Protein AF-0000000075464751 (afdb_homodimer)

Nearest PDB structures (foldseek):
  8srm-assembly1_A  TM=2.989E-01  e=1.557E-03  Homo sapiens
  5lm1-assembly1_A  TM=2.900E-01  e=4.943E-02  Homo sapiens
  5lm2-assembly2_B  TM=2.593E-01  e=6.567E-02  Homo sapiens
  8srm-assembly1_A  TM=2.988E-01  e=1.806E-03  Homo sapiens
  5lm1-assembly1_A  TM=2.819E-01  e=5.029E-02  Homo sapiens

Radius of gyration: 101.92 Å; Cα contacts (8 Å, |Δi|>4): 632; chains: 2; bounding box: 61×370×178 Å

Solvent-accessible surface area (backbone atoms only — not comparable to full-atom values): 53043 Å² total; per-residue (Å²): 144,78,88,73,76,79,72,63,73,62,60,60,53,52,39,52,50,34,51,50,51,36,55,51,42,52,50,49,51,52,50,39,50,51,48,49,55,49,36,55,53,41,49,50,49,36,52,54,38,44,52,50,42,56,51,50,50,53,52,51,53,53,49,46,52,51,52,51,49,52,28,50,51,55,49,53,52,50,53,52,52,51,50,52,51,50,53,50,50,53,52,47,52,51,50,53,48,51,37,50,51,52,47,50,52,29,51,70,38,73,41,63,70,76,35,35,70,84,66,79,85,70,61,86,57,82,82,71,85,77,76,77,80,78,77,78,77,76,76,78,75,80,76,81,74,75,59,76,75,52,59,64,46,53,59,54,52,58,54,60,66,40,52,72,59,38,55,65,63,68,48,65,86,76,43,49,28,53,39,76,75,48,66,58,63,61,52,50,52,53,54,50,50,52,52,53,56,54,51,50,46,54,54,45,56,57,74,57,60,56,50,38,60,52,47,53,52,49,49,52,52,57,62,68,66,56,78,78,86,81,77,74,73,64,59,70,58,52,50,50,49,46,50,53,43,50,50,51,43,49,52,51,44,50,50,36,50,49,51,33,53,52,38,50,48,53,50,53,42,45,74,73,67,55,84,76,53,73,66,58,54,51,51,55,50,54,55,56,65,46,47,64,54,53,51,50,50,42,51,50,45,38,49,50,49,49,49,53,33,49,52,45,51,49,45,37,52,50,40,51,52,47,44,51,53,50,52,52,50,50,50,52,48,50,53,47,50,53,51,50,52,49,49,51,52,52,47,50,50,38,50,53,52,42,52,53,53,50,52,52,52,53,54,52,52,50,52,49,50,49,51,36,53,48,52,51,45,23,53,52,32,49,37,52,44,56,54,47,51,52,51,50,48,51,47,52,53,52,51,50,50,52,51,50,51,51,47,51,50,50,50,51,54,42,50,54,50,45,52,53,53,49,52,46,40,71,74,33,46,86,46,45,60,76,65,60,32,62,68,73,76,55,72,74,64,46,71,38,77,40,47,44,94,72,45,78,72,73,83,74,68,87,74,60,67,67,60,51,54,56,30,54,70,72,42,76,84,123,145,80,87,75,74,80,75,63,72,63,57,60,56,52,39,53,52,33,50,50,51,36,53,52,42,51,50,47,50,53,51,39,51,52,49,50,54,49,35,54,54,42,50,51,49,33,52,53,39,47,54,50,42,54,51,50,49,52,52,51,51,53,51,48,51,50,52,52,49,52,29,50,50,54,48,52,52,49,54,52,52,52,50,51,54,50,53,50,49,56,53,48,52,51,52,53,48,54,36,49,52,52,48,50,52,29,51,71,37,73,42,63,70,74,36,36,71,82,66,80,85,70,61,86,60,80,84,72,85,77,79,75,80,80,76,78,77,76,77,78,76,82,75,80,74,76,59,76,74,51,59,64,47,53,58,55,52,57,54,59,65,40,54,72,61,40,56,66,62,67,48,62,86,74,45,50,28,54,39,76,73,48,69,58,64,61,53,49,53,52,52,50,51,51,52,53,55,54,50,50,47,54,56,46,57,58,75,57,60,57,49,40,60,52,48,52,51,49,49,51,52,55,62,66,67,56,76,77,86,82,79,76,73,64,58,69,58,51,50,52,50,46,50,54,44,49,49,52,44,49,52,49,44,50,51,36,50,49,49,32,52,52,38,53,51,52,51,52,42,47,72,73,66,54,86,78,53,73,68,54,55,51,52,55,50,54,56,56,66,46,48,63,54,53,50,49,50,43,50,50,43,38,50,52,48,49,50,53,33,49,50,45,53,51,44,37,51,51,40,51,51,49,45,51,50,51,51,51,52,50,50,51,48,51,52,48,50,53,50,49,51,50,49,50,51,52,47,51,52,39,49,53,52,41,53,53,53,51,50,54,52,52,54,51,51,50,53,49,51,49,50,36,51,49,51,52,44,22,52,52,32,49,37,52,44,56,54,48,51,53,50,51,47,51,48,52,53,52,51,50,50,51,51,49,52,51,47,52,49,52,51,50,54,44,49,54,51,47,52,52,53,50,53,47,41,70,74,34,45,84,48,45,61,75,64,59,33,61,69,74,76,56,72,74,63,46,71,38,78,40,45,44,95,73,45,77,71,70,83,75,69,86,73,61,68,67,59,52,53,56,31,53,70,73,43,76,85,122

Organism: Phanerochaete carnosa (strain HHB-10118-sp) (NCBI:txid650164)

InterPro domains:
  IPR007240 Autophagy-related protein 17 [PTHR28005] (10-457)
  IPR045326 Autophagy protein ATG17-like domain [PF04108] (22-432)

Secondary structure (DSSP, 8-state):
----GGGSHHHHHHHHHHHHHHHHHHHHHHHHHHHHHHHHHHHHHHHHHHHHHHHHHHHHHHHHHHHHHHHHHHHHHHHHHHHHHHHHHHHHHHHHHHHHHHHHHHHH-EE-GGGS-------SS------------------S---TTHHHHHHHHTTTTTTHHHHHHH-GGGSEEGGGGS-HHHHHHHHHHHHHHHHHHHHHHHTTTTHHHHHHHHHHHHHHHSPPPP----HHHHHHHHHHHHHHHHHHHHHHHHHHHHHHHHHHHHHTTPPPPHHHHHHHHHHHHTHHHHHHHHHHHHHHHHHHHH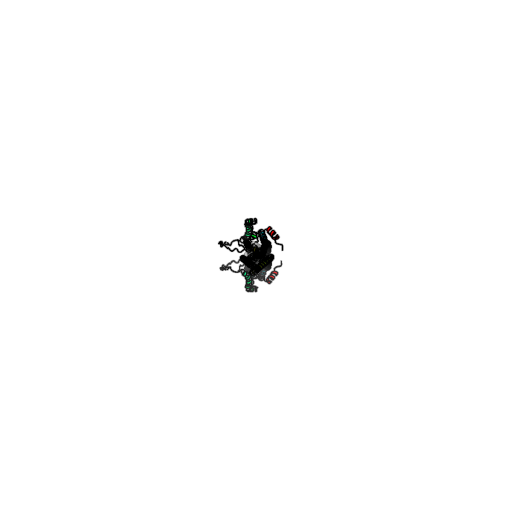HHHHHHHHHHHHHHHHHHHHHHHHHHHHHHHHHHHHHHHHHHHHHHHHHHHHHHHHHHHHHHHHHHHHHHHHHHHHHHHHHHHHHHHHHHHHHHHHHHHHHHHHHHHHHHHHHHHHHHGGGS-TTS-GGGGPPPPPEEEEEGGGPPPPPPPP--HHHHHHHHHHS---/----STTSHHHHHHHHHHHHHHHHHHHHHHHHHHHHHHHHHHHHHHHHHHHHHHHHHHHHHHHHHHHHHHHHHHHHHHHHHHHHHHHHHHHHHHHHHHHHHHHHHHHH-EE-GGGS-------SS------------------S---TTHHHHHHHHTTTTTTHHHHHHH-GGGSEEGGGGS-HHHHHHHHHHHHHHHHHHHHHHHTTTTHHHHHHHHHHHHHHHSPPPP----HHHHHHHHHHHHHHHHHHHHHHHHHHHHHHHHHHHHHTTPPPPHHHHHHHHHHHHHHHHHHHHHHHHHHHHHHHHHHHHHHHHHHHHHHHHHHHHHHHHHHHHHHHHHHHHHHHHHHHHHHHHHHHHHHHHHHHHHHHHHHHHHHHHHHHHHHHHHHHHHHHHHHHHHHHHHHHHHHHHHHHHHHHHHHHHHHHGGGS-TTS-GGGGPPPPPEEEEEGGGPPPPPPPP--HHHHHHHHHHS---

Sequence (956 aa):
MADARHEEPHLVSLVLQSKKALQQGEQLCANARTVSMQSAQIAVDVLALDAKVRWMTDAVLEQLKLAAGVAKIIEQKRVQLETQAKEWDDIRKQHTGALDAILDSLGSQVVPPDFHSTSPVSSLFGSQNASEDETEQTKAYFKPGQSPTETLRDVLCHSMRNSKGRQRESDRTRWKTLRDFVDERSIEDLLENIESERSVLDDILAKTSDYPESLNGTITAVRSSLPSEIIIPPMDDIFSSQETISMDMANHLSSLTRHYDQMVQALHESEAGEVFSEADIQEIKRDTEELPNIIKDLEKSGAAISASHEQLLSAKRIAEEQLGSHRAALDDLDDLGDIMAEMLERQQAAENEFVDHLALLHTNLGVIDDLHARYTMYQYSYCKLVVELARRREYAEAAAKIVQSMTLQLEALTDEERQRREQFNEMHGDHLPSDVCPAMQNPPTRYEILPWNNEPEETLPSIPADLLQQVTLHVPQSMADARHEEPHLVSLVLQSKKALQQGEQLCANARTVSMQSAQIAVDVLALDAKVRWMTDAVLEQLKLAAGVAKIIEQKRVQLETQAKEWDDIRKQHTGALDAILDSLGSQVVPPDFHSTSPVSSLFGSQNASEDETEQTKAYFKPGQSPTETLRDVLCHSMRNSKGRQRESDRTRWKTLRDFVDERSIEDLLENIESERSVLDDILAKTSDYPESLNGTITAVRSSLPSEIIIPPMDDIFSSQETISMDMANHLSSLTRHYDQMVQALHESEAGEVFSEADIQEIKRDTEELPNIIKDLEKSGAAISASHEQLLSAKRIAEEQLGSHRAALDDLDDLGDIMAEMLERQQAAENEFVDHLALLHTNLGVIDDLHARYTMYQYSYCKLVVELARRREYAEAAAKIVQSMTLQLEALTDEERQRREQFNEMHGDHLPSDVCPAMQNPPTRYEILPWNNEPEETLPSIPADLLQQVTLHVPQS

Structure (mmCIF, N/CA/C/O backbone):
data_AF-0000000075464751-model_v1
#
loop_
_entity.id
_entity.type
_entity.pdbx_description
1 polymer 'Autophagy-related protein 17'
#
loop_
_atom_site.group_PDB
_atom_site.id
_atom_site.type_symbol
_atom_site.label_atom_id
_atom_site.label_alt_id
_atom_site.label_comp_id
_atom_site.label_asym_id
_atom_site.label_entity_id
_atom_site.label_seq_id
_atom_site.pdbx_PDB_ins_code
_atom_site.Cartn_x
_atom_site.Cartn_y
_atom_site.Cartn_z
_atom_site.occupancy
_atom_site.B_iso_or_equiv
_atom_site.auth_seq_id
_atom_site.auth_comp_id
_atom_site.auth_asym_id
_atom_site.auth_atom_id
_atom_site.pdbx_PDB_model_num
ATOM 1 N N . MET A 1 1 ? 12.203 -190.625 -76.5 1 27.08 1 MET A N 1
ATOM 2 C CA . MET A 1 1 ? 11.359 -190 -75.5 1 27.08 1 MET A CA 1
ATOM 3 C C . MET A 1 1 ? 12.164 -189 -74.625 1 27.08 1 MET A C 1
ATOM 5 O O . MET A 1 1 ? 12.641 -189.375 -73.562 1 27.08 1 MET A O 1
ATOM 9 N N . ALA A 1 2 ? 12.977 -188 -75.25 1 33.62 2 ALA A N 1
ATOM 10 C CA . ALA A 1 2 ? 14.086 -187.125 -75.062 1 33.62 2 ALA A CA 1
ATOM 11 C C . ALA A 1 2 ? 13.695 -186 -74.062 1 33.62 2 ALA A C 1
ATOM 13 O O . ALA A 1 2 ? 12.508 -185.75 -73.875 1 33.62 2 ALA A O 1
ATOM 14 N N . ASP A 1 3 ? 14.609 -185.375 -73.312 1 34.38 3 ASP A N 1
ATOM 15 C CA . ASP A 1 3 ? 14.93 -184.5 -72.25 1 34.38 3 ASP A CA 1
ATOM 16 C C . ASP A 1 3 ? 14.305 -183.125 -72.438 1 34.38 3 ASP A C 1
ATOM 18 O O . ASP A 1 3 ? 14.977 -182.125 -72.875 1 34.38 3 ASP A O 1
ATOM 22 N N . ALA A 1 4 ? 13.227 -183 -73 1 43.44 4 ALA A N 1
ATOM 23 C CA . ALA A 1 4 ? 12.477 -181.75 -73.25 1 43.44 4 ALA A CA 1
ATOM 24 C C . ALA A 1 4 ? 12.156 -181 -71.938 1 43.44 4 ALA A C 1
ATOM 26 O O . ALA A 1 4 ? 11.531 -180 -71.938 1 43.44 4 ALA A O 1
ATOM 27 N N . ARG A 1 5 ? 12.273 -181.625 -70.812 1 44.66 5 ARG A N 1
ATOM 28 C CA . ARG A 1 5 ? 11.734 -181.125 -69.562 1 44.66 5 ARG A CA 1
ATOM 29 C C . ARG A 1 5 ? 12.609 -180 -69 1 44.66 5 ARG A C 1
ATOM 31 O O . ARG A 1 5 ? 12.25 -179.375 -68 1 44.66 5 ARG A O 1
ATOM 38 N N . HIS A 1 6 ? 13.773 -179.75 -69.312 1 41.91 6 HIS A N 1
ATOM 39 C CA . HIS A 1 6 ? 14.711 -178.875 -68.625 1 41.91 6 HIS A CA 1
ATOM 40 C C . HIS A 1 6 ? 14.477 -177.375 -68.938 1 41.91 6 HIS A C 1
ATOM 42 O O . HIS A 1 6 ? 15.156 -176.5 -68.438 1 41.91 6 HIS A O 1
ATOM 48 N N . GLU A 1 7 ? 13.781 -177 -69.938 1 48.47 7 GLU A N 1
ATOM 49 C CA . GLU A 1 7 ? 13.719 -175.625 -70.438 1 48.47 7 GLU A CA 1
ATOM 50 C C . GLU A 1 7 ? 12.664 -174.875 -69.688 1 48.47 7 GLU A C 1
ATOM 52 O O . GLU A 1 7 ? 12.516 -173.625 -69.938 1 48.47 7 GLU A O 1
ATOM 57 N N . GLU A 1 8 ? 11.922 -175.125 -68.812 1 53.09 8 GLU A N 1
ATOM 58 C CA . GLU A 1 8 ? 10.742 -174.5 -68.188 1 53.09 8 GLU A CA 1
ATOM 59 C C . GLU A 1 8 ? 11.141 -173.5 -67.125 1 53.09 8 GLU A C 1
ATOM 61 O O . GLU A 1 8 ? 10.492 -172.5 -67 1 53.09 8 GLU A O 1
ATOM 66 N N . PRO A 1 9 ? 12.023 -173.625 -66.375 1 61.69 9 PRO A N 1
ATOM 67 C CA . PRO A 1 9 ? 12.289 -172.75 -65.188 1 61.69 9 PRO A CA 1
ATOM 68 C C . PRO A 1 9 ? 12.742 -171.375 -65.562 1 61.69 9 PRO A C 1
ATOM 70 O O . PRO A 1 9 ? 12.484 -170.375 -64.812 1 61.69 9 PRO A O 1
ATOM 73 N N . HIS A 1 10 ? 13.086 -171 -66.75 1 77.06 10 HIS A N 1
ATOM 74 C CA . HIS A 1 10 ? 13.734 -169.75 -67.125 1 77.06 10 HIS A CA 1
ATOM 75 C C . HIS A 1 10 ? 12.703 -168.75 -67.5 1 77.06 10 HIS A C 1
ATOM 77 O O . HIS A 1 10 ? 12.82 -167.5 -67.125 1 77.06 10 HIS A O 1
ATOM 83 N N . LEU A 1 11 ? 11.594 -169 -67.938 1 79.25 11 LEU A N 1
ATOM 84 C CA . LEU A 1 11 ? 10.578 -168 -68.375 1 79.25 11 LEU A CA 1
ATOM 85 C C . LEU A 1 11 ? 9.797 -167.5 -67.125 1 79.25 11 LEU A C 1
ATOM 87 O O . LEU A 1 11 ? 9.422 -166.375 -67.125 1 79.25 11 LEU A O 1
ATOM 91 N N . VAL A 1 12 ? 9.664 -168.25 -66.188 1 81.31 12 VAL A N 1
ATOM 92 C CA . VAL A 1 12 ? 8.961 -167.875 -64.938 1 81.31 12 VAL A CA 1
ATOM 93 C C . VAL A 1 12 ? 9.766 -166.875 -64.25 1 81.31 12 VAL A C 1
ATOM 95 O O . VAL A 1 12 ? 9.188 -165.875 -63.719 1 81.31 12 VAL A O 1
ATOM 98 N N . SER A 1 13 ? 11 -166.875 -64.312 1 83.88 13 SER A N 1
ATOM 99 C CA . SER A 1 13 ? 11.859 -165.875 -63.688 1 83.88 13 SER A CA 1
ATOM 100 C C . SER A 1 13 ? 11.805 -164.625 -64.375 1 83.88 13 SER A C 1
ATOM 102 O O . SER A 1 13 ? 11.805 -163.5 -63.75 1 83.88 13 SER A O 1
ATOM 104 N N . LEU A 1 14 ? 11.633 -164.625 -65.625 1 83.25 14 LEU A N 1
ATOM 105 C CA . LEU A 1 14 ? 11.555 -163.375 -66.375 1 83.25 14 LEU A CA 1
ATOM 106 C C . LEU A 1 14 ? 10.219 -162.625 -66.188 1 83.25 14 LEU A C 1
ATOM 108 O O . LEU A 1 14 ? 10.148 -161.5 -66.125 1 83.25 14 LEU A O 1
ATOM 112 N N . VAL A 1 15 ? 9.188 -163.5 -66.062 1 83.5 15 VAL A N 1
ATOM 113 C CA . VAL A 1 15 ? 7.867 -162.875 -65.812 1 83.5 15 VAL A CA 1
ATOM 114 C C . VAL A 1 15 ? 7.836 -162.25 -64.438 1 83.5 15 VAL A C 1
ATOM 116 O O . VAL A 1 15 ? 7.25 -161.125 -64.25 1 83.5 15 VAL A O 1
ATOM 119 N N . LEU A 1 16 ? 8.555 -162.875 -63.469 1 86.5 16 LEU A N 1
ATOM 120 C CA . LEU A 1 16 ? 8.602 -162.375 -62.094 1 86.5 16 LEU A CA 1
ATOM 121 C C . LEU A 1 16 ? 9.383 -161 -62.094 1 86.5 16 LEU A C 1
ATOM 123 O O . LEU A 1 16 ? 9.023 -160.125 -61.344 1 86.5 16 LEU A O 1
ATOM 127 N N . GLN A 1 17 ? 10.344 -160.875 -62.938 1 85.25 17 GLN A N 1
ATOM 128 C CA . GLN A 1 17 ? 11.125 -159.625 -63.031 1 85.25 17 GLN A CA 1
ATOM 129 C C . GLN A 1 17 ? 10.305 -158.5 -63.688 1 85.25 17 GLN A C 1
ATOM 131 O O . GLN A 1 17 ? 10.383 -157.375 -63.25 1 85.25 17 GLN A O 1
ATOM 136 N N . SER A 1 18 ? 9.531 -158.875 -64.625 1 85.06 18 SER A N 1
ATOM 137 C CA . SER A 1 18 ? 8.664 -157.875 -65.25 1 85.06 18 SER A CA 1
ATOM 138 C C . SER A 1 18 ? 7.566 -157.5 -64.312 1 85.06 18 SER A C 1
ATOM 140 O O . SER A 1 18 ? 7.211 -156.25 -64.312 1 85.06 18 SER A O 1
ATOM 142 N N . LYS A 1 19 ? 7.035 -158.375 -63.562 1 88 19 LYS A N 1
ATOM 143 C CA . LYS A 1 19 ? 6.008 -158 -62.594 1 88 19 LYS A CA 1
ATOM 144 C C . LYS A 1 19 ? 6.566 -157.125 -61.531 1 88 19 LYS A C 1
ATOM 146 O O . LYS A 1 19 ? 5.926 -156.125 -61.156 1 88 19 LYS A O 1
ATOM 151 N N . LYS A 1 20 ? 7.77 -157.375 -61.125 1 87.88 20 LYS A N 1
ATOM 152 C CA . LYS A 1 20 ? 8.406 -156.5 -60.125 1 87.88 20 LYS A CA 1
ATOM 153 C C . LYS A 1 20 ? 8.695 -155.125 -60.656 1 87.88 20 LYS A C 1
ATOM 155 O O . LYS A 1 20 ? 8.492 -154.125 -59.969 1 87.88 20 LYS A O 1
ATOM 160 N N . ALA A 1 21 ? 9.141 -155 -61.844 1 86.81 21 ALA A N 1
ATOM 161 C CA . ALA A 1 21 ? 9.414 -153.75 -62.5 1 86.81 21 ALA A CA 1
ATOM 162 C C . ALA A 1 21 ? 8.141 -152.875 -62.656 1 86.81 21 ALA A C 1
ATOM 164 O O . ALA A 1 21 ? 8.141 -151.625 -62.438 1 86.81 21 ALA A O 1
ATOM 165 N N . LEU A 1 22 ? 7.066 -153.625 -63 1 86.12 22 LEU A N 1
ATOM 166 C CA . LEU A 1 22 ? 5.793 -152.875 -63.156 1 86.12 22 LEU A CA 1
ATOM 167 C C . LEU A 1 22 ? 5.289 -152.375 -61.812 1 86.12 22 LEU A C 1
ATOM 169 O O . LEU A 1 22 ? 4.824 -151.25 -61.75 1 86.12 22 LEU A O 1
ATOM 173 N N . GLN A 1 23 ? 5.438 -153.125 -60.781 1 90.75 23 GLN A N 1
ATOM 174 C CA . GLN A 1 23 ? 4.996 -152.75 -59.469 1 90.75 23 GLN A CA 1
ATOM 175 C C . GLN A 1 23 ? 5.828 -151.5 -59 1 90.75 23 GLN A C 1
ATOM 177 O O . GLN A 1 23 ? 5.289 -150.625 -58.438 1 90.75 23 GLN A O 1
ATOM 182 N N . GLN A 1 24 ? 7.059 -151.5 -59.25 1 89.56 24 GLN A N 1
ATOM 183 C CA . GLN A 1 24 ? 7.938 -150.5 -58.875 1 89.56 24 GLN A CA 1
ATOM 184 C C . GLN A 1 24 ? 7.617 -149.25 -59.688 1 89.56 24 GLN A C 1
ATOM 186 O O . GLN A 1 24 ? 7.602 -148.125 -59.156 1 89.56 24 GLN A O 1
ATOM 191 N N . GLY A 1 25 ? 7.379 -149.375 -60.938 1 85.5 25 GLY A N 1
ATOM 192 C CA . GLY A 1 25 ? 7 -148.25 -61.781 1 85.5 25 GLY A CA 1
ATOM 193 C C . GLY A 1 25 ? 5.703 -147.625 -61.344 1 85.5 25 GLY A C 1
ATOM 194 O O . GLY A 1 25 ? 5.605 -146.375 -61.344 1 85.5 25 GLY A O 1
ATOM 195 N N . GLU A 1 26 ? 4.75 -148.375 -61.031 1 88.06 26 GLU A N 1
ATOM 196 C CA . GLU A 1 26 ? 3.471 -147.875 -60.531 1 88.06 26 GLU A CA 1
ATOM 197 C C . GLU A 1 26 ? 3.645 -147.125 -59.25 1 88.06 26 GLU A C 1
ATOM 199 O O . GLU A 1 26 ? 3.018 -146 -59.094 1 88.06 26 GLU A O 1
ATOM 204 N N . GLN A 1 27 ? 4.484 -147.625 -58.438 1 89 27 GLN A N 1
ATOM 205 C CA . GLN A 1 27 ? 4.719 -146.875 -57.188 1 89 27 GLN A CA 1
ATOM 206 C C . GLN A 1 27 ? 5.41 -145.5 -57.438 1 89 27 GLN A C 1
ATOM 208 O O . GLN A 1 27 ? 5.047 -144.5 -56.812 1 89 27 GLN A O 1
ATOM 213 N N . LEU A 1 28 ? 6.375 -145.375 -58.25 1 88.75 28 LEU A N 1
ATOM 214 C CA . LEU A 1 28 ? 7.105 -144.25 -58.562 1 88.75 28 LEU A CA 1
ATOM 215 C C . LEU A 1 28 ? 6.188 -143.125 -59.219 1 88.75 28 LEU A C 1
ATOM 217 O O . LEU A 1 28 ? 6.254 -142 -58.875 1 88.75 28 LEU A O 1
ATOM 221 N N . CYS A 1 29 ? 5.289 -143.75 -60.031 1 86.06 29 CYS A N 1
ATOM 222 C CA . CYS A 1 29 ? 4.363 -142.75 -60.688 1 86.06 29 CYS A CA 1
ATOM 223 C C . CYS A 1 29 ? 3.324 -142.25 -59.719 1 86.06 29 CYS A C 1
ATOM 225 O O . CYS A 1 29 ? 2.965 -141.125 -59.75 1 86.06 29 CYS A O 1
ATOM 227 N N . ALA A 1 30 ? 2.965 -143.125 -58.875 1 88.5 30 ALA A N 1
ATOM 228 C CA . ALA A 1 30 ? 1.997 -142.75 -57.875 1 88.5 30 ALA A CA 1
ATOM 229 C C . ALA A 1 30 ? 2.604 -141.625 -56.938 1 88.5 30 ALA A C 1
ATOM 231 O O . ALA A 1 30 ? 1.965 -140.625 -56.625 1 88.5 30 ALA A O 1
ATOM 232 N N . ASN A 1 31 ? 3.766 -141.75 -56.531 1 88.62 31 ASN A N 1
ATOM 233 C CA . ASN A 1 31 ? 4.457 -140.875 -55.688 1 88.62 31 ASN A CA 1
ATOM 234 C C . ASN A 1 31 ? 4.699 -139.5 -56.406 1 88.62 31 ASN A C 1
ATOM 236 O O . ASN A 1 31 ? 4.508 -138.5 -55.812 1 88.62 31 ASN A O 1
ATOM 240 N N . ALA A 1 32 ? 5.105 -139.5 -57.562 1 86.06 32 ALA A N 1
ATOM 241 C CA . ALA A 1 32 ? 5.355 -138.375 -58.344 1 86.06 32 ALA A CA 1
ATOM 242 C C . ALA A 1 32 ? 4.078 -137.5 -58.531 1 86.06 32 ALA A C 1
ATOM 244 O O . ALA A 1 32 ? 4.113 -136.25 -58.469 1 86.06 32 ALA A O 1
ATOM 245 N N . ARG A 1 33 ? 3.057 -138.25 -58.688 1 84.12 33 ARG A N 1
ATOM 246 C CA . ARG A 1 33 ? 1.773 -137.625 -58.844 1 84.12 33 ARG A CA 1
ATOM 247 C C . ARG A 1 33 ? 1.399 -136.875 -57.531 1 84.12 33 ARG A C 1
ATOM 249 O O . ARG A 1 33 ? 0.932 -135.75 -57.562 1 84.12 33 ARG A O 1
ATOM 256 N N . THR A 1 34 ? 1.671 -137.5 -56.5 1 88.69 34 THR A N 1
ATOM 257 C CA . THR A 1 34 ? 1.346 -136.875 -55.219 1 88.69 34 THR A CA 1
ATOM 258 C C . THR A 1 34 ? 2.189 -135.625 -54.969 1 88.69 34 THR A C 1
ATOM 260 O O . THR A 1 34 ? 1.665 -134.625 -54.562 1 88.69 34 THR A O 1
ATOM 263 N N . VAL A 1 35 ? 3.422 -135.75 -55.312 1 87.69 35 VAL A N 1
ATOM 264 C CA . VAL A 1 35 ? 4.344 -134.625 -55.125 1 87.69 35 VAL A CA 1
ATOM 265 C C . VAL A 1 35 ? 3.988 -133.5 -56.062 1 87.69 35 VAL A C 1
ATOM 267 O O . VAL A 1 35 ? 4.039 -132.25 -55.656 1 87.69 35 VAL A O 1
ATOM 270 N N . SER A 1 36 ? 3.588 -133.875 -57.188 1 84.62 36 SER A N 1
ATOM 271 C CA . SER A 1 36 ? 3.195 -132.75 -58.125 1 84.62 36 SER A CA 1
ATOM 272 C C . SER A 1 36 ? 1.945 -132.125 -57.688 1 84.62 36 SER A C 1
ATOM 274 O O . SER A 1 36 ? 1.862 -130.875 -57.812 1 84.62 36 SER A O 1
ATOM 276 N N . MET A 1 37 ? 1.035 -132.75 -57.094 1 85.44 37 MET A N 1
ATOM 277 C CA . MET A 1 37 ? -0.181 -132.125 -56.594 1 85.44 37 MET A CA 1
ATOM 278 C C . MET A 1 37 ? 0.132 -131.25 -55.406 1 85.44 37 MET A C 1
ATOM 280 O O . MET A 1 37 ? -0.439 -130.125 -55.281 1 85.44 37 MET A O 1
ATOM 284 N N . GLN A 1 38 ? 0.989 -131.625 -54.688 1 86.94 38 GLN A N 1
ATOM 285 C CA . GLN A 1 38 ? 1.394 -130.875 -53.562 1 86.94 38 GLN A CA 1
ATOM 286 C C . GLN A 1 38 ? 2.121 -129.625 -54 1 86.94 38 GLN A C 1
ATOM 288 O O . GLN A 1 38 ? 1.94 -128.5 -53.438 1 86.94 38 GLN A O 1
ATOM 293 N N . SER A 1 39 ? 2.834 -129.75 -55.031 1 86.19 39 SER A N 1
ATOM 294 C CA . SER A 1 39 ? 3.553 -128.625 -55.562 1 86.19 39 SER A CA 1
ATOM 295 C C . SER A 1 39 ? 2.59 -127.5 -56.062 1 86.19 39 SER A C 1
ATOM 297 O O . SER A 1 39 ? 2.838 -126.312 -55.906 1 86.19 39 SER A O 1
ATOM 299 N N . ALA A 1 40 ? 1.504 -127.938 -56.656 1 84.56 40 ALA A N 1
ATOM 300 C CA . ALA A 1 40 ? 0.502 -127 -57.125 1 84.56 40 ALA A CA 1
ATOM 301 C C . ALA A 1 40 ? -0.097 -126.188 -55.969 1 84.56 40 ALA A C 1
ATOM 303 O O . ALA A 1 40 ? -0.277 -125 -56.094 1 84.56 40 ALA A O 1
ATOM 304 N N . GLN A 1 41 ? -0.273 -126.938 -54.969 1 86.62 41 GLN A N 1
ATOM 305 C CA . GLN A 1 41 ? -0.845 -126.25 -53.812 1 86.62 41 GLN A CA 1
ATOM 306 C C . GLN A 1 41 ? 0.154 -125.25 -53.188 1 86.62 41 GLN A C 1
ATOM 308 O O . GLN A 1 41 ? -0.212 -124.125 -52.812 1 86.62 41 GLN A O 1
ATOM 313 N N . ILE A 1 42 ? 1.332 -125.5 -53.125 1 88.06 42 ILE A N 1
ATOM 314 C CA . ILE A 1 42 ? 2.361 -124.625 -52.562 1 88.06 42 ILE A CA 1
ATOM 315 C C . ILE A 1 42 ? 2.568 -123.438 -53.438 1 88.06 42 ILE A C 1
ATOM 317 O O . ILE A 1 42 ? 2.814 -122.312 -52.938 1 88.06 42 ILE A O 1
ATOM 321 N N . ALA A 1 43 ? 2.438 -123.625 -54.688 1 86.38 43 ALA A N 1
ATOM 322 C CA . ALA A 1 43 ? 2.572 -122.5 -55.594 1 86.38 43 ALA A CA 1
ATOM 323 C C . ALA A 1 43 ? 1.499 -121.438 -55.344 1 86.38 43 ALA A C 1
ATOM 325 O O . ALA A 1 43 ? 1.788 -120.25 -55.344 1 86.38 43 ALA A O 1
ATOM 326 N N . VAL A 1 44 ? 0.356 -121.938 -55.062 1 84.31 44 VAL A N 1
ATOM 327 C CA . VAL A 1 44 ? -0.738 -121 -54.75 1 84.31 44 VAL A CA 1
ATOM 328 C C . VAL A 1 44 ? -0.459 -120.312 -53.438 1 84.31 44 VAL A C 1
ATOM 330 O O . VAL A 1 44 ? -0.696 -119.062 -53.344 1 84.31 44 VAL A O 1
ATOM 333 N N . ASP A 1 45 ? 0.044 -120.938 -52.594 1 85.06 45 ASP A N 1
ATOM 334 C CA . ASP A 1 45 ? 0.357 -120.375 -51.312 1 85.06 45 ASP A CA 1
ATOM 335 C C . ASP A 1 45 ? 1.441 -119.312 -51.438 1 85.06 45 ASP A C 1
ATOM 337 O O . ASP A 1 45 ? 1.353 -118.188 -50.812 1 85.06 45 ASP A O 1
ATOM 341 N N . VAL A 1 46 ? 2.373 -119.562 -52.219 1 85.44 46 VAL A N 1
ATOM 342 C CA . VAL A 1 46 ? 3.477 -118.625 -52.406 1 85.44 46 VAL A CA 1
ATOM 343 C C . VAL A 1 46 ? 2.963 -117.375 -53.062 1 85.44 46 VAL A C 1
ATOM 345 O O . VAL A 1 46 ? 3.34 -116.25 -52.656 1 85.44 46 VAL A O 1
ATOM 348 N N . LEU A 1 47 ? 2.123 -117.5 -54 1 84 47 LEU A N 1
ATOM 349 C CA . LEU A 1 47 ? 1.569 -116.375 -54.656 1 84 47 LEU A CA 1
ATOM 350 C C . LEU A 1 47 ? 0.714 -115.562 -53.719 1 84 47 LEU A C 1
ATOM 352 O O . LEU A 1 47 ? 0.754 -114.312 -53.719 1 84 47 LEU A O 1
ATOM 356 N N . ALA A 1 48 ? -0.007 -116.312 -52.969 1 84.88 48 ALA A N 1
ATOM 357 C CA . ALA A 1 48 ? -0.84 -115.625 -51.969 1 84.88 48 ALA A CA 1
ATOM 358 C C . ALA A 1 48 ? 0.016 -114.938 -50.938 1 84.88 48 ALA A C 1
ATOM 360 O O . ALA A 1 48 ? -0.293 -113.75 -50.562 1 84.88 48 ALA A O 1
ATOM 361 N N . LEU A 1 49 ? 1.104 -115.438 -50.594 1 85.25 49 LEU A N 1
ATOM 362 C CA . LEU A 1 49 ? 2.002 -114.875 -49.625 1 85.25 49 LEU A CA 1
ATOM 363 C C . LEU A 1 49 ? 2.729 -113.625 -50.219 1 85.25 49 LEU A C 1
ATOM 365 O O . LEU A 1 49 ? 2.922 -112.625 -49.531 1 85.25 49 LEU A O 1
ATOM 369 N N . ASP A 1 50 ? 3.021 -113.688 -51.375 1 83.56 50 ASP A N 1
ATOM 370 C CA . ASP A 1 50 ? 3.676 -112.625 -52.062 1 83.56 50 ASP A CA 1
ATOM 371 C C . ASP A 1 50 ? 2.752 -111.375 -52.125 1 83.56 50 ASP A C 1
ATOM 373 O O . ASP A 1 50 ? 3.182 -110.25 -51.875 1 83.56 50 ASP A O 1
ATOM 377 N N . ALA A 1 51 ? 1.544 -111.688 -52.5 1 83.25 51 ALA A N 1
ATOM 378 C CA . ALA A 1 51 ? 0.577 -110.562 -52.562 1 83.25 51 ALA A CA 1
ATOM 379 C C . ALA A 1 51 ? 0.418 -109.875 -51.219 1 83.25 51 ALA A C 1
ATOM 381 O O . ALA A 1 51 ? 0.37 -108.688 -51.125 1 83.25 51 ALA A O 1
ATOM 382 N N . LYS A 1 52 ? 0.438 -110.688 -50.188 1 83.69 52 LYS A N 1
ATOM 383 C CA . LYS A 1 52 ? 0.291 -110.188 -48.844 1 83.69 52 LYS A CA 1
ATOM 384 C C . LYS A 1 52 ? 1.513 -109.312 -48.469 1 83.69 52 LYS A C 1
ATOM 386 O O . LYS A 1 52 ? 1.378 -108.25 -47.844 1 83.69 52 LYS A O 1
ATOM 391 N N . VAL A 1 53 ? 2.639 -109.812 -48.812 1 81.56 53 VAL A N 1
ATOM 392 C CA . VAL A 1 53 ? 3.881 -109.062 -48.5 1 81.56 53 VAL A CA 1
ATOM 393 C C . VAL A 1 53 ? 3.928 -107.75 -49.25 1 81.56 53 VAL A C 1
ATOM 395 O O . VAL A 1 53 ? 4.32 -106.75 -48.688 1 81.56 53 VAL A O 1
ATOM 398 N N . ARG A 1 54 ? 3.535 -107.812 -50.562 1 82.75 54 ARG A N 1
ATOM 399 C CA . ARG A 1 54 ? 3.529 -106.562 -51.344 1 82.75 54 ARG A CA 1
ATOM 400 C C . ARG A 1 54 ? 2.559 -105.562 -50.75 1 82.75 54 ARG A C 1
ATOM 402 O O . ARG A 1 54 ? 2.881 -104.375 -50.625 1 82.75 54 ARG A O 1
ATOM 409 N N . TRP A 1 55 ? 1.462 -106 -50.25 1 83.5 55 TRP A N 1
ATOM 410 C CA . TRP A 1 55 ? 0.463 -105.125 -49.656 1 83.5 55 TRP A CA 1
ATOM 411 C C . TRP A 1 55 ? 0.967 -104.5 -48.344 1 83.5 55 TRP A C 1
ATOM 413 O O . TRP A 1 55 ? 0.799 -103.312 -48.062 1 83.5 55 TRP A O 1
ATOM 423 N N . MET A 1 56 ? 1.644 -105.375 -47.625 1 83 56 MET A N 1
ATOM 424 C CA . MET A 1 56 ? 2.152 -104.938 -46.344 1 83 56 MET A CA 1
ATOM 425 C C . MET A 1 56 ? 3.277 -103.875 -46.5 1 83 56 MET A C 1
ATOM 427 O O . MET A 1 56 ? 3.387 -102.938 -45.75 1 83 56 MET A O 1
ATOM 431 N N . THR A 1 57 ? 4.016 -104.062 -47.531 1 83.12 57 THR A N 1
ATOM 432 C CA . THR A 1 57 ? 5.086 -103.125 -47.812 1 83.12 57 THR A CA 1
ATOM 433 C C . THR A 1 57 ? 4.512 -101.75 -48.156 1 83.12 57 THR A C 1
ATOM 435 O O . THR A 1 57 ? 4.98 -100.75 -47.656 1 83.12 57 THR A O 1
ATOM 438 N N . ASP A 1 58 ? 3.514 -101.688 -48.938 1 84.56 58 ASP A N 1
ATOM 439 C CA . ASP A 1 58 ? 2.889 -100.438 -49.312 1 84.56 58 ASP A CA 1
ATOM 440 C C . ASP A 1 58 ? 2.256 -99.75 -48.125 1 84.56 58 ASP A C 1
ATOM 442 O O . ASP A 1 58 ? 2.34 -98.5 -48 1 84.56 58 ASP A O 1
ATOM 446 N N . ALA A 1 59 ? 1.715 -100.562 -47.281 1 83.38 59 ALA A N 1
ATOM 447 C CA . ALA A 1 59 ? 1.072 -100 -46.094 1 83.38 59 ALA A CA 1
ATOM 448 C C . ALA A 1 59 ? 2.1 -99.375 -45.156 1 83.38 59 ALA A C 1
ATOM 450 O O . ALA A 1 59 ? 1.873 -98.25 -44.625 1 83.38 59 ALA A O 1
ATOM 451 N N . VAL A 1 60 ? 3.266 -100 -45.062 1 86.19 60 VAL A N 1
ATOM 452 C CA . VAL A 1 60 ? 4.328 -99.5 -44.219 1 86.19 60 VAL A CA 1
ATOM 453 C C . VAL A 1 60 ? 4.883 -98.188 -44.812 1 86.19 60 VAL A C 1
ATOM 455 O O . VAL A 1 60 ? 5.098 -97.25 -44.094 1 86.19 60 VAL A O 1
ATOM 458 N N . LEU A 1 61 ? 4.98 -98.188 -46.125 1 86.31 61 LEU A N 1
ATOM 459 C CA . LEU A 1 61 ? 5.547 -97.062 -46.781 1 86.31 61 LEU A CA 1
ATOM 460 C C . LEU A 1 61 ? 4.598 -95.875 -46.688 1 86.31 61 LEU A C 1
ATOM 462 O O . LEU A 1 61 ? 5.039 -94.688 -46.5 1 86.31 61 LEU A O 1
ATOM 466 N N . GLU A 1 62 ? 3.4 -96.125 -46.75 1 86.5 62 GLU A N 1
ATOM 467 C CA . GLU A 1 62 ? 2.428 -95 -46.625 1 86.5 62 GLU A CA 1
ATOM 468 C C . GLU A 1 62 ? 2.438 -94.438 -45.188 1 86.5 62 GLU A C 1
ATOM 470 O O . GLU A 1 62 ? 2.338 -93.25 -45.031 1 86.5 62 GLU A O 1
ATOM 475 N N . GLN A 1 63 ? 2.615 -95.312 -44.188 1 87.12 63 GLN A N 1
ATOM 476 C CA . GLN A 1 63 ? 2.646 -94.875 -42.812 1 87.12 63 GLN A CA 1
ATOM 477 C C . GLN A 1 63 ? 3.92 -94.062 -42.531 1 87.12 63 GLN A C 1
ATOM 479 O O . GLN A 1 63 ? 3.895 -93.125 -41.781 1 87.12 63 GLN A O 1
ATOM 484 N N . LEU A 1 64 ? 4.992 -94.5 -43.188 1 89.88 64 LEU A N 1
ATOM 485 C CA . LEU A 1 64 ? 6.246 -93.75 -43 1 89.88 64 LEU A CA 1
ATOM 486 C C . LEU A 1 64 ? 6.16 -92.375 -43.625 1 89.88 64 LEU A C 1
ATOM 488 O O . LEU A 1 64 ? 6.734 -91.438 -43.125 1 89.88 64 LEU A O 1
ATOM 492 N N . LYS A 1 65 ? 5.426 -92.312 -44.719 1 89.81 65 LYS A N 1
ATOM 493 C CA . LYS A 1 65 ? 5.207 -91 -45.312 1 89.81 65 LYS A CA 1
ATOM 494 C C . LYS A 1 65 ? 4.414 -90.062 -44.406 1 89.81 65 LYS A C 1
ATOM 496 O O . LYS A 1 65 ? 4.711 -88.875 -44.312 1 89.81 65 LYS A O 1
ATOM 501 N N . LEU A 1 66 ? 3.484 -90.625 -43.688 1 89.12 66 LEU A N 1
ATOM 502 C CA . LEU A 1 66 ? 2.695 -89.875 -42.719 1 89.12 66 LEU A CA 1
ATOM 503 C C . LEU A 1 66 ? 3.555 -89.375 -41.562 1 89.12 66 LEU A C 1
ATOM 505 O O . LEU A 1 66 ? 3.426 -88.25 -41.094 1 89.12 66 LEU A O 1
ATOM 509 N N . ALA A 1 67 ? 4.379 -90.188 -41.094 1 89.75 67 ALA A N 1
ATOM 510 C CA . ALA A 1 67 ? 5.281 -89.875 -40 1 89.75 67 ALA A CA 1
ATOM 511 C C . ALA A 1 67 ? 6.234 -88.75 -40.406 1 89.75 67 ALA A C 1
ATOM 513 O O . ALA A 1 67 ? 6.504 -87.812 -39.625 1 89.75 67 ALA A O 1
ATOM 514 N N . ALA A 1 68 ? 6.684 -88.875 -41.688 1 90.12 68 ALA A N 1
ATOM 515 C CA . ALA A 1 68 ? 7.547 -87.812 -42.188 1 90.12 68 ALA A CA 1
ATOM 516 C C . ALA A 1 68 ? 6.801 -86.438 -42.281 1 90.12 68 ALA A C 1
ATOM 518 O O . ALA A 1 68 ? 7.375 -85.438 -42.031 1 90.12 68 ALA A O 1
ATOM 519 N N . GLY A 1 69 ? 5.551 -86.562 -42.625 1 90.38 69 GLY A N 1
ATOM 520 C CA . GLY A 1 69 ? 4.723 -85.375 -42.656 1 90.38 69 GLY A CA 1
ATOM 521 C C . GLY A 1 69 ? 4.574 -84.75 -41.281 1 90.38 69 GLY A C 1
ATOM 522 O O . GLY A 1 69 ? 4.629 -83.5 -41.188 1 90.38 69 GLY A O 1
ATOM 523 N N . VAL A 1 70 ? 4.484 -85.562 -40.188 1 90.12 70 VAL A N 1
ATOM 524 C CA . VAL A 1 70 ? 4.359 -85 -38.844 1 90.12 70 VAL A CA 1
ATOM 525 C C . VAL A 1 70 ? 5.656 -84.312 -38.438 1 90.12 70 VAL A C 1
ATOM 527 O O . VAL A 1 70 ? 5.629 -83.25 -37.812 1 90.12 70 VAL A O 1
ATOM 530 N N . ALA A 1 71 ? 6.781 -84.938 -38.781 1 91.25 71 ALA A N 1
ATOM 531 C CA . ALA A 1 71 ? 8.078 -84.312 -38.469 1 91.25 71 ALA A CA 1
ATOM 532 C C . ALA A 1 71 ? 8.211 -82.938 -39.156 1 91.25 71 ALA A C 1
ATOM 534 O O . ALA A 1 71 ? 8.672 -82 -38.531 1 91.25 71 ALA A O 1
ATOM 535 N N . LYS A 1 72 ? 7.766 -82.875 -40.406 1 92.19 72 LYS A N 1
ATOM 536 C CA . LYS A 1 72 ? 7.84 -81.625 -41.156 1 92.19 72 LYS A CA 1
ATOM 537 C C . LYS A 1 72 ? 6.926 -80.562 -40.531 1 92.19 72 LYS A C 1
ATOM 539 O O . LYS A 1 72 ? 7.289 -79.438 -40.469 1 92.19 72 LYS A O 1
ATOM 544 N N . ILE A 1 73 ? 5.781 -80.938 -40.094 1 91.44 73 ILE A N 1
ATOM 545 C CA . ILE A 1 73 ? 4.828 -80 -39.5 1 91.44 73 ILE A CA 1
ATOM 546 C C . ILE A 1 73 ? 5.398 -79.438 -38.219 1 91.44 73 ILE A C 1
ATOM 548 O O . ILE A 1 73 ? 5.297 -78.25 -37.938 1 91.44 73 ILE A O 1
ATOM 552 N N . ILE A 1 74 ? 6.07 -80.25 -37.344 1 91.5 74 ILE A N 1
ATOM 553 C CA . ILE A 1 74 ? 6.652 -79.75 -36.094 1 91.5 74 ILE A CA 1
ATOM 554 C C . ILE A 1 74 ? 7.781 -78.812 -36.375 1 91.5 74 ILE A C 1
ATOM 556 O O . ILE A 1 74 ? 7.895 -77.75 -35.688 1 91.5 74 ILE A O 1
ATOM 560 N N . GLU A 1 75 ? 8.539 -79.125 -37.406 1 91.31 75 GLU A N 1
ATOM 561 C CA . GLU A 1 75 ? 9.633 -78.25 -37.781 1 91.31 75 GLU A CA 1
ATOM 562 C C . GLU A 1 75 ? 9.109 -76.938 -38.281 1 91.31 75 GLU A C 1
ATOM 564 O O . GLU A 1 75 ? 9.625 -75.875 -37.906 1 91.31 75 GLU A O 1
ATOM 569 N N . GLN A 1 76 ? 8.117 -76.938 -39.094 1 92.75 76 GLN A N 1
ATOM 570 C CA . GLN A 1 76 ? 7.543 -75.688 -39.656 1 92.75 76 GLN A CA 1
ATOM 571 C C . GLN A 1 76 ? 6.945 -74.875 -38.531 1 92.75 76 GLN A C 1
ATOM 573 O O . GLN A 1 76 ? 7.113 -73.625 -38.531 1 92.75 76 GLN A O 1
ATOM 578 N N . LYS A 1 77 ? 6.301 -75.438 -37.594 1 92.12 77 LYS A N 1
ATOM 579 C CA . LYS A 1 77 ? 5.711 -74.688 -36.469 1 92.12 77 LYS A CA 1
ATOM 580 C C . LYS A 1 77 ? 6.793 -74.062 -35.625 1 92.12 77 LYS A C 1
ATOM 582 O O . LYS A 1 77 ? 6.633 -72.875 -35.156 1 92.12 77 LYS A O 1
ATOM 587 N N . ARG A 1 78 ? 7.887 -74.688 -35.438 1 91.75 78 ARG A N 1
ATOM 588 C CA . ARG A 1 78 ? 8.992 -74.188 -34.656 1 91.75 78 ARG A CA 1
ATOM 589 C C . ARG A 1 78 ? 9.586 -72.938 -35.344 1 91.75 78 ARG A C 1
ATOM 591 O O . ARG A 1 78 ? 9.852 -71.938 -34.688 1 91.75 78 ARG A O 1
ATOM 598 N N . VAL A 1 79 ? 9.742 -73.062 -36.625 1 93 79 VAL A N 1
ATOM 599 C CA . VAL A 1 79 ? 10.305 -71.938 -37.375 1 93 79 VAL A CA 1
ATOM 600 C C . VAL A 1 79 ? 9.359 -70.75 -37.312 1 93 79 VAL A C 1
ATOM 602 O O . VAL A 1 79 ? 9.805 -69.562 -37.156 1 93 79 VAL A O 1
ATOM 605 N N . GLN A 1 80 ? 8.094 -71 -37.281 1 94.44 80 GLN A N 1
ATOM 606 C CA . GLN A 1 80 ? 7.109 -69.938 -37.188 1 94.44 80 GLN A CA 1
ATOM 607 C C . GLN A 1 80 ? 7.18 -69.25 -35.812 1 94.44 80 GLN A C 1
ATOM 609 O O . GLN A 1 80 ? 7.148 -68 -35.75 1 94.44 80 GLN A O 1
ATOM 614 N N . LEU A 1 81 ? 7.355 -70 -34.719 1 94.38 81 LEU A N 1
ATOM 615 C CA . LEU A 1 81 ? 7.445 -69.438 -33.375 1 94.38 81 LEU A CA 1
ATOM 616 C C . LEU A 1 81 ? 8.742 -68.688 -33.188 1 94.38 81 LEU A C 1
ATOM 618 O O . LEU A 1 81 ? 8.75 -67.625 -32.594 1 94.38 81 LEU A O 1
ATOM 622 N N . GLU A 1 82 ? 9.82 -69.188 -33.812 1 93.88 82 GLU A N 1
ATOM 623 C CA . GLU A 1 82 ? 11.102 -68.5 -33.719 1 93.88 82 GLU A CA 1
ATOM 624 C C . GLU A 1 82 ? 11.047 -67.125 -34.469 1 93.88 82 GLU A C 1
ATOM 626 O O . GLU A 1 82 ? 11.633 -66.188 -34.031 1 93.88 82 GLU A O 1
ATOM 631 N N . THR A 1 83 ? 10.32 -67.188 -35.594 1 95.75 83 THR A N 1
ATOM 632 C CA . THR A 1 83 ? 10.18 -65.938 -36.375 1 95.75 83 THR A CA 1
ATOM 633 C C . THR A 1 83 ? 9.391 -64.875 -35.562 1 95.75 83 THR A C 1
ATOM 635 O O . THR A 1 83 ? 9.734 -63.719 -35.562 1 95.75 83 THR A O 1
ATOM 638 N N . GLN A 1 84 ? 8.383 -65.312 -34.781 1 94.88 84 GLN A N 1
ATOM 639 C CA . GLN A 1 84 ? 7.605 -64.438 -33.938 1 94.88 84 GLN A CA 1
ATOM 640 C C . GLN A 1 84 ? 8.453 -63.844 -32.812 1 94.88 84 GLN A C 1
ATOM 642 O O . GLN A 1 84 ? 8.344 -62.656 -32.469 1 94.88 84 GLN A O 1
ATOM 647 N N . ALA A 1 85 ? 9.289 -64.688 -32.25 1 94.5 85 ALA A N 1
ATOM 648 C CA . ALA A 1 85 ? 10.18 -64.25 -31.172 1 94.5 85 ALA A CA 1
ATOM 649 C C . ALA A 1 85 ? 11.195 -63.188 -31.688 1 94.5 85 ALA A C 1
ATOM 651 O O . ALA A 1 85 ? 11.492 -62.219 -31.016 1 94.5 85 ALA A O 1
ATOM 652 N N . LYS A 1 86 ? 11.656 -63.438 -32.938 1 95.06 86 LYS A N 1
ATOM 653 C CA . LYS A 1 86 ? 12.617 -62.5 -33.531 1 95.06 86 LYS A CA 1
ATOM 654 C C . LYS A 1 86 ? 11.953 -61.156 -33.844 1 95.06 86 LYS A C 1
ATOM 656 O O . LYS A 1 86 ? 12.562 -60.094 -33.656 1 95.06 86 LYS A O 1
ATOM 661 N N . GLU A 1 87 ? 10.727 -61.25 -34.312 1 95.44 87 GLU A N 1
ATOM 662 C CA . GLU A 1 87 ? 9.992 -60 -34.562 1 95.44 87 GLU A CA 1
ATOM 663 C C . GLU A 1 87 ? 9.812 -59.219 -33.281 1 95.44 87 GLU A C 1
ATOM 665 O O . GLU A 1 87 ? 9.977 -58 -33.25 1 95.44 87 GLU A O 1
ATOM 670 N N . TRP A 1 88 ? 9.508 -59.844 -32.188 1 95.25 88 TRP A N 1
ATOM 671 C CA . TRP A 1 88 ? 9.375 -59.188 -30.891 1 95.25 88 TRP A CA 1
ATOM 672 C C . TRP A 1 88 ? 10.703 -58.594 -30.453 1 95.25 88 TRP A C 1
ATOM 674 O O . TRP A 1 88 ? 10.734 -57.469 -29.922 1 95.25 88 TRP A O 1
ATOM 684 N N . ASP A 1 89 ? 11.82 -59.281 -30.734 1 95.69 89 ASP A N 1
ATOM 685 C CA . ASP A 1 89 ? 13.141 -58.781 -30.391 1 95.69 89 ASP A CA 1
ATOM 686 C C . ASP A 1 89 ? 13.43 -57.469 -31.125 1 95.69 89 ASP A C 1
ATOM 688 O O . ASP A 1 89 ? 14.008 -56.531 -30.562 1 95.69 89 ASP A O 1
ATOM 692 N N . ASP A 1 90 ? 13 -57.438 -32.375 1 96.12 90 ASP A N 1
ATOM 693 C CA . ASP A 1 90 ? 13.219 -56.219 -33.156 1 96.12 90 ASP A CA 1
ATOM 694 C C . ASP A 1 90 ? 12.43 -55.031 -32.594 1 96.12 90 ASP A C 1
ATOM 696 O O . ASP A 1 90 ? 12.945 -53.938 -32.469 1 96.12 90 ASP A O 1
ATOM 700 N N . ILE A 1 91 ? 11.219 -55.25 -32.125 1 96.19 91 ILE A N 1
ATOM 701 C CA . ILE A 1 91 ? 10.383 -54.219 -31.531 1 96.19 91 ILE A CA 1
ATOM 702 C C . ILE A 1 91 ? 10.961 -53.781 -30.188 1 96.19 91 ILE A C 1
ATOM 704 O O . ILE A 1 91 ? 11.016 -52.594 -29.891 1 96.19 91 ILE A O 1
ATOM 708 N N . ARG A 1 92 ? 11.43 -54.781 -29.422 1 95.31 92 ARG A N 1
ATOM 709 C CA . ARG A 1 92 ? 12.055 -54.469 -28.141 1 95.31 92 ARG A CA 1
ATOM 710 C C . ARG A 1 92 ? 13.266 -53.562 -28.328 1 95.31 92 ARG A C 1
ATOM 712 O O . ARG A 1 92 ? 13.438 -52.594 -27.578 1 95.31 92 ARG A O 1
ATOM 719 N N . LYS A 1 93 ? 14.102 -53.875 -29.328 1 95.19 93 LYS A N 1
ATOM 720 C CA . LYS A 1 93 ? 15.297 -53.094 -29.594 1 95.19 93 LYS A CA 1
ATOM 721 C C . LYS A 1 93 ? 14.938 -51.656 -29.953 1 95.19 93 LYS A C 1
ATOM 723 O O . LYS A 1 93 ? 15.594 -50.719 -29.5 1 95.19 93 LYS A O 1
ATOM 728 N N . GLN A 1 94 ? 13.875 -51.5 -30.625 1 95.81 94 GLN A N 1
ATOM 729 C CA . GLN A 1 94 ? 13.422 -50.156 -31.016 1 95.81 94 GLN A CA 1
ATOM 730 C C . GLN A 1 94 ? 12.93 -49.375 -29.797 1 95.81 94 GLN A C 1
ATOM 732 O O . GLN A 1 94 ? 13.328 -48.219 -29.594 1 95.81 94 GLN A O 1
ATOM 737 N N . HIS A 1 95 ? 12.117 -50 -28.953 1 95.19 95 HIS A N 1
ATOM 738 C CA . HIS A 1 95 ? 11.547 -49.312 -27.781 1 95.19 95 HIS A CA 1
ATOM 739 C C . HIS A 1 95 ? 12.617 -49.031 -26.734 1 95.19 95 HIS A C 1
ATOM 741 O O . HIS A 1 95 ? 12.648 -47.969 -26.156 1 95.19 95 HIS A O 1
ATOM 747 N N . THR A 1 96 ? 13.484 -50 -26.531 1 94.62 96 THR A N 1
ATOM 748 C CA . THR A 1 96 ? 14.562 -49.812 -25.578 1 94.62 96 THR A CA 1
ATOM 749 C C . THR A 1 96 ? 15.547 -48.75 -26.078 1 94.62 96 THR A C 1
ATOM 751 O O . THR A 1 96 ? 16.078 -47.969 -25.297 1 94.62 96 THR A O 1
ATOM 754 N N . GLY A 1 97 ? 15.742 -48.719 -27.391 1 94.81 97 GLY A N 1
ATOM 755 C CA . GLY A 1 97 ? 16.594 -47.656 -27.969 1 94.81 97 GLY A CA 1
ATOM 756 C C . GLY A 1 97 ? 16.031 -46.281 -27.781 1 94.81 97 GLY A C 1
ATOM 757 O O . GLY A 1 97 ? 16.766 -45.344 -27.453 1 94.81 97 GLY A O 1
ATOM 758 N N . ALA A 1 98 ? 14.742 -46.125 -27.953 1 95.31 98 ALA A N 1
ATOM 759 C CA . ALA A 1 98 ? 14.078 -44.844 -27.75 1 95.31 98 ALA A CA 1
ATOM 760 C C . ALA A 1 98 ? 14.164 -44.406 -26.281 1 95.31 98 ALA A C 1
ATOM 762 O O . ALA A 1 98 ? 14.406 -43.219 -26 1 95.31 98 ALA A O 1
ATOM 763 N N . LEU A 1 99 ? 13.938 -45.344 -25.375 1 95.06 99 LEU A N 1
ATOM 764 C CA . LEU A 1 99 ? 14.023 -45.062 -23.938 1 95.06 99 LEU A CA 1
ATOM 765 C C . LEU A 1 99 ? 15.43 -44.625 -23.562 1 95.06 99 LEU A C 1
ATOM 767 O O . LEU A 1 99 ? 15.609 -43.625 -22.828 1 95.06 99 LEU A O 1
ATOM 771 N N . ASP A 1 100 ? 16.438 -45.25 -24.125 1 94.69 100 ASP A N 1
ATOM 772 C CA . ASP A 1 100 ? 17.828 -44.875 -23.859 1 94.69 100 ASP A CA 1
ATOM 773 C C . ASP A 1 100 ? 18.156 -43.5 -24.422 1 94.69 100 ASP A C 1
ATOM 775 O O . ASP A 1 100 ? 18.875 -42.719 -23.797 1 94.69 100 ASP A O 1
ATOM 779 N N . ALA A 1 101 ? 17.609 -43.188 -25.547 1 95 101 ALA A N 1
ATOM 780 C CA . ALA A 1 101 ? 17.859 -41.906 -26.156 1 95 101 ALA A CA 1
ATOM 781 C C . ALA A 1 101 ? 17.312 -40.75 -25.297 1 95 101 ALA A C 1
ATOM 783 O O . ALA A 1 101 ? 18 -39.75 -25.094 1 95 101 ALA A O 1
ATOM 784 N N . ILE A 1 102 ? 16.125 -40.938 -24.75 1 94.88 102 ILE A N 1
ATOM 785 C CA . ILE A 1 102 ? 15.531 -39.906 -23.922 1 94.88 102 ILE A CA 1
ATOM 786 C C . ILE A 1 102 ? 16.281 -39.812 -22.594 1 94.88 102 ILE A C 1
ATOM 788 O O . ILE A 1 102 ? 16.484 -38.719 -22.062 1 94.88 102 ILE A O 1
ATOM 792 N N . LEU A 1 103 ? 16.703 -40.938 -22.047 1 94.31 103 LEU A N 1
ATOM 793 C CA . LEU A 1 103 ? 17.469 -40.906 -20.797 1 94.31 103 LEU A CA 1
ATOM 794 C C . LEU A 1 103 ? 18.812 -40.219 -21 1 94.31 103 LEU A C 1
ATOM 796 O O . LEU A 1 103 ? 19.266 -39.5 -20.125 1 94.31 103 LEU A O 1
ATOM 800 N N . ASP A 1 104 ? 19.391 -40.406 -22.156 1 94.5 104 ASP A N 1
ATOM 801 C CA . ASP A 1 104 ? 20.625 -39.688 -22.484 1 94.5 104 ASP A CA 1
ATOM 802 C C . ASP A 1 104 ? 20.391 -38.188 -22.625 1 94.5 104 ASP A C 1
ATOM 804 O O . ASP A 1 104 ? 21.219 -37.375 -22.188 1 94.5 104 ASP A O 1
ATOM 808 N N . SER A 1 105 ? 19.281 -37.938 -23.234 1 93.38 105 SER A N 1
ATOM 809 C CA . SER A 1 105 ? 18.922 -36.531 -23.344 1 93.38 105 SER A CA 1
ATOM 810 C C . SER A 1 105 ? 18.719 -35.906 -21.984 1 93.38 105 SER A C 1
ATOM 812 O O . SER A 1 105 ? 19.141 -34.75 -21.734 1 93.38 105 SER A O 1
ATOM 814 N N . LEU A 1 106 ? 18.078 -36.594 -21.078 1 92.38 106 LEU A N 1
ATOM 815 C CA . LEU A 1 106 ? 17.891 -36.125 -19.719 1 92.38 106 LEU A CA 1
ATOM 816 C C . LEU A 1 106 ? 19.234 -35.969 -19 1 92.38 106 LEU A C 1
ATOM 818 O O . LEU A 1 106 ? 19.375 -35.062 -18.156 1 92.38 106 LEU A O 1
ATOM 822 N N . GLY A 1 107 ? 20.172 -36.781 -19.359 1 91.5 107 GLY A N 1
ATOM 823 C CA . GLY A 1 107 ? 21.5 -36.719 -18.766 1 91.5 107 GLY A CA 1
ATOM 824 C C . GLY A 1 107 ? 22.312 -35.531 -19.234 1 91.5 107 GLY A C 1
ATOM 825 O O . GLY A 1 107 ? 23.25 -35.094 -18.562 1 91.5 107 GLY A O 1
ATOM 826 N N . SER A 1 108 ? 21.938 -34.938 -20.344 1 89.06 108 SER A N 1
ATOM 827 C CA . SER A 1 108 ? 22.656 -33.781 -20.891 1 89.06 108 SER A CA 1
ATOM 828 C C . SER A 1 108 ? 22.078 -32.469 -20.359 1 89.06 108 SER A C 1
ATOM 830 O O . SER A 1 108 ? 22.688 -31.422 -20.516 1 89.06 108 SER A O 1
ATOM 832 N N . GLN A 1 109 ? 20.969 -32.531 -19.734 1 88.81 109 GLN A N 1
ATOM 833 C CA . GLN A 1 109 ? 20.328 -31.328 -19.219 1 88.81 109 GLN A CA 1
ATOM 834 C C . GLN A 1 109 ? 20.688 -31.109 -17.75 1 88.81 109 GLN A C 1
ATOM 836 O O . GLN A 1 109 ? 20.297 -31.906 -16.891 1 88.81 109 GLN A O 1
ATOM 841 N N . VAL A 1 110 ? 21.359 -29.984 -17.5 1 87.62 110 VAL A N 1
ATOM 842 C CA . VAL A 1 110 ? 21.828 -29.703 -16.156 1 87.62 110 VAL A CA 1
ATOM 843 C C . VAL A 1 110 ? 20.766 -28.938 -15.375 1 87.62 110 VAL A C 1
ATOM 845 O O . VAL A 1 110 ? 20 -28.156 -15.945 1 87.62 110 VAL A O 1
ATOM 848 N N . VAL A 1 111 ? 20.688 -29.25 -14.141 1 87.62 111 VAL A N 1
ATOM 849 C CA . VAL A 1 111 ? 19.766 -28.578 -13.227 1 87.62 111 VAL A CA 1
ATOM 850 C C . VAL A 1 111 ? 20.547 -27.719 -12.242 1 87.62 111 VAL A C 1
ATOM 852 O O . VAL A 1 111 ? 21.359 -28.234 -11.469 1 87.62 111 VAL A O 1
ATOM 855 N N . PRO A 1 112 ? 20.234 -26.422 -12.32 1 85.69 112 PRO A N 1
ATOM 856 C CA . PRO A 1 112 ? 20.906 -25.547 -11.352 1 85.69 112 PRO A CA 1
ATOM 857 C C . PRO A 1 112 ? 20.641 -25.969 -9.906 1 85.69 112 PRO A C 1
ATOM 859 O O . PRO A 1 112 ? 19.562 -26.453 -9.586 1 85.69 112 PRO A O 1
ATOM 862 N N . PRO A 1 113 ? 21.625 -25.797 -9 1 82.88 113 PRO A N 1
ATOM 863 C CA . PRO A 1 113 ? 21.484 -26.203 -7.602 1 82.88 113 PRO A CA 1
ATOM 864 C C . PRO A 1 113 ? 20.359 -25.469 -6.883 1 82.88 113 PRO A C 1
ATOM 866 O O . PRO A 1 113 ? 19.781 -25.984 -5.93 1 82.88 113 PRO A O 1
ATOM 869 N N . ASP A 1 114 ? 19.984 -24.312 -7.383 1 79.88 114 ASP A N 1
ATOM 870 C CA . ASP A 1 114 ? 18.953 -23.531 -6.723 1 79.88 114 ASP A CA 1
ATOM 871 C C . ASP A 1 114 ? 17.578 -24.172 -6.918 1 79.88 114 ASP A C 1
ATOM 873 O O . ASP A 1 114 ? 16.609 -23.812 -6.23 1 79.88 114 ASP A O 1
ATOM 877 N N . PHE A 1 115 ? 17.547 -25.047 -7.91 1 81.44 115 PHE A N 1
ATOM 878 C CA . PHE A 1 115 ? 16.266 -25.672 -8.234 1 81.44 115 PHE A CA 1
ATOM 879 C C . PHE A 1 115 ? 15.961 -26.828 -7.285 1 81.44 115 PHE A C 1
ATOM 881 O O . PHE A 1 115 ? 14.828 -27.312 -7.234 1 81.44 115 PHE A O 1
ATOM 888 N N . HIS A 1 116 ? 16.891 -27.375 -6.742 1 75.75 116 HIS A N 1
ATOM 889 C CA . HIS A 1 116 ? 16.594 -28.547 -5.922 1 75.75 116 HIS A CA 1
ATOM 890 C C . HIS A 1 116 ? 17.156 -28.375 -4.512 1 75.75 116 HIS A C 1
ATOM 892 O O . HIS A 1 116 ? 18.125 -27.656 -4.305 1 75.75 116 HIS A O 1
ATOM 898 N N . SER A 1 117 ? 16.234 -28.297 -3.447 1 59.72 117 SER A N 1
ATOM 899 C CA . SER A 1 117 ? 16.578 -28.25 -2.033 1 59.72 117 SER A CA 1
ATOM 900 C C . SER A 1 117 ? 17.484 -29.422 -1.658 1 59.72 117 SER A C 1
ATOM 902 O O . SER A 1 117 ? 17.359 -30.516 -2.217 1 59.72 117 SER A O 1
ATOM 904 N N . THR A 1 118 ? 18.734 -29.172 -1.271 1 48.38 118 THR A N 1
ATOM 905 C CA . THR A 1 118 ? 19.562 -30.266 -0.807 1 48.38 118 THR A CA 1
ATOM 906 C C . THR A 1 118 ? 18.797 -31.188 0.143 1 48.38 118 THR A C 1
ATOM 908 O O . THR A 1 118 ? 19.344 -31.656 1.138 1 48.38 118 THR A O 1
ATOM 911 N N . SER A 1 119 ? 17.531 -31.172 0.36 1 40.88 119 SER A N 1
ATOM 912 C CA . SER A 1 119 ? 17.141 -32.188 1.328 1 40.88 119 SER A CA 1
ATOM 913 C C . SER A 1 119 ? 17.578 -33.594 0.865 1 40.88 119 SER A C 1
ATOM 915 O O . SER A 1 119 ? 17.719 -33.844 -0.336 1 40.88 119 SER A O 1
ATOM 917 N N . PRO A 1 120 ? 18 -34.562 1.878 1 35.38 120 PRO A N 1
ATOM 918 C CA . PRO A 1 120 ? 18.375 -35.938 1.545 1 35.38 120 PRO A CA 1
ATOM 919 C C . PRO A 1 120 ? 17.453 -36.562 0.502 1 35.38 120 PRO A C 1
ATOM 921 O O . PRO A 1 120 ? 16.359 -36.031 0.247 1 35.38 120 PRO A O 1
ATOM 924 N N . VAL A 1 121 ? 17.781 -37.938 0.086 1 34.75 121 VAL A N 1
ATOM 925 C CA . VAL A 1 121 ? 17.5 -38.844 -1.024 1 34.75 121 VAL A CA 1
ATOM 926 C C . VAL A 1 121 ? 16 -39.156 -1.083 1 34.75 121 VAL A C 1
ATOM 928 O O . VAL A 1 121 ? 15.492 -39.938 -0.292 1 34.75 121 VAL A O 1
ATOM 931 N N . SER A 1 122 ? 15.109 -38.375 -0.742 1 33.66 122 SER A N 1
ATOM 932 C CA . SER A 1 122 ? 13.805 -39 -0.903 1 33.66 122 SER A CA 1
ATOM 933 C C . SER A 1 122 ? 13.562 -39.406 -2.354 1 33.66 122 SER A C 1
ATOM 935 O O . SER A 1 122 ? 13.641 -38.562 -3.258 1 33.66 122 SER A O 1
ATOM 937 N N . SER A 1 123 ? 14.062 -40.594 -2.773 1 33.06 123 SER A N 1
ATOM 938 C CA . SER A 1 123 ? 13.789 -41.219 -4.059 1 33.06 123 SER A CA 1
ATOM 939 C C . SER A 1 123 ? 12.305 -41.125 -4.414 1 33.06 123 SER A C 1
ATOM 941 O O . SER A 1 123 ? 11.453 -41.344 -3.553 1 33.06 123 SER A O 1
ATOM 943 N N . LEU A 1 124 ? 11.875 -40.188 -5.098 1 35.22 124 LEU A N 1
ATOM 944 C CA . LEU A 1 124 ? 10.5 -40.219 -5.582 1 35.22 124 LEU A CA 1
ATOM 945 C C . LEU A 1 124 ? 9.977 -41.625 -5.684 1 35.22 124 LEU A C 1
ATOM 947 O O . LEU A 1 124 ? 8.766 -41.875 -5.762 1 35.22 124 LEU A O 1
ATOM 951 N N . PHE A 1 125 ? 10.82 -42.594 -6.398 1 33.16 125 PHE A N 1
ATOM 952 C CA . PHE A 1 125 ? 10.203 -43.906 -6.422 1 33.16 125 PHE A CA 1
ATOM 953 C C . PHE A 1 125 ? 10.289 -44.562 -5.051 1 33.16 125 PHE A C 1
ATOM 955 O O . PHE A 1 125 ? 11.141 -44.219 -4.234 1 33.16 125 PHE A O 1
ATOM 962 N N . GLY A 1 126 ? 9.438 -45.438 -4.496 1 28.02 126 GLY A N 1
ATOM 963 C CA . GLY A 1 126 ? 9.078 -46.156 -3.279 1 28.02 126 GLY A CA 1
ATOM 964 C C . GLY A 1 126 ? 10.281 -46.625 -2.496 1 28.02 126 GLY A C 1
ATOM 965 O O . GLY A 1 126 ? 10.148 -47.5 -1.633 1 28.02 126 GLY A O 1
ATOM 966 N N . SER A 1 127 ? 11.57 -46.25 -2.562 1 25.42 127 SER A N 1
ATOM 967 C CA . SER A 1 127 ? 12.289 -47.094 -1.626 1 25.42 127 SER A CA 1
ATOM 968 C C . SER A 1 127 ? 11.992 -46.719 -0.181 1 25.42 127 SER A C 1
ATOM 970 O O . SER A 1 127 ? 11.805 -45.531 0.124 1 25.42 127 SER A O 1
ATOM 972 N N . GLN A 1 128 ? 11.508 -47.625 0.762 1 25.42 128 GLN A N 1
ATOM 973 C CA . GLN A 1 128 ? 11.055 -47.844 2.135 1 25.42 128 GLN A CA 1
ATOM 974 C C . GLN A 1 128 ? 12.102 -47.344 3.135 1 25.42 128 GLN A C 1
ATOM 976 O O . GLN A 1 128 ? 11.781 -47.094 4.297 1 25.42 128 GLN A O 1
ATOM 981 N N . ASN A 1 129 ? 13.391 -47.562 3.115 1 23.03 129 ASN A N 1
ATOM 982 C CA . ASN A 1 129 ? 13.984 -47.844 4.41 1 23.03 129 ASN A CA 1
ATOM 983 C C . ASN A 1 129 ? 14.297 -46.594 5.195 1 23.03 129 ASN A C 1
ATOM 985 O O . ASN A 1 129 ? 15.172 -45.812 4.805 1 23.03 129 ASN A O 1
ATOM 989 N N . ALA A 1 130 ? 13.312 -45.812 5.809 1 27.92 130 ALA A N 1
ATOM 990 C CA . ALA A 1 130 ? 13.492 -44.75 6.793 1 27.92 130 ALA A CA 1
ATOM 991 C C . ALA A 1 130 ? 14.422 -45.219 7.918 1 27.92 130 ALA A C 1
ATOM 993 O O . ALA A 1 130 ? 14.055 -46.062 8.727 1 27.92 130 ALA A O 1
ATOM 994 N N . SER A 1 131 ? 15.75 -45.312 7.812 1 21.14 131 SER A N 1
ATOM 995 C CA . SER A 1 131 ? 16.438 -45.438 9.094 1 21.14 131 SER A CA 1
ATOM 996 C C . SER A 1 131 ? 16.203 -44.25 9.984 1 21.14 131 SER A C 1
ATOM 998 O O . SER A 1 131 ? 15.969 -43.125 9.5 1 21.14 131 SER A O 1
ATOM 1000 N N . GLU A 1 132 ? 15.93 -44.344 11.32 1 24.77 132 GLU A N 1
ATOM 1001 C CA . GLU A 1 132 ? 15.531 -43.688 12.57 1 24.77 132 GLU A CA 1
ATOM 1002 C C . GLU A 1 132 ? 16.578 -42.688 13.031 1 24.77 132 GLU A C 1
ATOM 1004 O O . GLU A 1 132 ? 16.516 -42.188 14.148 1 24.77 132 GLU A O 1
ATOM 1009 N N . ASP A 1 133 ? 17.594 -42.25 12.336 1 22.19 133 ASP A N 1
ATOM 1010 C CA . ASP A 1 133 ? 18.516 -41.625 13.273 1 22.19 133 ASP A CA 1
ATOM 1011 C C . ASP A 1 133 ? 17.922 -40.375 13.867 1 22.19 133 ASP A C 1
ATOM 1013 O O . ASP A 1 133 ? 17.062 -39.719 13.25 1 22.19 133 ASP A O 1
ATOM 1017 N N . GLU A 1 134 ? 18.234 -40.031 15.188 1 23.33 134 GLU A N 1
ATOM 1018 C CA . GLU A 1 134 ? 17.922 -39.25 16.375 1 23.33 134 GLU A CA 1
ATOM 1019 C C . GLU A 1 134 ? 18.234 -37.75 16.172 1 23.33 134 GLU A C 1
ATOM 1021 O O . GLU A 1 134 ? 19.328 -37.281 16.531 1 23.33 134 GLU A O 1
ATOM 1026 N N . THR A 1 135 ? 17.891 -37.219 15.062 1 22.23 135 THR A N 1
ATOM 1027 C CA . THR A 1 135 ? 18.438 -35.875 14.984 1 22.23 135 THR A CA 1
ATOM 1028 C C . THR A 1 135 ? 17.875 -34.969 16.094 1 22.23 135 THR A C 1
ATOM 1030 O O . THR A 1 135 ? 16.656 -34.938 16.281 1 22.23 135 THR A O 1
ATOM 1033 N N . GLU A 1 136 ? 18.781 -34.625 17.047 1 22.78 136 GLU A N 1
ATOM 1034 C CA . GLU A 1 136 ? 18.719 -33.719 18.188 1 22.78 136 GLU A CA 1
ATOM 1035 C C . GLU A 1 136 ? 18.188 -32.344 17.766 1 22.78 136 GLU A C 1
ATOM 1037 O O . GLU A 1 136 ? 18.562 -31.828 16.703 1 22.78 136 GLU A O 1
ATOM 1042 N N . GLN A 1 137 ? 17.016 -32.062 18.297 1 22.62 137 GLN A N 1
ATOM 1043 C CA . GLN A 1 137 ? 16.094 -30.938 18.297 1 22.62 137 GLN A CA 1
ATOM 1044 C C . GLN A 1 137 ? 16.766 -29.656 18.797 1 22.62 137 GLN A C 1
ATOM 1046 O O . GLN A 1 137 ? 16.969 -29.484 20 1 22.62 137 GLN A O 1
ATOM 1051 N N . THR A 1 138 ? 17.953 -29.297 18.281 1 19.67 138 THR A N 1
ATOM 1052 C CA . THR A 1 138 ? 18.453 -28.094 18.938 1 19.67 138 THR A CA 1
ATOM 1053 C C . THR A 1 138 ? 17.5 -26.922 18.719 1 19.67 138 THR A C 1
ATOM 1055 O O . THR A 1 138 ? 17.125 -26.625 17.594 1 19.67 138 THR A O 1
ATOM 1058 N N . LYS A 1 139 ? 16.797 -26.578 19.75 1 24.52 139 LYS A N 1
ATOM 1059 C CA . LYS A 1 139 ? 15.883 -25.484 20.109 1 24.52 139 LYS A CA 1
ATOM 1060 C C . LYS A 1 139 ? 16.516 -24.125 19.844 1 24.52 139 LYS A C 1
ATOM 1062 O O . LYS A 1 139 ? 17.438 -23.703 20.562 1 24.52 139 LYS A O 1
ATOM 1067 N N . ALA A 1 140 ? 16.891 -23.719 18.578 1 25.05 140 ALA A N 1
ATOM 1068 C CA . ALA A 1 140 ? 17.359 -22.344 18.484 1 25.05 140 ALA A CA 1
ATOM 1069 C C . ALA A 1 140 ? 16.359 -21.375 19.109 1 25.05 140 ALA A C 1
ATOM 1071 O O . ALA A 1 140 ? 15.156 -21.453 18.828 1 25.05 140 ALA A O 1
ATOM 1072 N N . TYR A 1 141 ? 16.562 -20.984 20.297 1 21.19 141 TYR A N 1
ATOM 1073 C CA . TYR A 1 141 ? 16 -19.906 21.094 1 21.19 141 TYR A CA 1
ATOM 1074 C C . TYR A 1 141 ? 16.016 -18.594 20.312 1 21.19 141 TYR A C 1
ATOM 1076 O O . TYR A 1 141 ? 17.047 -18.188 19.766 1 21.19 141 TYR A O 1
ATOM 1084 N N . PHE A 1 142 ? 14.93 -18.25 19.594 1 21.8 142 PHE A N 1
ATOM 1085 C CA . PHE A 1 142 ? 14.617 -17 18.922 1 21.8 142 PHE A CA 1
ATOM 1086 C C . PHE A 1 142 ? 14.703 -15.828 19.891 1 21.8 142 PHE A C 1
ATOM 1088 O O . PHE A 1 142 ? 13.914 -15.742 20.828 1 21.8 142 PHE A O 1
ATOM 1095 N N . LYS A 1 143 ? 15.961 -15.414 20.25 1 27.08 143 LYS A N 1
ATOM 1096 C CA . LYS A 1 143 ? 16.047 -14.188 21.031 1 27.08 143 LYS A CA 1
ATOM 1097 C C . LYS A 1 143 ? 15.367 -13.023 20.312 1 27.08 143 LYS A C 1
ATOM 1099 O O . LYS A 1 143 ? 15.523 -12.859 19.094 1 27.08 143 LYS A O 1
ATOM 1104 N N . PRO A 1 144 ? 14.438 -12.219 20.891 1 27.09 144 PRO A N 1
ATOM 1105 C CA . PRO A 1 144 ? 13.43 -11.211 20.531 1 27.09 144 PRO A CA 1
ATOM 1106 C C . PRO A 1 144 ? 14.039 -10 19.812 1 27.09 144 PRO A C 1
ATOM 1108 O O . PRO A 1 144 ? 13.32 -9.211 19.219 1 27.09 144 PRO A O 1
ATOM 1111 N N . GLY A 1 145 ? 15.195 -9.555 20.219 1 26.12 145 GLY A N 1
ATOM 1112 C CA . GLY A 1 145 ? 15.461 -8.125 20.172 1 26.12 145 GLY A CA 1
ATOM 1113 C C . GLY A 1 145 ? 15.633 -7.59 18.766 1 26.12 145 GLY A C 1
ATOM 1114 O O . GLY A 1 145 ? 16.094 -6.461 18.578 1 26.12 145 GLY A O 1
ATOM 1115 N N . GLN A 1 146 ? 15.781 -8.398 17.812 1 26.95 146 GLN A N 1
ATOM 1116 C CA . GLN A 1 146 ? 16.531 -7.812 16.703 1 26.95 146 GLN A CA 1
ATOM 1117 C C . GLN A 1 146 ? 15.688 -6.773 15.961 1 26.95 146 GLN A C 1
ATOM 1119 O O . GLN A 1 146 ? 14.5 -6.98 15.727 1 26.95 146 GLN A O 1
ATOM 1124 N N . SER A 1 147 ? 16.156 -5.426 16.078 1 26.92 147 SER A N 1
ATOM 1125 C CA . SER A 1 147 ? 15.672 -4.172 15.5 1 26.92 147 SER A CA 1
ATOM 1126 C C . SER A 1 147 ? 15.375 -4.324 14.016 1 26.92 147 SER A C 1
ATOM 1128 O O . SER A 1 147 ? 15.977 -5.16 13.336 1 26.92 147 SER A O 1
ATOM 1130 N N . PRO A 1 148 ? 14.164 -3.75 13.625 1 29 148 PRO A N 1
ATOM 1131 C CA . PRO A 1 148 ? 13.57 -3.881 12.289 1 29 148 PRO A CA 1
ATOM 1132 C C . PRO A 1 148 ? 14.547 -3.52 11.172 1 29 148 PRO A C 1
ATOM 1134 O O . PRO A 1 148 ? 14.266 -3.773 10 1 29 148 PRO A O 1
ATOM 1137 N N . THR A 1 149 ? 15.461 -2.52 11.477 1 32.56 149 THR A N 1
ATOM 1138 C CA . THR A 1 149 ? 16.328 -2.098 10.383 1 32.56 149 THR A CA 1
ATOM 1139 C C . THR A 1 149 ? 17.094 -3.287 9.812 1 32.56 149 THR A C 1
ATOM 1141 O O . THR A 1 149 ? 17.703 -3.186 8.742 1 32.56 149 THR A O 1
ATOM 1144 N N . GLU A 1 150 ? 17.297 -4.23 10.773 1 30.52 150 GLU A N 1
ATOM 1145 C CA . GLU A 1 150 ? 18.219 -5.309 10.422 1 30.52 150 GLU A CA 1
ATOM 1146 C C . GLU A 1 150 ? 17.641 -6.184 9.312 1 30.52 150 GLU A C 1
ATOM 1148 O O . GLU A 1 150 ? 18.328 -7.066 8.789 1 30.52 150 GLU A O 1
ATOM 1153 N N . THR A 1 151 ? 16.344 -5.961 9.117 1 31.14 151 THR A N 1
ATOM 1154 C CA . THR A 1 151 ? 15.75 -6.902 8.164 1 31.14 151 THR A CA 1
ATOM 1155 C C . THR A 1 151 ? 16.234 -6.621 6.75 1 31.14 151 THR A C 1
ATOM 1157 O O . THR A 1 151 ? 16.375 -7.539 5.941 1 31.14 151 THR A O 1
ATOM 1160 N N . LEU A 1 152 ? 16.375 -5.242 6.484 1 33.16 152 LEU A N 1
ATOM 1161 C CA . LEU A 1 152 ? 16.828 -5.004 5.121 1 33.16 152 LEU A CA 1
ATOM 1162 C C . LEU A 1 152 ? 18.281 -5.465 4.945 1 33.16 152 LEU A C 1
ATOM 1164 O O . LEU A 1 152 ? 18.719 -5.699 3.82 1 33.16 152 LEU A O 1
ATOM 1168 N N . ARG A 1 153 ? 19.094 -5.391 6.059 1 31.28 153 ARG A N 1
ATOM 1169 C CA . ARG A 1 153 ? 20.5 -5.781 5.922 1 31.28 153 ARG A CA 1
ATOM 1170 C C . ARG A 1 153 ? 20.625 -7.266 5.59 1 31.28 153 ARG A C 1
ATOM 1172 O O . ARG A 1 153 ? 21.578 -7.688 4.945 1 31.28 153 ARG A O 1
ATOM 1179 N N . ASP A 1 154 ? 19.812 -8.008 6.262 1 32.75 154 ASP A N 1
ATOM 1180 C CA . ASP A 1 154 ? 20.016 -9.438 6.027 1 32.75 154 ASP A CA 1
ATOM 1181 C C . ASP A 1 154 ? 19.75 -9.797 4.57 1 32.75 154 ASP A C 1
ATOM 1183 O O . ASP A 1 154 ? 20.156 -10.867 4.105 1 32.75 154 ASP A O 1
ATOM 1187 N N . VAL A 1 155 ? 19.031 -8.883 3.898 1 33.28 155 VAL A N 1
ATOM 1188 C CA . VAL A 1 155 ? 18.953 -9.125 2.461 1 33.28 155 VAL A CA 1
ATOM 1189 C C . VAL A 1 155 ? 20.312 -8.898 1.819 1 33.28 155 VAL A C 1
ATOM 1191 O O . VAL A 1 155 ? 20.719 -9.633 0.917 1 33.28 155 VAL A O 1
ATOM 1194 N N . LEU A 1 156 ? 21.062 -7.82 2.309 1 30.81 156 LEU A N 1
ATOM 1195 C CA . LEU A 1 156 ? 22.375 -7.621 1.686 1 30.81 156 LEU A CA 1
ATOM 1196 C C . LEU A 1 156 ? 23.328 -8.734 2.084 1 30.81 156 LEU A C 1
ATOM 1198 O O . LEU A 1 156 ? 24.188 -9.141 1.287 1 30.81 156 LEU A O 1
ATOM 1202 N N . CYS A 1 157 ? 23.359 -9.094 3.357 1 31.33 157 CYS A N 1
ATOM 1203 C CA . CYS A 1 157 ? 24.344 -10.102 3.738 1 31.33 157 CYS A CA 1
ATOM 1204 C C . CYS A 1 157 ? 24.062 -11.43 3.049 1 31.33 157 CYS A C 1
ATOM 1206 O O . CYS A 1 157 ? 24.875 -12.344 3.096 1 31.33 157 CYS A O 1
ATOM 1208 N N . HIS A 1 158 ? 22.828 -11.664 2.803 1 33.34 158 HIS A N 1
ATOM 1209 C CA . HIS A 1 158 ? 22.688 -12.914 2.064 1 33.34 158 HIS A CA 1
ATOM 1210 C C . HIS A 1 158 ? 23.422 -12.844 0.728 1 33.34 158 HIS A C 1
ATOM 1212 O O . HIS A 1 158 ? 23.641 -13.875 0.083 1 33.34 158 HIS A O 1
ATOM 1218 N N . SER A 1 159 ? 23.891 -11.609 0.375 1 33.91 159 SER A N 1
ATOM 1219 C CA . SER A 1 159 ? 24.719 -11.562 -0.828 1 33.91 159 SER A CA 1
ATOM 1220 C C . SER A 1 159 ? 26.078 -12.188 -0.589 1 33.91 159 SER A C 1
ATOM 1222 O O . SER A 1 159 ? 26.766 -12.594 -1.536 1 33.91 159 SER A O 1
ATOM 1224 N N . MET A 1 160 ? 26.688 -11.945 0.632 1 31.77 160 MET A N 1
ATOM 1225 C CA . MET A 1 160 ? 28.078 -12.398 0.782 1 31.77 160 MET A CA 1
ATOM 1226 C C . MET A 1 160 ? 28.141 -13.922 0.882 1 31.77 160 MET A C 1
ATOM 1228 O O . MET A 1 160 ? 29.203 -14.508 0.705 1 31.77 160 MET A O 1
ATOM 1232 N N . ARG A 1 161 ? 27.312 -14.531 1.686 1 35.38 161 ARG A N 1
ATOM 1233 C CA . ARG A 1 161 ? 27.438 -15.992 1.717 1 35.38 161 ARG A CA 1
ATOM 1234 C C . ARG A 1 161 ? 27.312 -16.578 0.315 1 35.38 161 ARG A C 1
ATOM 1236 O O . ARG A 1 161 ? 27.484 -17.781 0.128 1 35.38 161 ARG A O 1
ATOM 1243 N N . ASN A 1 162 ? 26.922 -15.711 -0.583 1 36.06 162 ASN A N 1
ATOM 1244 C CA . ASN A 1 162 ? 26.875 -16.219 -1.949 1 36.06 162 ASN A CA 1
ATOM 1245 C C . ASN A 1 162 ? 28.281 -16.406 -2.516 1 36.06 162 ASN A C 1
ATOM 1247 O O . ASN A 1 162 ? 28.453 -16.688 -3.707 1 36.06 162 ASN A O 1
ATOM 1251 N N . SER A 1 163 ? 29.25 -15.914 -1.816 1 34.72 163 SER A N 1
ATOM 1252 C CA . SER A 1 163 ? 30.531 -16.109 -2.496 1 34.72 163 SER A CA 1
ATOM 1253 C C . SER A 1 163 ? 30.906 -17.578 -2.555 1 34.72 163 SER A C 1
ATOM 1255 O O . SER A 1 163 ? 31.5 -18.031 -3.537 1 34.72 163 SER A O 1
ATOM 1257 N N . LYS A 1 164 ? 31.016 -18.281 -1.414 1 36.5 164 LYS A N 1
ATOM 1258 C CA . LYS A 1 164 ? 31.391 -19.688 -1.513 1 36.5 164 LYS A CA 1
ATOM 1259 C C . LYS A 1 164 ? 30.359 -20.484 -2.305 1 36.5 164 LYS A C 1
ATOM 1261 O O . LYS A 1 164 ? 30.656 -21.578 -2.793 1 36.5 164 LYS A O 1
ATOM 1266 N N . GLY A 1 165 ? 29.109 -20.25 -2.164 1 37.94 165 GLY A N 1
ATOM 1267 C CA . GLY A 1 165 ? 28.047 -20.812 -2.971 1 37.94 165 GLY A CA 1
ATOM 1268 C C . GLY A 1 165 ? 28.172 -20.484 -4.445 1 37.94 165 GLY A C 1
ATOM 1269 O O . GLY A 1 165 ? 27.406 -21 -5.27 1 37.94 165 GLY A O 1
ATOM 1270 N N . ARG A 1 166 ? 28.812 -19.422 -4.762 1 43.59 166 ARG A N 1
ATOM 1271 C CA . ARG A 1 166 ? 29.125 -19.062 -6.141 1 43.59 166 ARG A CA 1
ATOM 1272 C C . ARG A 1 166 ? 30.094 -20.047 -6.77 1 43.59 166 ARG A C 1
ATOM 1274 O O . ARG A 1 166 ? 30.062 -20.266 -7.984 1 43.59 166 ARG A O 1
ATOM 1281 N N . GLN A 1 167 ? 31.078 -20.391 -6.07 1 40.91 167 GLN A N 1
ATOM 1282 C CA . GLN A 1 167 ? 32.062 -21.266 -6.676 1 40.91 167 GLN A CA 1
ATOM 1283 C C . GLN A 1 167 ? 31.453 -22.594 -7.078 1 40.91 167 GLN A C 1
ATOM 1285 O O . GLN A 1 167 ? 31.859 -23.203 -8.078 1 40.91 167 GLN A O 1
ATOM 1290 N N . ARG A 1 168 ? 30.703 -23.203 -6.305 1 44.53 168 ARG A N 1
ATOM 1291 C CA . ARG A 1 168 ? 29.969 -24.391 -6.723 1 44.53 168 ARG A CA 1
ATOM 1292 C C . ARG A 1 168 ? 29.047 -24.078 -7.898 1 44.53 168 ARG A C 1
ATOM 1294 O O . ARG A 1 168 ? 28.609 -24.984 -8.609 1 44.53 168 ARG A O 1
ATOM 1301 N N . GLU A 1 169 ? 28.547 -22.859 -8.102 1 54.19 169 GLU A N 1
ATOM 1302 C CA . GLU A 1 169 ? 27.766 -22.375 -9.234 1 54.19 169 GLU A CA 1
ATOM 1303 C C . GLU A 1 169 ? 28.578 -22.438 -10.531 1 54.19 169 GLU A C 1
ATOM 1305 O O . GLU A 1 169 ? 28.016 -22.688 -11.602 1 54.19 169 GLU A O 1
ATOM 1310 N N . SER A 1 170 ? 29.875 -22.172 -10.469 1 56.69 170 SER A N 1
ATOM 1311 C CA . SER A 1 170 ? 30.625 -22.047 -11.711 1 56.69 170 SER A CA 1
ATOM 1312 C C . SER A 1 170 ? 30.953 -23.406 -12.305 1 56.69 170 SER A C 1
ATOM 1314 O O . SER A 1 170 ? 31.031 -23.562 -13.523 1 56.69 170 SER A O 1
ATOM 1316 N N . ASP A 1 171 ? 31.219 -24.328 -11.453 1 63.69 171 ASP A N 1
ATOM 1317 C CA . ASP A 1 171 ? 31.609 -25.594 -12.062 1 63.69 171 ASP A CA 1
ATOM 1318 C C . ASP A 1 171 ? 30.406 -26.453 -12.383 1 63.69 171 ASP A C 1
ATOM 1320 O O . ASP A 1 171 ? 29.844 -27.125 -11.5 1 63.69 171 ASP A O 1
ATOM 1324 N N . ARG A 1 172 ? 29.812 -26.281 -13.531 1 75.69 172 ARG A N 1
ATOM 1325 C CA . ARG A 1 172 ? 28.609 -26.938 -14.023 1 75.69 172 ARG A CA 1
ATOM 1326 C C . ARG A 1 172 ? 28.781 -28.453 -14.086 1 75.69 172 ARG A C 1
ATOM 1328 O O . ARG A 1 172 ? 27.797 -29.188 -14.195 1 75.69 172 ARG A O 1
ATOM 1335 N N . THR A 1 173 ? 30.094 -28.875 -14.016 1 73.25 173 THR A N 1
ATOM 1336 C CA . THR A 1 173 ? 30.312 -30.312 -14.125 1 73.25 173 THR A CA 1
ATOM 1337 C C . THR A 1 173 ? 29.828 -31.047 -12.875 1 73.25 173 THR A C 1
ATOM 1339 O O . THR A 1 173 ? 29.562 -32.25 -12.906 1 73.25 173 THR A O 1
ATOM 1342 N N . ARG A 1 174 ? 29.562 -30.25 -11.82 1 78.62 174 ARG A N 1
ATOM 1343 C CA . ARG A 1 174 ? 29.156 -30.859 -10.57 1 78.62 174 ARG A CA 1
ATOM 1344 C C . ARG A 1 174 ? 27.656 -30.766 -10.375 1 78.62 174 ARG A C 1
ATOM 1346 O O . ARG A 1 174 ? 27.109 -31.266 -9.383 1 78.62 174 ARG A O 1
ATOM 1353 N N . TRP A 1 175 ? 26.969 -30.297 -11.469 1 83.94 175 TRP A N 1
ATOM 1354 C CA . TRP A 1 175 ? 25.531 -30.141 -11.328 1 83.94 175 TRP A CA 1
ATOM 1355 C C . TRP A 1 175 ? 24.812 -31.453 -11.594 1 83.94 175 TRP A C 1
ATOM 1357 O O . TRP A 1 175 ? 25.281 -32.281 -12.359 1 83.94 175 TRP A O 1
ATOM 1367 N N . LYS A 1 176 ? 23.797 -31.516 -10.875 1 86.94 176 LYS A N 1
ATOM 1368 C CA . LYS A 1 176 ? 22.938 -32.656 -11.164 1 86.94 176 LYS A CA 1
ATOM 1369 C C . LYS A 1 176 ? 22.234 -32.5 -12.508 1 86.94 176 LYS A C 1
ATOM 1371 O O . LYS A 1 176 ? 22.062 -31.375 -12.992 1 86.94 176 LYS A O 1
ATOM 1376 N N . THR A 1 177 ? 22.016 -33.656 -13.133 1 89.44 177 THR A N 1
ATOM 1377 C CA . THR A 1 177 ? 21.25 -33.656 -14.367 1 89.44 177 THR A CA 1
ATOM 1378 C C . THR A 1 177 ? 19.844 -34.188 -14.141 1 89.44 177 THR A C 1
ATOM 1380 O O . THR A 1 177 ? 19.531 -34.688 -13.055 1 89.44 177 THR A O 1
ATOM 1383 N N . LEU A 1 178 ? 19 -34 -15.141 1 90.81 178 LEU A N 1
ATOM 1384 C CA . LEU A 1 178 ? 17.625 -34.5 -15.023 1 90.81 178 LEU A CA 1
ATOM 1385 C C . LEU A 1 178 ? 17.594 -36 -14.82 1 90.81 178 LEU A C 1
ATOM 1387 O O . LEU A 1 178 ? 16.656 -36.531 -14.211 1 90.81 178 LEU A O 1
ATOM 1391 N N . ARG A 1 179 ? 18.625 -36.688 -15.383 1 92.31 179 ARG A N 1
ATOM 1392 C CA . ARG A 1 179 ? 18.672 -38.125 -15.281 1 92.31 179 ARG A CA 1
ATOM 1393 C C . ARG A 1 179 ? 18.906 -38.562 -13.844 1 92.31 179 ARG A C 1
ATOM 1395 O O . ARG A 1 179 ? 18.453 -39.656 -13.438 1 92.31 179 ARG A O 1
ATOM 1402 N N . ASP A 1 180 ? 19.547 -37.688 -13.016 1 90 180 ASP A N 1
ATOM 1403 C CA . ASP A 1 180 ? 19.828 -38 -11.617 1 90 180 ASP A CA 1
ATOM 1404 C C . ASP A 1 180 ? 18.547 -38.062 -10.797 1 90 180 ASP A C 1
ATOM 1406 O O . ASP A 1 180 ? 18.531 -38.656 -9.703 1 90 180 ASP A O 1
ATOM 1410 N N . PHE A 1 181 ? 17.5 -37.562 -11.414 1 88.5 181 PHE A N 1
ATOM 1411 C CA . PHE A 1 181 ? 16.234 -37.562 -10.688 1 88.5 181 PHE A CA 1
ATOM 1412 C C . PHE A 1 181 ? 15.359 -38.719 -11.133 1 88.5 181 PHE A C 1
ATOM 1414 O O . PHE A 1 181 ? 14.242 -38.906 -10.641 1 88.5 181 PHE A O 1
ATOM 1421 N N . VAL A 1 182 ? 15.844 -39.469 -12.055 1 90.5 182 VAL A N 1
ATOM 1422 C CA . VAL A 1 182 ? 15.109 -40.594 -12.586 1 90.5 182 VAL A CA 1
ATOM 1423 C C . VAL A 1 182 ? 15.461 -41.875 -11.789 1 90.5 182 VAL A C 1
ATOM 1425 O O . VAL A 1 182 ? 16.609 -42.031 -11.383 1 90.5 182 VAL A O 1
ATOM 1428 N N . ASP A 1 183 ? 14.453 -42.719 -11.516 1 88 183 ASP A N 1
ATOM 1429 C CA . ASP A 1 183 ? 14.672 -44 -10.875 1 88 183 ASP A CA 1
ATOM 1430 C C . ASP A 1 183 ? 15.242 -45 -11.867 1 88 183 ASP A C 1
ATOM 1432 O O . ASP A 1 183 ? 14.508 -45.812 -12.422 1 88 183 ASP A O 1
ATOM 1436 N N . GLU A 1 184 ? 16.5 -45.031 -11.961 1 89.56 184 GLU A N 1
ATOM 1437 C CA . GLU A 1 184 ? 17.156 -45.906 -12.938 1 89.56 184 GLU A CA 1
ATOM 1438 C C . GLU A 1 184 ? 17.109 -47.375 -12.508 1 89.56 184 GLU A C 1
ATOM 1440 O O . GLU A 1 184 ? 17.094 -48.25 -13.352 1 89.56 184 GLU A O 1
ATOM 1445 N N . ARG A 1 185 ? 17.047 -47.594 -11.266 1 92.31 185 ARG A N 1
ATOM 1446 C CA . ARG A 1 185 ? 17.016 -48.969 -10.766 1 92.31 185 ARG A CA 1
ATOM 1447 C C . ARG A 1 185 ? 15.734 -49.688 -11.219 1 92.31 185 ARG A C 1
ATOM 1449 O O . ARG A 1 185 ? 15.773 -50.844 -11.617 1 92.31 185 ARG A O 1
ATOM 1456 N N . SER A 1 186 ? 14.695 -48.938 -11.109 1 91.88 186 SER A N 1
ATOM 1457 C CA . SER A 1 186 ? 13.422 -49.531 -11.523 1 91.88 186 SER A CA 1
ATOM 1458 C C . SER A 1 186 ? 13.422 -49.844 -13.008 1 91.88 186 SER A C 1
ATOM 1460 O O . SER A 1 186 ? 12.852 -50.875 -13.43 1 91.88 186 SER A O 1
ATOM 1462 N N . ILE A 1 187 ? 14.07 -49.062 -13.836 1 93.38 187 ILE A N 1
ATOM 1463 C CA . ILE A 1 187 ? 14.18 -49.312 -15.273 1 93.38 187 ILE A CA 1
ATOM 1464 C C . ILE A 1 187 ? 15.039 -50.531 -15.531 1 93.38 187 ILE A C 1
ATOM 1466 O O . ILE A 1 187 ? 14.68 -51.406 -16.328 1 93.38 187 ILE A O 1
ATOM 1470 N N . GLU A 1 188 ? 16.109 -50.656 -14.781 1 92.88 188 GLU A N 1
ATOM 1471 C CA . GLU A 1 188 ? 16.984 -51.812 -14.93 1 92.88 188 GLU A CA 1
ATOM 1472 C C . GLU A 1 188 ? 16.281 -53.125 -14.539 1 92.88 188 GLU A C 1
ATOM 1474 O O . GLU A 1 188 ? 16.406 -54.125 -15.227 1 92.88 188 GLU A O 1
ATOM 1479 N N . ASP A 1 189 ? 15.57 -53.031 -13.445 1 93.94 189 ASP A N 1
ATOM 1480 C CA . ASP A 1 189 ? 14.812 -54.188 -12.992 1 93.94 189 ASP A CA 1
ATOM 1481 C C . ASP A 1 189 ? 13.805 -54.625 -14.055 1 93.94 189 ASP A C 1
ATOM 1483 O O . ASP A 1 189 ? 13.641 -55.812 -14.305 1 93.94 189 ASP A O 1
ATOM 1487 N N . LEU A 1 190 ? 13.148 -53.656 -14.625 1 93.25 190 LEU A N 1
ATOM 1488 C CA . LEU A 1 190 ? 12.156 -53.969 -15.664 1 93.25 190 LEU A CA 1
ATOM 1489 C C . LEU A 1 190 ? 12.82 -54.625 -16.875 1 93.25 190 LEU A C 1
ATOM 1491 O O . LEU A 1 190 ? 12.32 -55.625 -17.375 1 93.25 190 LEU A O 1
ATOM 1495 N N . LEU A 1 191 ? 13.992 -54.188 -17.297 1 93.56 191 LEU A N 1
ATOM 1496 C CA . LEU A 1 191 ? 14.68 -54.75 -18.453 1 93.56 191 LEU A CA 1
ATOM 1497 C C . LEU A 1 191 ? 15.219 -56.156 -18.156 1 93.56 191 LEU A C 1
ATOM 1499 O O . LEU A 1 191 ? 15.195 -57.031 -19.031 1 93.56 191 LEU A O 1
ATOM 1503 N N . GLU A 1 192 ? 15.656 -56.312 -16.922 1 94.19 192 GLU A N 1
ATOM 1504 C CA . GLU A 1 192 ? 16.125 -57.625 -16.516 1 94.19 192 GLU A CA 1
ATOM 1505 C C . GLU A 1 192 ? 14.992 -58.656 -16.531 1 94.19 192 GLU A C 1
ATOM 1507 O O . GLU A 1 192 ? 15.172 -59.781 -16.969 1 94.19 192 GLU A O 1
ATOM 1512 N N . ASN A 1 193 ? 13.891 -58.219 -16.031 1 94.19 193 ASN A N 1
ATOM 1513 C CA . ASN A 1 193 ? 12.719 -59.094 -16.016 1 94.19 193 ASN A CA 1
ATOM 1514 C C . ASN A 1 193 ? 12.289 -59.469 -17.438 1 94.19 193 ASN A C 1
ATOM 1516 O O . ASN A 1 193 ? 11.93 -60.625 -17.688 1 94.19 193 ASN A O 1
ATOM 1520 N N . ILE A 1 194 ? 12.32 -58.531 -18.344 1 94.75 194 ILE A N 1
ATOM 1521 C CA . ILE A 1 194 ? 11.938 -58.781 -19.734 1 94.75 194 ILE A CA 1
ATOM 1522 C C . ILE A 1 194 ? 12.914 -59.75 -20.359 1 94.75 194 ILE A C 1
ATOM 1524 O O . ILE A 1 194 ? 12.5 -60.688 -21.078 1 94.75 194 ILE A O 1
ATOM 1528 N N . GLU A 1 195 ? 14.242 -59.656 -20.047 1 93.56 195 GLU A N 1
ATOM 1529 C CA . GLU A 1 195 ? 15.242 -60.594 -20.578 1 93.56 195 GLU A CA 1
ATOM 1530 C C . GLU A 1 195 ? 15.047 -62 -20.047 1 93.56 195 GLU A C 1
ATOM 1532 O O . GLU A 1 195 ? 15.172 -62.969 -20.781 1 93.56 195 GLU A O 1
ATOM 1537 N N . SER A 1 196 ? 14.719 -62.062 -18.812 1 94.88 196 SER A N 1
ATOM 1538 C CA . SER A 1 196 ? 14.477 -63.344 -18.188 1 94.88 196 SER A CA 1
ATOM 1539 C C . SER A 1 196 ? 13.273 -64.062 -18.828 1 94.88 196 SER A C 1
ATOM 1541 O O . SER A 1 196 ? 13.328 -65.25 -19.141 1 94.88 196 SER A O 1
ATOM 1543 N N . GLU A 1 197 ? 12.227 -63.25 -19.016 1 94.62 197 GLU A N 1
ATOM 1544 C CA . GLU A 1 197 ? 11.016 -63.812 -19.641 1 94.62 197 GLU A CA 1
ATOM 1545 C C . GLU A 1 197 ? 11.273 -64.25 -21.078 1 94.62 197 GLU A C 1
ATOM 1547 O O . GLU A 1 197 ? 10.727 -65.25 -21.547 1 94.62 197 GLU A O 1
ATOM 1552 N N . ARG A 1 198 ? 12.086 -63.469 -21.781 1 95 198 ARG A N 1
ATOM 1553 C CA . ARG A 1 198 ? 12.43 -63.812 -23.156 1 95 198 ARG A CA 1
ATOM 1554 C C . ARG A 1 198 ? 13.203 -65.125 -23.203 1 95 198 ARG A C 1
ATOM 1556 O O . ARG A 1 198 ? 12.984 -65.938 -24.109 1 95 198 ARG A O 1
ATOM 1563 N N . SER A 1 199 ? 14.102 -65.375 -22.234 1 95 199 SER A N 1
ATOM 1564 C CA . SER A 1 199 ? 14.891 -66.625 -22.172 1 95 199 SER A CA 1
ATOM 1565 C C . SER A 1 199 ? 13.992 -67.812 -21.938 1 95 199 SER A C 1
ATOM 1567 O O . SER A 1 199 ? 14.305 -68.938 -22.406 1 95 199 SER A O 1
ATOM 1569 N N . VAL A 1 200 ? 12.891 -67.562 -21.234 1 95.25 200 VAL A N 1
ATOM 1570 C CA . VAL A 1 200 ? 11.938 -68.688 -20.984 1 95.25 200 VAL A CA 1
ATOM 1571 C C . VAL A 1 200 ? 11.352 -69.125 -22.312 1 95.25 200 VAL A C 1
ATOM 1573 O O . VAL A 1 200 ? 11.102 -70.375 -22.484 1 95.25 200 VAL A O 1
ATOM 1576 N N . LEU A 1 201 ? 11.172 -68.25 -23.344 1 94.5 201 LEU A N 1
ATOM 1577 C CA . LEU A 1 201 ? 10.672 -68.688 -24.656 1 94.5 201 LEU A CA 1
ATOM 1578 C C . LEU A 1 201 ? 11.617 -69.625 -25.328 1 94.5 201 LEU A C 1
ATOM 1580 O O . LEU A 1 201 ? 11.18 -70.625 -25.906 1 94.5 201 LEU A O 1
ATOM 1584 N N . ASP A 1 202 ? 12.914 -69.375 -25.156 1 92.94 202 ASP A N 1
ATOM 1585 C CA . ASP A 1 202 ? 13.906 -70.312 -25.75 1 92.94 202 ASP A CA 1
ATOM 1586 C C . ASP A 1 202 ? 13.867 -71.688 -25.062 1 92.94 202 ASP A C 1
ATOM 1588 O O . ASP A 1 202 ? 14.008 -72.688 -25.734 1 92.94 202 ASP A O 1
ATOM 1592 N N . ASP A 1 203 ? 13.641 -71.625 -23.75 1 94.62 203 ASP A N 1
ATOM 1593 C CA . ASP A 1 203 ? 13.547 -72.875 -23 1 94.62 203 ASP A CA 1
ATOM 1594 C C . ASP A 1 203 ? 12.336 -73.688 -23.453 1 94.62 203 ASP A C 1
ATOM 1596 O O . ASP A 1 203 ? 12.414 -74.875 -23.562 1 94.62 203 ASP A O 1
ATOM 1600 N N . ILE A 1 204 ? 11.25 -73 -23.766 1 95.06 204 ILE A N 1
ATOM 1601 C CA . ILE A 1 204 ? 10.031 -73.625 -24.203 1 95.06 204 ILE A CA 1
ATOM 1602 C C . ILE A 1 204 ? 10.258 -74.25 -25.562 1 95.06 204 ILE A C 1
ATOM 1604 O O . ILE A 1 204 ? 9.867 -75.438 -25.781 1 95.06 204 ILE A O 1
ATOM 1608 N N . LEU A 1 205 ? 10.93 -73.625 -26.484 1 92.94 205 LEU A N 1
ATOM 1609 C CA . LEU A 1 205 ? 11.18 -74.125 -27.828 1 92.94 205 LEU A CA 1
ATOM 1610 C C . LEU A 1 205 ? 12.188 -75.312 -27.781 1 92.94 205 LEU A C 1
ATOM 1612 O O . LEU A 1 205 ? 12.117 -76.188 -28.609 1 92.94 205 LEU A O 1
ATOM 1616 N N . ALA A 1 206 ? 13.055 -75.25 -26.75 1 91.94 206 ALA A N 1
ATOM 1617 C CA . ALA A 1 206 ? 14.102 -76.25 -26.641 1 91.94 206 ALA A CA 1
ATOM 1618 C C . ALA A 1 206 ? 13.516 -77.625 -26.203 1 91.94 206 ALA A C 1
ATOM 1620 O O . ALA A 1 206 ? 14.094 -78.688 -26.5 1 91.94 206 ALA A O 1
ATOM 1621 N N . LYS A 1 207 ? 12.281 -77.688 -25.656 1 91.06 207 LYS A N 1
ATOM 1622 C CA . LYS A 1 207 ? 11.648 -78.875 -25.156 1 91.06 207 LYS A CA 1
ATOM 1623 C C . LYS A 1 207 ? 11.344 -79.812 -26.312 1 91.06 207 LYS A C 1
ATOM 1625 O O . LYS A 1 207 ? 11.414 -81.062 -26.125 1 91.06 207 LYS A O 1
ATOM 1630 N N . THR A 1 208 ? 11.016 -79.25 -27.5 1 90.19 208 THR A N 1
ATOM 1631 C CA . THR A 1 208 ? 10.578 -80.125 -28.594 1 90.19 208 THR A CA 1
ATOM 1632 C C . THR A 1 208 ? 11.547 -80 -29.781 1 90.19 208 THR A C 1
ATOM 1634 O O . THR A 1 208 ? 11.203 -80.375 -30.906 1 90.19 208 THR A O 1
ATOM 1637 N N . SER A 1 209 ? 12.742 -79.625 -29.578 1 88.62 209 SER A N 1
ATOM 1638 C CA . SER A 1 209 ? 13.688 -79.375 -30.656 1 88.62 209 SER A CA 1
ATOM 1639 C C . SER A 1 209 ? 14.211 -80.625 -31.281 1 88.62 209 SER A C 1
ATOM 1641 O O . SER A 1 209 ? 14.461 -80.688 -32.5 1 88.62 209 SER A O 1
ATOM 1643 N N . ASP A 1 210 ? 14.156 -81.688 -30.594 1 90.69 210 ASP A N 1
ATOM 1644 C CA . ASP A 1 210 ? 14.781 -82.938 -31.062 1 90.69 210 ASP A CA 1
ATOM 1645 C C . ASP A 1 210 ? 13.75 -83.875 -31.719 1 90.69 210 ASP A C 1
ATOM 1647 O O . ASP A 1 210 ? 14.102 -84.875 -32.281 1 90.69 210 ASP A O 1
ATOM 1651 N N . TYR A 1 211 ? 12.5 -83.375 -31.734 1 91.88 211 TYR A N 1
ATOM 1652 C CA . TYR A 1 211 ? 11.43 -84.25 -32.156 1 91.88 211 TYR A CA 1
ATOM 1653 C C . TYR A 1 211 ? 11.57 -84.625 -33.656 1 91.88 211 TYR A C 1
ATOM 1655 O O . TYR A 1 211 ? 11.531 -85.812 -34.031 1 91.88 211 TYR A O 1
ATOM 1663 N N . PRO A 1 212 ? 11.773 -83.562 -34.5 1 90.31 212 PRO A N 1
ATOM 1664 C CA . PRO A 1 212 ? 11.883 -83.875 -35.938 1 90.31 212 PRO A CA 1
ATOM 1665 C C . PRO A 1 212 ? 13.086 -84.812 -36.219 1 90.31 212 PRO A C 1
ATOM 1667 O O . PRO A 1 212 ? 12.969 -85.75 -37 1 90.31 212 PRO A O 1
ATOM 1670 N N . GLU A 1 213 ? 14.172 -84.625 -35.562 1 91.06 213 GLU A N 1
ATOM 1671 C CA . GLU A 1 213 ? 15.359 -85.438 -35.781 1 91.06 213 GLU A CA 1
ATOM 1672 C C . GLU A 1 213 ? 15.156 -86.875 -35.281 1 91.06 213 GLU A C 1
ATOM 1674 O O . GLU A 1 213 ? 15.555 -87.875 -35.938 1 91.06 213 GLU A O 1
ATOM 1679 N N . SER A 1 214 ? 14.5 -87 -34.156 1 91.94 214 SER A N 1
ATOM 1680 C CA . SER A 1 214 ? 14.211 -88.312 -33.562 1 91.94 214 SER A CA 1
ATOM 1681 C C . SER A 1 214 ? 13.258 -89.125 -34.438 1 91.94 214 SER A C 1
ATOM 1683 O O . SER A 1 214 ? 13.469 -90.312 -34.688 1 91.94 214 SER A O 1
ATOM 1685 N N . LEU A 1 215 ? 12.211 -88.375 -34.969 1 91.44 215 LEU A N 1
ATOM 1686 C CA . LEU A 1 215 ? 11.234 -89.062 -35.812 1 91.44 215 LEU A CA 1
ATOM 1687 C C . LEU A 1 215 ? 11.883 -89.5 -37.125 1 91.44 215 LEU A C 1
ATOM 1689 O O . LEU A 1 215 ? 11.672 -90.625 -37.594 1 91.44 215 LEU A O 1
ATOM 1693 N N . ASN A 1 216 ? 12.68 -88.625 -37.719 1 89.94 216 ASN A N 1
ATOM 1694 C CA . ASN A 1 216 ? 13.359 -88.938 -38.969 1 89.94 216 ASN A CA 1
ATOM 1695 C C . ASN A 1 216 ? 14.336 -90.125 -38.781 1 89.94 216 ASN A C 1
ATOM 1697 O O . ASN A 1 216 ? 14.469 -90.938 -39.656 1 89.94 216 ASN A O 1
ATOM 1701 N N . GLY A 1 217 ? 14.969 -90.125 -37.625 1 89.81 217 GLY A N 1
ATOM 1702 C CA . GLY A 1 217 ? 15.844 -91.25 -37.312 1 89.81 217 GLY A CA 1
ATOM 1703 C C . GLY A 1 217 ? 15.102 -92.562 -37.219 1 89.81 217 GLY A C 1
ATOM 1704 O O . GLY A 1 217 ? 15.555 -93.625 -37.75 1 89.81 217 GLY A O 1
ATOM 1705 N N . THR A 1 218 ? 13.953 -92.5 -36.562 1 90.44 218 THR A N 1
ATOM 1706 C CA . THR A 1 218 ? 13.133 -93.688 -36.438 1 90.44 218 THR A CA 1
ATOM 1707 C C . THR A 1 218 ? 12.578 -94.125 -37.781 1 90.44 218 THR A C 1
ATOM 1709 O O . THR A 1 218 ? 12.547 -95.375 -38.094 1 90.44 218 THR A O 1
ATOM 1712 N N . ILE A 1 219 ? 12.133 -93.188 -38.594 1 89.06 219 ILE A N 1
ATOM 1713 C CA . ILE A 1 219 ? 11.602 -93.438 -39.938 1 89.06 219 ILE A CA 1
ATOM 1714 C C . ILE A 1 219 ? 12.672 -94.125 -40.781 1 89.06 219 ILE A C 1
ATOM 1716 O O . ILE A 1 219 ? 12.398 -95.125 -41.406 1 89.06 219 ILE A O 1
ATOM 1720 N N . THR A 1 220 ? 13.883 -93.75 -40.688 1 90.12 220 THR A N 1
ATOM 1721 C CA . THR A 1 220 ? 14.992 -94.312 -41.438 1 90.12 220 THR A CA 1
ATOM 1722 C C . THR A 1 220 ? 15.312 -95.688 -40.938 1 90.12 220 THR A C 1
ATOM 1724 O O . THR A 1 220 ? 15.578 -96.625 -41.75 1 90.12 220 THR A O 1
ATOM 1727 N N . ALA A 1 221 ? 15.156 -95.938 -39.656 1 88.56 221 ALA A N 1
ATOM 1728 C CA . ALA A 1 221 ? 15.43 -97.25 -39.062 1 88.56 221 ALA A CA 1
ATOM 1729 C C . ALA A 1 221 ? 14.406 -98.312 -39.531 1 88.56 221 ALA A C 1
ATOM 1731 O O . ALA A 1 221 ? 14.766 -99.438 -39.875 1 88.56 221 ALA A O 1
ATOM 1732 N N . VAL A 1 222 ? 13.125 -97.875 -39.562 1 88 222 VAL A N 1
ATOM 1733 C CA . VAL A 1 222 ? 12.055 -98.812 -39.969 1 88 222 VAL A CA 1
ATOM 1734 C C . VAL A 1 222 ? 12.172 -99.062 -41.469 1 88 222 VAL A C 1
ATOM 1736 O O . VAL A 1 222 ? 12 -100.25 -41.875 1 88 222 VAL A O 1
ATOM 1739 N N . ARG A 1 223 ? 12.523 -98.062 -42.25 1 84.75 223 ARG A N 1
ATOM 1740 C CA . ARG A 1 223 ? 12.664 -98.25 -43.688 1 84.75 223 ARG A CA 1
ATOM 1741 C C . ARG A 1 223 ? 13.805 -99.188 -44.031 1 84.75 223 ARG A C 1
ATOM 1743 O O . ARG A 1 223 ? 13.672 -100.062 -44.906 1 84.75 223 ARG A O 1
ATOM 1750 N N . SER A 1 224 ? 14.789 -99.188 -43.219 1 85 224 SER A N 1
ATOM 1751 C CA . SER A 1 224 ? 15.961 -100.062 -43.5 1 85 224 SER A CA 1
ATOM 1752 C C . SER A 1 224 ? 15.719 -101.5 -43.031 1 85 224 SER A C 1
ATOM 1754 O O . SER A 1 224 ? 16.375 -102.438 -43.5 1 85 224 SER A O 1
ATOM 1756 N N . SER A 1 225 ? 14.789 -101.688 -42.156 1 82.31 225 SER A N 1
ATOM 1757 C CA . SER A 1 225 ? 14.508 -103 -41.625 1 82.31 225 SER A CA 1
ATOM 1758 C C . SER A 1 225 ? 13.578 -103.812 -42.562 1 82.31 225 SER A C 1
ATOM 1760 O O . SER A 1 225 ? 13.367 -105 -42.375 1 82.31 225 SER A O 1
ATOM 1762 N N . LEU A 1 226 ? 12.938 -103.188 -43.625 1 83.5 226 LEU A N 1
ATOM 1763 C CA . LEU A 1 226 ? 12.023 -103.812 -44.531 1 83.5 226 LEU A CA 1
ATOM 1764 C C . LEU A 1 226 ? 12.789 -104.75 -45.5 1 83.5 226 LEU A C 1
ATOM 1766 O O . LEU A 1 226 ? 13.836 -104.375 -46.031 1 83.5 226 LEU A O 1
ATOM 1770 N N . PRO A 1 227 ? 12.289 -106 -45.5 1 78.25 227 PRO A N 1
ATOM 1771 C CA . PRO A 1 227 ? 12.977 -107 -46.312 1 78.25 227 PRO A CA 1
ATOM 1772 C C . PRO A 1 227 ? 12.891 -106.688 -47.812 1 78.25 227 PRO A C 1
ATOM 1774 O O . PRO A 1 227 ? 12.039 -105.875 -48.219 1 78.25 227 PRO A O 1
ATOM 1777 N N . SER A 1 228 ? 13.82 -107.312 -48.594 1 75.38 228 SER A N 1
ATOM 1778 C CA . SER A 1 228 ? 13.914 -107.125 -50.062 1 75.38 228 SER A CA 1
ATOM 1779 C C . SER A 1 228 ? 12.852 -107.938 -50.781 1 75.38 228 SER A C 1
ATOM 1781 O O . SER A 1 228 ? 12.211 -108.812 -50.188 1 75.38 228 SER A O 1
ATOM 1783 N N . GLU A 1 229 ? 12.555 -107.688 -51.969 1 73.25 229 GLU A N 1
ATOM 1784 C CA . GLU A 1 229 ? 11.562 -108.312 -52.844 1 73.25 229 GLU A CA 1
ATOM 1785 C C . GLU A 1 229 ? 11.82 -109.812 -52.969 1 73.25 229 GLU A C 1
ATOM 1787 O O . GLU A 1 229 ? 12.969 -110.25 -53 1 73.25 229 GLU A O 1
ATOM 1792 N N . ILE A 1 230 ? 10.727 -110.625 -52.75 1 72.31 230 ILE A N 1
ATOM 1793 C CA . ILE A 1 230 ? 10.789 -112.062 -52.875 1 72.31 230 ILE A CA 1
ATOM 1794 C C . ILE A 1 230 ? 10.992 -112.438 -54.344 1 72.31 230 ILE A C 1
ATOM 1796 O O . ILE A 1 230 ? 10.32 -111.938 -55.219 1 72.31 230 ILE A O 1
ATOM 1800 N N . ILE A 1 231 ? 11.93 -113.312 -54.469 1 75.94 231 ILE A N 1
ATOM 1801 C CA . ILE A 1 231 ? 12.133 -113.875 -55.812 1 75.94 231 ILE A CA 1
ATOM 1802 C C . ILE A 1 231 ? 11.266 -115.125 -55.969 1 75.94 231 ILE A C 1
ATOM 1804 O O . ILE A 1 231 ? 11.438 -116.062 -55.281 1 75.94 231 ILE A O 1
ATOM 1808 N N . ILE A 1 232 ? 10.172 -114.938 -56.75 1 77.38 232 ILE A N 1
ATOM 1809 C CA . ILE A 1 232 ? 9.25 -116 -57 1 77.38 232 ILE A CA 1
ATOM 1810 C C . ILE A 1 232 ? 9.789 -116.875 -58.125 1 77.38 232 ILE A C 1
ATOM 1812 O O . ILE A 1 232 ? 10.156 -116.375 -59.188 1 77.38 232 ILE A O 1
ATOM 1816 N N . PRO A 1 233 ? 9.93 -118.125 -57.812 1 79.44 233 PRO A N 1
ATOM 1817 C CA . PRO A 1 233 ? 10.375 -119 -58.875 1 79.44 233 PRO A CA 1
ATOM 1818 C C . PRO A 1 233 ? 9.414 -119.062 -60.062 1 79.44 233 PRO A C 1
ATOM 1820 O O . PRO A 1 233 ? 8.219 -118.812 -59.906 1 79.44 233 PRO A O 1
ATOM 1823 N N . PRO A 1 234 ? 9.875 -119.312 -61.188 1 82.5 234 PRO A N 1
ATOM 1824 C CA . PRO A 1 234 ? 9.031 -119.375 -62.375 1 82.5 234 PRO A CA 1
ATOM 1825 C C . PRO A 1 234 ? 8.086 -120.562 -62.375 1 82.5 234 PRO A C 1
ATOM 1827 O O . PRO A 1 234 ? 8.461 -121.688 -62.812 1 82.5 234 PRO A O 1
ATOM 1830 N N . MET A 1 235 ? 6.945 -120.312 -61.812 1 82 235 MET A N 1
ATOM 1831 C CA . MET A 1 235 ? 5.973 -121.375 -61.594 1 82 235 MET A CA 1
ATOM 1832 C C . MET A 1 235 ? 5.531 -122 -62.906 1 82 235 MET A C 1
ATOM 1834 O O . MET A 1 235 ? 5.355 -123.25 -63 1 82 235 MET A O 1
ATOM 1838 N N . ASP A 1 236 ? 5.445 -121.25 -63.906 1 80.88 236 ASP A N 1
ATOM 1839 C CA . ASP A 1 236 ? 5.016 -121.75 -65.25 1 80.88 236 ASP A CA 1
ATOM 1840 C C . ASP A 1 236 ? 6.023 -122.75 -65.812 1 80.88 236 ASP A C 1
ATOM 1842 O O . ASP A 1 236 ? 5.637 -123.812 -66.312 1 80.88 236 ASP A O 1
ATOM 1846 N N . ASP A 1 237 ? 7.176 -122.438 -65.5 1 84.12 237 ASP A N 1
ATOM 1847 C CA . ASP A 1 237 ? 8.25 -123.312 -66 1 84.12 237 ASP A CA 1
ATOM 1848 C C . ASP A 1 237 ? 8.297 -124.625 -65.188 1 84.12 237 ASP A C 1
ATOM 1850 O O . ASP A 1 237 ? 8.492 -125.688 -65.75 1 84.12 237 ASP A O 1
ATOM 1854 N N . ILE A 1 238 ? 8.016 -124.438 -63.969 1 84.75 238 ILE A N 1
ATOM 1855 C CA . ILE A 1 238 ? 8.039 -125.625 -63.062 1 84.75 238 ILE A CA 1
ATOM 1856 C C . ILE A 1 238 ? 6.887 -126.562 -63.406 1 84.75 238 ILE A C 1
ATOM 1858 O O . ILE A 1 238 ? 7.086 -127.75 -63.531 1 84.75 238 ILE A O 1
ATOM 1862 N N . PHE A 1 239 ? 5.805 -126.062 -63.781 1 84.31 239 PHE A N 1
ATOM 1863 C CA . PHE A 1 239 ? 4.633 -126.875 -64.062 1 84.31 239 PHE A CA 1
ATOM 1864 C C . PHE A 1 239 ? 4.75 -127.5 -65.5 1 84.31 239 PHE A C 1
ATOM 1866 O O . PHE A 1 239 ? 4.391 -128.625 -65.688 1 84.31 239 PHE A O 1
ATOM 1873 N N . SER A 1 240 ? 5.289 -126.812 -66.312 1 86.12 240 SER A N 1
ATOM 1874 C CA . SER A 1 240 ? 5.504 -127.375 -67.625 1 86.12 240 SER A CA 1
ATOM 1875 C C . SER A 1 240 ? 6.5 -128.5 -67.625 1 86.12 240 SER A C 1
ATOM 1877 O O . SER A 1 240 ? 6.277 -129.5 -68.25 1 86.12 240 SER A O 1
ATOM 1879 N N . SER A 1 241 ? 7.426 -128.25 -66.875 1 87.31 241 SER A N 1
ATOM 1880 C CA . SER A 1 241 ? 8.438 -129.25 -66.75 1 87.31 241 SER A CA 1
ATOM 1881 C C . SER A 1 241 ? 7.871 -130.5 -66.062 1 87.31 241 SER A C 1
ATOM 1883 O O . SER A 1 241 ? 8.125 -131.625 -66.5 1 87.31 241 SER A O 1
ATOM 1885 N N . GLN A 1 242 ? 7.062 -130.25 -65.062 1 84.69 242 GLN A N 1
ATOM 1886 C CA . GLN A 1 242 ? 6.445 -131.375 -64.312 1 84.69 242 GLN A CA 1
ATOM 1887 C C . GLN A 1 242 ? 5.461 -132.125 -65.188 1 84.69 242 GLN A C 1
ATOM 1889 O O . GLN A 1 242 ? 5.367 -133.375 -65.125 1 84.69 242 GLN A O 1
ATOM 1894 N N . GLU A 1 243 ? 4.848 -131.5 -66.062 1 83.31 243 GLU A N 1
ATOM 1895 C CA . GLU A 1 243 ? 3.91 -132.125 -67 1 83.31 243 GLU A CA 1
ATOM 1896 C C . GLU A 1 243 ? 4.637 -133 -68 1 83.31 243 GLU A C 1
ATOM 1898 O O . GLU A 1 243 ? 4.227 -134.125 -68.312 1 83.31 243 GLU A O 1
ATOM 1903 N N . THR A 1 244 ? 5.656 -132.5 -68.5 1 88.19 244 THR A N 1
ATOM 1904 C CA . THR A 1 244 ? 6.453 -133.25 -69.5 1 88.19 244 THR A CA 1
ATOM 1905 C C . THR A 1 244 ? 7.047 -134.5 -68.875 1 88.19 244 THR A C 1
ATOM 1907 O O . THR A 1 244 ? 6.984 -135.625 -69.438 1 88.19 244 THR A O 1
ATOM 1910 N N . ILE A 1 245 ? 7.492 -134.125 -67.625 1 87.94 245 ILE A N 1
ATOM 1911 C CA . ILE A 1 245 ? 8.102 -135.25 -66.938 1 87.94 245 ILE A CA 1
ATOM 1912 C C . ILE A 1 245 ? 7.043 -136.375 -66.562 1 87.94 245 ILE A C 1
ATOM 1914 O O . ILE A 1 245 ? 7.277 -137.5 -66.688 1 87.94 245 ILE A O 1
ATOM 1918 N N . SER A 1 246 ? 5.914 -136 -66.312 1 87.19 246 SER A N 1
ATOM 1919 C CA . SER A 1 246 ? 4.812 -136.875 -65.938 1 87.19 246 SER A CA 1
ATOM 1920 C C . SER A 1 246 ? 4.344 -137.75 -67.188 1 87.19 246 SER A C 1
ATOM 1922 O O . SER A 1 246 ? 4.031 -138.875 -67.062 1 87.19 246 SER A O 1
ATOM 1924 N N . MET A 1 247 ? 4.383 -137.125 -68.25 1 86.56 247 MET A N 1
ATOM 1925 C CA . MET A 1 247 ? 4.004 -137.75 -69.5 1 86.56 247 MET A CA 1
ATOM 1926 C C . MET A 1 247 ? 5.027 -138.875 -69.875 1 86.56 247 MET A C 1
ATOM 1928 O O . MET A 1 247 ? 4.656 -139.875 -70.25 1 86.56 247 MET A O 1
ATOM 1932 N N . ASP A 1 248 ? 6.117 -138.375 -69.625 1 88.5 248 ASP A N 1
ATOM 1933 C CA . ASP A 1 248 ? 7.199 -139.375 -69.938 1 88.5 248 ASP A CA 1
ATOM 1934 C C . ASP A 1 248 ? 7.121 -140.5 -69 1 88.5 248 ASP A C 1
ATOM 1936 O O . ASP A 1 248 ? 7.32 -141.625 -69.375 1 88.5 248 ASP A O 1
ATOM 1940 N N . MET A 1 249 ? 6.762 -140.25 -67.75 1 88.56 249 MET A N 1
ATOM 1941 C CA . MET A 1 249 ? 6.613 -141.375 -66.812 1 88.56 249 MET A CA 1
ATOM 1942 C C . MET A 1 249 ? 5.449 -142.25 -67.188 1 88.56 249 MET A C 1
ATOM 1944 O O . MET A 1 249 ? 5.551 -143.5 -67.062 1 88.56 249 MET A O 1
ATOM 1948 N N . ALA A 1 250 ? 4.453 -141.75 -67.688 1 85.56 250 ALA A N 1
ATOM 1949 C CA . ALA A 1 250 ? 3.289 -142.5 -68.125 1 85.56 250 ALA A CA 1
ATOM 1950 C C . ALA A 1 250 ? 3.633 -143.375 -69.312 1 85.56 250 ALA A C 1
ATOM 1952 O O . ALA A 1 250 ? 3.207 -144.5 -69.375 1 85.56 250 ALA A O 1
ATOM 1953 N N . ASN A 1 251 ? 4.391 -142.875 -70.125 1 87.44 251 ASN A N 1
ATOM 1954 C CA . ASN A 1 251 ? 4.836 -143.625 -71.312 1 87.44 251 ASN A CA 1
ATOM 1955 C C . ASN A 1 251 ? 5.715 -144.875 -70.875 1 87.44 251 ASN A C 1
ATOM 1957 O O . ASN A 1 251 ? 5.559 -146 -71.375 1 87.44 251 ASN A O 1
ATOM 1961 N N . HIS A 1 252 ? 6.48 -144.5 -69.938 1 88.62 252 HIS A N 1
ATOM 1962 C CA . HIS A 1 252 ? 7.332 -145.625 -69.375 1 88.62 252 HIS A CA 1
ATOM 1963 C C . HIS A 1 252 ? 6.508 -146.625 -68.688 1 88.62 252 HIS A C 1
ATOM 1965 O O . HIS A 1 252 ? 6.754 -147.875 -68.812 1 88.62 252 HIS A O 1
ATOM 1971 N N . LEU A 1 253 ? 5.59 -146.25 -68.062 1 87.75 253 LEU A N 1
ATOM 1972 C CA . LEU A 1 253 ? 4.715 -147.125 -67.312 1 87.75 253 LEU A CA 1
ATOM 1973 C C . LEU A 1 253 ? 3.906 -148 -68.312 1 87.75 253 LEU A C 1
ATOM 1975 O O . LEU A 1 253 ? 3.73 -149.125 -68.125 1 87.75 253 LEU A O 1
ATOM 1979 N N . SER A 1 254 ? 3.469 -147.5 -69.312 1 86.94 254 SER A N 1
ATOM 1980 C CA . SER A 1 254 ? 2.75 -148.125 -70.375 1 86.94 254 SER A CA 1
ATOM 1981 C C . SER A 1 254 ? 3.635 -149.25 -71.062 1 86.94 254 SER A C 1
ATOM 1983 O O . SER A 1 254 ? 3.18 -150.375 -71.312 1 86.94 254 SER A O 1
ATOM 1985 N N . SER A 1 255 ? 4.785 -148.75 -71.188 1 87.31 255 SER A N 1
ATOM 1986 C CA . SER A 1 255 ? 5.762 -149.75 -71.75 1 87.31 255 SER A CA 1
ATOM 1987 C C . SER A 1 255 ? 6.016 -150.875 -70.875 1 87.31 255 SER A C 1
ATOM 1989 O O . SER A 1 255 ? 6.094 -152 -71.312 1 87.31 255 SER A O 1
ATOM 1991 N N . LEU A 1 256 ? 6.066 -150.5 -69.562 1 87.44 256 LEU A N 1
ATOM 1992 C CA . LEU A 1 256 ? 6.238 -151.625 -68.625 1 87.44 256 LEU A CA 1
ATOM 1993 C C . LEU A 1 256 ? 5.02 -152.5 -68.562 1 87.44 256 LEU A C 1
ATOM 1995 O O . LEU A 1 256 ? 5.156 -153.75 -68.5 1 87.44 256 LEU A O 1
ATOM 1999 N N . THR A 1 257 ? 3.91 -152 -68.688 1 85.38 257 THR A N 1
ATOM 2000 C CA . THR A 1 257 ? 2.666 -152.875 -68.688 1 85.38 257 THR A CA 1
ATOM 2001 C C . THR A 1 257 ? 2.574 -153.75 -69.938 1 85.38 257 THR A C 1
ATOM 2003 O O . THR A 1 257 ? 2.223 -154.875 -69.875 1 85.38 257 THR A O 1
ATOM 2006 N N . ARG A 1 258 ? 2.961 -153.25 -71 1 86.56 258 ARG A N 1
ATOM 2007 C CA . ARG A 1 258 ? 2.959 -154 -72.25 1 86.56 258 ARG A CA 1
ATOM 2008 C C . ARG A 1 258 ? 3.945 -155.125 -72.188 1 86.56 258 ARG A C 1
ATOM 2010 O O . ARG A 1 258 ? 3.623 -156.25 -72.625 1 86.56 258 ARG A O 1
ATOM 2017 N N . HIS A 1 259 ? 5.031 -154.75 -71.688 1 86.75 259 HIS A N 1
ATOM 2018 C CA . HIS A 1 259 ? 6.055 -155.75 -71.562 1 86.75 259 HIS A CA 1
ATOM 2019 C C . HIS A 1 259 ? 5.594 -156.875 -70.625 1 86.75 259 HIS A C 1
ATOM 2021 O O . HIS A 1 259 ? 5.781 -158.125 -70.938 1 86.75 259 HIS A O 1
ATOM 2027 N N . TYR A 1 260 ? 5.039 -156.5 -69.562 1 85.81 260 TYR A N 1
ATOM 2028 C CA . TYR A 1 260 ? 4.523 -157.5 -68.625 1 85.81 260 TYR A CA 1
ATOM 2029 C C . TYR A 1 260 ? 3.445 -158.375 -69.25 1 85.81 260 TYR A C 1
ATOM 2031 O O . TYR A 1 260 ? 3.457 -159.625 -69.125 1 85.81 260 TYR A O 1
ATOM 2039 N N . ASP A 1 261 ? 2.543 -157.875 -69.938 1 84.69 261 ASP A N 1
ATOM 2040 C CA . ASP A 1 261 ? 1.474 -158.625 -70.625 1 84.69 261 ASP A CA 1
ATOM 2041 C C . ASP A 1 261 ? 2.039 -159.5 -71.688 1 84.69 261 ASP A C 1
ATOM 2043 O O . ASP A 1 261 ? 1.56 -160.625 -71.812 1 84.69 261 ASP A O 1
ATOM 2047 N N . GLN A 1 262 ? 3.008 -159 -72.312 1 85.19 262 GLN A N 1
ATOM 2048 C CA . GLN A 1 262 ? 3.67 -159.875 -73.375 1 85.19 262 GLN A CA 1
ATOM 2049 C C . GLN A 1 262 ? 4.375 -161 -72.688 1 85.19 262 GLN A C 1
ATOM 2051 O O . GLN A 1 262 ? 4.32 -162.125 -73.25 1 85.19 262 GLN A O 1
ATOM 2056 N N . MET A 1 263 ? 4.926 -160.75 -71.562 1 86.56 263 MET A N 1
ATOM 2057 C CA . MET A 1 263 ? 5.617 -161.875 -70.812 1 86.56 263 MET A CA 1
ATOM 2058 C C . MET A 1 263 ? 4.629 -162.875 -70.25 1 86.56 263 MET A C 1
ATOM 2060 O O . MET A 1 263 ? 4.887 -164.125 -70.312 1 86.56 263 MET A O 1
ATOM 2064 N N . VAL A 1 264 ? 3.539 -162.5 -69.812 1 84.31 264 VAL A N 1
ATOM 2065 C CA . VAL A 1 264 ? 2.49 -163.375 -69.312 1 84.31 264 VAL A CA 1
ATOM 2066 C C . VAL A 1 264 ? 1.91 -164.125 -70.438 1 84.31 264 VAL A C 1
ATOM 2068 O O . VAL A 1 264 ? 1.678 -165.375 -70.25 1 84.31 264 VAL A O 1
ATOM 2071 N N . GLN A 1 265 ? 1.757 -163.625 -71.562 1 84.81 265 GLN A N 1
ATOM 2072 C CA . GLN A 1 265 ? 1.254 -164.375 -72.688 1 84.81 265 GLN A CA 1
ATOM 2073 C C . GLN A 1 265 ? 2.248 -165.375 -73.188 1 84.81 265 GLN A C 1
ATOM 2075 O O . GLN A 1 265 ? 1.857 -166.5 -73.5 1 84.81 265 GLN A O 1
ATOM 2080 N N . ALA A 1 266 ? 3.451 -165 -73.25 1 83.69 266 ALA A N 1
ATOM 2081 C CA . ALA A 1 266 ? 4.5 -166 -73.625 1 83.69 266 ALA A CA 1
ATOM 2082 C C . ALA A 1 266 ? 4.562 -167.125 -72.625 1 83.69 266 ALA A C 1
ATOM 2084 O O . ALA A 1 266 ? 4.758 -168.25 -73.062 1 83.69 266 ALA A O 1
ATOM 2085 N N . LEU A 1 267 ? 4.402 -166.875 -71.438 1 83 267 LEU A N 1
ATOM 2086 C CA . LEU A 1 267 ? 4.387 -168 -70.438 1 83 267 LEU A CA 1
ATOM 2087 C C . LEU A 1 267 ? 3.182 -168.875 -70.562 1 83 267 LEU A C 1
ATOM 2089 O O . LEU A 1 267 ? 3.307 -170.125 -70.5 1 83 267 LEU A O 1
ATOM 2093 N N . HIS A 1 268 ? 2.029 -168.375 -70.875 1 82.69 268 HIS A N 1
ATOM 2094 C CA . HIS A 1 268 ? 0.817 -169.125 -71.125 1 82.69 268 HIS A CA 1
ATOM 2095 C C . HIS A 1 268 ? 0.957 -170 -72.312 1 82.69 268 HIS A C 1
ATOM 2097 O O . HIS A 1 268 ? 0.522 -171.125 -72.375 1 82.69 268 HIS A O 1
ATOM 2103 N N . GLU A 1 269 ? 1.565 -169.5 -73.312 1 81.88 269 GLU A N 1
ATOM 2104 C CA . GLU A 1 269 ? 1.795 -170.25 -74.562 1 81.88 269 GLU A CA 1
ATOM 2105 C C . GLU A 1 269 ? 2.801 -171.375 -74.375 1 81.88 269 GLU A C 1
ATOM 2107 O O . GLU A 1 269 ? 2.654 -172.5 -74.938 1 81.88 269 GLU A O 1
ATOM 2112 N N . SER A 1 270 ? 3.775 -171.125 -73.625 1 82 270 SER A N 1
ATOM 2113 C CA . SER A 1 270 ? 4.754 -172.125 -73.25 1 82 270 SER A CA 1
ATOM 2114 C C . SER A 1 270 ? 4.121 -173.25 -72.438 1 82 270 SER A C 1
ATOM 2116 O O . SER A 1 270 ? 4.414 -174.375 -72.688 1 82 270 SER A O 1
ATOM 2118 N N . GLU A 1 271 ? 3.234 -173 -71.562 1 80.12 271 GLU A N 1
ATOM 2119 C CA . GLU A 1 271 ? 2.535 -173.875 -70.75 1 80.12 271 GLU A CA 1
ATOM 2120 C C . GLU A 1 271 ? 1.53 -174.75 -71.562 1 80.12 271 GLU A C 1
ATOM 2122 O O . GLU A 1 271 ? 1.22 -175.875 -71.25 1 80.12 271 GLU A O 1
ATOM 2127 N N . ALA A 1 272 ? 1.037 -174.25 -72.625 1 79 272 ALA A N 1
ATOM 2128 C CA . ALA A 1 272 ? 0.088 -174.875 -73.562 1 79 272 ALA A CA 1
ATOM 2129 C C . ALA A 1 272 ? 0.812 -175.75 -74.562 1 79 272 ALA A C 1
ATOM 2131 O O . ALA A 1 272 ? 0.175 -176.375 -75.375 1 79 272 ALA A O 1
ATOM 2132 N N . GLY A 1 273 ? 2.059 -175.875 -74.625 1 79.56 273 GLY A N 1
ATOM 2133 C CA . GLY A 1 273 ? 2.826 -176.75 -75.438 1 79.56 273 GLY A CA 1
ATOM 2134 C C . GLY A 1 273 ? 3.584 -176.125 -76.562 1 79.56 273 GLY A C 1
ATOM 2135 O O . GLY A 1 273 ? 4.152 -176.875 -77.438 1 79.56 273 GLY A O 1
ATOM 2136 N N . GLU A 1 274 ? 3.658 -175 -76.75 1 77.06 274 GLU A N 1
ATOM 2137 C CA . GLU A 1 274 ? 4.367 -174.25 -77.812 1 77.06 274 GLU A CA 1
ATOM 2138 C C . GLU A 1 274 ? 5.855 -174.125 -77.5 1 77.06 274 GLU A C 1
ATOM 2140 O O . GLU A 1 274 ? 6.238 -173.875 -76.375 1 77.06 274 GLU A O 1
ATOM 2145 N N . VAL A 1 275 ? 6.797 -174.75 -78.438 1 76.25 275 VAL A N 1
ATOM 2146 C CA . VAL A 1 275 ? 8.25 -174.75 -78.312 1 76.25 275 VAL A CA 1
ATOM 2147 C C . VAL A 1 275 ? 8.789 -173.375 -78.875 1 76.25 275 VAL A C 1
ATOM 2149 O O . VAL A 1 275 ? 8.539 -173.125 -80.062 1 76.25 275 VAL A O 1
ATOM 2152 N N . PHE A 1 276 ? 9.492 -172.625 -78.125 1 75.06 276 PHE A N 1
ATOM 2153 C CA . PHE A 1 276 ? 10.039 -171.375 -78.562 1 75.06 276 PHE A CA 1
ATOM 2154 C C . PHE A 1 276 ? 11.438 -171.5 -79.125 1 75.06 276 PHE A C 1
ATOM 2156 O O . PHE A 1 276 ? 12.242 -172.25 -78.625 1 75.06 276 PHE A O 1
ATOM 2163 N N . SER A 1 277 ? 11.547 -170.875 -80.312 1 78.38 277 SER A N 1
ATOM 2164 C CA . SER A 1 277 ? 12.867 -170.875 -80.938 1 78.38 277 SER A CA 1
ATOM 2165 C C . SER A 1 277 ? 13.906 -170.125 -80.062 1 78.38 277 SER A C 1
ATOM 2167 O O . SER A 1 277 ? 13.555 -169.375 -79.188 1 78.38 277 SER A O 1
ATOM 2169 N N . GLU A 1 278 ? 15.094 -170.5 -80.25 1 76.5 278 GLU A N 1
ATOM 2170 C CA . GLU A 1 278 ? 16.203 -169.875 -79.5 1 76.5 278 GLU A CA 1
ATOM 2171 C C . GLU A 1 278 ? 16.219 -168.375 -79.75 1 76.5 278 GLU A C 1
ATOM 2173 O O . GLU A 1 278 ? 16.578 -167.625 -78.875 1 76.5 278 GLU A O 1
ATOM 2178 N N . ALA A 1 279 ? 15.656 -167.875 -80.938 1 77.19 279 ALA A N 1
ATOM 2179 C CA . ALA A 1 279 ? 15.648 -166.5 -81.25 1 77.19 279 ALA A CA 1
ATOM 2180 C C . ALA A 1 279 ? 14.586 -165.75 -80.5 1 77.19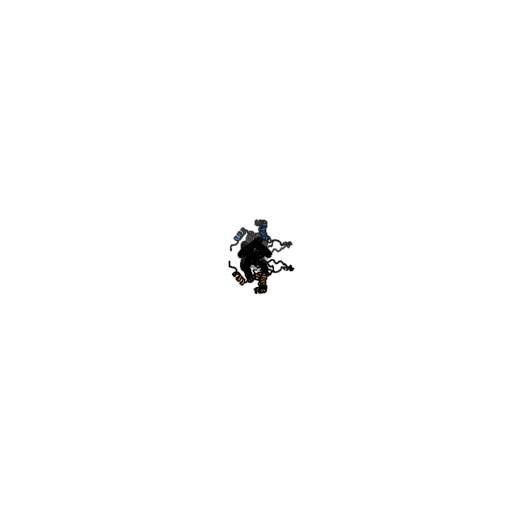 279 ALA A C 1
ATOM 2182 O O . ALA A 1 279 ? 14.812 -164.625 -80 1 77.19 279 ALA A O 1
ATOM 2183 N N . ASP A 1 280 ? 13.578 -166.375 -80.188 1 77.38 280 ASP A N 1
ATOM 2184 C CA . ASP A 1 280 ? 12.477 -165.75 -79.438 1 77.38 280 ASP A CA 1
ATOM 2185 C C . ASP A 1 280 ? 12.828 -165.625 -77.938 1 77.38 280 ASP A C 1
ATOM 2187 O O . ASP A 1 280 ? 12.531 -164.625 -77.375 1 77.38 280 ASP A O 1
ATOM 2191 N N . ILE A 1 281 ? 13.602 -166.5 -77.5 1 76.88 281 ILE A N 1
ATOM 2192 C CA . ILE A 1 281 ? 14 -166.5 -76.062 1 76.88 281 ILE A CA 1
ATOM 2193 C C . ILE A 1 281 ? 15.039 -165.375 -75.875 1 76.88 281 ILE A C 1
ATOM 2195 O O . ILE A 1 281 ? 15.031 -164.75 -74.812 1 76.88 281 ILE A O 1
ATOM 2199 N N . GLN A 1 282 ? 15.797 -165.125 -76.938 1 80.12 282 GLN A N 1
ATOM 2200 C CA . GLN A 1 282 ? 16.812 -164.125 -76.875 1 80.12 282 GLN A CA 1
ATOM 2201 C C . GLN A 1 282 ? 16.188 -162.625 -76.938 1 80.12 282 GLN A C 1
ATOM 2203 O O . GLN A 1 282 ? 16.625 -161.75 -76.188 1 80.12 282 GLN A O 1
ATOM 2208 N N . GLU A 1 283 ? 15.109 -162.5 -77.625 1 80.88 283 GLU A N 1
ATOM 2209 C CA . GLU A 1 283 ? 14.414 -161.25 -77.688 1 80.88 283 GLU A CA 1
ATOM 2210 C C . GLU A 1 283 ? 13.695 -160.875 -76.375 1 80.88 283 GLU A C 1
ATOM 2212 O O . GLU A 1 283 ? 13.719 -159.75 -75.938 1 80.88 283 GLU A O 1
ATOM 2217 N N . ILE A 1 284 ? 13.164 -161.875 -75.812 1 80.62 284 ILE A N 1
ATOM 2218 C CA . ILE A 1 284 ? 12.469 -161.75 -74.562 1 80.62 284 ILE A CA 1
ATOM 2219 C C . ILE A 1 284 ? 13.461 -161.375 -73.438 1 80.62 284 ILE A C 1
ATOM 2221 O O . ILE A 1 284 ? 13.18 -160.5 -72.625 1 80.62 284 ILE A O 1
ATOM 2225 N N . LYS A 1 285 ? 14.656 -162 -73.562 1 81.5 285 LYS A N 1
ATOM 2226 C CA . LYS A 1 285 ? 15.703 -161.75 -72.625 1 81.5 285 LYS A CA 1
ATOM 2227 C C . LYS A 1 285 ? 16.234 -160.25 -72.75 1 81.5 285 LYS A C 1
ATOM 2229 O O . LYS A 1 285 ? 16.484 -159.625 -71.812 1 81.5 285 LYS A O 1
ATOM 2234 N N . ARG A 1 286 ? 16.312 -159.875 -74 1 82.38 286 ARG A N 1
ATOM 2235 C CA . ARG A 1 286 ? 16.812 -158.5 -74.312 1 82.38 286 ARG A CA 1
ATOM 2236 C C . ARG A 1 286 ? 15.844 -157.5 -73.812 1 82.38 286 ARG A C 1
ATOM 2238 O O . ARG A 1 286 ? 16.266 -156.5 -73.188 1 82.38 286 ARG A O 1
ATOM 2245 N N . ASP A 1 287 ? 14.617 -157.625 -73.938 1 79.88 287 ASP A N 1
ATOM 2246 C CA . ASP A 1 287 ? 13.594 -156.75 -73.5 1 79.88 287 ASP A CA 1
ATOM 2247 C C . ASP A 1 287 ? 13.516 -156.625 -72 1 79.88 287 ASP A C 1
ATOM 2249 O O . ASP A 1 287 ? 13.297 -155.625 -71.438 1 79.88 287 ASP A O 1
ATOM 2253 N N . THR A 1 288 ? 13.75 -157.75 -71.438 1 85.06 288 THR A N 1
ATOM 2254 C CA . THR A 1 288 ? 13.688 -157.75 -70 1 85.06 288 THR A CA 1
ATOM 2255 C C . THR A 1 288 ? 14.922 -157 -69.375 1 85.06 288 THR A C 1
ATOM 2257 O O . THR A 1 288 ? 14.852 -156.5 -68.312 1 85.06 288 THR A O 1
ATOM 2260 N N . GLU A 1 289 ? 16.031 -157.125 -70.188 1 84.19 289 GLU A N 1
ATOM 2261 C CA . GLU A 1 289 ? 17.25 -156.5 -69.688 1 84.19 289 GLU A CA 1
ATOM 2262 C C . GLU A 1 289 ? 17.156 -155 -69.75 1 84.19 289 GLU A C 1
ATOM 2264 O O . GLU A 1 289 ? 17.891 -154.25 -69.062 1 84.19 289 GLU A O 1
ATOM 2269 N N . GLU A 1 290 ? 16.172 -154.5 -70.438 1 86.94 290 GLU A N 1
ATOM 2270 C CA . GLU A 1 290 ? 15.977 -153 -70.562 1 86.94 290 GLU A CA 1
ATOM 2271 C C . GLU A 1 290 ? 15.109 -152.5 -69.438 1 86.94 290 GLU A C 1
ATOM 2273 O O . GLU A 1 290 ? 15.062 -151.25 -69.188 1 86.94 290 GLU A O 1
ATOM 2278 N N . LEU A 1 291 ? 14.492 -153.375 -68.688 1 86.5 291 LEU A N 1
ATOM 2279 C CA . LEU A 1 291 ? 13.555 -153 -67.625 1 86.5 291 LEU A CA 1
ATOM 2280 C C . LEU A 1 291 ? 14.25 -152.125 -66.562 1 86.5 291 LEU A C 1
ATOM 2282 O O . LEU A 1 291 ? 13.734 -151.125 -66.188 1 86.5 291 LEU A O 1
ATOM 2286 N N . PRO A 1 292 ? 15.469 -152.5 -66.188 1 85.62 292 PRO A N 1
ATOM 2287 C CA . PRO A 1 292 ? 16.141 -151.625 -65.188 1 85.62 292 PRO A CA 1
ATOM 2288 C C . PRO A 1 292 ? 16.422 -150.25 -65.688 1 85.62 292 PRO A C 1
ATOM 2290 O O . PRO A 1 292 ? 16.391 -149.25 -64.875 1 85.62 292 PRO A O 1
ATOM 2293 N N . ASN A 1 293 ? 16.547 -150 -66.938 1 86.88 293 ASN A N 1
ATOM 2294 C CA . ASN A 1 293 ? 16.781 -148.75 -67.5 1 86.88 293 ASN A CA 1
ATOM 2295 C C . ASN A 1 293 ? 15.516 -147.875 -67.438 1 86.88 293 ASN A C 1
ATOM 2297 O O . ASN A 1 293 ? 15.586 -146.625 -67.125 1 86.88 293 ASN A O 1
ATOM 2301 N N . ILE A 1 294 ? 14.461 -148.5 -67.688 1 86.94 294 ILE A N 1
ATOM 2302 C CA . ILE A 1 294 ? 13.188 -147.75 -67.625 1 86.94 294 ILE A CA 1
ATOM 2303 C C . ILE A 1 294 ? 12.906 -147.375 -66.188 1 86.94 294 ILE A C 1
ATOM 2305 O O . ILE A 1 294 ? 12.469 -146.25 -65.938 1 86.94 294 ILE A O 1
ATOM 2309 N N . ILE A 1 295 ? 13.242 -148.125 -65.25 1 88.19 295 ILE A N 1
ATOM 2310 C CA . ILE A 1 295 ? 13.031 -147.875 -63.844 1 88.19 295 ILE A CA 1
ATOM 2311 C C . ILE A 1 295 ? 13.961 -146.75 -63.438 1 88.19 295 ILE A C 1
ATOM 2313 O O . ILE A 1 295 ? 13.555 -145.875 -62.688 1 88.19 295 ILE A O 1
ATOM 2317 N N . LYS A 1 296 ? 15.133 -146.75 -64 1 90.44 296 LYS A N 1
ATOM 2318 C CA . LYS A 1 296 ? 16.078 -145.75 -63.719 1 90.44 296 LYS A CA 1
ATOM 2319 C C . LYS A 1 296 ? 15.578 -144.375 -64.25 1 90.44 296 LYS A C 1
ATOM 2321 O O . LYS A 1 296 ? 15.719 -143.375 -63.562 1 90.44 296 LYS A O 1
ATOM 2326 N N . ASP A 1 297 ? 14.914 -144.5 -65.375 1 88.38 297 ASP A N 1
ATOM 2327 C CA . ASP A 1 297 ? 14.359 -143.25 -65.938 1 88.38 297 ASP A CA 1
ATOM 2328 C C . ASP A 1 297 ? 13.188 -142.75 -65.125 1 88.38 297 ASP A C 1
ATOM 2330 O O . ASP A 1 297 ? 13.039 -141.5 -64.938 1 88.38 297 ASP A O 1
ATOM 2334 N N . LEU A 1 298 ? 12.43 -143.625 -64.625 1 89.5 298 LEU A N 1
ATOM 2335 C CA . LEU A 1 298 ? 11.305 -143.25 -63.781 1 89.5 298 LEU A CA 1
ATOM 2336 C C . LEU A 1 298 ? 11.781 -142.625 -62.469 1 89.5 298 LEU A C 1
ATOM 2338 O O . LEU A 1 298 ? 11.203 -141.625 -61.969 1 89.5 298 LEU A O 1
ATOM 2342 N N . GLU A 1 299 ? 12.875 -143.125 -61.969 1 89.19 299 GLU A N 1
ATOM 2343 C CA . GLU A 1 299 ? 13.438 -142.625 -60.75 1 89.19 299 GLU A CA 1
ATOM 2344 C C . GLU A 1 299 ? 14 -141.125 -60.938 1 89.19 299 GLU A C 1
ATOM 2346 O O . GLU A 1 299 ? 13.82 -140.25 -60.094 1 89.19 299 GLU A O 1
ATOM 2351 N N . LYS A 1 300 ? 14.562 -141 -62.094 1 90.38 300 LYS A N 1
ATOM 2352 C CA . LYS A 1 300 ? 15.102 -139.75 -62.406 1 90.38 300 LYS A CA 1
ATOM 2353 C C . LYS A 1 300 ? 13.984 -138.75 -62.562 1 90.38 300 LYS A C 1
ATOM 2355 O O . LYS A 1 300 ? 14.109 -137.625 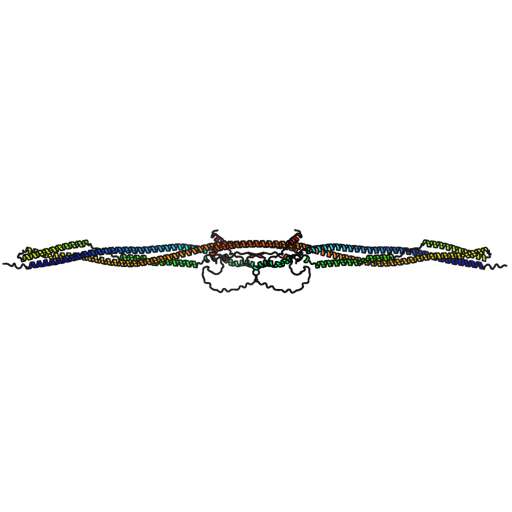-62.062 1 90.38 300 LYS A O 1
ATOM 2360 N N . SER A 1 301 ? 12.992 -139.125 -63.188 1 87.56 301 SER A N 1
ATOM 2361 C CA . SER A 1 301 ? 11.844 -138.25 -63.344 1 87.56 301 SER A CA 1
ATOM 2362 C C . SER A 1 301 ? 11.227 -137.875 -61.969 1 87.56 301 SER A C 1
ATOM 2364 O O . SER A 1 301 ? 10.875 -136.75 -61.719 1 87.56 301 SER A O 1
ATOM 2366 N N . GLY A 1 302 ? 11.094 -138.875 -61.094 1 86.38 302 GLY A N 1
ATOM 2367 C CA . GLY A 1 302 ? 10.594 -138.625 -59.75 1 86.38 302 GLY A CA 1
ATOM 2368 C C . GLY A 1 302 ? 11.445 -137.625 -58.969 1 86.38 302 GLY A C 1
ATOM 2369 O O . GLY A 1 302 ? 10.922 -136.75 -58.25 1 86.38 302 GLY A O 1
ATOM 2370 N N . ALA A 1 303 ? 12.719 -137.75 -59.156 1 88.88 303 ALA A N 1
ATOM 2371 C CA . ALA A 1 303 ? 13.656 -136.875 -58.469 1 88.88 303 ALA A CA 1
ATOM 2372 C C . ALA A 1 303 ? 13.531 -135.375 -58.938 1 88.88 303 ALA A C 1
ATOM 2374 O O . ALA A 1 303 ? 13.625 -134.5 -58.156 1 88.88 303 ALA A O 1
ATOM 2375 N N . ALA A 1 304 ? 13.25 -135.25 -60.188 1 87.5 304 ALA A N 1
ATOM 2376 C CA . ALA A 1 304 ? 13.102 -134 -60.75 1 87.5 304 ALA A CA 1
ATOM 2377 C C . ALA A 1 304 ? 11.859 -133.25 -60.219 1 87.5 304 ALA A C 1
ATOM 2379 O O . ALA A 1 304 ? 11.906 -132.125 -59.875 1 87.5 304 ALA A O 1
ATOM 2380 N N . ILE A 1 305 ? 10.766 -133.875 -60.094 1 86.69 305 ILE A N 1
ATOM 2381 C CA . ILE A 1 305 ? 9.523 -133.375 -59.531 1 86.69 305 ILE A CA 1
ATOM 2382 C C . ILE A 1 305 ? 9.734 -133 -58.062 1 86.69 305 ILE A C 1
ATOM 2384 O O . ILE A 1 305 ? 9.281 -131.875 -57.625 1 86.69 305 ILE A O 1
ATOM 2388 N N . SER A 1 306 ? 10.508 -133.875 -57.438 1 88.75 306 SER A N 1
ATOM 2389 C CA . SER A 1 306 ? 10.773 -133.625 -56.031 1 88.75 306 SER A CA 1
ATOM 2390 C C . SER A 1 306 ? 11.648 -132.375 -55.875 1 88.75 306 SER A C 1
ATOM 2392 O O . SER A 1 306 ? 11.461 -131.625 -54.938 1 88.75 306 SER A O 1
ATOM 2394 N N . ALA A 1 307 ? 12.508 -132.125 -56.781 1 87.88 307 ALA A N 1
ATOM 2395 C CA . ALA A 1 307 ? 13.391 -131 -56.719 1 87.88 307 ALA A CA 1
ATOM 2396 C C . ALA A 1 307 ? 12.609 -129.75 -56.906 1 87.88 307 ALA A C 1
ATOM 2398 O O . ALA A 1 307 ? 12.852 -128.75 -56.219 1 87.88 307 ALA A O 1
ATOM 2399 N N . SER A 1 308 ? 11.727 -129.75 -57.812 1 87.06 308 SER A N 1
ATOM 2400 C CA . SER A 1 308 ? 10.883 -128.625 -58.031 1 87.06 308 SER A CA 1
ATOM 2401 C C . SER A 1 308 ? 10 -128.25 -56.844 1 87.06 308 SER A C 1
ATOM 2403 O O . SER A 1 308 ? 9.766 -127.125 -56.5 1 87.06 308 SER A O 1
ATOM 2405 N N . HIS A 1 309 ? 9.578 -129.375 -56.25 1 87.69 309 HIS A N 1
ATOM 2406 C CA . HIS A 1 309 ? 8.781 -129.25 -55.062 1 87.69 309 HIS A CA 1
ATOM 2407 C C . HIS A 1 309 ? 9.57 -128.625 -53.938 1 87.69 309 HIS A C 1
ATOM 2409 O O . HIS A 1 309 ? 9.062 -127.688 -53.25 1 87.69 309 HIS A O 1
ATOM 2415 N N . GLU A 1 310 ? 10.758 -128.875 -53.844 1 88.88 310 GLU A N 1
ATOM 2416 C CA . GLU A 1 310 ? 11.594 -128.375 -52.781 1 88.88 310 GLU A CA 1
ATOM 2417 C C . GLU A 1 310 ? 11.875 -126.875 -53.031 1 88.88 310 GLU A C 1
ATOM 2419 O O . GLU A 1 310 ? 11.961 -126.062 -52.094 1 88.88 310 GLU A O 1
ATOM 2424 N N . GLN A 1 311 ? 11.93 -126.562 -54.25 1 87.69 311 GLN A N 1
ATOM 2425 C CA . GLN A 1 311 ? 12.141 -125.188 -54.625 1 87.69 311 GLN A CA 1
ATOM 2426 C C . GLN A 1 311 ? 10.945 -124.312 -54.188 1 87.69 311 GLN A C 1
ATOM 2428 O O . GLN A 1 311 ? 11.125 -123.25 -53.656 1 87.69 311 GLN A O 1
ATOM 2433 N N . LEU A 1 312 ? 9.82 -124.75 -54.406 1 86.25 312 LEU A N 1
ATOM 2434 C CA . LEU A 1 312 ? 8.594 -124.062 -54.062 1 86.25 312 LEU A CA 1
ATOM 2435 C C . LEU A 1 312 ? 8.438 -124 -52.531 1 86.25 312 LEU A C 1
ATOM 2437 O O . LEU A 1 312 ? 7.988 -123 -52 1 86.25 312 LEU A O 1
ATOM 2441 N N . LEU A 1 313 ? 8.906 -125.062 -51.875 1 88.69 313 LEU A N 1
ATOM 2442 C CA . LEU A 1 313 ? 8.836 -125.062 -50.406 1 88.69 313 LEU A CA 1
ATOM 2443 C C . LEU A 1 313 ? 9.766 -124 -49.812 1 88.69 313 LEU A C 1
ATOM 2445 O O . LEU A 1 313 ? 9.406 -123.312 -48.844 1 88.69 313 LEU A O 1
ATOM 2449 N N . SER A 1 314 ? 10.844 -123.938 -50.5 1 88.94 314 SER A N 1
ATOM 2450 C CA . SER A 1 314 ? 11.805 -122.938 -50.031 1 88.94 314 SER A CA 1
ATOM 2451 C C . SER A 1 314 ? 11.281 -121.562 -50.219 1 88.94 314 SER A C 1
ATOM 2453 O O . SER A 1 314 ? 11.414 -120.688 -49.344 1 88.94 314 SER A O 1
ATOM 2455 N N . ALA A 1 315 ? 10.617 -121.25 -51.281 1 84 315 ALA A N 1
ATOM 2456 C CA . ALA A 1 315 ? 10.031 -119.938 -51.594 1 84 315 ALA A CA 1
ATOM 2457 C C . ALA A 1 315 ? 8.93 -119.625 -50.594 1 84 315 ALA A C 1
ATOM 2459 O O . ALA A 1 315 ? 8.789 -118.5 -50.156 1 84 315 ALA A O 1
ATOM 2460 N N . LYS A 1 316 ? 8.188 -120.562 -50.219 1 86.75 316 LYS A N 1
ATOM 2461 C CA . LYS A 1 316 ? 7.117 -120.375 -49.25 1 86.75 316 LYS A CA 1
ATOM 2462 C C . LYS A 1 316 ? 7.684 -120 -47.906 1 86.75 316 LYS A C 1
ATOM 2464 O O . LYS A 1 316 ? 7.168 -119.062 -47.219 1 86.75 316 LYS A O 1
ATOM 2469 N N . ARG A 1 317 ? 8.828 -120.625 -47.594 1 88.25 317 ARG A N 1
ATOM 2470 C CA . ARG A 1 317 ? 9.453 -120.375 -46.312 1 88.25 317 ARG A CA 1
ATOM 2471 C C . ARG A 1 317 ? 9.977 -118.938 -46.25 1 88.25 317 ARG A C 1
ATOM 2473 O O . ARG A 1 317 ? 9.766 -118.188 -45.25 1 88.25 317 ARG A O 1
ATOM 2480 N N . ILE A 1 318 ? 10.477 -118.562 -47.312 1 86.12 318 ILE A N 1
ATOM 2481 C CA . ILE A 1 318 ? 11.023 -117.188 -47.375 1 86.12 318 ILE A CA 1
ATOM 2482 C C . ILE A 1 318 ? 9.891 -116.188 -47.312 1 86.12 318 ILE A C 1
ATOM 2484 O O . ILE A 1 318 ? 10 -115.188 -46.625 1 86.12 318 ILE A O 1
ATOM 2488 N N . ALA A 1 319 ? 8.852 -116.375 -48 1 83.56 319 ALA A N 1
ATOM 2489 C CA . ALA A 1 319 ? 7.703 -115.5 -48.031 1 83.56 319 ALA A CA 1
ATOM 2490 C C . ALA A 1 319 ? 7.082 -115.375 -46.625 1 83.56 319 ALA A C 1
ATOM 2492 O O . ALA A 1 319 ? 6.672 -114.312 -46.219 1 83.56 319 ALA A O 1
ATOM 2493 N N . GLU A 1 320 ? 7.137 -116.5 -45.906 1 87.12 320 GLU A N 1
ATOM 2494 C CA . GLU A 1 320 ? 6.586 -116.5 -44.562 1 87.12 320 GLU A CA 1
ATOM 2495 C C . GLU A 1 320 ? 7.465 -115.688 -43.594 1 87.12 320 GLU A C 1
ATOM 2497 O O . GLU A 1 320 ? 6.957 -115 -42.75 1 87.12 320 GLU A O 1
ATOM 2502 N N . GLU A 1 321 ? 8.75 -115.875 -43.844 1 86.62 321 GLU A N 1
ATOM 2503 C CA . GLU A 1 321 ? 9.68 -115.125 -43 1 86.62 321 GLU A CA 1
ATOM 2504 C C . GLU A 1 321 ? 9.539 -113.625 -43.25 1 86.62 321 GLU A C 1
ATOM 2506 O O . GLU A 1 321 ? 9.562 -112.812 -42.312 1 86.62 321 GLU A O 1
ATOM 2511 N N . GLN A 1 322 ? 9.312 -113.25 -44.469 1 86.06 322 GLN A N 1
ATOM 2512 C CA . GLN A 1 322 ? 9.141 -111.875 -44.812 1 86.06 322 GLN A CA 1
ATOM 2513 C C . GLN A 1 322 ? 7.84 -111.312 -44.25 1 86.06 322 GLN A C 1
ATOM 2515 O O . GLN A 1 322 ? 7.793 -110.188 -43.812 1 86.06 322 GLN A O 1
ATOM 2520 N N . LEU A 1 323 ? 6.848 -112.062 -44.25 1 82.5 323 LEU A N 1
ATOM 2521 C CA . LEU A 1 323 ? 5.578 -111.688 -43.656 1 82.5 323 LEU A CA 1
ATOM 2522 C C . LEU A 1 323 ? 5.742 -111.375 -42.188 1 82.5 323 LEU A C 1
ATOM 2524 O O . LEU A 1 323 ? 5.164 -110.438 -41.656 1 82.5 323 LEU A O 1
ATOM 2528 N N . GLY A 1 324 ? 6.605 -112.312 -41.562 1 84.81 324 GLY A N 1
ATOM 2529 C CA . GLY A 1 324 ? 6.891 -112.062 -40.156 1 84.81 324 GLY A CA 1
ATOM 2530 C C . GLY A 1 324 ? 7.609 -110.75 -39.906 1 84.81 324 GLY A C 1
ATOM 2531 O O . GLY A 1 324 ? 7.266 -110 -38.969 1 84.81 324 GLY A O 1
ATOM 2532 N N . SER A 1 325 ? 8.539 -110.438 -40.75 1 85.75 325 SER A N 1
ATOM 2533 C CA . SER A 1 325 ? 9.297 -109.188 -40.625 1 85.75 325 SER A CA 1
ATOM 2534 C C . SER A 1 325 ? 8.398 -108 -40.844 1 85.75 325 SER A C 1
ATOM 2536 O O . SER A 1 325 ? 8.547 -107 -40.125 1 85.75 325 SER A O 1
ATOM 2538 N N . HIS A 1 326 ? 7.48 -108 -41.688 1 85.31 326 HIS A N 1
ATOM 2539 C CA . HIS A 1 326 ? 6.555 -106.875 -41.969 1 85.31 326 HIS A CA 1
ATOM 2540 C C . HIS A 1 326 ? 5.598 -106.688 -40.781 1 85.31 326 HIS A C 1
ATOM 2542 O O . HIS A 1 326 ? 5.246 -105.562 -40.438 1 85.31 326 HIS A O 1
ATOM 2548 N N . ARG A 1 327 ? 5.293 -107.875 -40.219 1 84.25 327 ARG A N 1
ATOM 2549 C CA . ARG A 1 327 ? 4.418 -107.75 -39.062 1 84.25 327 ARG A CA 1
ATOM 2550 C C . ARG A 1 327 ? 5.117 -107 -37.906 1 84.25 327 ARG A C 1
ATOM 2552 O O . ARG A 1 327 ? 4.508 -106.188 -37.219 1 84.25 327 ARG A O 1
ATOM 2559 N N . ALA A 1 328 ? 6.395 -107.312 -37.812 1 85.62 328 ALA A N 1
ATOM 2560 C CA . ALA A 1 328 ? 7.184 -106.625 -36.812 1 85.62 328 ALA A CA 1
ATOM 2561 C C . ALA A 1 328 ? 7.297 -105.125 -37.125 1 85.62 328 ALA A C 1
ATOM 2563 O O . ALA A 1 328 ? 7.207 -104.312 -36.219 1 85.62 328 ALA A O 1
ATOM 2564 N N . ALA A 1 329 ? 7.43 -104.75 -38.344 1 85.94 329 ALA A N 1
ATOM 2565 C CA . ALA A 1 329 ? 7.527 -103.375 -38.75 1 85.94 329 ALA A CA 1
ATOM 2566 C C . ALA A 1 329 ? 6.219 -102.625 -38.5 1 85.94 329 ALA A C 1
ATOM 2568 O O . ALA A 1 329 ? 6.227 -101.438 -38.094 1 85.94 329 ALA A O 1
ATOM 2569 N N . LEU A 1 330 ? 5.164 -103.312 -38.625 1 85.19 330 LEU A N 1
ATOM 2570 C CA . LEU A 1 330 ? 3.861 -102.688 -38.375 1 85.19 330 LEU A CA 1
ATOM 2571 C C . LEU A 1 330 ? 3.645 -102.438 -36.906 1 85.19 330 LEU A C 1
ATOM 2573 O O . LEU A 1 330 ? 3.039 -101.438 -36.531 1 85.19 330 LEU A O 1
ATOM 2577 N N . ASP A 1 331 ? 4.227 -103.375 -36.125 1 85.94 331 ASP A N 1
ATOM 2578 C CA . ASP A 1 331 ? 4.164 -103.188 -34.688 1 85.94 331 ASP A CA 1
ATOM 2579 C C . ASP A 1 331 ? 4.977 -101.938 -34.281 1 85.94 331 ASP A C 1
ATOM 2581 O O . ASP A 1 331 ? 4.523 -101.125 -33.469 1 85.94 331 ASP A O 1
ATOM 2585 N N . ASP A 1 332 ? 6.082 -101.875 -34.844 1 86.62 332 ASP A N 1
ATOM 2586 C CA . ASP A 1 332 ? 6.93 -100.688 -34.594 1 86.62 332 ASP A CA 1
ATOM 2587 C C . ASP A 1 332 ? 6.234 -99.375 -35.031 1 86.62 332 ASP A C 1
ATOM 2589 O O . ASP A 1 332 ? 6.344 -98.375 -34.375 1 86.62 332 ASP A O 1
ATOM 2593 N N . LEU A 1 333 ? 5.551 -99.438 -36.062 1 87.75 333 LEU A N 1
ATOM 2594 C CA . LEU A 1 333 ? 4.859 -98.312 -36.594 1 87.75 333 LEU A CA 1
ATOM 2595 C C . LEU A 1 333 ? 3.693 -97.875 -35.688 1 87.75 333 LEU A C 1
ATOM 2597 O O . LEU A 1 333 ? 3.395 -96.688 -35.531 1 87.75 333 LEU A O 1
ATOM 2601 N N . ASP A 1 334 ? 3.125 -98.938 -35.125 1 86.31 334 ASP A N 1
ATOM 2602 C CA . ASP A 1 334 ? 2.066 -98.625 -34.156 1 86.31 334 ASP A CA 1
ATOM 2603 C C . ASP A 1 334 ? 2.617 -97.875 -32.938 1 86.31 334 ASP A C 1
ATOM 2605 O O . ASP A 1 334 ? 2.021 -96.938 -32.5 1 86.31 334 ASP A O 1
ATOM 2609 N N . ASP A 1 335 ? 3.752 -98.375 -32.531 1 87.94 335 ASP A N 1
ATOM 2610 C CA . ASP A 1 335 ? 4.414 -97.75 -31.422 1 87.94 335 ASP A CA 1
ATOM 2611 C C . ASP A 1 335 ? 4.789 -96.312 -31.797 1 87.94 335 ASP A C 1
ATOM 2613 O O . ASP A 1 335 ? 4.641 -95.375 -31 1 87.94 335 ASP A O 1
ATOM 2617 N N . LEU A 1 336 ? 5.254 -96.125 -33 1 89.38 336 LEU A N 1
ATOM 2618 C CA . LEU A 1 336 ? 5.625 -94.812 -33.5 1 89.38 336 LEU A CA 1
ATOM 2619 C C . LEU A 1 336 ? 4.406 -93.875 -33.562 1 89.38 336 LEU A C 1
ATOM 2621 O O . LEU A 1 336 ? 4.512 -92.688 -33.281 1 89.38 336 LEU A O 1
ATOM 2625 N N . GLY A 1 337 ? 3.289 -94.5 -33.906 1 88.25 337 GLY A N 1
ATOM 2626 C CA . GLY A 1 337 ? 2.057 -93.688 -33.906 1 88.25 337 GLY A CA 1
ATOM 2627 C C . GLY A 1 337 ? 1.706 -93.125 -32.562 1 88.25 337 GLY A C 1
ATOM 2628 O O . GLY A 1 337 ? 1.335 -91.938 -32.469 1 88.25 337 GLY A O 1
ATOM 2629 N N . ASP A 1 338 ? 1.93 -93.938 -31.531 1 89.19 338 ASP A N 1
ATOM 2630 C CA . ASP A 1 338 ? 1.657 -93.5 -30.172 1 89.19 338 ASP A CA 1
ATOM 2631 C C . ASP A 1 338 ? 2.637 -92.375 -29.75 1 89.19 338 ASP A C 1
ATOM 2633 O O . ASP A 1 338 ? 2.24 -91.375 -29.172 1 89.19 338 ASP A O 1
ATOM 2637 N N . ILE A 1 339 ? 3.846 -92.562 -30.078 1 88.81 339 ILE A N 1
ATOM 2638 C CA . ILE A 1 339 ? 4.887 -91.625 -29.734 1 88.81 339 ILE A CA 1
ATOM 2639 C C . ILE A 1 339 ? 4.621 -90.312 -30.469 1 88.81 339 ILE A C 1
ATOM 2641 O O . ILE A 1 339 ? 4.75 -89.25 -29.875 1 88.81 339 ILE A O 1
ATOM 2645 N N . MET A 1 340 ? 4.215 -90.375 -31.75 1 91.19 340 MET A N 1
ATOM 2646 C CA . MET A 1 340 ? 3.928 -89.188 -32.531 1 91.19 340 MET A CA 1
ATOM 2647 C C . MET A 1 340 ? 2.75 -88.438 -31.953 1 91.19 340 MET A C 1
ATOM 2649 O O . MET A 1 340 ? 2.762 -87.188 -31.922 1 91.19 340 MET A O 1
ATOM 2653 N N . ALA A 1 341 ? 1.781 -89.25 -31.484 1 89.62 341 ALA A N 1
ATOM 2654 C CA . ALA A 1 341 ? 0.627 -88.562 -30.859 1 89.62 341 ALA A CA 1
ATOM 2655 C C . ALA A 1 341 ? 1.038 -87.812 -29.609 1 89.62 341 ALA A C 1
ATOM 2657 O O . ALA A 1 341 ? 0.604 -86.688 -29.406 1 89.62 341 ALA A O 1
ATOM 2658 N N . GLU A 1 342 ? 1.918 -88.375 -28.797 1 91.12 342 GLU A N 1
ATOM 2659 C CA . GLU A 1 342 ? 2.418 -87.75 -27.594 1 91.12 342 GLU A CA 1
ATOM 2660 C C . GLU A 1 342 ? 3.26 -86.5 -27.953 1 91.12 342 GLU A C 1
ATOM 2662 O O . GLU A 1 342 ? 3.137 -85.438 -27.312 1 91.12 342 GLU A O 1
ATOM 2667 N N . MET A 1 343 ? 4.098 -86.688 -28.969 1 91 343 MET A N 1
ATOM 2668 C CA . MET A 1 343 ? 4.949 -85.562 -29.406 1 91 343 MET A CA 1
ATOM 2669 C C . MET A 1 343 ? 4.113 -84.375 -29.891 1 91 343 MET A C 1
ATOM 2671 O O . MET A 1 343 ? 4.422 -83.25 -29.578 1 91 343 MET A O 1
ATOM 2675 N N . LEU A 1 344 ? 3.035 -84.75 -30.578 1 91.94 344 LEU A N 1
ATOM 2676 C CA . LEU A 1 344 ? 2.168 -83.688 -31.094 1 91.94 344 LEU A CA 1
ATOM 2677 C C . LEU A 1 344 ? 1.438 -82.938 -29.953 1 91.94 344 LEU A C 1
ATOM 2679 O O . LEU A 1 344 ? 1.245 -81.75 -29.984 1 91.94 344 LEU A O 1
ATOM 2683 N N . GLU A 1 345 ? 1.094 -83.75 -28.969 1 92.81 345 GLU A N 1
ATOM 2684 C CA . GLU A 1 345 ? 0.444 -83.188 -27.797 1 92.81 345 GLU A CA 1
ATOM 2685 C C . GLU A 1 345 ? 1.396 -82.25 -27.047 1 92.81 345 GLU A C 1
ATOM 2687 O O . GLU A 1 345 ? 1.02 -81.125 -26.656 1 92.81 345 GLU A O 1
ATOM 2692 N N . ARG A 1 346 ? 2.609 -82.688 -26.844 1 93.56 346 ARG A N 1
ATOM 2693 C CA . ARG A 1 346 ? 3.613 -81.875 -26.156 1 93.56 346 ARG A CA 1
ATOM 2694 C C . ARG A 1 346 ? 3.965 -80.625 -26.969 1 93.56 346 ARG A C 1
ATOM 2696 O O . ARG A 1 346 ? 4.184 -79.562 -26.406 1 93.56 346 ARG A O 1
ATOM 2703 N N . GLN A 1 347 ? 4.016 -80.812 -28.297 1 93.06 347 GLN A N 1
ATOM 2704 C CA . GLN A 1 347 ? 4.277 -79.688 -29.172 1 93.06 347 GLN A CA 1
ATOM 2705 C C . GLN A 1 347 ? 3.166 -78.625 -29.078 1 93.06 347 GLN A C 1
ATOM 2707 O O . GLN A 1 347 ? 3.438 -77.438 -29.016 1 93.06 347 GLN A O 1
ATOM 2712 N N . GLN A 1 348 ? 1.974 -79.125 -29.047 1 93.12 348 GLN A N 1
ATOM 2713 C CA . GLN A 1 348 ? 0.849 -78.188 -28.906 1 93.12 348 GLN A CA 1
ATOM 2714 C C . GLN A 1 348 ? 0.891 -77.438 -27.562 1 93.12 348 GLN A C 1
ATOM 2716 O O . GLN A 1 348 ? 0.62 -76.25 -27.484 1 93.12 348 GLN A O 1
ATOM 2721 N N . ALA A 1 349 ? 1.259 -78.188 -26.516 1 94.06 349 ALA A N 1
ATOM 2722 C CA . ALA A 1 349 ? 1.381 -77.562 -25.203 1 94.06 349 ALA A CA 1
ATOM 2723 C C . ALA A 1 349 ? 2.477 -76.5 -25.188 1 94.06 349 ALA A C 1
ATOM 2725 O O . ALA A 1 349 ? 2.297 -75.438 -24.625 1 94.06 349 ALA A O 1
ATOM 2726 N N . ALA A 1 350 ? 3.605 -76.75 -25.781 1 94.62 350 ALA A N 1
ATOM 2727 C CA . ALA A 1 350 ? 4.715 -75.812 -25.875 1 94.62 350 ALA A CA 1
ATOM 2728 C C . ALA A 1 350 ? 4.316 -74.562 -26.672 1 94.62 350 ALA A C 1
ATOM 2730 O O . ALA A 1 350 ? 4.688 -73.438 -26.328 1 94.62 350 ALA A O 1
ATOM 2731 N N . GLU A 1 351 ? 3.518 -74.812 -27.719 1 94.94 351 GLU A N 1
ATOM 2732 C CA . GLU A 1 351 ? 3.053 -73.688 -28.547 1 94.94 351 GLU A CA 1
ATOM 2733 C C . GLU A 1 351 ? 2.129 -72.75 -27.75 1 94.94 351 GLU A C 1
ATOM 2735 O O . GLU A 1 351 ? 2.26 -71.562 -27.797 1 94.94 351 GLU A O 1
ATOM 2740 N N . ASN A 1 352 ? 1.256 -73.375 -27 1 95.12 352 ASN A N 1
ATOM 2741 C CA . ASN A 1 352 ? 0.35 -72.625 -26.172 1 95.12 352 ASN A CA 1
ATOM 2742 C C . ASN A 1 352 ? 1.106 -71.812 -25.109 1 95.12 352 ASN A C 1
ATOM 2744 O O . ASN A 1 352 ? 0.829 -70.625 -24.891 1 95.12 352 ASN A O 1
ATOM 2748 N N . GLU A 1 353 ? 2.055 -72.5 -24.484 1 95.75 353 GLU A N 1
ATOM 2749 C CA . GLU A 1 353 ? 2.875 -71.812 -23.469 1 95.75 353 GLU A CA 1
ATOM 2750 C C . GLU A 1 353 ? 3.682 -70.688 -24.094 1 95.75 353 GLU A C 1
ATOM 2752 O O . GLU A 1 353 ? 3.822 -69.625 -23.484 1 95.75 353 GLU A O 1
ATOM 2757 N N . PHE A 1 354 ? 4.184 -70.875 -25.281 1 96.44 354 PHE A N 1
ATOM 2758 C CA . PHE A 1 354 ? 4.957 -69.875 -26 1 96.44 354 PHE A CA 1
ATOM 2759 C C . PHE A 1 354 ? 4.113 -68.688 -26.281 1 96.44 354 PHE A C 1
ATOM 2761 O O . PHE A 1 354 ? 4.551 -67.562 -26.031 1 96.44 354 PHE A O 1
ATOM 2768 N N . VAL A 1 355 ? 2.873 -68.875 -26.75 1 94.75 355 VAL A N 1
ATOM 2769 C CA . VAL A 1 355 ? 1.992 -67.812 -27.109 1 94.75 355 VAL A CA 1
ATOM 2770 C C . VAL A 1 355 ? 1.642 -67 -25.875 1 94.75 355 VAL A C 1
ATOM 2772 O O . VAL A 1 355 ? 1.607 -65.75 -25.922 1 94.75 355 VAL A O 1
ATOM 2775 N N . ASP A 1 356 ? 1.473 -67.625 -24.734 1 95.44 356 ASP A N 1
ATOM 2776 C CA . ASP A 1 356 ? 1.154 -66.938 -23.484 1 95.44 356 ASP A CA 1
ATOM 2777 C C . ASP A 1 356 ? 2.314 -66.062 -23.031 1 95.44 356 ASP A C 1
ATOM 2779 O O . ASP A 1 356 ? 2.111 -64.938 -22.672 1 95.44 356 ASP A O 1
ATOM 2783 N N . HIS A 1 357 ? 3.504 -66.625 -23.094 1 95.56 357 HIS A N 1
ATOM 2784 C CA . HIS A 1 357 ? 4.68 -65.812 -22.672 1 95.56 357 HIS A CA 1
ATOM 2785 C C . HIS A 1 357 ? 4.988 -64.688 -23.656 1 95.56 357 HIS A C 1
ATOM 2787 O O . HIS A 1 357 ? 5.422 -63.625 -23.25 1 95.56 357 HIS A O 1
ATOM 2793 N N . LEU A 1 358 ? 4.711 -64.938 -24.906 1 95.56 358 LEU A N 1
ATOM 2794 C CA . LEU A 1 358 ? 4.922 -63.906 -25.891 1 95.56 358 LEU A CA 1
ATOM 2795 C C . LEU A 1 358 ? 3.961 -62.75 -25.672 1 95.56 358 LEU A C 1
ATOM 2797 O O . LEU A 1 358 ? 4.34 -61.594 -25.828 1 95.56 358 LEU A O 1
ATOM 2801 N N . ALA A 1 359 ? 2.752 -63.125 -25.281 1 94.5 359 ALA A N 1
ATOM 2802 C CA . ALA A 1 359 ? 1.759 -62.094 -24.984 1 94.5 359 ALA A CA 1
ATOM 2803 C C . ALA A 1 359 ? 2.197 -61.25 -23.797 1 94.5 359 ALA A C 1
ATOM 2805 O O . ALA A 1 359 ? 2.027 -60.031 -23.812 1 94.5 359 ALA A O 1
ATOM 2806 N N . LEU A 1 360 ? 2.773 -61.844 -22.797 1 93.81 360 LEU A N 1
ATOM 2807 C CA . LEU A 1 360 ? 3.285 -61.156 -21.641 1 93.81 360 LEU A CA 1
ATOM 2808 C C . LEU A 1 360 ? 4.434 -60.219 -22.031 1 93.81 360 LEU A C 1
ATOM 2810 O O . LEU A 1 360 ? 4.52 -59.094 -21.547 1 93.81 360 LEU A O 1
ATOM 2814 N N . LEU A 1 361 ? 5.219 -60.625 -22.891 1 95.69 361 LEU A N 1
ATOM 2815 C CA . LEU A 1 361 ? 6.344 -59.844 -23.359 1 95.69 361 LEU A CA 1
ATOM 2816 C C . LEU A 1 361 ? 5.855 -58.594 -24.125 1 95.69 361 LEU A C 1
ATOM 2818 O O . LEU A 1 361 ? 6.438 -57.531 -24.016 1 95.69 361 LEU A O 1
ATOM 2822 N N . HIS A 1 362 ? 4.734 -58.75 -24.828 1 94.94 362 HIS A N 1
ATOM 2823 C CA . HIS A 1 362 ? 4.16 -57.625 -25.531 1 94.94 362 HIS A CA 1
ATOM 2824 C C . HIS A 1 362 ? 3.607 -56.594 -24.547 1 94.94 362 HIS A C 1
ATOM 2826 O O . HIS A 1 362 ? 3.727 -55.375 -24.781 1 94.94 362 HIS A O 1
ATOM 2832 N N . THR A 1 363 ? 3.037 -57.094 -23.469 1 94.31 363 THR A N 1
ATOM 2833 C CA . THR A 1 363 ? 2.547 -56.188 -22.422 1 94.31 363 THR A CA 1
ATOM 2834 C C . THR A 1 363 ? 3.693 -55.375 -21.812 1 94.31 363 THR A C 1
ATOM 2836 O O . THR A 1 363 ? 3.555 -54.188 -21.562 1 94.31 363 THR A O 1
ATOM 2839 N N . ASN A 1 364 ? 4.816 -56.031 -21.609 1 94.31 364 ASN A N 1
ATOM 2840 C CA . ASN A 1 364 ? 5.992 -55.344 -21.047 1 94.31 364 ASN A CA 1
ATOM 2841 C C . ASN A 1 364 ? 6.535 -54.281 -22 1 94.31 364 ASN A C 1
ATOM 2843 O O . ASN A 1 364 ? 7.074 -53.281 -21.562 1 94.31 364 ASN A O 1
ATOM 2847 N N . LEU A 1 365 ? 6.367 -54.5 -23.312 1 94.44 365 LEU A N 1
ATOM 2848 C CA . LEU A 1 365 ? 6.77 -53.5 -24.297 1 94.44 365 LEU A CA 1
ATOM 2849 C C . LEU A 1 365 ? 5.938 -52.219 -24.125 1 94.44 365 LEU A C 1
ATOM 2851 O O . LEU A 1 365 ? 6.445 -51.125 -24.312 1 94.44 365 LEU A O 1
ATOM 2855 N N . GLY A 1 366 ? 4.668 -52.469 -23.719 1 93.69 366 GLY A N 1
ATOM 2856 C CA . GLY A 1 366 ? 3.807 -51.312 -23.422 1 93.69 366 GLY A CA 1
ATOM 2857 C C . GLY A 1 366 ? 4.293 -50.5 -22.25 1 93.69 366 GLY A C 1
ATOM 2858 O O . GLY A 1 366 ? 4.219 -49.25 -22.281 1 93.69 366 GLY A O 1
ATOM 2859 N N . VAL A 1 367 ? 4.828 -51.125 -21.281 1 94.62 367 VAL A N 1
ATOM 2860 C CA . VAL A 1 367 ? 5.355 -50.438 -20.109 1 94.62 367 VAL A CA 1
ATOM 2861 C C . VAL A 1 367 ? 6.566 -49.594 -20.484 1 94.62 367 VAL A C 1
ATOM 2863 O O . VAL A 1 367 ? 6.711 -48.469 -20.031 1 94.62 367 VAL A O 1
ATOM 2866 N N . ILE A 1 368 ? 7.41 -50.094 -21.359 1 94.31 368 ILE A N 1
ATOM 2867 C CA . ILE A 1 368 ? 8.586 -49.344 -21.828 1 94.31 368 ILE A CA 1
ATOM 2868 C C . ILE A 1 368 ? 8.148 -48.125 -22.594 1 94.31 368 ILE A C 1
ATOM 2870 O O . ILE A 1 368 ? 8.727 -47.031 -22.438 1 94.31 368 ILE A O 1
ATOM 2874 N N . ASP A 1 369 ? 7.137 -48.281 -23.406 1 94.81 369 ASP A N 1
ATOM 2875 C CA . ASP A 1 369 ? 6.605 -47.156 -24.172 1 94.81 369 ASP A CA 1
ATOM 2876 C C . ASP A 1 369 ? 6.043 -46.094 -23.25 1 94.81 369 ASP A C 1
ATOM 2878 O O . ASP A 1 369 ? 6.23 -44.906 -23.5 1 94.81 369 ASP A O 1
ATOM 2882 N N . ASP A 1 370 ? 5.375 -46.531 -22.219 1 95.12 370 ASP A N 1
ATOM 2883 C CA . ASP A 1 370 ? 4.824 -45.594 -21.25 1 95.12 370 ASP A CA 1
ATOM 2884 C C . ASP A 1 370 ? 5.938 -44.844 -20.531 1 95.12 370 ASP A C 1
ATOM 2886 O O . ASP A 1 370 ? 5.82 -43.625 -20.297 1 95.12 370 ASP A O 1
ATOM 2890 N N . LEU A 1 371 ? 6.98 -45.531 -20.156 1 93.94 371 LEU A N 1
ATOM 2891 C CA . LEU A 1 371 ? 8.125 -44.875 -19.516 1 93.94 371 LEU A CA 1
ATOM 2892 C C . LEU A 1 371 ? 8.766 -43.875 -20.453 1 93.94 371 LEU A C 1
ATOM 2894 O O . LEU A 1 371 ? 9.133 -42.75 -20.031 1 93.94 371 LEU A O 1
ATOM 2898 N N . HIS A 1 372 ? 8.891 -44.219 -21.734 1 95.31 372 HIS A N 1
ATOM 2899 C CA . HIS A 1 372 ? 9.414 -43.312 -22.734 1 95.31 372 HIS A CA 1
ATOM 2900 C C . HIS A 1 372 ? 8.57 -42.031 -22.812 1 95.31 372 HIS A C 1
ATOM 2902 O O . HIS A 1 372 ? 9.102 -40.938 -22.812 1 95.31 372 HIS A O 1
ATOM 2908 N N . ALA A 1 373 ? 7.266 -42.25 -22.875 1 94.81 373 ALA A N 1
ATOM 2909 C CA . ALA A 1 373 ? 6.344 -41.094 -22.953 1 94.81 373 ALA A CA 1
ATOM 2910 C C . ALA A 1 373 ? 6.441 -40.219 -21.703 1 94.81 373 ALA A C 1
ATOM 2912 O O . ALA A 1 373 ? 6.449 -39 -21.797 1 94.81 373 ALA A O 1
ATOM 2913 N N . ARG A 1 374 ? 6.555 -40.781 -20.562 1 94.62 374 ARG A N 1
ATOM 2914 C CA . ARG A 1 374 ? 6.629 -40.062 -19.281 1 94.62 374 ARG A CA 1
ATOM 2915 C C . ARG A 1 374 ? 7.906 -39.25 -19.188 1 94.62 374 ARG A C 1
ATOM 2917 O O . ARG A 1 374 ? 7.867 -38.062 -18.812 1 94.62 374 ARG A O 1
ATOM 2924 N N . TYR A 1 375 ? 9.016 -39.812 -19.609 1 94.44 375 TYR A N 1
ATOM 2925 C CA . TYR A 1 375 ? 10.289 -39.125 -19.5 1 94.44 375 TYR A CA 1
ATOM 2926 C C . TYR A 1 375 ? 10.406 -38.062 -20.578 1 94.44 375 TYR A C 1
ATOM 2928 O O . TYR A 1 375 ? 11.062 -37.031 -20.375 1 94.44 375 TYR A O 1
ATOM 2936 N N . THR A 1 376 ? 9.781 -38.281 -21.766 1 94.06 376 THR A N 1
ATOM 2937 C CA . THR A 1 376 ? 9.711 -37.25 -22.766 1 94.06 376 THR A CA 1
ATOM 2938 C C . THR A 1 376 ? 8.922 -36.031 -22.25 1 94.06 376 THR A C 1
ATOM 2940 O O . THR A 1 376 ? 9.352 -34.906 -22.422 1 94.06 376 THR A O 1
ATOM 2943 N N . MET A 1 377 ? 7.832 -36.375 -21.562 1 94.12 377 MET A N 1
ATOM 2944 C CA . MET A 1 377 ? 7.012 -35.344 -20.984 1 94.12 377 MET A CA 1
ATOM 2945 C C . MET A 1 377 ? 7.742 -34.656 -19.828 1 94.12 377 MET A C 1
ATOM 2947 O O . MET A 1 377 ? 7.617 -33.438 -19.656 1 94.12 377 MET A O 1
ATOM 2951 N N . TYR A 1 378 ? 8.484 -35.375 -19.109 1 93.69 378 TYR A N 1
ATOM 2952 C CA . TYR A 1 378 ? 9.312 -34.844 -18.047 1 93.69 378 TYR A CA 1
ATOM 2953 C C . TYR A 1 378 ? 10.305 -33.812 -18.578 1 93.69 378 TYR A C 1
ATOM 2955 O O . TYR A 1 378 ? 10.383 -32.688 -18.062 1 93.69 378 TYR A O 1
ATOM 2963 N N . GLN A 1 379 ? 10.945 -34.188 -19.609 1 92.62 379 GLN A N 1
ATOM 2964 C CA . GLN A 1 379 ? 11.914 -33.281 -20.203 1 92.62 379 GLN A CA 1
ATOM 2965 C C . GLN A 1 379 ? 11.227 -32 -20.719 1 92.62 379 GLN A C 1
ATOM 2967 O O . GLN A 1 379 ? 11.695 -30.891 -20.484 1 92.62 379 GLN A O 1
ATOM 2972 N N . TYR A 1 380 ? 10.156 -32.219 -21.422 1 92.31 380 TYR A N 1
ATOM 2973 C CA . TYR A 1 380 ? 9.391 -31.094 -21.969 1 92.31 380 TYR A CA 1
ATOM 2974 C C . TYR A 1 380 ? 8.898 -30.172 -20.859 1 92.31 380 TYR A C 1
ATOM 2976 O O . TYR A 1 380 ? 9.039 -28.953 -20.953 1 92.31 380 TYR A O 1
ATOM 2984 N N . SER A 1 381 ? 8.367 -30.75 -19.797 1 92.69 381 SER A N 1
ATOM 2985 C CA . SER A 1 381 ? 7.828 -29.969 -18.672 1 92.69 381 SER A CA 1
ATOM 2986 C C . SER A 1 381 ? 8.938 -29.234 -17.938 1 92.69 381 SER A C 1
ATOM 2988 O O . SER A 1 381 ? 8.719 -28.125 -17.422 1 92.69 381 SER A O 1
ATOM 2990 N N . TYR A 1 382 ? 10.07 -29.844 -17.859 1 92.31 382 TYR A N 1
ATOM 2991 C CA . TYR A 1 382 ? 11.195 -29.156 -17.234 1 92.31 382 TYR A CA 1
ATOM 2992 C C . TYR A 1 382 ? 11.594 -27.922 -18.031 1 92.31 382 TYR A C 1
ATOM 2994 O O . TYR A 1 382 ? 11.859 -26.859 -17.453 1 92.31 382 TYR A O 1
ATOM 3002 N N . CYS A 1 383 ? 11.68 -28.094 -19.375 1 90.5 383 CYS A N 1
ATOM 3003 C CA . CYS A 1 383 ? 12 -26.938 -20.203 1 90.5 383 CYS A CA 1
ATOM 3004 C C . CYS A 1 383 ? 10.977 -25.828 -20.016 1 90.5 383 CYS A C 1
ATOM 3006 O O . CYS A 1 383 ? 11.352 -24.656 -19.906 1 90.5 383 CYS A O 1
ATOM 3008 N N . LYS A 1 384 ? 9.703 -26.203 -19.953 1 92 384 LYS A N 1
ATOM 3009 C CA . LYS A 1 384 ? 8.648 -25.219 -19.734 1 92 384 LYS A CA 1
ATOM 3010 C C . LYS A 1 384 ? 8.758 -24.594 -18.359 1 92 384 LYS A C 1
ATOM 3012 O O . LYS A 1 384 ? 8.445 -23.422 -18.172 1 92 384 LYS A O 1
ATOM 3017 N N . LEU A 1 385 ? 9.25 -25.359 -17.391 1 91.5 385 LEU A N 1
ATOM 3018 C CA . LEU A 1 385 ? 9.422 -24.859 -16.031 1 91.5 385 LEU A CA 1
ATOM 3019 C C . LEU A 1 385 ? 10.492 -23.766 -15.992 1 91.5 385 LEU A C 1
ATOM 3021 O O . LEU A 1 385 ? 10.305 -22.734 -15.344 1 91.5 385 LEU A O 1
ATOM 3025 N N . VAL A 1 386 ? 11.562 -24.031 -16.656 1 90.81 386 VAL A N 1
ATOM 3026 C CA . VAL A 1 386 ? 12.648 -23.047 -16.688 1 90.81 386 VAL A CA 1
ATOM 3027 C C . VAL A 1 386 ? 12.156 -21.734 -17.297 1 90.81 386 VAL A C 1
ATOM 3029 O O . VAL A 1 386 ? 12.445 -20.656 -16.781 1 90.81 386 VAL A O 1
ATOM 3032 N N . VAL A 1 387 ? 11.367 -21.828 -18.375 1 91.19 387 VAL A N 1
ATOM 3033 C CA . VAL A 1 387 ? 10.805 -20.641 -19.016 1 91.19 387 VAL A CA 1
ATOM 3034 C C . VAL A 1 387 ? 9.828 -19.953 -18.047 1 91.19 387 VAL A C 1
ATOM 3036 O O . VAL A 1 387 ? 9.812 -18.734 -17.938 1 91.19 387 VAL A O 1
ATOM 3039 N N . GLU A 1 388 ? 9.07 -20.781 -17.391 1 92.19 388 GLU A N 1
ATOM 3040 C CA . GLU A 1 388 ? 8.094 -20.266 -16.438 1 92.19 388 GLU A CA 1
ATOM 3041 C C . GLU A 1 388 ? 8.789 -19.547 -15.281 1 92.19 388 GLU A C 1
ATOM 3043 O O . GLU A 1 388 ? 8.344 -18.484 -14.852 1 92.19 388 GLU A O 1
ATOM 3048 N N . LEU A 1 389 ? 9.844 -20.047 -14.773 1 91.06 389 LEU A N 1
ATOM 3049 C CA . LEU A 1 389 ? 10.57 -19.422 -13.672 1 91.06 389 LEU A CA 1
ATOM 3050 C C . LEU A 1 389 ? 11.18 -18.094 -14.102 1 91.06 389 LEU A C 1
ATOM 3052 O O . LEU A 1 389 ? 11.211 -17.141 -13.32 1 91.06 389 LEU A O 1
ATOM 3056 N N . ALA A 1 390 ? 11.625 -18.094 -15.32 1 90.19 390 ALA A N 1
ATOM 3057 C CA . ALA A 1 390 ? 12.125 -16.828 -15.852 1 90.19 390 ALA A CA 1
ATOM 3058 C C . ALA A 1 390 ? 11 -15.797 -15.953 1 90.19 390 ALA A C 1
ATOM 3060 O O . ALA A 1 390 ? 11.203 -14.617 -15.625 1 90.19 390 ALA A O 1
ATOM 3061 N N . ARG A 1 391 ? 9.844 -16.203 -16.422 1 92.88 391 ARG A N 1
ATOM 3062 C CA . ARG A 1 391 ? 8.68 -15.32 -16.516 1 92.88 391 ARG A CA 1
ATOM 3063 C C . ARG A 1 391 ? 8.258 -14.836 -15.133 1 92.88 391 ARG A C 1
ATOM 3065 O O . ARG A 1 391 ? 7.922 -13.656 -14.961 1 92.88 391 ARG A O 1
ATOM 3072 N N . ARG A 1 392 ? 8.25 -15.75 -14.133 1 93.06 392 ARG A N 1
ATOM 3073 C CA . ARG A 1 392 ? 7.887 -15.398 -12.766 1 93.06 392 ARG A CA 1
ATOM 3074 C C . ARG A 1 392 ? 8.852 -14.367 -12.195 1 93.06 392 ARG A C 1
ATOM 3076 O O . ARG A 1 392 ? 8.438 -13.477 -11.445 1 93.06 392 ARG A O 1
ATOM 3083 N N . ARG A 1 393 ? 10.078 -14.461 -12.531 1 91.06 393 ARG A N 1
ATOM 3084 C CA . ARG A 1 393 ? 11.055 -13.477 -12.086 1 91.06 393 ARG A CA 1
ATOM 3085 C C . ARG A 1 393 ? 10.766 -12.102 -12.688 1 91.06 393 ARG A C 1
ATOM 3087 O O . ARG A 1 393 ? 10.867 -11.086 -12.008 1 91.06 393 ARG A O 1
ATOM 3094 N N . GLU A 1 394 ? 10.445 -12.117 -13.938 1 92 394 GLU A N 1
ATOM 3095 C CA . GLU A 1 394 ? 10.078 -10.867 -14.586 1 92 394 GLU A CA 1
ATOM 3096 C C . GLU A 1 394 ? 8.844 -10.25 -13.938 1 92 394 GLU A C 1
ATOM 3098 O O . GLU A 1 394 ? 8.773 -9.031 -13.742 1 92 394 GLU A O 1
ATOM 3103 N N . TYR A 1 395 ? 7.902 -11.047 -13.641 1 94.81 395 TYR A N 1
ATOM 3104 C CA . TYR A 1 395 ? 6.707 -10.586 -12.945 1 94.81 395 TYR A CA 1
ATOM 3105 C C . TYR A 1 395 ? 7.062 -9.977 -11.594 1 94.81 395 TYR A C 1
ATOM 3107 O O . TYR A 1 395 ? 6.562 -8.906 -11.242 1 94.81 395 TYR A O 1
ATOM 3115 N N . ALA A 1 396 ? 7.855 -10.719 -10.844 1 91.06 396 ALA A N 1
ATOM 3116 C CA . ALA A 1 396 ? 8.227 -10.25 -9.508 1 91.06 396 ALA A CA 1
ATOM 3117 C C . ALA A 1 396 ? 8.906 -8.891 -9.57 1 91.06 396 ALA A C 1
ATOM 3119 O O . ALA A 1 396 ? 8.641 -8.016 -8.75 1 91.06 396 ALA A O 1
ATOM 3120 N N . GLU A 1 397 ? 9.773 -8.742 -10.555 1 91.44 397 GLU A N 1
ATOM 3121 C CA . GLU A 1 397 ? 10.445 -7.457 -10.734 1 91.44 397 GLU A CA 1
ATOM 3122 C C . GLU A 1 397 ? 9.445 -6.367 -11.117 1 91.44 397 GLU A C 1
ATOM 3124 O O . GLU A 1 397 ? 9.523 -5.246 -10.617 1 91.44 397 GLU A O 1
ATOM 3129 N N . ALA A 1 398 ? 8.578 -6.688 -12.008 1 92.81 398 ALA A N 1
ATOM 3130 C CA . ALA A 1 398 ? 7.562 -5.727 -12.438 1 92.81 398 ALA A CA 1
ATOM 3131 C C . ALA A 1 398 ? 6.641 -5.355 -11.281 1 92.81 398 ALA A C 1
ATOM 3133 O O . ALA A 1 398 ? 6.293 -4.184 -11.102 1 92.81 398 ALA A O 1
ATOM 3134 N N . ALA A 1 399 ? 6.234 -6.355 -10.516 1 92.38 399 ALA A N 1
ATOM 3135 C CA . ALA A 1 399 ? 5.375 -6.121 -9.359 1 92.38 399 ALA A CA 1
ATOM 3136 C C . ALA A 1 399 ? 6.07 -5.238 -8.328 1 92.38 399 ALA A C 1
ATOM 3138 O O . ALA A 1 399 ? 5.449 -4.34 -7.746 1 92.38 399 ALA A O 1
ATOM 3139 N N . ALA A 1 400 ? 7.34 -5.469 -8.125 1 90.56 400 ALA A N 1
ATOM 3140 C CA . ALA A 1 400 ? 8.117 -4.66 -7.195 1 90.56 400 ALA A CA 1
ATOM 3141 C C . ALA A 1 400 ? 8.18 -3.205 -7.656 1 90.56 400 ALA A C 1
ATOM 3143 O O . ALA A 1 400 ? 8.109 -2.285 -6.84 1 90.56 400 ALA A O 1
ATOM 3144 N N . LYS A 1 401 ? 8.328 -3.027 -8.93 1 94.25 401 LYS A N 1
ATOM 3145 C CA . LYS A 1 401 ? 8.367 -1.673 -9.469 1 94.25 401 LYS A CA 1
ATOM 3146 C C . LYS A 1 401 ? 7.023 -0.972 -9.289 1 94.25 401 LYS A C 1
ATOM 3148 O O . LYS A 1 401 ? 6.977 0.221 -8.977 1 94.25 401 LYS A O 1
ATOM 3153 N N . ILE A 1 402 ? 5.934 -1.636 -9.477 1 95 402 ILE A N 1
ATOM 3154 C CA . ILE A 1 402 ? 4.594 -1.087 -9.289 1 95 402 ILE A CA 1
ATOM 3155 C C . ILE A 1 402 ? 4.395 -0.699 -7.824 1 95 402 ILE A C 1
ATOM 3157 O O . ILE A 1 402 ? 3.902 0.39 -7.523 1 95 402 ILE A O 1
ATOM 3161 N N . VAL A 1 403 ? 4.809 -1.578 -6.953 1 94.06 403 VAL A N 1
ATOM 3162 C CA . VAL A 1 403 ? 4.688 -1.322 -5.523 1 94.06 403 VAL A CA 1
ATOM 3163 C C . VAL A 1 403 ? 5.523 -0.103 -5.141 1 94.06 403 VAL A C 1
ATOM 3165 O O . VAL A 1 403 ? 5.074 0.753 -4.375 1 94.06 403 VAL A O 1
ATOM 3168 N N . GLN A 1 404 ? 6.703 -0.031 -5.703 1 94.44 404 GLN A N 1
ATOM 3169 C CA . GLN A 1 404 ? 7.559 1.122 -5.445 1 94.44 404 GLN A CA 1
ATOM 3170 C C . GLN A 1 404 ? 6.91 2.412 -5.941 1 94.44 404 GLN A C 1
ATOM 3172 O O . GLN A 1 404 ? 6.941 3.434 -5.254 1 94.44 404 GLN A O 1
ATOM 3177 N N . SER A 1 405 ? 6.402 2.34 -7.086 1 95.81 405 SER A N 1
ATOM 3178 C CA . SER A 1 405 ? 5.727 3.506 -7.648 1 95.81 405 SER A CA 1
ATOM 3179 C C . SER A 1 405 ? 4.535 3.92 -6.789 1 95.81 405 SER A C 1
ATOM 3181 O O . SER A 1 405 ? 4.332 5.109 -6.535 1 95.81 405 SER A O 1
ATOM 3183 N N . MET A 1 406 ? 3.758 2.988 -6.336 1 95.62 406 MET A N 1
ATOM 3184 C CA . MET A 1 406 ? 2.605 3.262 -5.484 1 95.62 406 MET A CA 1
ATOM 3185 C C . MET A 1 406 ? 3.043 3.85 -4.145 1 95.62 406 MET A C 1
ATOM 3187 O O . MET A 1 406 ? 2.4 4.762 -3.623 1 95.62 406 MET A O 1
ATOM 3191 N N . THR A 1 407 ? 4.16 3.328 -3.639 1 94.19 407 THR A N 1
ATOM 3192 C CA . THR A 1 407 ? 4.695 3.832 -2.379 1 94.19 407 THR A CA 1
ATOM 3193 C C . THR A 1 407 ? 5.113 5.293 -2.516 1 94.19 407 THR A C 1
ATOM 3195 O O . THR A 1 407 ? 4.812 6.113 -1.646 1 94.19 407 THR A O 1
ATOM 3198 N N . LEU A 1 408 ? 5.75 5.594 -3.631 1 95.31 408 LEU A N 1
ATOM 3199 C CA . LEU A 1 408 ? 6.176 6.965 -3.881 1 95.31 408 LEU A CA 1
ATOM 3200 C C . LEU A 1 408 ? 4.969 7.891 -4.035 1 95.31 408 LEU A C 1
ATOM 3202 O O . LEU A 1 408 ? 4.988 9.023 -3.557 1 95.31 408 LEU A O 1
ATOM 3206 N N . GLN A 1 409 ? 3.955 7.395 -4.602 1 95.69 409 GLN A N 1
ATOM 3207 C CA . GLN A 1 409 ? 2.734 8.172 -4.777 1 95.69 409 GLN A CA 1
ATOM 3208 C C . GLN A 1 409 ? 2.061 8.453 -3.436 1 95.69 409 GLN A C 1
ATOM 3210 O O . GLN A 1 409 ? 1.617 9.57 -3.178 1 95.69 409 GLN A O 1
ATOM 3215 N N . LEU A 1 410 ? 1.958 7.445 -2.629 1 95.06 410 LEU A N 1
ATOM 3216 C CA . LEU A 1 410 ? 1.347 7.598 -1.313 1 95.06 410 LEU A CA 1
ATOM 3217 C C . LEU A 1 410 ? 2.162 8.547 -0.442 1 95.06 410 LEU A C 1
ATOM 3219 O O . LEU A 1 410 ? 1.6 9.367 0.285 1 95.06 410 LEU A O 1
ATOM 3223 N N . GLU A 1 411 ? 3.498 8.461 -0.531 1 94.19 411 GLU A N 1
ATOM 3224 C CA . GLU A 1 411 ? 4.375 9.359 0.214 1 94.19 411 GLU A CA 1
ATOM 3225 C C . GLU A 1 411 ? 4.211 10.805 -0.252 1 94.19 411 GLU A C 1
ATOM 3227 O O . GLU A 1 411 ? 4.184 11.727 0.565 1 94.19 411 GLU A O 1
ATOM 3232 N N . ALA A 1 412 ? 4.129 10.945 -1.546 1 95.44 412 ALA A N 1
ATOM 3233 C CA . ALA A 1 412 ? 3.955 12.289 -2.104 1 95.44 412 ALA A CA 1
ATOM 3234 C C . ALA A 1 412 ? 2.627 12.898 -1.66 1 95.44 412 ALA A C 1
ATOM 3236 O O . ALA A 1 412 ? 2.564 14.078 -1.317 1 95.44 412 ALA A O 1
ATOM 3237 N N . LEU A 1 413 ? 1.562 12.07 -1.655 1 94.25 413 LEU A N 1
ATOM 3238 C CA . LEU A 1 413 ? 0.242 12.516 -1.224 1 94.25 413 LEU A CA 1
ATOM 3239 C C . LEU A 1 413 ? 0.264 12.938 0.242 1 94.25 413 LEU A C 1
ATOM 3241 O O . LEU A 1 413 ? -0.245 14 0.591 1 94.25 413 LEU A O 1
ATOM 3245 N N . THR A 1 414 ? 0.866 12.172 1.107 1 94.19 414 THR A N 1
ATOM 3246 C CA . THR A 1 414 ? 0.933 12.453 2.537 1 94.19 414 THR A CA 1
ATOM 3247 C C . THR A 1 414 ? 1.814 13.672 2.805 1 94.19 414 THR A C 1
ATOM 3249 O O . THR A 1 414 ? 1.503 14.492 3.672 1 94.19 414 THR A O 1
ATOM 3252 N N . ASP A 1 415 ? 2.926 13.789 2.027 1 95.75 415 ASP A N 1
ATOM 3253 C CA . ASP A 1 415 ? 3.838 14.914 2.207 1 95.75 415 ASP A CA 1
ATOM 3254 C C . ASP A 1 415 ? 3.162 16.234 1.835 1 95.75 415 ASP A C 1
ATOM 3256 O O . ASP A 1 415 ? 3.336 17.234 2.521 1 95.75 415 ASP A O 1
ATOM 3260 N N . GLU A 1 416 ? 2.424 16.234 0.773 1 95.94 416 GLU A N 1
ATOM 3261 C CA . GLU A 1 416 ? 1.692 17.422 0.362 1 95.94 416 GLU A CA 1
ATOM 3262 C C . GLU A 1 416 ? 0.684 17.844 1.427 1 95.94 416 GLU A C 1
ATOM 3264 O O . GLU A 1 416 ? 0.566 19.031 1.74 1 95.94 416 GLU A O 1
ATOM 3269 N N . GLU A 1 417 ? -0.005 16.891 1.938 1 96 417 GLU A N 1
ATOM 3270 C CA . GLU A 1 417 ? -0.978 17.172 2.99 1 96 417 GLU A CA 1
ATOM 3271 C C . GLU A 1 417 ? -0.29 17.656 4.258 1 96 417 GLU A C 1
ATOM 3273 O O . GLU A 1 417 ? -0.77 18.594 4.906 1 96 417 GLU A O 1
ATOM 3278 N N . ARG A 1 418 ? 0.802 17.062 4.66 1 94.44 418 ARG A N 1
ATOM 3279 C CA . ARG A 1 418 ? 1.567 17.484 5.832 1 94.44 418 ARG A CA 1
ATOM 3280 C C . ARG A 1 418 ? 2.023 18.922 5.699 1 94.44 418 ARG A C 1
ATOM 3282 O O . ARG A 1 418 ? 1.925 19.703 6.652 1 94.44 418 ARG A O 1
ATOM 3289 N N . GLN A 1 419 ? 2.482 19.281 4.523 1 95.75 419 GLN A N 1
ATOM 3290 C CA . GLN A 1 419 ? 2.939 20.641 4.277 1 95.75 419 GLN A CA 1
ATOM 3291 C C . GLN A 1 419 ? 1.788 21.641 4.391 1 95.75 419 GLN A C 1
ATOM 3293 O O . GLN A 1 419 ? 1.951 22.719 4.953 1 95.75 419 GLN A O 1
ATOM 3298 N N . ARG A 1 420 ? 0.631 21.266 3.912 1 95.44 420 ARG A N 1
ATOM 3299 C CA . ARG A 1 420 ? -0.544 22.125 3.988 1 95.44 420 ARG A CA 1
ATOM 3300 C C . ARG A 1 420 ? -0.973 22.344 5.434 1 95.44 420 ARG A C 1
ATOM 3302 O O . ARG A 1 420 ? -1.293 23.453 5.832 1 95.44 420 ARG A O 1
ATOM 3309 N N . ARG A 1 421 ? -0.949 21.297 6.258 1 94 421 ARG A N 1
ATOM 3310 C CA . ARG A 1 421 ? -1.327 21.391 7.664 1 94 421 ARG A CA 1
ATOM 3311 C C . ARG A 1 421 ? -0.322 22.234 8.445 1 94 421 ARG A C 1
ATOM 3313 O O . ARG A 1 421 ? -0.703 23.016 9.32 1 94 421 ARG A O 1
ATOM 3320 N N . GLU A 1 422 ? 0.968 22.047 8.031 1 94.12 422 GLU A N 1
ATOM 3321 C CA . GLU A 1 422 ? 2.008 22.844 8.68 1 94.12 422 GLU A CA 1
ATOM 3322 C C . GLU A 1 422 ? 1.849 24.328 8.367 1 94.12 422 GLU A C 1
ATOM 3324 O O . GLU A 1 422 ? 2.018 25.172 9.242 1 94.12 422 GLU A O 1
ATOM 3329 N N . GLN A 1 423 ? 1.527 24.625 7.137 1 94.75 423 GLN A N 1
ATOM 3330 C CA . GLN A 1 423 ? 1.299 26 6.73 1 94.75 423 GLN A CA 1
ATOM 3331 C C . GLN A 1 423 ? 0.11 26.609 7.477 1 94.75 423 GLN A C 1
ATOM 3333 O O . GLN A 1 423 ? 0.171 27.75 7.93 1 94.75 423 GLN A O 1
ATOM 3338 N N . PHE A 1 424 ? -0.928 25.844 7.66 1 95.19 424 PHE A N 1
ATOM 3339 C CA . PHE A 1 424 ? -2.104 26.297 8.398 1 95.19 424 PHE A CA 1
ATOM 3340 C C . PHE A 1 424 ? -1.756 26.562 9.859 1 95.19 424 PHE A C 1
ATOM 3342 O O . PHE A 1 424 ? -2.143 27.594 10.414 1 95.19 424 PHE A O 1
ATOM 3349 N N . ASN A 1 425 ? -1.057 25.625 10.438 1 91.81 425 ASN A N 1
ATOM 3350 C CA . ASN A 1 425 ? -0.674 25.766 11.844 1 91.81 425 ASN A CA 1
ATOM 3351 C C . ASN A 1 425 ? 0.213 26.984 12.062 1 91.81 425 ASN A C 1
ATOM 3353 O O . ASN A 1 425 ? 0.104 27.672 13.086 1 91.81 425 ASN A O 1
ATOM 3357 N N . GLU A 1 426 ? 1.084 27.219 11.086 1 92.69 426 GLU A N 1
ATOM 3358 C CA . GLU A 1 426 ? 1.968 28.375 11.18 1 92.69 426 GLU A CA 1
ATOM 3359 C C . GLU A 1 426 ? 1.18 29.688 11.109 1 92.69 426 GLU A C 1
ATOM 3361 O O . GLU A 1 426 ? 1.492 30.641 11.812 1 92.69 426 GLU A O 1
ATOM 3366 N N . MET A 1 427 ? 0.104 29.703 10.375 1 92.69 427 MET A N 1
ATOM 3367 C CA . MET A 1 427 ? -0.657 30.922 10.125 1 92.69 427 MET A CA 1
ATOM 3368 C C . MET A 1 427 ? -1.679 31.172 11.234 1 92.69 427 MET A C 1
ATOM 3370 O O . MET A 1 427 ? -1.897 32.312 11.641 1 92.69 427 MET A O 1
ATOM 3374 N N . HIS A 1 428 ? -2.309 30.078 11.719 1 92.06 428 HIS A N 1
ATOM 3375 C CA . HIS A 1 428 ? -3.473 30.266 12.578 1 92.06 428 HIS A CA 1
ATOM 3376 C C . HIS A 1 428 ? -3.285 29.562 13.922 1 92.06 428 HIS A C 1
ATOM 3378 O O . HIS A 1 428 ? -4.023 29.828 14.875 1 92.06 428 HIS A O 1
ATOM 3384 N N . GLY A 1 429 ? -2.299 28.656 14.055 1 88.06 429 GLY A N 1
ATOM 3385 C CA . GLY A 1 429 ? -2.121 27.828 15.234 1 88.06 429 GLY A CA 1
ATOM 3386 C C . GLY A 1 429 ? -1.889 28.641 16.5 1 88.06 429 GLY A C 1
ATOM 3387 O O . GLY A 1 429 ? -2.439 28.328 17.562 1 88.06 429 GLY A O 1
ATOM 3388 N N . ASP A 1 430 ? -1.261 29.797 16.422 1 88.5 430 ASP A N 1
ATOM 3389 C CA . ASP A 1 430 ? -0.884 30.609 17.578 1 88.5 430 ASP A CA 1
ATOM 3390 C C . ASP A 1 430 ? -2.076 31.406 18.109 1 88.5 430 ASP A C 1
ATOM 3392 O O . ASP A 1 430 ? -2.061 31.891 19.25 1 88.5 430 ASP A O 1
ATOM 3396 N N . HIS A 1 431 ? -3.129 31.5 17.312 1 91.25 431 HIS A N 1
ATOM 3397 C CA . HIS A 1 431 ? -4.266 32.344 17.672 1 91.25 431 HIS A CA 1
ATOM 3398 C C . HIS A 1 431 ? -5.402 31.516 18.266 1 91.25 431 HIS A C 1
ATOM 3400 O O . HIS A 1 431 ? -6.445 32.062 18.625 1 91.25 431 HIS A O 1
ATOM 3406 N N . LEU A 1 432 ? -5.188 30.203 18.219 1 89.25 432 LEU A N 1
ATOM 3407 C CA . LEU A 1 432 ? -6.211 29.297 18.75 1 89.25 432 LEU A CA 1
ATOM 3408 C C . LEU A 1 432 ? -5.785 28.703 20.094 1 89.25 432 LEU A C 1
ATOM 3410 O O . LEU A 1 432 ? -4.621 28.344 20.281 1 89.25 432 LEU A O 1
ATOM 3414 N N . PRO A 1 433 ? -6.77 28.766 21.047 1 85.56 433 PRO A N 1
ATOM 3415 C CA . PRO A 1 433 ? -6.445 28.078 22.297 1 85.56 433 PRO A CA 1
ATOM 3416 C C . PRO A 1 433 ? -6.152 26.594 22.109 1 85.56 433 PRO A C 1
ATOM 3418 O O . PRO A 1 433 ? -6.723 25.969 21.219 1 85.56 433 PRO A O 1
ATOM 3421 N N . SER A 1 434 ? -5.258 26.016 22.891 1 77.75 434 SER A N 1
ATOM 3422 C CA . SER A 1 434 ? -4.816 24.625 22.766 1 77.75 434 SER A CA 1
ATOM 3423 C C . SER A 1 434 ? -5.953 23.656 23.062 1 77.75 434 SER A C 1
ATOM 3425 O O . SER A 1 434 ? -5.949 22.516 22.594 1 77.75 434 SER A O 1
ATOM 3427 N N . ASP A 1 435 ? -6.91 24.141 23.734 1 79.44 435 ASP A N 1
ATOM 3428 C CA . ASP A 1 435 ? -7.988 23.266 24.156 1 79.44 435 ASP A CA 1
ATOM 3429 C C . ASP A 1 435 ? -9.086 23.172 23.109 1 79.44 435 ASP A C 1
ATOM 3431 O O . ASP A 1 435 ? -9.977 22.328 23.188 1 79.44 435 ASP A O 1
ATOM 3435 N N . VAL A 1 436 ? -8.852 24.203 22.172 1 79.62 436 VAL A N 1
ATOM 3436 C CA . VAL A 1 436 ? -9.852 24.172 21.109 1 79.62 436 VAL A CA 1
ATOM 3437 C C . VAL A 1 436 ? -9.391 23.234 20 1 79.62 436 VAL A C 1
ATOM 3439 O O . VAL A 1 436 ? -8.352 23.453 19.375 1 79.62 436 VAL A O 1
ATOM 3442 N N . CYS A 1 437 ? -9.844 22.094 19.766 1 77.69 437 CYS A N 1
ATOM 3443 C CA . CYS A 1 437 ? -9.703 21.078 18.734 1 77.69 437 CYS A CA 1
ATOM 3444 C C . CYS A 1 437 ? -8.289 20.5 18.719 1 77.69 437 CYS A C 1
ATOM 3446 O O . CYS A 1 437 ? -7.516 20.766 17.797 1 77.69 437 CYS A O 1
ATOM 3448 N N . PRO A 1 438 ? -7.871 19.688 19.609 1 76.56 438 PRO A N 1
ATOM 3449 C CA . PRO A 1 438 ? -6.547 19.047 19.672 1 76.56 438 PRO A CA 1
ATOM 3450 C C . PRO A 1 438 ? -6.223 18.234 18.422 1 76.56 438 PRO A C 1
ATOM 3452 O O . PRO A 1 438 ? -5.047 18.031 18.109 1 76.56 438 PRO A O 1
ATOM 3455 N N . ALA A 1 439 ? -7.188 17.875 17.688 1 76.12 439 ALA A N 1
ATOM 3456 C CA . ALA A 1 439 ? -7 17.062 16.484 1 76.12 439 ALA A CA 1
ATOM 3457 C C . ALA A 1 439 ? -6.297 17.844 15.391 1 76.12 439 ALA A C 1
ATOM 3459 O O . ALA A 1 439 ? -5.758 17.266 14.445 1 76.12 439 ALA A O 1
ATOM 3460 N N . MET A 1 440 ? -6.23 19.188 15.562 1 80.75 440 MET A N 1
ATOM 3461 C CA . MET A 1 440 ? -5.633 20.047 14.539 1 80.75 440 MET A CA 1
ATOM 3462 C C . MET A 1 440 ? -4.145 19.75 14.383 1 80.75 440 MET A C 1
ATOM 3464 O O . MET A 1 440 ? -3.594 19.891 13.289 1 80.75 440 MET A O 1
ATOM 3468 N N . GLN A 1 441 ? -3.578 19.25 15.461 1 81.62 441 GLN A N 1
ATOM 3469 C CA . GLN A 1 441 ? -2.133 19.047 15.438 1 81.62 441 GLN A CA 1
ATOM 3470 C C . GLN A 1 441 ? -1.789 17.641 14.969 1 81.62 441 GLN A C 1
ATOM 3472 O O . GLN A 1 441 ? -0.616 17.312 14.773 1 81.62 441 GLN A O 1
ATOM 3477 N N . ASN A 1 442 ? -2.779 16.875 14.688 1 83.81 442 ASN A N 1
ATOM 3478 C CA . ASN A 1 442 ? -2.535 15.492 14.281 1 83.81 442 ASN A CA 1
ATOM 3479 C C . ASN A 1 442 ? -2.037 15.414 12.844 1 83.81 442 ASN A C 1
ATOM 3481 O O . ASN A 1 442 ? -2.551 16.109 11.961 1 83.81 442 ASN A O 1
ATOM 3485 N N . PRO A 1 443 ? -1.004 14.57 12.664 1 87.5 443 PRO A N 1
ATOM 3486 C CA . PRO A 1 443 ? -0.546 14.359 11.289 1 87.5 443 PRO A CA 1
ATOM 3487 C C . PRO A 1 443 ? -1.49 13.469 10.477 1 87.5 443 PRO A C 1
ATOM 3489 O O . PRO A 1 443 ? -2.307 12.742 11.055 1 87.5 443 PRO A O 1
ATOM 3492 N N . PRO A 1 444 ? -1.395 13.695 9.109 1 91.75 444 PRO A N 1
ATOM 3493 C CA . PRO A 1 444 ? -2.229 12.82 8.281 1 91.75 444 PRO A CA 1
ATOM 3494 C C . PRO A 1 444 ? -1.806 11.352 8.367 1 91.75 444 PRO A C 1
ATOM 3496 O O . PRO A 1 444 ? -0.674 11.055 8.758 1 91.75 444 PRO A O 1
ATOM 3499 N N . THR A 1 445 ? -2.764 10.477 8.109 1 90.75 445 THR A N 1
ATOM 3500 C CA . THR A 1 445 ? -2.457 9.055 8.102 1 90.75 445 THR A CA 1
ATOM 3501 C C . THR A 1 445 ? -1.446 8.719 7.008 1 90.75 445 THR A C 1
ATOM 3503 O O . THR A 1 445 ? -1.605 9.141 5.859 1 90.75 445 THR A O 1
ATOM 3506 N N . ARG A 1 446 ? -0.36 7.984 7.457 1 92.62 446 ARG A N 1
ATOM 3507 C CA . ARG A 1 446 ? 0.635 7.496 6.508 1 92.62 446 ARG A CA 1
ATOM 3508 C C . ARG A 1 446 ? 0.407 6.023 6.184 1 92.62 446 ARG A C 1
ATOM 3510 O O . ARG A 1 446 ? 0.079 5.23 7.07 1 92.62 446 ARG A O 1
ATOM 3517 N N . TYR A 1 447 ? 0.539 5.828 4.91 1 92.81 447 TYR A N 1
ATOM 3518 C CA . TYR A 1 447 ? 0.313 4.449 4.488 1 92.81 447 TYR A CA 1
ATOM 3519 C C . TYR A 1 447 ? 1.613 3.801 4.031 1 92.81 447 TYR A C 1
ATOM 3521 O O . TYR A 1 447 ? 2.533 4.484 3.58 1 92.81 447 TYR A O 1
ATOM 3529 N N . GLU A 1 448 ? 1.679 2.488 4.301 1 91.5 448 GLU A N 1
ATOM 3530 C CA . GLU A 1 448 ? 2.795 1.676 3.824 1 91.5 448 GLU A CA 1
ATOM 3531 C C . GLU A 1 448 ? 2.299 0.404 3.143 1 91.5 448 GLU A C 1
ATOM 3533 O O . GLU A 1 448 ? 1.221 -0.1 3.465 1 91.5 448 GLU A O 1
ATOM 3538 N N . ILE A 1 449 ? 3.072 0.081 2.121 1 93.19 449 ILE A N 1
ATOM 3539 C CA . ILE A 1 449 ? 2.748 -1.155 1.417 1 93.19 449 ILE A CA 1
ATOM 3540 C C . ILE A 1 449 ? 3.682 -2.271 1.879 1 93.19 449 ILE A C 1
ATOM 3542 O O . ILE A 1 449 ? 4.902 -2.148 1.778 1 93.19 449 ILE A O 1
ATOM 3546 N N . LEU A 1 450 ? 3.066 -3.377 2.408 1 89.75 450 LEU A N 1
ATOM 3547 C CA . LEU A 1 450 ? 3.832 -4.508 2.92 1 89.75 450 LEU A CA 1
ATOM 3548 C C . LEU A 1 450 ? 3.293 -5.824 2.371 1 89.75 450 LEU A C 1
ATOM 3550 O O . LEU A 1 450 ? 2.146 -5.891 1.922 1 89.75 450 LEU A O 1
ATOM 3554 N N . PRO A 1 451 ? 4.246 -6.859 2.328 1 89.62 451 PRO A N 1
ATOM 3555 C CA . PRO A 1 451 ? 3.717 -8.18 1.965 1 89.62 451 PRO A CA 1
ATOM 3556 C C . PRO A 1 451 ? 2.611 -8.648 2.906 1 89.62 451 PRO A C 1
ATOM 3558 O O . PRO A 1 451 ? 2.637 -8.336 4.102 1 89.62 451 PRO A O 1
ATOM 3561 N N . TRP A 1 452 ? 1.732 -9.312 2.328 1 84.5 452 TRP A N 1
ATOM 3562 C CA . TRP A 1 452 ? 0.587 -9.789 3.098 1 84.5 452 TRP A CA 1
ATOM 3563 C C . TRP A 1 452 ? 1.041 -10.594 4.309 1 84.5 452 TRP A C 1
ATOM 3565 O O . TRP A 1 452 ? 1.906 -11.469 4.191 1 84.5 452 TRP A O 1
ATOM 3575 N N . ASN A 1 453 ? 0.51 -10.328 5.598 1 78.88 453 ASN A N 1
ATOM 3576 C CA . ASN A 1 453 ? 0.756 -11.023 6.855 1 78.88 453 ASN A CA 1
ATOM 3577 C C . ASN A 1 453 ? 2.244 -11.07 7.191 1 78.88 453 ASN A C 1
ATOM 3579 O O . ASN A 1 453 ? 2.723 -12.031 7.793 1 78.88 453 ASN A O 1
ATOM 3583 N N . ASN A 1 454 ? 3.012 -10.234 6.641 1 78.62 454 ASN A N 1
ATOM 3584 C CA . ASN A 1 454 ? 4.445 -10.102 6.871 1 78.62 454 ASN A CA 1
ATOM 3585 C C . ASN A 1 454 ? 5.207 -11.336 6.41 1 78.62 454 ASN A C 1
ATOM 3587 O O . ASN A 1 454 ? 6.203 -11.727 7.023 1 78.62 454 ASN A O 1
ATOM 3591 N N . GLU A 1 455 ? 4.641 -12.016 5.465 1 78.88 455 GLU A N 1
ATOM 3592 C CA . GLU A 1 455 ? 5.348 -13.156 4.875 1 78.88 455 GLU A CA 1
ATOM 3593 C C . GLU A 1 455 ? 6.527 -12.688 4.027 1 78.88 455 GLU A C 1
ATOM 3595 O O . GLU A 1 455 ? 6.516 -11.578 3.49 1 78.88 455 GLU A O 1
ATOM 3600 N N . PRO A 1 456 ? 7.547 -13.469 4.113 1 78.38 456 PRO A N 1
ATOM 3601 C CA . PRO A 1 456 ? 8.695 -13.07 3.301 1 78.38 456 PRO A CA 1
ATOM 3602 C C . PRO A 1 456 ? 8.367 -13 1.811 1 78.38 456 PRO A C 1
ATOM 3604 O O . PRO A 1 456 ? 7.477 -13.703 1.338 1 78.38 456 PRO A O 1
ATOM 3607 N N . GLU A 1 457 ? 9.023 -12.117 1.153 1 82.19 457 GLU A N 1
ATOM 3608 C CA . GLU A 1 457 ? 8.867 -11.984 -0.292 1 82.19 457 GLU A CA 1
ATOM 3609 C C . GLU A 1 457 ? 9.375 -13.219 -1.02 1 82.19 457 GLU A C 1
ATOM 3611 O O . GLU A 1 457 ? 10.297 -13.891 -0.548 1 82.19 457 GLU A O 1
ATOM 3616 N N . GLU A 1 458 ? 8.711 -13.516 -2.061 1 82.12 458 GLU A N 1
ATOM 3617 C CA . GLU A 1 458 ? 9.102 -14.68 -2.848 1 82.12 458 GLU A CA 1
ATOM 3618 C C . GLU A 1 458 ? 10.516 -14.531 -3.391 1 82.12 458 GLU A C 1
ATOM 3620 O O . GLU A 1 458 ? 10.898 -13.461 -3.859 1 82.12 458 GLU A O 1
ATOM 3625 N N . THR A 1 459 ? 11.336 -15.656 -3.062 1 78.62 459 THR A N 1
ATOM 3626 C CA . THR A 1 459 ? 12.672 -15.711 -3.641 1 78.62 459 THR A CA 1
ATOM 3627 C C . THR A 1 459 ? 12.727 -16.703 -4.793 1 78.62 459 THR A C 1
ATOM 3629 O O . THR A 1 459 ? 12.344 -17.875 -4.629 1 78.62 459 THR A O 1
ATOM 3632 N N . LEU A 1 460 ? 13.008 -16.203 -6 1 83.88 460 LEU A N 1
ATOM 3633 C CA . LEU A 1 460 ? 13.078 -17.062 -7.172 1 83.88 460 LEU A CA 1
ATOM 3634 C C . LEU A 1 460 ? 14.531 -17.344 -7.555 1 83.88 460 LEU A C 1
ATOM 3636 O O . LEU A 1 460 ? 15.391 -16.469 -7.41 1 83.88 460 LEU A O 1
ATOM 3640 N N . PRO A 1 461 ? 14.805 -18.656 -7.902 1 81 461 PRO A N 1
ATOM 3641 C CA . PRO A 1 461 ? 16.172 -19.016 -8.297 1 81 461 PRO A CA 1
ATOM 3642 C C . PRO A 1 461 ? 16.656 -18.234 -9.523 1 81 461 PRO A C 1
ATOM 3644 O O . PRO A 1 461 ? 15.844 -17.859 -10.367 1 81 461 PRO A O 1
ATOM 3647 N N . SER A 1 462 ? 17.938 -18.047 -9.531 1 80.19 462 SER A N 1
ATOM 3648 C CA . SER A 1 462 ? 18.547 -17.359 -10.672 1 80.19 462 SER A CA 1
ATOM 3649 C C . SER A 1 462 ? 18.797 -18.344 -11.82 1 80.19 462 SER A C 1
ATOM 3651 O O . SER A 1 462 ? 19.266 -19.453 -11.602 1 80.19 462 SER A O 1
ATOM 3653 N N . ILE A 1 463 ? 18.344 -18.016 -13.023 1 84.44 463 ILE A N 1
ATOM 3654 C CA . ILE A 1 463 ? 18.516 -18.859 -14.203 1 84.44 463 ILE A CA 1
ATOM 3655 C C . ILE A 1 463 ? 19.547 -18.234 -15.133 1 84.44 463 ILE A C 1
ATOM 3657 O O . ILE A 1 463 ? 19.344 -17.141 -15.664 1 84.44 463 ILE A O 1
ATOM 3661 N N . PRO A 1 464 ? 20.672 -19.031 -15.234 1 84.5 464 PRO A N 1
ATOM 3662 C CA . PRO A 1 464 ? 21.641 -18.5 -16.203 1 84.5 464 PRO A CA 1
ATOM 3663 C C . PRO A 1 464 ? 21.047 -18.312 -17.594 1 84.5 464 PRO A C 1
ATOM 3665 O O . PRO A 1 464 ? 20.203 -19.109 -18.016 1 84.5 464 PRO A O 1
ATOM 3668 N N . ALA A 1 465 ? 21.469 -17.328 -18.312 1 84.62 465 ALA A N 1
ATOM 3669 C CA . ALA A 1 465 ? 20.906 -16.953 -19.594 1 84.62 465 ALA A CA 1
ATOM 3670 C C . ALA A 1 465 ? 21.125 -18.047 -20.641 1 84.62 465 ALA A C 1
ATOM 3672 O O . ALA A 1 465 ? 20.281 -18.25 -21.516 1 84.62 465 ALA A O 1
ATOM 3673 N N . ASP A 1 466 ? 22.203 -18.75 -20.469 1 84.38 466 ASP A N 1
ATOM 3674 C CA . ASP A 1 466 ? 22.516 -19.797 -21.438 1 84.38 466 ASP A CA 1
ATOM 3675 C C . ASP A 1 466 ? 21.547 -20.969 -21.328 1 84.38 466 ASP A C 1
ATOM 3677 O O . ASP A 1 466 ? 21.141 -21.547 -22.328 1 84.38 466 ASP A O 1
ATOM 3681 N N . LEU A 1 467 ? 21.172 -21.281 -20.109 1 85.88 467 LEU A N 1
ATOM 3682 C CA . LEU A 1 467 ? 20.234 -22.375 -19.891 1 85.88 467 LEU A CA 1
ATOM 3683 C C . LEU A 1 467 ? 18.859 -22.016 -20.422 1 85.88 467 LEU A C 1
ATOM 3685 O O . LEU A 1 467 ? 18.156 -22.859 -20.984 1 85.88 467 LEU A O 1
ATOM 3689 N N . LEU A 1 468 ? 18.547 -20.797 -20.312 1 88 468 LEU A N 1
ATOM 3690 C CA . LEU A 1 468 ? 17.266 -20.328 -20.812 1 88 468 LEU A CA 1
ATOM 3691 C C . LEU A 1 468 ? 17.219 -20.391 -22.344 1 88 468 LEU A C 1
ATOM 3693 O O . LEU A 1 468 ? 16.203 -20.766 -22.922 1 88 468 LEU A O 1
ATOM 3697 N N . GLN A 1 469 ? 18.312 -20.016 -22.922 1 85.44 469 GLN A N 1
ATOM 3698 C CA . GLN A 1 469 ? 18.375 -20.062 -24.375 1 85.44 469 GLN A CA 1
ATOM 3699 C C . GLN A 1 469 ? 18.297 -21.5 -24.891 1 85.44 469 GLN A C 1
ATOM 3701 O O . GLN A 1 469 ? 17.641 -21.766 -25.906 1 85.44 469 GLN A O 1
ATOM 3706 N N . GLN A 1 470 ? 18.906 -22.422 -24.125 1 84.12 470 GLN A N 1
ATOM 3707 C CA . GLN A 1 470 ? 18.922 -23.828 -24.516 1 84.12 470 GLN A CA 1
ATOM 3708 C C . GLN A 1 470 ? 17.516 -24.422 -24.453 1 84.12 470 GLN A C 1
ATOM 3710 O O . GLN A 1 470 ? 17.141 -25.188 -25.328 1 84.12 470 GLN A O 1
ATOM 3715 N N . VAL A 1 471 ? 16.797 -24.062 -23.438 1 86.06 471 VAL A N 1
ATOM 3716 C CA . VAL A 1 471 ? 15.484 -24.656 -23.219 1 86.06 471 VAL A CA 1
ATOM 3717 C C . VAL A 1 471 ? 14.477 -24.047 -24.188 1 86.06 471 VAL A C 1
ATOM 3719 O O . VAL A 1 471 ? 13.547 -24.703 -24.641 1 86.06 471 VAL A O 1
ATOM 3722 N N . THR A 1 472 ? 14.648 -22.75 -24.531 1 82.06 472 THR A N 1
ATOM 3723 C CA . THR A 1 472 ? 13.727 -22.094 -25.453 1 82.06 472 THR A CA 1
ATOM 3724 C C . THR A 1 472 ? 13.844 -22.688 -26.859 1 82.06 472 THR A C 1
ATOM 3726 O O . THR A 1 472 ? 12.875 -22.703 -27.609 1 82.06 472 THR A O 1
ATOM 3729 N N . LEU A 1 473 ? 15.023 -23.172 -27.125 1 74.75 473 LEU A N 1
ATOM 3730 C CA . LEU A 1 473 ? 15.227 -23.797 -28.422 1 74.75 473 LEU A CA 1
ATOM 3731 C C . LEU A 1 473 ? 14.492 -25.125 -28.516 1 74.75 473 LEU A C 1
ATOM 3733 O O . LEU A 1 473 ? 14.055 -25.531 -29.594 1 74.75 473 LEU A O 1
ATOM 3737 N N . HIS A 1 474 ? 14.375 -25.812 -27.391 1 73.88 474 HIS A N 1
ATOM 3738 C CA . HIS A 1 474 ? 13.766 -27.141 -27.375 1 73.88 474 HIS A CA 1
ATOM 3739 C C . HIS A 1 474 ? 12.25 -27.047 -27.25 1 73.88 474 HIS A C 1
ATOM 3741 O O . HIS A 1 474 ? 11.539 -28.016 -27.484 1 73.88 474 HIS A O 1
ATOM 3747 N N . VAL A 1 475 ? 11.68 -25.891 -26.734 1 70.44 475 VAL A N 1
ATOM 3748 C CA . VAL A 1 475 ? 10.242 -25.734 -26.547 1 70.44 475 VAL A CA 1
ATOM 3749 C C . VAL A 1 475 ? 9.633 -25.047 -27.766 1 70.44 475 VAL A C 1
ATOM 3751 O O . VAL A 1 475 ? 10.07 -23.969 -28.156 1 70.44 475 VAL A O 1
ATOM 3754 N N . PRO A 1 476 ? 8.977 -25.734 -28.672 1 55.53 476 PRO A N 1
ATOM 3755 C CA . PRO A 1 476 ? 8.32 -25.016 -29.766 1 55.53 476 PRO A CA 1
ATOM 3756 C C . PRO A 1 476 ? 7.48 -23.828 -29.281 1 55.53 476 PRO A C 1
ATOM 3758 O O . PRO A 1 476 ? 6.922 -23.875 -28.188 1 55.53 476 PRO A O 1
ATOM 3761 N N . GLN A 1 477 ? 7.891 -22.578 -29.609 1 50.41 477 GLN A N 1
ATOM 3762 C CA . GLN A 1 477 ? 7.137 -21.375 -29.297 1 50.41 477 GLN A CA 1
ATOM 3763 C C . GLN A 1 477 ? 5.648 -21.562 -29.578 1 50.41 477 GLN A C 1
ATOM 3765 O O . GLN A 1 477 ? 5.266 -21.984 -30.672 1 50.41 477 GLN A O 1
ATOM 3770 N N . SER A 1 478 ? 4.875 -22.109 -28.625 1 40.94 478 SER A N 1
ATOM 3771 C CA . SER A 1 478 ? 3.453 -21.984 -28.938 1 40.94 478 SER A CA 1
ATOM 3772 C C . SER A 1 478 ? 3.047 -20.516 -29.047 1 40.94 478 SER A C 1
ATOM 3774 O O . SER A 1 478 ? 3.557 -19.656 -28.328 1 40.94 478 SER A O 1
ATOM 3776 N N . MET B 1 1 ? -9.781 180.75 97.188 1 24.78 1 MET B N 1
ATOM 3777 C CA . MET B 1 1 ? -8.594 179.875 96.812 1 24.78 1 MET B CA 1
ATOM 3778 C C . MET B 1 1 ? -8.891 178.375 96.938 1 24.78 1 MET B C 1
ATOM 3780 O O . MET B 1 1 ? -8.812 177.875 98 1 24.78 1 MET B O 1
ATOM 3784 N N . ALA B 1 2 ? -9.898 177.75 96.125 1 32.56 2 ALA B N 1
ATOM 3785 C CA . ALA B 1 2 ? -10.867 176.75 95.938 1 32.56 2 ALA B CA 1
ATOM 3786 C C . ALA B 1 2 ? -10.164 175.375 95.75 1 32.56 2 ALA B C 1
ATOM 3788 O O . ALA B 1 2 ? -8.984 175.375 95.375 1 32.56 2 ALA B O 1
ATOM 3789 N N . ASP B 1 3 ? -10.844 174.25 95.938 1 32.12 3 ASP B N 1
ATOM 3790 C CA . ASP B 1 3 ? -10.867 172.75 96.062 1 32.12 3 ASP B CA 1
ATOM 3791 C C . ASP B 1 3 ? -10.328 172 94.812 1 32.12 3 ASP B C 1
ATOM 3793 O O . ASP B 1 3 ? -11.086 171.5 94 1 32.12 3 ASP B O 1
ATOM 3797 N N . ALA B 1 4 ? -9.484 172.5 94.188 1 42.75 4 ALA B N 1
ATOM 3798 C CA . ALA B 1 4 ? -8.914 172 92.938 1 42.75 4 ALA B CA 1
ATOM 3799 C C . ALA B 1 4 ? -8.195 170.625 93.25 1 42.75 4 ALA B C 1
ATOM 3801 O O . ALA B 1 4 ? -7.656 170 92.312 1 42.75 4 ALA B O 1
ATOM 3802 N N . ARG B 1 5 ? -8.047 170.125 94.375 1 44.09 5 ARG B N 1
ATOM 3803 C CA . ARG B 1 5 ? -7.16 169 94.688 1 44.09 5 ARG B CA 1
ATOM 3804 C C . ARG B 1 5 ? -7.848 167.75 94.438 1 44.09 5 ARG B C 1
ATOM 3806 O O . ARG B 1 5 ? -7.203 166.625 94.438 1 44.09 5 ARG B O 1
ATOM 3813 N N . HIS B 1 6 ? -9.125 167.5 94.438 1 42.09 6 HIS B N 1
ATOM 3814 C CA . HIS B 1 6 ? -9.789 166.125 94.5 1 42.09 6 HIS B CA 1
ATOM 3815 C C . HIS B 1 6 ? -9.773 165.375 93.188 1 42.09 6 HIS B C 1
ATOM 3817 O O . HIS B 1 6 ? -10.273 164.25 93.062 1 42.09 6 HIS B O 1
ATOM 3823 N N . GLU B 1 7 ? -9.484 166 92.062 1 48.72 7 GLU B N 1
ATOM 3824 C CA . GLU B 1 7 ? -9.719 165.375 90.75 1 48.72 7 GLU B CA 1
ATOM 3825 C C . GLU B 1 7 ? -8.594 164.375 90.312 1 48.72 7 GLU B C 1
ATOM 3827 O O . GLU B 1 7 ? -8.648 163.75 89.25 1 48.72 7 GLU B O 1
ATOM 3832 N N . GLU B 1 8 ? -7.645 164.125 90.938 1 53.38 8 GLU B N 1
ATOM 3833 C CA . GLU B 1 8 ? -6.418 163.375 90.562 1 53.38 8 GLU B CA 1
ATOM 3834 C C . GLU B 1 8 ? -6.609 161.875 90.562 1 53.38 8 GLU B C 1
ATOM 3836 O O . GLU B 1 8 ? -6.098 161.125 89.688 1 53.38 8 GLU B O 1
ATOM 3841 N N . PRO B 1 9 ? -7.207 161.25 91.312 1 62.25 9 PRO B N 1
ATOM 3842 C CA . PRO B 1 9 ? -7.215 159.75 91.5 1 62.25 9 PRO B CA 1
ATOM 3843 C C . PRO B 1 9 ? -7.969 159 90.375 1 62.25 9 PRO B C 1
ATOM 3845 O O . PRO B 1 9 ? -7.637 157.875 90.062 1 62.25 9 PRO B O 1
ATOM 3848 N N . HIS B 1 10 ? -8.695 159.625 89.562 1 76.44 10 HIS B N 1
ATOM 3849 C CA . HIS B 1 10 ? -9.602 159 88.625 1 76.44 10 HIS B CA 1
ATOM 3850 C C . HIS B 1 10 ? -8.914 158.625 87.312 1 76.44 10 HIS B C 1
ATOM 3852 O O . HIS B 1 10 ? -9.062 157.625 86.75 1 76.44 10 HIS B O 1
ATOM 3858 N N . LEU B 1 11 ? -7.934 159.25 86.875 1 79.25 11 LEU B N 1
ATOM 3859 C CA . LEU B 1 11 ? -7.254 159.125 85.625 1 79.25 11 LEU B CA 1
ATOM 3860 C C . LEU B 1 11 ? -6.219 158 85.688 1 79.25 11 LEU B C 1
ATOM 3862 O O . LEU B 1 11 ? -6.023 157.25 84.75 1 79.25 11 LEU B O 1
ATOM 3866 N N . VAL B 1 12 ? -5.641 157.875 86.812 1 81.44 12 VAL B N 1
ATOM 3867 C CA . VAL B 1 12 ? -4.648 156.75 87 1 81.44 12 VAL B CA 1
ATOM 3868 C C . VAL B 1 12 ? -5.316 155.375 86.938 1 81.44 12 VAL B C 1
ATOM 3870 O O . VAL B 1 12 ? -4.746 154.5 86.375 1 81.44 12 VAL B O 1
ATOM 3873 N N . SER B 1 13 ? -6.512 155.375 87.375 1 83.75 13 SER B N 1
ATOM 3874 C CA . SER B 1 13 ? -7.238 154.125 87.312 1 83.75 13 SER B CA 1
ATOM 3875 C C . SER B 1 13 ? -7.613 153.75 85.875 1 83.75 13 SER B C 1
ATOM 3877 O O . SER B 1 13 ? -7.555 152.5 85.5 1 83.75 13 SER B O 1
ATOM 3879 N N . LEU B 1 14 ? -7.816 154.625 85.062 1 83.19 14 LEU B N 1
ATOM 3880 C CA . LEU B 1 14 ? -8.188 154.375 83.688 1 83.19 14 LEU B CA 1
ATOM 3881 C C . LEU B 1 14 ? -6.965 154 82.875 1 83.19 14 LEU B C 1
ATOM 3883 O O . LEU B 1 14 ? -7.062 153.125 82 1 83.19 14 LEU B O 1
ATOM 3887 N N . VAL B 1 15 ? -5.844 154.625 83.188 1 84.44 15 VAL B N 1
ATOM 3888 C CA . VAL B 1 15 ? -4.609 154.25 82.5 1 84.44 15 VAL B CA 1
ATOM 3889 C C . VAL B 1 15 ? -4.219 152.75 82.875 1 84.44 15 VAL B C 1
ATOM 3891 O O . VAL B 1 15 ? -3.764 152 82 1 84.44 15 VAL B O 1
ATOM 3894 N N . LEU B 1 16 ? -4.484 152.375 84.125 1 87 16 LEU B N 1
ATOM 3895 C CA . LEU B 1 16 ? -4.164 151 84.562 1 87 16 LEU B CA 1
ATOM 3896 C C . LEU B 1 16 ? -5.07 150 83.875 1 87 16 LEU B C 1
ATOM 3898 O O . LEU B 1 16 ? -4.633 149 83.5 1 87 16 LEU B O 1
ATOM 3902 N N . GLN B 1 17 ? -6.262 150.375 83.562 1 85.44 17 GLN B N 1
ATOM 3903 C CA . GLN B 1 17 ? -7.199 149.5 82.875 1 85.44 17 GLN B CA 1
ATOM 3904 C C . GLN B 1 17 ? -6.809 149.375 81.375 1 85.44 17 GLN B C 1
ATOM 3906 O O . GLN B 1 17 ? -6.914 148.25 80.812 1 85.44 17 GLN B O 1
ATOM 3911 N N . SER B 1 18 ? -6.336 150.5 80.812 1 85.56 18 SER B N 1
ATOM 3912 C CA . SER B 1 18 ? -5.883 150.375 79.438 1 85.56 18 SER B CA 1
ATOM 3913 C C . SER B 1 18 ? -4.609 149.625 79.312 1 85.56 18 SER B C 1
ATOM 3915 O O . SER B 1 18 ? -4.438 148.875 78.312 1 85.56 18 SER B O 1
ATOM 3917 N N . LYS B 1 19 ? -3.738 149.75 80.312 1 88.19 19 LYS B N 1
ATOM 3918 C CA . LYS B 1 19 ? -2.514 148.875 80.25 1 88.19 19 LYS B CA 1
ATOM 3919 C C . LYS B 1 19 ? -2.822 147.5 80.375 1 88.19 19 LYS B C 1
ATOM 3921 O O . LYS B 1 19 ? -2.24 146.625 79.688 1 88.19 19 LYS B O 1
ATOM 3926 N N . LYS B 1 20 ? -3.76 147.125 81.188 1 88.5 20 LYS B N 1
ATOM 3927 C CA . LYS B 1 20 ? -4.145 145.75 81.375 1 88.5 20 LYS B CA 1
ATOM 3928 C C . LYS B 1 20 ? -4.797 145.125 80.125 1 88.5 20 LYS B C 1
ATOM 3930 O O . LYS B 1 20 ? -4.527 144 79.75 1 88.5 20 LYS B O 1
ATOM 3935 N N . ALA B 1 21 ? -5.617 145.875 79.5 1 87 21 ALA B N 1
ATOM 3936 C CA . ALA B 1 21 ? -6.273 145.5 78.25 1 87 21 ALA B CA 1
ATOM 3937 C C . ALA B 1 21 ? -5.254 145.25 77.125 1 87 21 ALA B C 1
ATOM 3939 O O . ALA B 1 21 ? -5.363 144.25 76.375 1 87 21 ALA B O 1
ATOM 3940 N N . LEU B 1 22 ? -4.254 146.125 77.125 1 87.75 22 LEU B N 1
ATOM 3941 C CA . LEU B 1 22 ? -3.219 146 76.125 1 87.75 22 LEU B CA 1
ATOM 3942 C C . LEU B 1 22 ? -2.389 144.75 76.312 1 87.75 22 LEU B C 1
ATOM 3944 O O . LEU B 1 22 ? -2.094 144 75.375 1 87.75 22 LEU B O 1
ATOM 3948 N N . GLN B 1 23 ? -2.07 144.5 77.562 1 90.94 23 GLN B N 1
ATOM 3949 C CA . GLN B 1 23 ? -1.288 143.25 77.875 1 90.94 23 GLN B CA 1
ATOM 3950 C C . GLN B 1 23 ? -2.074 142 77.562 1 90.94 23 GLN B C 1
ATOM 3952 O O . GLN B 1 23 ? -1.528 141.125 77 1 90.94 23 GLN B O 1
ATOM 3957 N N . GLN B 1 24 ? -3.281 142 77.875 1 89.94 24 GLN B N 1
ATOM 3958 C CA . GLN B 1 24 ? -4.137 140.875 77.562 1 89.94 24 GLN B CA 1
ATOM 3959 C C . GLN B 1 24 ? -4.293 140.75 76.062 1 89.94 24 GLN B C 1
ATOM 3961 O O . GLN B 1 24 ? -4.258 139.625 75.562 1 89.94 24 GLN B O 1
ATOM 3966 N N . GLY B 1 25 ? -4.457 141.75 75.375 1 86.06 25 GLY B N 1
ATOM 3967 C CA . GLY B 1 25 ? -4.547 141.75 73.875 1 86.06 25 GLY B CA 1
ATOM 3968 C C . GLY B 1 25 ? -3.291 141.125 73.25 1 86.06 25 GLY B C 1
ATOM 3969 O O . GLY B 1 25 ? -3.371 140.375 72.312 1 86.06 25 GLY B O 1
ATOM 3970 N N . GLU B 1 26 ? -2.164 141.625 73.75 1 88.5 26 GLU B N 1
ATOM 3971 C CA . GLU B 1 26 ? -0.889 141.125 73.25 1 88.5 26 GLU B CA 1
ATOM 3972 C C . GLU B 1 26 ? -0.744 139.625 73.5 1 88.5 26 GLU B C 1
ATOM 3974 O O . GLU B 1 26 ? -0.252 138.875 72.625 1 88.5 26 GLU B O 1
ATOM 3979 N N . GLN B 1 27 ? -1.188 139.25 74.562 1 89.94 27 GLN B N 1
ATOM 3980 C CA . GLN B 1 27 ? -1.087 137.75 74.875 1 89.94 27 GLN B CA 1
ATOM 3981 C C . GLN B 1 27 ? -2.006 137 74 1 89.94 27 GLN B C 1
ATOM 3983 O O . GLN B 1 27 ? -1.608 135.875 73.5 1 89.94 27 GLN B O 1
ATOM 3988 N N . LEU B 1 28 ? -3.186 137.375 73.75 1 89.75 28 LEU B N 1
ATOM 3989 C CA . LEU B 1 28 ? -4.148 136.625 72.875 1 89.75 28 LEU B CA 1
ATOM 3990 C C . LEU B 1 28 ? -3.66 136.625 71.438 1 89.75 28 LEU B C 1
ATOM 3992 O O . LEU B 1 28 ? -3.785 135.625 70.812 1 89.75 28 LEU B O 1
ATOM 3996 N N . CYS B 1 29 ? -3.018 137.625 71.062 1 86.94 29 CYS B N 1
ATOM 3997 C CA . CYS B 1 29 ? -2.504 137.75 69.688 1 86.94 29 CYS B CA 1
ATOM 3998 C C . CYS B 1 29 ? -1.287 136.75 69.562 1 86.94 29 CYS B C 1
ATOM 4000 O O . CYS B 1 29 ? -1.137 136.125 68.562 1 86.94 29 CYS B O 1
ATOM 4002 N N . ALA B 1 30 ? -0.542 136.875 70.562 1 88.75 30 ALA B N 1
ATOM 4003 C CA . ALA B 1 30 ? 0.628 136 70.562 1 88.75 30 ALA B CA 1
ATOM 4004 C C . ALA B 1 30 ? 0.214 134.5 70.562 1 88.75 30 ALA B C 1
ATOM 4006 O O . ALA B 1 30 ? 0.767 133.625 69.75 1 88.75 30 ALA B O 1
ATOM 4007 N N . ASN B 1 31 ? -0.726 134.125 71.25 1 89.44 31 ASN B N 1
ATOM 4008 C CA . ASN B 1 31 ? -1.222 132.75 71.312 1 89.44 31 ASN B CA 1
ATOM 4009 C C . ASN B 1 31 ? -1.877 132.375 69.938 1 89.44 31 ASN B C 1
ATOM 4011 O O . ASN B 1 31 ? -1.66 131.25 69.5 1 89.44 31 ASN B O 1
ATOM 4015 N N . ALA B 1 32 ? -2.623 133.125 69.438 1 86.38 32 ALA B N 1
ATOM 4016 C CA . ALA B 1 32 ? -3.291 132.875 68.125 1 86.38 32 ALA B CA 1
ATOM 4017 C C . ALA B 1 32 ? -2.275 132.625 67 1 86.38 32 ALA B C 1
ATOM 4019 O O . ALA B 1 32 ? -2.467 131.75 66.188 1 86.38 32 ALA B O 1
ATOM 4020 N N . ARG B 1 33 ? -1.274 133.375 67.125 1 84.94 33 ARG B N 1
ATOM 4021 C CA . ARG B 1 33 ? -0.218 133.25 66.125 1 84.94 33 ARG B CA 1
ATOM 4022 C C . ARG B 1 33 ? 0.453 131.875 66.25 1 84.94 33 ARG B C 1
ATOM 4024 O O . ARG B 1 33 ? 0.713 131.25 65.25 1 84.94 33 ARG B O 1
ATOM 4031 N N . THR B 1 34 ? 0.633 131.5 67.438 1 88.88 34 THR B N 1
ATOM 4032 C CA . THR B 1 34 ? 1.273 130.25 67.688 1 88.88 34 THR B CA 1
ATOM 4033 C C . THR B 1 34 ? 0.385 129.125 67.188 1 88.88 34 THR B C 1
ATOM 4035 O O . THR B 1 34 ? 0.855 128.25 66.5 1 88.88 34 THR B O 1
ATOM 4038 N N . VAL B 1 35 ? -0.86 129.25 67.375 1 88.19 35 VAL B N 1
ATOM 4039 C CA . VAL B 1 35 ? -1.812 128.125 67 1 88.19 35 VAL B CA 1
ATOM 4040 C C . VAL B 1 35 ? -1.962 128.125 65.5 1 88.19 35 VAL B C 1
ATOM 4042 O O . VAL B 1 35 ? -2.055 127.062 64.875 1 88.19 35 VAL B O 1
ATOM 4045 N N . SER B 1 36 ? -1.91 129.25 65 1 84.81 36 SER B N 1
ATOM 4046 C CA . SER B 1 36 ? -2.012 129.375 63.531 1 84.81 36 SER B CA 1
ATOM 4047 C C . SER B 1 36 ? -0.803 128.75 62.844 1 84.81 36 SER B C 1
ATOM 4049 O O . SER B 1 36 ? -0.946 128 61.844 1 84.81 36 SER B O 1
ATOM 4051 N N . MET B 1 37 ? 0.345 129 63.438 1 85.62 37 MET B N 1
ATOM 4052 C CA . MET B 1 37 ? 1.557 128.375 62.875 1 85.62 37 MET B CA 1
ATOM 4053 C C . MET B 1 37 ? 1.52 126.812 63.031 1 85.62 37 MET B C 1
ATOM 4055 O O . MET B 1 37 ? 1.937 126.125 62.125 1 85.62 37 MET B O 1
ATOM 4059 N N . GLN B 1 38 ? 1.008 126.438 64 1 87.5 38 GLN B N 1
ATOM 4060 C CA . GLN B 1 38 ? 0.888 125 64.188 1 87.5 38 GLN B CA 1
ATOM 4061 C C . GLN B 1 38 ? -0.125 124.375 63.25 1 87.5 38 GLN B C 1
ATOM 4063 O O . GLN B 1 38 ? 0.078 123.25 62.75 1 87.5 38 GLN B O 1
ATOM 4068 N N . SER B 1 39 ? -1.086 125.125 63 1 86.62 39 SER B N 1
ATOM 4069 C CA . SER B 1 39 ? -2.107 124.625 62.062 1 86.62 39 SER B CA 1
ATOM 4070 C C . SER B 1 39 ? -1.533 124.438 60.656 1 86.62 39 SER B C 1
ATOM 4072 O O . SER B 1 39 ? -1.891 123.5 59.969 1 86.62 39 SER B O 1
ATOM 4074 N N . ALA B 1 40 ? -0.648 125.312 60.312 1 84.62 40 ALA B N 1
ATOM 4075 C CA . ALA B 1 40 ? -0.012 125.188 59 1 84.62 40 ALA B CA 1
ATOM 4076 C C . ALA B 1 40 ? 0.806 123.875 58.906 1 84.62 40 ALA B C 1
ATOM 4078 O O . ALA B 1 40 ? 0.757 123.188 57.875 1 84.62 40 ALA B O 1
ATOM 4079 N N . GLN B 1 41 ? 1.418 123.625 59.969 1 86.56 41 GLN B N 1
ATOM 4080 C CA . GLN B 1 41 ? 2.23 122.438 59.969 1 86.56 41 GLN B CA 1
ATOM 4081 C C . GLN B 1 41 ? 1.354 121.188 59.938 1 86.56 41 GLN B C 1
ATOM 4083 O O . GLN B 1 41 ? 1.654 120.25 59.219 1 86.56 41 GLN B O 1
ATOM 4088 N N . ILE B 1 42 ? 0.324 121.125 60.562 1 88.44 42 ILE B N 1
ATOM 4089 C CA . ILE B 1 42 ? -0.572 120 60.625 1 88.44 42 ILE B CA 1
ATOM 4090 C C . ILE B 1 42 ? -1.238 119.812 59.25 1 88.44 42 ILE B C 1
ATOM 4092 O O . ILE B 1 42 ? -1.464 118.625 58.844 1 88.44 42 ILE B O 1
ATOM 4096 N N . ALA B 1 43 ? -1.496 120.875 58.656 1 86.62 43 ALA B N 1
ATOM 4097 C CA . ALA B 1 43 ? -2.09 120.75 57.312 1 86.62 43 ALA B CA 1
ATOM 4098 C C . ALA B 1 43 ? -1.157 120.062 56.344 1 86.62 43 ALA B C 1
ATOM 4100 O O . ALA B 1 43 ? -1.599 119.188 55.562 1 86.62 43 ALA B O 1
ATOM 4101 N N . VAL B 1 44 ? 0.075 120.312 56.5 1 84.38 44 VAL B N 1
ATOM 4102 C CA . VAL B 1 44 ? 1.059 119.688 55.625 1 84.38 44 VAL B CA 1
ATOM 4103 C C . VAL B 1 44 ? 1.123 118.188 55.969 1 84.38 44 VAL B C 1
ATOM 4105 O O . VAL B 1 44 ? 1.206 117.312 55.094 1 84.38 44 VAL B O 1
ATOM 4108 N N . ASP B 1 45 ? 1.021 117.875 57.125 1 85.25 45 ASP B N 1
ATOM 4109 C CA . ASP B 1 45 ? 1.066 116.5 57.562 1 85.25 45 ASP B CA 1
ATOM 4110 C C . ASP B 1 45 ? -0.148 115.75 57.062 1 85.25 45 ASP B C 1
ATOM 4112 O O . ASP B 1 45 ? -0.02 114.562 56.594 1 85.25 45 ASP B O 1
ATOM 4116 N N . VAL B 1 46 ? -1.228 116.375 57.125 1 85.44 46 VAL B N 1
ATOM 4117 C CA . VAL B 1 46 ? -2.459 115.688 56.688 1 85.44 46 VAL B CA 1
ATOM 4118 C C . VAL B 1 46 ? -2.385 115.438 55.188 1 85.44 46 VAL B C 1
ATOM 4120 O O . VAL B 1 46 ? -2.768 114.375 54.719 1 85.44 46 VAL B O 1
ATOM 4123 N N . LEU B 1 47 ? -1.884 116.375 54.438 1 84 47 LEU B N 1
ATOM 4124 C CA . LEU B 1 47 ? -1.758 116.125 53 1 84 47 LEU B CA 1
ATOM 4125 C C . LEU B 1 47 ? -0.766 115 52.719 1 84 47 LEU B C 1
ATOM 4127 O O . LEU B 1 47 ? -0.993 114.25 51.812 1 84 47 LEU B O 1
ATOM 4131 N N . ALA B 1 48 ? 0.271 115.125 53.5 1 84.75 48 ALA B N 1
ATOM 4132 C CA . ALA B 1 48 ? 1.271 114.062 53.312 1 84.75 48 ALA B CA 1
ATOM 4133 C C . ALA B 1 48 ? 0.701 112.688 53.656 1 84.75 48 ALA B C 1
ATOM 4135 O O . ALA B 1 48 ? 0.945 111.75 52.969 1 84.75 48 ALA B O 1
ATOM 4136 N N . LEU B 1 49 ? -0.119 112.625 54.625 1 85.25 49 LEU B N 1
ATOM 4137 C CA . LEU B 1 49 ? -0.726 111.375 55.062 1 85.25 49 LEU B CA 1
ATOM 4138 C C . LEU B 1 49 ? -1.778 110.938 54.062 1 85.25 49 LEU B C 1
ATOM 4140 O O . LEU B 1 49 ? -1.888 109.688 53.781 1 85.25 49 LEU B O 1
ATOM 4144 N N . ASP B 1 50 ? -2.424 111.75 53.5 1 83.31 50 ASP B N 1
ATOM 4145 C CA . ASP B 1 50 ? -3.424 111.375 52.5 1 83.31 50 ASP B CA 1
ATOM 4146 C C . ASP B 1 50 ? -2.768 110.812 51.25 1 83.31 50 ASP B C 1
ATOM 4148 O O . ASP B 1 50 ? -3.258 109.812 50.719 1 83.31 50 ASP B O 1
ATOM 4152 N N . ALA B 1 51 ? -1.723 111.438 50.844 1 83 51 ALA B N 1
ATOM 4153 C CA . ALA B 1 51 ? -1.007 110.938 49.688 1 83 51 ALA B CA 1
ATOM 4154 C C . ALA B 1 51 ? -0.512 109.5 49.938 1 83 51 ALA B C 1
ATOM 4156 O O . ALA B 1 51 ? -0.622 108.625 49.062 1 83 51 ALA B O 1
ATOM 4157 N N . LYS B 1 52 ? -0.068 109.312 51.156 1 83.38 52 LYS B N 1
ATOM 4158 C CA . LYS B 1 52 ? 0.432 107.938 51.5 1 83.38 52 LYS B CA 1
ATOM 4159 C C . LYS B 1 52 ? -0.699 106.938 51.531 1 83.38 52 LYS B C 1
ATOM 4161 O O . LYS B 1 52 ? -0.537 105.812 51.062 1 83.38 52 LYS B O 1
ATOM 4166 N N . VAL B 1 53 ? -1.817 107.312 52.031 1 81.38 53 VAL B N 1
ATOM 4167 C CA . VAL B 1 53 ? -2.975 106.438 52.094 1 81.38 53 VAL B CA 1
ATOM 4168 C C . VAL B 1 53 ? -3.461 106.062 50.688 1 81.38 53 VAL B C 1
ATOM 4170 O O . VAL B 1 53 ? -3.791 104.938 50.406 1 81.38 53 VAL B O 1
ATOM 4173 N N . ARG B 1 54 ? -3.521 107.125 49.844 1 82.19 54 ARG B N 1
ATOM 4174 C CA . ARG B 1 54 ? -3.955 106.938 48.469 1 82.19 54 ARG B CA 1
ATOM 4175 C C . ARG B 1 54 ? -3.01 105.938 47.75 1 82.19 54 ARG B C 1
ATOM 4177 O O . ARG B 1 54 ? -3.453 105.062 47.062 1 82.19 54 ARG B O 1
ATOM 4184 N N . TRP B 1 55 ? -1.752 106.062 48 1 83.19 55 TRP B N 1
ATOM 4185 C CA . TRP B 1 55 ? -0.759 105.188 47.375 1 83.19 55 TRP B CA 1
ATOM 4186 C C . TRP B 1 55 ? -0.885 103.75 47.906 1 83.19 55 TRP B C 1
ATOM 4188 O O . TRP B 1 55 ? -0.822 102.812 47.125 1 83.19 55 TRP B O 1
ATOM 4198 N N . MET B 1 56 ? -1.167 103.688 49.156 1 82.81 56 MET B N 1
ATOM 4199 C CA . MET B 1 56 ? -1.281 102.375 49.75 1 82.81 56 MET B CA 1
ATOM 4200 C C . MET B 1 56 ? -2.539 101.625 49.281 1 82.81 56 MET B C 1
ATOM 4202 O O . MET B 1 56 ? -2.529 100.438 49.094 1 82.81 56 MET B O 1
ATOM 4206 N N . THR B 1 57 ? -3.541 102.375 49.062 1 82.75 57 THR B N 1
ATOM 4207 C CA . THR B 1 57 ? -4.77 101.812 48.531 1 82.75 57 THR B CA 1
ATOM 4208 C C . THR B 1 57 ? -4.555 101.25 47.125 1 82.75 57 THR B C 1
ATOM 4210 O O . THR B 1 57 ? -4.977 100.125 46.844 1 82.75 57 THR B O 1
ATOM 4213 N N . ASP B 1 58 ? -3.879 101.938 46.312 1 84.25 58 ASP B N 1
ATOM 4214 C CA . ASP B 1 58 ? -3.613 101.5 44.969 1 84.25 58 ASP B CA 1
ATOM 4215 C C . ASP B 1 58 ? -2.729 100.25 44.938 1 84.25 58 ASP B C 1
ATOM 4217 O O . ASP B 1 58 ? -2.941 99.312 44.156 1 84.25 58 ASP B O 1
ATOM 4221 N N . ALA B 1 59 ? -1.826 100.25 45.875 1 83 59 ALA B N 1
ATOM 4222 C CA . ALA B 1 59 ? -0.921 99.062 45.938 1 83 59 ALA B CA 1
ATOM 4223 C C . ALA B 1 59 ? -1.667 97.812 46.375 1 83 59 ALA B C 1
ATOM 4225 O O . ALA B 1 59 ? -1.44 96.75 45.812 1 83 59 ALA B O 1
ATOM 4226 N N . VAL B 1 60 ? -2.627 98 47.281 1 85.94 60 VAL B N 1
ATOM 4227 C CA . VAL B 1 60 ? -3.412 96.875 47.75 1 85.94 60 VAL B CA 1
ATOM 4228 C C . VAL B 1 60 ? -4.32 96.375 46.656 1 85.94 60 VAL B C 1
ATOM 4230 O O . VAL B 1 60 ? -4.43 95.188 46.406 1 85.94 60 VAL B O 1
ATOM 4233 N N . LEU B 1 61 ? -4.848 97.312 45.875 1 86.19 61 LEU B N 1
ATOM 4234 C CA . LEU B 1 61 ? -5.762 96.938 44.812 1 86.19 61 LEU B CA 1
ATOM 4235 C C . LEU B 1 61 ? -5.02 96.25 43.688 1 86.19 61 LEU B C 1
ATOM 4237 O O . LEU B 1 61 ? -5.539 95.25 43.125 1 86.19 61 LEU B O 1
ATOM 4241 N N . GLU B 1 62 ? -3.873 96.625 43.469 1 86.44 62 GLU B N 1
ATOM 4242 C CA . GLU B 1 62 ? -3.082 95.938 42.438 1 86.44 62 GLU B CA 1
ATOM 4243 C C . GLU B 1 62 ? -2.715 94.562 42.875 1 86.44 62 GLU B C 1
ATOM 4245 O O . GLU B 1 62 ? -2.746 93.625 42.062 1 86.44 62 GLU B O 1
ATOM 4250 N N . GLN B 1 63 ? -2.436 94.375 44.156 1 87.06 63 GLN B N 1
ATOM 4251 C CA . GLN B 1 63 ? -2.078 93 44.656 1 87.06 63 GLN B CA 1
ATOM 4252 C C . GLN B 1 63 ? -3.289 92.125 44.656 1 87.06 63 GLN B C 1
ATOM 4254 O O . GLN B 1 63 ? -3.164 90.875 44.375 1 87.06 63 GLN B O 1
ATOM 4259 N N . LEU B 1 64 ? -4.457 92.688 44.906 1 89.81 64 LEU B N 1
ATOM 4260 C CA . LEU B 1 64 ? -5.68 91.875 44.906 1 89.81 64 LEU B CA 1
ATOM 4261 C C . LEU B 1 64 ? -6.016 91.438 43.469 1 89.81 64 LEU B C 1
ATOM 4263 O O . LEU B 1 64 ? -6.523 90.312 43.25 1 89.81 64 LEU B O 1
ATOM 4267 N N . LYS B 1 65 ? -5.68 92.312 42.562 1 89.81 65 LYS B N 1
ATOM 4268 C CA . LYS B 1 65 ? -5.875 91.938 41.156 1 89.81 65 LYS B CA 1
ATOM 4269 C C . LYS B 1 65 ? -4.969 90.75 40.781 1 89.81 65 LYS B C 1
ATOM 4271 O O . LYS B 1 65 ? -5.391 89.875 40.062 1 89.81 65 LYS B O 1
ATOM 4276 N N . LEU B 1 66 ? -3.781 90.688 41.281 1 88.88 66 LEU B N 1
ATOM 4277 C CA . LEU B 1 66 ? -2.848 89.625 41.031 1 88.88 66 LEU B CA 1
ATOM 4278 C C . LEU B 1 66 ? -3.332 88.312 41.656 1 88.88 66 LEU B C 1
ATOM 4280 O O . LEU B 1 66 ? -3.227 87.25 41.031 1 88.88 66 LEU B O 1
ATOM 4284 N N . ALA B 1 67 ? -3.826 88.438 42.812 1 89.75 67 ALA B N 1
ATOM 4285 C CA . ALA B 1 67 ? -4.359 87.25 43.5 1 89.75 67 ALA B CA 1
ATOM 4286 C C . ALA B 1 67 ? -5.551 86.625 42.75 1 89.75 67 ALA B C 1
ATOM 4288 O O . ALA B 1 67 ? -5.68 85.438 42.625 1 89.75 67 ALA B O 1
ATOM 4289 N N . ALA B 1 68 ? -6.383 87.562 42.188 1 90.06 68 ALA B N 1
ATOM 4290 C CA . ALA B 1 68 ? -7.516 87.125 41.406 1 90.06 68 ALA B CA 1
ATOM 4291 C C . ALA B 1 68 ? -7.039 86.438 40.125 1 90.06 68 ALA B C 1
ATOM 4293 O O . ALA B 1 68 ? -7.652 85.438 39.688 1 90.06 68 ALA B O 1
ATOM 4294 N N . GLY B 1 69 ? -5.961 86.938 39.594 1 90.31 69 GLY B N 1
ATOM 4295 C CA . GLY B 1 69 ? -5.371 86.312 38.438 1 90.31 69 GLY B CA 1
ATOM 4296 C C . GLY B 1 69 ? -4.879 84.875 38.719 1 90.31 69 GLY B C 1
ATOM 4297 O O . GLY B 1 69 ? -5.07 84 37.906 1 90.31 69 GLY B O 1
ATOM 4298 N N . VAL B 1 70 ? -4.324 84.625 39.938 1 90.06 70 VAL B N 1
ATOM 4299 C CA . VAL B 1 70 ? -3.838 83.312 40.312 1 90.06 70 VAL B CA 1
ATOM 4300 C C . VAL B 1 70 ? -5.016 82.375 40.469 1 90.06 70 VAL B C 1
ATOM 4302 O O . VAL B 1 70 ? -4.949 81.188 40.031 1 90.06 70 VAL B O 1
ATOM 4305 N N . ALA B 1 71 ? -6.086 82.812 41.062 1 91.12 71 ALA B N 1
ATOM 4306 C CA . ALA B 1 71 ? -7.285 82 41.219 1 91.12 71 ALA B CA 1
ATOM 4307 C C . ALA B 1 71 ? -7.836 81.625 39.875 1 91.12 71 ALA B C 1
ATOM 4309 O O . ALA B 1 71 ? -8.211 80.438 39.688 1 91.12 71 ALA B O 1
ATOM 4310 N N . LYS B 1 72 ? -7.855 82.562 38.938 1 92.12 72 LYS B N 1
ATOM 4311 C CA . LYS B 1 72 ? -8.359 82.25 37.594 1 92.12 72 LYS B CA 1
ATOM 4312 C C . LYS B 1 72 ? -7.457 81.25 36.906 1 92.12 72 LYS B C 1
ATOM 4314 O O . LYS B 1 72 ? -7.941 80.375 36.188 1 92.12 72 LYS B O 1
ATOM 4319 N N . ILE B 1 73 ? -6.18 81.312 37.062 1 91.44 73 ILE B N 1
ATOM 4320 C CA . ILE B 1 73 ? -5.23 80.438 36.406 1 91.44 73 ILE B CA 1
ATOM 4321 C C . ILE B 1 73 ? -5.422 79 36.938 1 91.44 73 ILE B C 1
ATOM 4323 O O . ILE B 1 73 ? -5.414 78.062 36.188 1 91.44 73 ILE B O 1
ATOM 4327 N N . ILE B 1 74 ? -5.637 78.812 38.25 1 91.38 74 ILE B N 1
ATOM 4328 C CA . ILE B 1 74 ? -5.832 77.5 38.844 1 91.38 74 ILE B CA 1
ATOM 4329 C C . ILE B 1 74 ? -7.125 76.875 38.312 1 91.38 74 ILE B C 1
ATOM 4331 O O . ILE B 1 74 ? -7.16 75.688 38 1 91.38 74 ILE B O 1
ATOM 4335 N N . GLU B 1 75 ? -8.117 77.75 38.219 1 91.31 75 GLU B N 1
ATOM 4336 C CA . GLU B 1 75 ? -9.391 77.25 37.688 1 91.31 75 GLU B CA 1
ATOM 4337 C C . GLU B 1 75 ? -9.266 76.812 36.25 1 91.31 75 GLU B C 1
ATOM 4339 O O . GLU B 1 75 ? -9.781 75.812 35.844 1 91.31 75 GLU B O 1
ATOM 4344 N N . GLN B 1 76 ? -8.602 77.625 35.469 1 92.88 76 GLN B N 1
ATOM 4345 C CA . GLN B 1 76 ? -8.43 77.312 34.062 1 92.88 76 GLN B CA 1
ATOM 4346 C C . GLN B 1 76 ? -7.637 76 33.875 1 92.88 76 GLN B C 1
ATOM 4348 O O . GLN B 1 76 ? -7.969 75.188 33.031 1 92.88 76 GLN B O 1
ATOM 4353 N N . LYS B 1 77 ? -6.633 75.75 34.656 1 92 77 LYS B N 1
ATOM 4354 C CA . LYS B 1 77 ? -5.828 74.562 34.562 1 92 77 LYS B CA 1
ATOM 4355 C C . LYS B 1 77 ? -6.648 73.312 34.969 1 92 77 LYS B C 1
ATOM 4357 O O . LYS B 1 77 ? -6.512 72.25 34.375 1 92 77 LYS B O 1
ATOM 4362 N N . ARG B 1 78 ? -7.516 73.5 35.906 1 91.69 78 ARG B N 1
ATOM 4363 C CA . ARG B 1 78 ? -8.367 72.375 36.344 1 91.69 78 ARG B CA 1
ATOM 4364 C C . ARG B 1 78 ? -9.328 72 35.219 1 91.69 78 ARG B C 1
ATOM 4366 O O . ARG B 1 78 ? -9.508 70.812 34.969 1 91.69 78 ARG B O 1
ATOM 4373 N N . VAL B 1 79 ? -9.891 73 34.594 1 93 79 VAL B N 1
ATOM 4374 C CA . VAL B 1 79 ? -10.82 72.688 33.5 1 93 79 VAL B CA 1
ATOM 4375 C C . VAL B 1 79 ? -10.094 72 32.375 1 93 79 VAL B C 1
ATOM 4377 O O . VAL B 1 79 ? -10.633 71.062 31.75 1 93 79 VAL B O 1
ATOM 4380 N N . GLN B 1 80 ? -8.852 72.375 32.188 1 94.44 80 GLN B N 1
ATOM 4381 C CA . GLN B 1 80 ? -8.055 71.75 31.125 1 94.44 80 GLN B CA 1
ATOM 4382 C C . GLN B 1 80 ? -7.777 70.25 31.453 1 94.44 80 GLN B C 1
ATOM 4384 O O . GLN B 1 80 ? -7.902 69.375 30.594 1 94.44 80 GLN B O 1
ATOM 4389 N N . LEU B 1 81 ? -7.473 69.938 32.719 1 94.38 81 LEU B N 1
ATOM 4390 C CA . LEU B 1 81 ? -7.195 68.562 33.125 1 94.38 81 LEU B CA 1
ATOM 4391 C C . LEU B 1 81 ? -8.461 67.688 33.094 1 94.38 81 LEU B C 1
ATOM 4393 O O . LEU B 1 81 ? -8.43 66.562 32.688 1 94.38 81 LEU B O 1
ATOM 4397 N N . GLU B 1 82 ? -9.594 68.312 33.438 1 93.88 82 GLU B N 1
ATOM 4398 C CA . GLU B 1 82 ? -10.867 67.625 33.375 1 93.88 82 GLU B CA 1
ATOM 4399 C C . GLU B 1 82 ? -11.258 67.312 31.953 1 93.88 82 GLU B C 1
ATOM 4401 O O . GLU B 1 82 ? -11.805 66.25 31.672 1 93.88 82 GLU B O 1
ATOM 4406 N N . THR B 1 83 ? -10.945 68.25 31.062 1 95.69 83 THR B N 1
ATOM 4407 C CA . THR B 1 83 ? -11.25 68 29.656 1 95.69 83 THR B CA 1
ATOM 4408 C C . THR B 1 83 ? -10.406 66.875 29.109 1 95.69 83 THR B C 1
ATOM 4410 O O . THR B 1 83 ? -10.906 66 28.344 1 95.69 83 THR B O 1
ATOM 4413 N N . GLN B 1 84 ? -9.141 66.688 29.562 1 94.81 84 GLN B N 1
ATOM 4414 C CA . GLN B 1 84 ? -8.273 65.625 29.141 1 94.81 84 GLN B CA 1
ATOM 4415 C C . GLN B 1 84 ? -8.773 64.312 29.672 1 94.81 84 GLN B C 1
ATOM 4417 O O . GLN B 1 84 ? -8.742 63.281 28.969 1 94.81 84 GLN B O 1
ATOM 4422 N N . ALA B 1 85 ? -9.25 64.312 30.891 1 94.5 85 ALA B N 1
ATOM 4423 C CA . ALA B 1 85 ? -9.797 63.062 31.484 1 94.5 85 ALA B CA 1
ATOM 4424 C C . ALA B 1 85 ? -11.062 62.625 30.766 1 94.5 85 ALA B C 1
ATOM 4426 O O . ALA B 1 85 ? -11.266 61.438 30.531 1 94.5 85 ALA B O 1
ATOM 4427 N N . LYS B 1 86 ? -11.883 63.625 30.328 1 95.12 86 LYS B N 1
ATOM 4428 C CA . LYS B 1 86 ? -13.102 63.281 29.609 1 95.12 86 LYS B CA 1
ATOM 4429 C C . LYS B 1 86 ? -12.789 62.719 28.219 1 95.12 86 LYS B C 1
ATOM 4431 O O . LYS B 1 86 ? -13.453 61.812 27.75 1 95.12 86 LYS B O 1
ATOM 4436 N N . GLU B 1 87 ? -11.781 63.312 27.594 1 95.38 87 GLU B N 1
ATOM 4437 C CA . GLU B 1 87 ? -11.352 62.781 26.312 1 95.38 87 GLU B CA 1
ATOM 4438 C C . GLU B 1 87 ? -10.883 61.312 26.438 1 95.38 87 GLU B C 1
ATOM 4440 O O . GLU B 1 87 ? -11.211 60.469 25.594 1 95.38 87 GLU B O 1
ATOM 4445 N N . TRP B 1 88 ? -10.148 61 27.469 1 95.25 88 TRP B N 1
ATOM 4446 C CA . TRP B 1 88 ? -9.703 59.625 27.719 1 95.25 88 TRP B CA 1
ATOM 4447 C C . TRP B 1 88 ? -10.883 58.719 27.969 1 95.25 88 TRP B C 1
ATOM 4449 O O . TRP B 1 88 ? -10.914 57.594 27.469 1 95.25 88 TRP B O 1
ATOM 4459 N N . ASP B 1 89 ? -11.922 59.219 28.656 1 95.69 89 ASP B N 1
ATOM 4460 C CA . ASP B 1 89 ? -13.117 58.406 28.922 1 95.69 89 ASP B CA 1
ATOM 4461 C C . ASP B 1 89 ? -13.82 58.062 27.609 1 95.69 89 ASP B C 1
ATOM 4463 O O . ASP B 1 89 ? -14.312 56.938 27.469 1 95.69 89 ASP B O 1
ATOM 4467 N N . ASP B 1 90 ? -13.836 59 26.703 1 96.12 90 ASP B N 1
ATOM 4468 C CA . ASP B 1 90 ? -14.484 58.75 25.422 1 96.12 90 ASP B CA 1
ATOM 4469 C C . ASP B 1 90 ? -13.734 57.656 24.641 1 96.12 90 ASP B C 1
ATOM 4471 O O . ASP B 1 90 ? -14.352 56.781 24.047 1 96.12 90 ASP B O 1
ATOM 4475 N N . ILE B 1 91 ? -12.422 57.656 24.672 1 96.19 91 ILE B N 1
ATOM 4476 C CA . ILE B 1 91 ? -11.602 56.656 23.984 1 96.19 91 ILE B CA 1
ATOM 4477 C C . ILE B 1 91 ? -11.766 55.312 24.656 1 96.19 91 ILE B C 1
ATOM 4479 O O . ILE B 1 91 ? -11.891 54.281 23.984 1 96.19 91 ILE B O 1
ATOM 4483 N N . ARG B 1 92 ? -11.797 55.312 26 1 95.31 92 ARG B N 1
ATOM 4484 C CA . ARG B 1 92 ? -12 54.094 26.734 1 95.31 92 ARG B CA 1
ATOM 4485 C C . ARG B 1 92 ? -13.328 53.438 26.359 1 95.31 92 ARG B C 1
ATOM 4487 O O . ARG B 1 92 ? -13.391 52.219 26.141 1 95.31 92 ARG B O 1
ATOM 4494 N N . LYS B 1 93 ? -14.391 54.25 26.266 1 95.19 93 LYS B N 1
ATOM 4495 C CA . LYS B 1 93 ? -15.711 53.719 25.922 1 95.19 93 LYS B CA 1
ATOM 4496 C C . LYS B 1 93 ? -15.711 53.094 24.531 1 95.19 93 LYS B C 1
ATOM 4498 O O . LYS B 1 93 ? -16.312 52.031 24.328 1 95.19 93 LYS B O 1
ATOM 4503 N N . GLN B 1 94 ? -14.969 53.656 23.656 1 95.81 94 GLN B N 1
ATOM 4504 C CA . GLN B 1 94 ? -14.867 53.125 22.297 1 95.81 94 GLN B CA 1
ATOM 4505 C C . GLN B 1 94 ? -14.133 51.781 22.297 1 95.81 94 GLN B C 1
ATOM 4507 O O . GLN B 1 94 ? -14.609 50.812 21.703 1 95.81 94 GLN B O 1
ATOM 4512 N N . HIS B 1 95 ? -13 51.688 22.984 1 95.25 95 HIS B N 1
ATOM 4513 C CA . HIS B 1 95 ? -12.188 50.5 23 1 95.25 95 HIS B CA 1
ATOM 4514 C C . HIS B 1 95 ? -12.883 49.375 23.766 1 95.25 95 HIS B C 1
ATOM 4516 O O . HIS B 1 95 ? -12.883 48.219 23.328 1 95.25 95 HIS B O 1
ATOM 4522 N N . THR B 1 96 ? -13.477 49.719 24.875 1 94.5 96 THR B N 1
ATOM 4523 C CA . THR B 1 96 ? -14.203 48.719 25.656 1 94.5 96 THR B CA 1
ATOM 4524 C C . THR B 1 96 ? -15.438 48.25 24.906 1 94.5 96 THR B C 1
ATOM 4526 O O . THR B 1 96 ? -15.789 47.062 24.969 1 94.5 96 THR B O 1
ATOM 4529 N N . GLY B 1 97 ? -16.062 49.156 24.156 1 94.88 97 GLY B N 1
ATOM 4530 C CA . GLY B 1 97 ? -17.188 48.75 23.328 1 94.88 97 GLY B CA 1
ATOM 4531 C C . GLY B 1 97 ? -16.812 47.781 22.234 1 94.88 97 GLY B C 1
ATOM 4532 O O . GLY B 1 97 ? -17.531 46.812 21.984 1 94.88 97 GLY B O 1
ATOM 4533 N N . ALA B 1 98 ? -15.703 47.969 21.594 1 95.31 98 ALA B N 1
ATOM 4534 C CA . ALA B 1 98 ? -15.203 47.094 20.562 1 95.31 98 ALA B CA 1
ATOM 4535 C C . ALA B 1 98 ? -14.867 45.719 21.141 1 95.31 98 ALA B C 1
ATOM 4537 O O . ALA B 1 98 ? -15.172 44.688 20.531 1 95.31 98 ALA B O 1
ATOM 4538 N N . LEU B 1 99 ? -14.211 45.719 22.297 1 94.94 99 LEU B N 1
ATOM 4539 C CA . LEU B 1 99 ? -13.867 44.469 22.953 1 94.94 99 LEU B CA 1
ATOM 4540 C C . LEU B 1 99 ? -15.125 43.688 23.328 1 94.94 99 LEU B C 1
ATOM 4542 O O . LEU B 1 99 ? -15.195 42.469 23.109 1 94.94 99 LEU B O 1
ATOM 4546 N N . ASP B 1 100 ? -16.141 44.344 23.781 1 94.69 100 ASP B N 1
ATOM 4547 C CA . ASP B 1 100 ? -17.406 43.719 24.125 1 94.69 100 ASP B CA 1
ATOM 4548 C C . ASP B 1 100 ? -18.094 43.156 22.891 1 94.69 100 ASP B C 1
ATOM 4550 O O . ASP B 1 100 ? -18.672 42.062 22.922 1 94.69 100 ASP B O 1
ATOM 4554 N N . ALA B 1 101 ? -18.016 43.844 21.812 1 95 101 ALA B N 1
ATOM 4555 C CA . ALA B 1 101 ? -18.641 43.406 20.578 1 95 101 ALA B CA 1
ATOM 4556 C C . ALA B 1 101 ? -18.016 42.094 20.094 1 95 101 ALA B C 1
ATOM 4558 O O . ALA B 1 101 ? -18.734 41.188 19.688 1 95 101 ALA B O 1
ATOM 4559 N N . ILE B 1 102 ? -16.703 42 20.141 1 94.88 102 ILE B N 1
ATOM 4560 C CA . ILE B 1 102 ? -16.031 40.781 19.688 1 94.88 102 ILE B CA 1
ATOM 4561 C C . ILE B 1 102 ? -16.312 39.656 20.656 1 94.88 102 ILE B C 1
ATOM 4563 O O . ILE B 1 102 ? -16.484 38.5 20.234 1 94.88 102 ILE B O 1
ATOM 4567 N N . LEU B 1 103 ? -16.344 39.938 21.953 1 94.25 103 LEU B N 1
ATOM 4568 C CA . LEU B 1 103 ? -16.656 38.906 22.922 1 94.25 103 LEU B CA 1
ATOM 4569 C C . LEU B 1 103 ? -18.078 38.375 22.734 1 94.25 103 LEU B C 1
ATOM 4571 O O . LEU B 1 103 ? -18.328 37.188 22.875 1 94.25 103 LEU B O 1
ATOM 4575 N N . ASP B 1 104 ? -18.984 39.25 22.375 1 94.5 104 ASP B N 1
ATOM 4576 C CA . ASP B 1 104 ? -20.344 38.844 22.062 1 94.5 104 ASP B CA 1
ATOM 4577 C C . ASP B 1 104 ? -20.391 37.969 20.812 1 94.5 104 ASP B C 1
ATOM 4579 O O . ASP B 1 104 ? -21.141 37 20.734 1 94.5 104 ASP B O 1
ATOM 4583 N N . SER B 1 105 ? -19.609 38.406 19.891 1 93.31 105 SER B N 1
ATOM 4584 C CA . SER B 1 105 ? -19.531 37.625 18.672 1 93.31 105 SER B CA 1
ATOM 4585 C C . SER B 1 105 ? -18.969 36.25 18.953 1 93.31 105 SER B C 1
ATOM 4587 O O . SER B 1 105 ? -19.469 35.25 18.406 1 93.31 105 SER B O 1
ATOM 4589 N N . LEU B 1 106 ? -17.984 36.156 19.797 1 92.38 106 LEU B N 1
ATOM 4590 C CA . LEU B 1 106 ? -17.422 34.844 20.188 1 92.38 106 LEU B CA 1
ATOM 4591 C C . LEU B 1 106 ? -18.453 34 20.922 1 92.38 106 LEU B C 1
ATOM 4593 O O . LEU B 1 106 ? -18.453 32.781 20.828 1 92.38 106 LEU B O 1
ATOM 4597 N N . GLY B 1 107 ? -19.344 34.688 21.625 1 91.5 107 GLY B N 1
ATOM 4598 C CA . GLY B 1 107 ? -20.391 34 22.359 1 91.5 107 GLY B CA 1
ATOM 4599 C C . GLY B 1 107 ? -21.469 33.438 21.469 1 91.5 107 GLY B C 1
ATOM 4600 O O . GLY B 1 107 ? -22.188 32.5 21.859 1 91.5 107 GLY B O 1
ATOM 4601 N N . SER B 1 108 ? -21.578 33.906 20.266 1 89.12 108 SER B N 1
ATOM 4602 C CA . SER B 1 108 ? -22.594 33.438 19.328 1 89.12 108 SER B CA 1
ATOM 4603 C C . SER B 1 108 ? -22.078 32.281 18.484 1 89.12 108 SER B C 1
ATOM 4605 O O . SER B 1 108 ? -22.859 31.594 17.828 1 89.12 108 SER B O 1
ATOM 4607 N N . GLN B 1 109 ? -20.844 32.031 18.547 1 88.94 109 GLN B N 1
ATOM 4608 C CA . GLN B 1 109 ? -20.25 30.938 17.766 1 88.94 109 GLN B CA 1
ATOM 4609 C C . GLN B 1 109 ? -20.141 29.672 18.594 1 88.94 109 GLN B C 1
ATOM 4611 O O . GLN B 1 109 ? -19.375 29.625 19.562 1 88.94 109 GLN B O 1
ATOM 4616 N N . VAL B 1 110 ? -20.844 28.641 18.141 1 87.75 110 VAL B N 1
ATOM 4617 C CA . VAL B 1 110 ? -20.906 27.391 18.891 1 87.75 110 VAL B CA 1
ATOM 4618 C C . VAL B 1 110 ? -19.75 26.469 18.453 1 87.75 110 VAL B C 1
ATOM 4620 O O . VAL B 1 110 ? -19.344 26.5 17.281 1 87.75 110 VAL B O 1
ATOM 4623 N N . VAL B 1 111 ? -19.234 25.781 19.375 1 87.62 111 VAL B N 1
ATOM 4624 C CA . VAL B 1 111 ? -18.172 24.812 19.125 1 87.62 111 VAL B CA 1
ATOM 4625 C C . VAL B 1 111 ? -18.719 23.391 19.328 1 87.62 111 VAL B C 1
ATOM 4627 O O . VAL B 1 111 ? -19.141 23.047 20.438 1 87.62 111 VAL B O 1
ATOM 4630 N N . PRO B 1 112 ? -18.641 22.641 18.25 1 85.88 112 PRO B N 1
ATOM 4631 C CA . PRO B 1 112 ? -19.094 21.25 18.406 1 85.88 112 PRO B CA 1
ATOM 4632 C C . PRO B 1 112 ? -18.297 20.5 19.484 1 85.88 112 PRO B C 1
ATOM 4634 O O . PRO B 1 112 ? -17.109 20.75 19.672 1 85.88 112 PRO B O 1
ATOM 4637 N N . PRO B 1 113 ? -18.938 19.578 20.203 1 82.81 113 PRO B N 1
ATOM 4638 C CA . PRO B 1 113 ? -18.297 18.844 21.297 1 82.81 113 PRO B CA 1
ATOM 4639 C C . PRO B 1 113 ? -17.109 18 20.812 1 82.81 113 PRO B C 1
ATOM 4641 O O . PRO B 1 113 ? -16.172 17.734 21.578 1 82.81 113 PRO B O 1
ATOM 4644 N N . ASP B 1 114 ? -17.109 17.656 19.562 1 79.94 114 ASP B N 1
ATOM 4645 C CA . ASP B 1 114 ? -16.031 16.812 19.031 1 79.94 114 ASP B CA 1
ATOM 4646 C C . ASP B 1 114 ? -14.719 17.578 18.938 1 79.94 114 ASP B C 1
ATOM 4648 O O . ASP B 1 114 ? -13.656 16.984 18.781 1 79.94 114 ASP B O 1
ATOM 4652 N N . PHE B 1 115 ? -14.875 18.922 18.984 1 81.69 115 PHE B N 1
ATOM 4653 C CA . PHE B 1 115 ? -13.688 19.75 18.828 1 81.69 115 PHE B CA 1
ATOM 4654 C C . PHE B 1 115 ?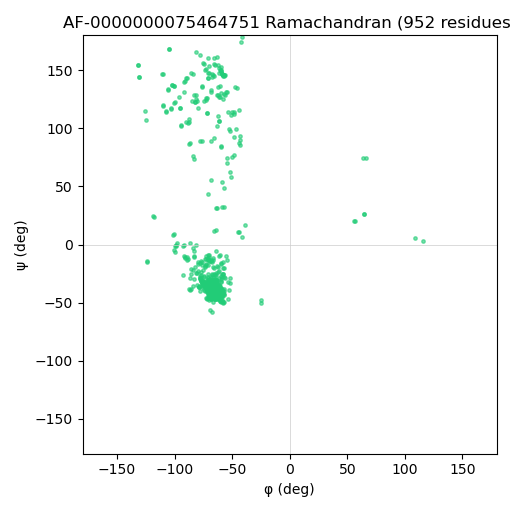 -12.922 19.859 20.141 1 81.69 115 PHE B C 1
ATOM 4656 O O . PHE B 1 115 ? -11.773 20.297 20.156 1 81.69 115 PHE B O 1
ATOM 4663 N N . HIS B 1 116 ? -13.516 19.688 21.188 1 75.19 116 HIS B N 1
ATOM 4664 C CA . HIS B 1 116 ? -12.789 19.906 22.438 1 75.19 116 HIS B CA 1
ATOM 4665 C C . HIS B 1 116 ? -12.859 18.672 23.328 1 75.19 116 HIS B C 1
ATOM 4667 O O . HIS B 1 116 ? -13.812 17.906 23.25 1 75.19 116 HIS B O 1
ATOM 4673 N N . SER B 1 117 ? -11.695 17.875 23.469 1 59.09 117 SER B N 1
ATOM 4674 C CA . SER B 1 117 ? -11.531 16.75 24.391 1 59.09 117 SER B CA 1
ATOM 4675 C C . SER B 1 117 ? -12.07 17.078 25.766 1 59.09 117 SER B C 1
ATOM 4677 O O . SER B 1 117 ? -11.977 18.219 26.219 1 59.09 117 SER B O 1
ATOM 4679 N N . THR B 1 118 ? -13.086 16.422 26.266 1 47.62 118 THR B N 1
ATOM 4680 C CA . THR B 1 118 ? -13.523 16.641 27.641 1 47.62 118 THR B CA 1
ATOM 4681 C C . THR B 1 118 ? -12.336 16.672 28.594 1 47.62 118 THR B C 1
ATOM 4683 O O . THR B 1 118 ? -12.477 16.406 29.781 1 47.62 118 THR B O 1
ATOM 4686 N N . SER B 1 119 ? -11.086 16.719 28.266 1 40.34 119 SER B N 1
ATOM 4687 C CA . SER B 1 119 ? -10.234 16.734 29.453 1 40.34 119 SER B CA 1
ATOM 4688 C C . SER B 1 119 ? -10.578 17.922 30.359 1 40.34 119 SER B C 1
ATOM 4690 O O . SER B 1 119 ? -11.07 18.938 29.891 1 40.34 119 SER B O 1
ATOM 4692 N N . PRO B 1 120 ? -10.445 17.719 31.812 1 34.97 120 PRO B N 1
ATOM 4693 C CA . PRO B 1 120 ? -10.68 18.797 32.781 1 34.97 120 PRO B CA 1
ATOM 4694 C C . PRO B 1 120 ? -10.07 20.125 32.344 1 34.97 120 PRO B C 1
ATOM 4696 O O . PRO B 1 120 ? -9.219 20.156 31.438 1 34.97 120 PRO B O 1
ATOM 4699 N N . VAL B 1 121 ? -10.359 21.297 33.188 1 34.91 121 VAL B N 1
ATOM 4700 C CA . VAL B 1 121 ? -10.336 22.75 33.094 1 34.91 121 VAL B CA 1
ATOM 4701 C C . VAL B 1 121 ? -8.906 23.219 32.844 1 34.91 121 VAL B C 1
ATOM 4703 O O . VAL B 1 121 ? -8.078 23.25 33.75 1 34.91 121 VAL B O 1
ATOM 4706 N N . SER B 1 122 ? -8.047 22.594 32.219 1 33.03 122 SER B N 1
ATOM 4707 C CA . SER B 1 122 ? -6.797 23.344 32.219 1 33.03 122 SER B CA 1
ATOM 4708 C C . SER B 1 122 ? -6.98 24.719 31.562 1 33.03 122 SER B C 1
ATOM 4710 O O . SER B 1 122 ? -7.438 24.812 30.422 1 33.03 122 SER B O 1
ATOM 4712 N N . SER B 1 123 ? -7.438 25.719 32.312 1 32.38 123 SER B N 1
ATOM 4713 C CA . SER B 1 123 ? -7.52 27.125 31.938 1 32.38 123 SER B CA 1
ATOM 4714 C C . SER B 1 123 ? -6.246 27.578 31.219 1 32.38 123 SER B C 1
ATOM 4716 O O . SER B 1 123 ? -5.141 27.234 31.641 1 32.38 123 SER B O 1
ATOM 4718 N N . LEU B 1 124 ? -6.168 27.484 29.969 1 34.53 124 LEU B N 1
ATOM 4719 C CA . LEU B 1 124 ? -5.023 28.094 29.297 1 34.53 124 LEU B CA 1
ATOM 4720 C C . LEU B 1 124 ? -4.438 29.219 30.109 1 34.53 124 LEU B C 1
ATOM 4722 O O . LEU B 1 124 ? -3.33 29.688 29.828 1 34.53 124 LEU B O 1
ATOM 4726 N N . PHE B 1 125 ? -5.371 30.203 30.641 1 32.72 125 PHE B N 1
ATOM 4727 C CA . PHE B 1 125 ? -4.652 31.203 31.422 1 32.72 125 PHE B CA 1
ATOM 4728 C C . PHE B 1 125 ? -4.184 30.609 32.75 1 32.72 125 PHE B C 1
ATOM 4730 O O . PHE B 1 125 ? -4.734 29.609 33.219 1 32.72 125 PHE B O 1
ATOM 4737 N N . GLY B 1 126 ? -3.133 30.922 33.5 1 27.69 126 GLY B N 1
ATOM 4738 C CA . GLY B 1 126 ? -2.273 30.578 34.625 1 27.69 126 GLY B CA 1
ATOM 4739 C C . GLY B 1 126 ? -3.043 30.062 35.812 1 27.69 126 GLY B C 1
ATOM 4740 O O . GLY B 1 126 ? -2.492 29.969 36.938 1 27.69 126 GLY B O 1
ATOM 4741 N N . SER B 1 127 ? -4.344 29.75 36 1 25.33 127 SER B N 1
ATOM 4742 C CA . SER B 1 127 ? -4.512 29.516 37.406 1 25.33 127 SER B CA 1
ATOM 4743 C C . SER B 1 127 ? -3.918 28.172 37.844 1 25.33 127 SER B C 1
ATOM 4745 O O . SER B 1 127 ? -3.98 27.203 37.062 1 25.33 127 SER B O 1
ATOM 4747 N N . GLN B 1 128 ? -2.959 28.031 38.844 1 25.45 128 GLN B N 1
ATOM 4748 C CA . GLN B 1 128 ? -2.072 27.172 39.625 1 25.45 128 GLN B CA 1
ATOM 4749 C C . GLN B 1 128 ? -2.836 26.016 40.25 1 25.45 128 GLN B C 1
ATOM 4751 O O . GLN B 1 128 ? -2.232 25.031 40.688 1 25.45 128 GLN B O 1
ATOM 4756 N N . ASN B 1 129 ? -4.016 25.984 40.781 1 22.88 129 ASN B N 1
ATOM 4757 C CA . ASN B 1 129 ? -4.109 25.156 41.969 1 22.88 129 ASN B CA 1
ATOM 4758 C C . ASN B 1 129 ? -4.336 23.688 41.625 1 22.88 129 ASN B C 1
ATOM 4760 O O . ASN B 1 129 ? -5.391 23.328 41.125 1 22.88 129 ASN B O 1
ATOM 4764 N N . ALA B 1 130 ? -3.297 22.875 41.156 1 27.52 130 ALA B N 1
ATOM 4765 C CA . ALA B 1 130 ? -3.287 21.422 41 1 27.52 130 ALA B CA 1
ATOM 4766 C C . ALA B 1 130 ? -3.754 20.734 42.281 1 27.52 130 ALA B C 1
ATOM 4768 O O . ALA B 1 130 ? -3.047 20.734 43.281 1 27.52 130 ALA B O 1
ATOM 4769 N N . SER B 1 131 ? -5.035 20.672 42.688 1 21.48 131 SER B N 1
ATOM 4770 C CA . SER B 1 131 ? -5.25 19.719 43.781 1 21.48 131 SER B CA 1
ATOM 4771 C C . SER B 1 131 ? -4.906 18.297 43.344 1 21.48 131 SER B C 1
ATOM 4773 O O . SER B 1 131 ? -4.988 17.969 42.156 1 21.48 131 SER B O 1
ATOM 4775 N N . GLU B 1 132 ? -4.188 17.438 44.125 1 24.81 132 GLU B N 1
ATOM 4776 C CA . GLU B 1 132 ? -3.49 16.156 44.281 1 24.81 132 GLU B CA 1
ATOM 4777 C C . GLU B 1 132 ? -4.453 14.984 44.156 1 24.81 132 GLU B C 1
ATOM 4779 O O . GLU B 1 132 ? -4.086 13.844 44.406 1 24.81 132 GLU B O 1
ATOM 4784 N N . ASP B 1 133 ? -5.688 15.047 43.719 1 22.12 133 ASP B N 1
ATOM 4785 C CA . ASP B 1 133 ? -6.336 13.797 44.094 1 22.12 133 ASP B CA 1
ATOM 4786 C C . ASP B 1 133 ? -5.75 12.609 43.344 1 22.12 133 ASP B C 1
ATOM 4788 O O . ASP B 1 133 ? -5.227 12.773 42.25 1 22.12 133 ASP B O 1
ATOM 4792 N N . GLU B 1 134 ? -5.637 11.383 44 1 23.2 134 GLU B N 1
ATOM 4793 C CA . GLU B 1 134 ? -5.066 10.039 44.031 1 23.2 134 GLU B CA 1
ATOM 4794 C C . GLU B 1 134 ? -5.641 9.172 42.906 1 23.2 134 GLU B C 1
ATOM 4796 O O . GLU B 1 134 ? -6.781 8.703 43 1 23.2 134 GLU B O 1
ATOM 4801 N N . THR B 1 135 ? -5.531 9.617 41.719 1 22.17 135 THR B N 1
ATOM 4802 C CA . THR B 1 135 ? -6.18 8.75 40.719 1 22.17 135 THR B CA 1
ATOM 4803 C C . THR B 1 135 ? -5.508 7.383 40.688 1 22.17 135 THR B C 1
ATOM 4805 O O . THR B 1 135 ? -4.289 7.285 40.531 1 22.17 135 THR B O 1
ATOM 4808 N N . GLU B 1 136 ? -6.215 6.422 41.344 1 22.88 136 GLU B N 1
ATOM 4809 C CA . GLU B 1 136 ? -5.969 4.984 41.375 1 22.88 136 GLU B CA 1
ATOM 4810 C C . GLU B 1 136 ? -5.805 4.402 39.969 1 22.88 136 GLU B C 1
ATOM 4812 O O . GLU B 1 136 ? -6.562 4.746 39.062 1 22.88 136 GLU B O 1
ATOM 4817 N N . GLN B 1 137 ? -4.594 4 39.75 1 22.7 137 GLN B N 1
ATOM 4818 C CA . GLN B 1 137 ? -3.902 3.369 38.625 1 22.7 137 GLN B CA 1
ATOM 4819 C C . GLN B 1 137 ? -4.559 2.041 38.25 1 22.7 137 GLN B C 1
ATOM 4821 O O . GLN B 1 137 ? -4.387 1.041 38.938 1 22.7 137 GLN B O 1
ATOM 4826 N N . THR B 1 138 ? -5.887 2.037 38 1 19.69 138 THR B N 1
ATOM 4827 C CA . THR B 1 138 ? -6.359 0.693 37.688 1 19.69 138 THR B CA 1
ATOM 4828 C C . THR B 1 138 ? -5.68 0.155 36.438 1 19.69 138 THR B C 1
ATOM 4830 O O . THR B 1 138 ? -5.66 0.821 35.406 1 19.69 138 THR B O 1
ATOM 4833 N N . LYS B 1 139 ? -4.773 -0.767 36.625 1 24.22 139 LYS B N 1
ATOM 4834 C CA . LYS B 1 139 ? -3.955 -1.667 35.812 1 24.22 139 LYS B CA 1
ATOM 4835 C C . LYS B 1 139 ? -4.812 -2.455 34.812 1 24.22 139 LYS B C 1
ATOM 4837 O O . LYS B 1 139 ? -5.523 -3.385 35.219 1 24.22 139 LYS B O 1
ATOM 4842 N N . ALA B 1 140 ? -5.609 -1.824 33.875 1 24.23 140 ALA B N 1
ATOM 4843 C CA . ALA B 1 140 ? -6.293 -2.729 32.969 1 24.23 140 ALA B CA 1
ATOM 4844 C C . ALA B 1 140 ? -5.309 -3.686 32.312 1 24.23 140 ALA B C 1
ATOM 4846 O O . ALA B 1 140 ? -4.25 -3.268 31.828 1 24.23 140 ALA B O 1
ATOM 4847 N N . TYR B 1 141 ? -5.203 -4.848 32.781 1 21.11 141 TYR B N 1
ATOM 4848 C CA . TYR B 1 141 ? -4.617 -6.09 32.281 1 21.11 141 TYR B CA 1
ATOM 4849 C C . TYR B 1 141 ? -5.035 -6.355 30.844 1 21.11 141 TYR B C 1
ATOM 4851 O O . TYR B 1 141 ? -6.215 -6.246 30.5 1 21.11 141 TYR B O 1
ATOM 4859 N N . PHE B 1 142 ? -4.172 -6.035 29.844 1 22.19 142 PHE B N 1
ATOM 4860 C CA . PHE B 1 142 ? -4.188 -6.285 28.406 1 22.19 142 PHE B CA 1
ATOM 4861 C C . PHE B 1 142 ? -4.355 -7.77 28.125 1 22.19 142 PHE B C 1
ATOM 4863 O O . PHE B 1 142 ? -3.459 -8.57 28.406 1 22.19 142 PHE B O 1
ATOM 4870 N N . LYS B 1 143 ? -5.578 -8.336 28.406 1 27.19 143 LYS B N 1
ATOM 4871 C CA . LYS B 1 143 ? -5.703 -9.727 27.984 1 27.19 143 LYS B CA 1
ATOM 4872 C C . LYS B 1 143 ? -5.469 -9.875 26.484 1 27.19 143 LYS B C 1
ATOM 4874 O O . LYS B 1 143 ? -5.984 -9.094 25.688 1 27.19 143 LYS B O 1
ATOM 4879 N N . PRO B 1 144 ? -4.539 -10.719 25.938 1 27.05 144 PRO B N 1
ATOM 4880 C CA . PRO B 1 144 ? -3.875 -10.992 24.672 1 27.05 144 PRO B CA 1
ATOM 4881 C C . PRO B 1 144 ? -4.863 -11.312 23.547 1 27.05 144 PRO B C 1
ATOM 4883 O O . PRO B 1 144 ? -4.504 -11.25 22.359 1 27.05 144 PRO B O 1
ATOM 4886 N N . GLY B 1 145 ? -5.891 -12.062 23.812 1 26.11 145 GLY B N 1
ATOM 4887 C CA . GLY B 1 145 ? -6.367 -13.008 22.812 1 26.11 145 GLY B CA 1
ATOM 4888 C C . GLY B 1 145 ? -7.078 -12.336 21.656 1 26.11 145 GLY B C 1
ATOM 4889 O O . GLY B 1 145 ? -7.727 -13.008 20.844 1 26.11 145 GLY B O 1
ATOM 4890 N N . GLN B 1 146 ? -7.398 -11.125 21.75 1 26.69 146 GLN B N 1
ATOM 4891 C CA . GLN B 1 146 ? -8.547 -10.805 20.906 1 26.69 146 GLN B CA 1
ATOM 4892 C C . GLN B 1 146 ? -8.164 -10.805 19.438 1 26.69 146 GLN B C 1
ATOM 4894 O O . GLN B 1 146 ? -7.102 -10.312 19.062 1 26.69 146 GLN B O 1
ATOM 4899 N N . SER B 1 147 ? -8.758 -11.836 18.641 1 26.89 147 SER B N 1
ATOM 4900 C CA . SER B 1 147 ? -8.672 -12.164 17.234 1 26.89 147 SER B CA 1
ATOM 4901 C C . SER B 1 147 ? -8.859 -10.93 16.359 1 26.89 147 SER B C 1
ATOM 4903 O O . SER B 1 147 ? -9.531 -9.977 16.766 1 26.89 147 SER B O 1
ATOM 4905 N N . PRO B 1 148 ? -7.961 -10.836 15.32 1 28.94 148 PRO B N 1
ATOM 4906 C CA . PRO B 1 148 ? -7.801 -9.68 14.438 1 28.94 148 PRO B CA 1
ATOM 4907 C C . PRO B 1 148 ? -9.117 -9.242 13.797 1 28.94 148 PRO B C 1
ATOM 4909 O O . PRO B 1 148 ? -9.18 -8.18 13.18 1 28.94 148 PRO B O 1
ATOM 4912 N N . THR B 1 149 ? -10.023 -10.258 13.539 1 32.53 149 THR B N 1
ATOM 4913 C CA . THR B 1 149 ? -11.227 -9.852 12.82 1 32.53 149 T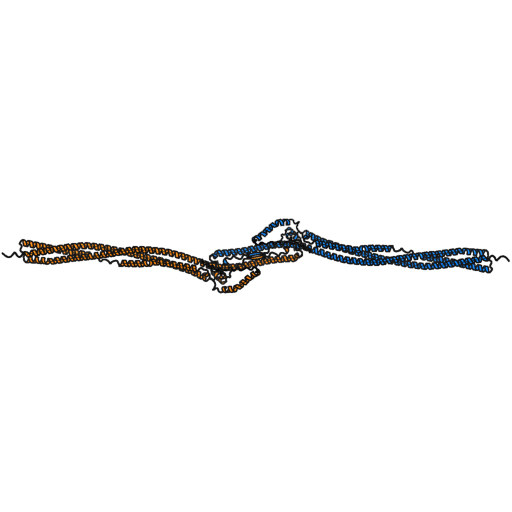HR B CA 1
ATOM 4914 C C . THR B 1 149 ? -11.961 -8.742 13.57 1 32.53 149 THR B C 1
ATOM 4916 O O . THR B 1 149 ? -12.883 -8.125 13.031 1 32.53 149 THR B O 1
ATOM 4919 N N . GLU B 1 150 ? -11.719 -8.828 14.898 1 30.48 150 GLU B N 1
ATOM 4920 C CA . GLU B 1 150 ? -12.539 -7.988 15.758 1 30.48 150 GLU B CA 1
ATOM 4921 C C . GLU B 1 150 ? -12.242 -6.508 15.539 1 30.48 150 GLU B C 1
ATOM 4923 O O . GLU B 1 150 ? -12.914 -5.641 16.094 1 30.48 150 GLU B O 1
ATOM 4928 N N . THR B 1 151 ? -11.141 -6.332 14.812 1 31.36 151 THR B N 1
ATOM 4929 C CA . THR B 1 151 ? -10.766 -4.922 14.75 1 31.36 151 THR B CA 1
ATOM 4930 C C . THR B 1 151 ? -11.734 -4.145 13.867 1 31.36 151 THR B C 1
ATOM 4932 O O . THR B 1 151 ? -11.977 -2.957 14.094 1 31.36 151 THR B O 1
ATOM 4935 N N . LEU B 1 152 ? -12.164 -4.898 12.758 1 33.09 152 LEU B N 1
ATOM 4936 C CA . LEU B 1 152 ? -13.07 -4.121 11.922 1 33.09 152 LEU B CA 1
ATOM 4937 C C . LEU B 1 152 ? -14.398 -3.885 12.641 1 33.09 152 LEU B C 1
ATOM 4939 O O . LEU B 1 152 ? -15.133 -2.949 12.305 1 33.09 152 LEU B O 1
ATOM 4943 N N . ARG B 1 153 ? -14.805 -4.879 13.508 1 31.41 153 ARG B N 1
ATOM 4944 C CA . ARG B 1 153 ? -16.094 -4.719 14.18 1 31.41 153 ARG B CA 1
ATOM 4945 C C . ARG B 1 153 ? -16.078 -3.502 15.102 1 31.41 153 ARG B C 1
ATOM 4947 O O . ARG B 1 153 ? -17.125 -2.896 15.359 1 31.41 153 ARG B O 1
ATOM 4954 N N . ASP B 1 154 ? -14.969 -3.373 15.766 1 32.88 154 ASP B N 1
ATOM 4955 C CA . ASP B 1 154 ? -15 -2.273 16.719 1 32.88 154 ASP B CA 1
ATOM 4956 C C . ASP B 1 154 ? -15.18 -0.932 16.016 1 32.88 154 ASP B C 1
ATOM 4958 O O . ASP B 1 154 ? -15.547 0.062 16.641 1 32.88 154 ASP B O 1
ATOM 4962 N N . VAL B 1 155 ? -14.867 -0.949 14.711 1 33.06 155 VAL B N 1
ATOM 4963 C CA . VAL B 1 155 ? -15.211 0.277 14 1 33.06 155 VAL B CA 1
ATOM 4964 C C . VAL B 1 155 ? -16.734 0.404 13.883 1 33.06 155 VAL B C 1
ATOM 4966 O O . VAL B 1 155 ? -17.281 1.501 14.016 1 33.06 155 VAL B O 1
ATOM 4969 N N . LEU B 1 156 ? -17.438 -0.778 13.625 1 30.89 156 LEU B N 1
ATOM 4970 C CA . LEU B 1 156 ? -18.875 -0.642 13.523 1 30.89 156 LEU B CA 1
ATOM 4971 C C . LEU B 1 156 ? -19.5 -0.338 14.891 1 30.89 156 LEU B C 1
ATOM 4973 O O . LEU B 1 156 ? -20.5 0.382 14.977 1 30.89 156 LEU B O 1
ATOM 4977 N N . CYS B 1 157 ? -19.047 -1.039 15.914 1 31.44 157 CYS B N 1
ATOM 4978 C CA . CYS B 1 157 ? -19.703 -0.792 17.188 1 31.44 157 CYS B CA 1
ATOM 4979 C C . CYS B 1 157 ? -19.469 0.64 17.656 1 31.44 157 CYS B C 1
ATOM 4981 O O . CYS B 1 157 ? -20.031 1.072 18.656 1 31.44 157 CYS B O 1
ATOM 4983 N N . HIS B 1 158 ? -18.359 1.168 17.266 1 33.16 158 HIS B N 1
ATOM 4984 C CA . HIS B 1 158 ? -18.281 2.561 17.703 1 33.16 158 HIS B CA 1
ATOM 4985 C C . HIS B 1 158 ? -19.422 3.385 17.094 1 33.16 158 HIS B C 1
ATOM 4987 O O . HIS B 1 158 ? -19.688 4.504 17.531 1 33.16 158 HIS B O 1
ATOM 4993 N N . SER B 1 159 ? -20.141 2.758 16.125 1 34.06 159 SER B N 1
ATOM 4994 C CA . SER B 1 159 ? -21.312 3.484 15.641 1 34.06 159 SER B CA 1
ATOM 4995 C C . SER B 1 159 ? -22.422 3.52 16.688 1 34.06 159 SER B C 1
ATOM 4997 O O . SER B 1 159 ? -23.297 4.375 16.641 1 34.06 159 SER B O 1
ATOM 4999 N N . MET B 1 160 ? -22.609 2.371 17.438 1 31.5 160 MET B N 1
ATOM 5000 C CA . MET B 1 160 ? -23.781 2.363 18.312 1 31.5 160 MET B CA 1
ATOM 5001 C C . MET B 1 160 ? -23.594 3.299 19.5 1 31.5 160 MET B C 1
ATOM 5003 O O . MET B 1 160 ? -24.547 3.691 20.156 1 31.5 160 MET B O 1
ATOM 5007 N N . ARG B 1 161 ? -22.469 3.262 20.156 1 35.19 161 ARG B N 1
ATOM 5008 C CA . ARG B 1 161 ? -22.359 4.195 21.266 1 35.19 161 ARG B CA 1
ATOM 5009 C C . ARG B 1 161 ? -22.625 5.629 20.812 1 35.19 161 ARG B C 1
ATOM 5011 O O . ARG B 1 161 ? -22.641 6.551 21.641 1 35.19 161 ARG B O 1
ATOM 5018 N N . ASN B 1 162 ? -22.625 5.777 19.516 1 35.97 162 ASN B N 1
ATOM 5019 C CA . ASN B 1 162 ? -22.938 7.129 19.062 1 35.97 162 ASN B CA 1
ATOM 5020 C C . ASN B 1 162 ? -24.406 7.473 19.297 1 35.97 162 ASN B C 1
ATOM 5022 O O . ASN B 1 162 ? -24.891 8.508 18.844 1 35.97 162 ASN B O 1
ATOM 5026 N N . SER B 1 163 ? -25.156 6.488 19.672 1 34.28 163 SER B N 1
ATOM 5027 C CA . SER B 1 163 ? -26.547 6.93 19.797 1 34.28 163 SER B CA 1
ATOM 5028 C C . SER B 1 163 ? -26.703 7.891 20.984 1 34.28 163 SER B C 1
ATOM 5030 O O . SER B 1 163 ? -27.516 8.812 20.922 1 34.28 163 SER B O 1
ATOM 5032 N N . LYS B 1 164 ? -26.328 7.523 22.203 1 36.19 164 LYS B N 1
ATOM 5033 C CA . LYS B 1 164 ? -26.516 8.469 23.297 1 36.19 164 LYS B CA 1
ATOM 5034 C C . LYS B 1 164 ? -25.688 9.734 23.078 1 36.19 164 LYS B C 1
ATOM 5036 O O . LYS B 1 164 ? -25.938 10.766 23.688 1 36.19 164 LYS B O 1
ATOM 5041 N N . GLY B 1 165 ? -24.484 9.68 22.609 1 37.75 165 GLY B N 1
ATOM 5042 C CA . GLY B 1 165 ? -23.656 10.805 22.203 1 37.75 165 GLY B CA 1
ATOM 5043 C C . GLY B 1 165 ? -24.297 11.656 21.125 1 37.75 165 GLY B C 1
ATOM 5044 O O . GLY B 1 165 ? -23.75 12.695 20.75 1 37.75 165 GLY B O 1
ATOM 5045 N N . ARG B 1 166 ? -25.156 11.102 20.359 1 43.56 166 ARG B N 1
ATOM 5046 C CA . ARG B 1 166 ? -25.953 11.82 19.375 1 43.56 166 ARG B CA 1
ATOM 5047 C C . ARG B 1 166 ? -26.906 12.789 20.031 1 43.56 166 ARG B C 1
ATOM 5049 O O . ARG B 1 166 ? -27.297 13.797 19.438 1 43.56 166 ARG B O 1
ATOM 5056 N N . GLN B 1 167 ? -27.531 12.367 21.031 1 40.5 167 GLN B N 1
ATOM 5057 C CA . GLN B 1 167 ? -28.531 13.242 21.625 1 40.5 167 GLN B CA 1
ATOM 5058 C C . GLN B 1 167 ? -27.891 14.516 22.172 1 40.5 167 GLN B C 1
ATOM 5060 O O . GLN B 1 167 ? -28.516 15.578 22.156 1 40.5 167 GLN B O 1
ATOM 5065 N N . ARG B 1 168 ? -26.859 14.461 22.828 1 44.44 168 ARG B N 1
ATOM 5066 C CA . ARG B 1 168 ? -26.125 15.672 23.219 1 44.44 168 ARG B CA 1
ATOM 5067 C C . ARG B 1 168 ? -25.703 16.484 21.984 1 44.44 168 ARG B C 1
ATOM 5069 O O . ARG B 1 168 ? -25.391 17.656 22.109 1 44.44 168 ARG B O 1
ATOM 5076 N N . GLU B 1 169 ? -25.484 15.898 20.812 1 54.09 169 GLU B N 1
ATOM 5077 C CA . GLU B 1 169 ? -25.219 16.531 19.531 1 54.09 169 GLU B CA 1
ATOM 5078 C C . GLU B 1 169 ? -26.391 17.406 19.078 1 54.09 169 GLU B C 1
ATOM 5080 O O . GLU B 1 169 ? -26.203 18.438 18.453 1 54.09 169 GLU B O 1
ATOM 5085 N N . SER B 1 170 ? -27.625 16.969 19.359 1 56.59 170 SER B N 1
ATOM 5086 C CA . SER B 1 170 ? -28.766 17.688 18.781 1 56.59 170 SER B CA 1
ATOM 5087 C C . SER B 1 170 ? -29.062 18.953 19.547 1 56.59 170 SER B C 1
ATOM 5089 O O . SER B 1 170 ? -29.531 19.953 18.969 1 56.59 170 SER B O 1
ATOM 5091 N N . ASP B 1 171 ? -28.875 18.906 20.812 1 63.47 171 ASP B N 1
ATOM 5092 C CA . ASP B 1 171 ? -29.266 20.125 21.516 1 63.47 171 ASP B CA 1
ATOM 5093 C C . ASP B 1 171 ? -28.125 21.125 21.562 1 63.47 171 ASP B C 1
ATOM 5095 O O . ASP B 1 171 ? -27.203 21 22.391 1 63.47 171 ASP B O 1
ATOM 5099 N N . ARG B 1 172 ? -27.984 21.938 20.562 1 75.31 172 ARG B N 1
ATOM 5100 C CA . ARG B 1 172 ? -26.922 22.922 20.344 1 75.31 172 ARG B CA 1
ATOM 5101 C C . ARG B 1 172 ? -26.891 23.938 21.484 1 75.31 172 ARG B C 1
ATOM 5103 O O . ARG B 1 172 ? -25.906 24.672 21.641 1 75.31 172 ARG B O 1
ATOM 5110 N N . THR B 1 173 ? -28.031 23.984 22.281 1 73.19 173 THR B N 1
ATOM 5111 C CA . THR B 1 173 ? -28.062 24.984 23.344 1 73.19 173 THR B CA 1
ATOM 5112 C C . THR B 1 173 ? -27.078 24.625 24.453 1 73.19 173 THR B C 1
ATOM 5114 O O . THR B 1 173 ? -26.656 25.484 25.219 1 73.19 173 THR B O 1
ATOM 5117 N N . ARG B 1 174 ? -26.609 23.359 24.406 1 78.56 174 ARG B N 1
ATOM 5118 C CA . ARG B 1 174 ? -25.719 22.906 25.469 1 78.56 174 ARG B CA 1
ATOM 5119 C C . ARG B 1 174 ? -24.266 22.938 25.016 1 78.56 174 ARG B C 1
ATOM 5121 O O . ARG B 1 174 ? -23.359 22.625 25.797 1 78.56 174 ARG B O 1
ATOM 5128 N N . TRP B 1 175 ? -24.062 23.547 23.812 1 83.88 175 TRP B N 1
ATOM 5129 C CA . TRP B 1 175 ? -22.688 23.547 23.297 1 83.88 175 TRP B CA 1
ATOM 5130 C C . TRP B 1 175 ? -21.906 24.734 23.875 1 83.88 175 TRP B C 1
ATOM 5132 O O . TRP B 1 175 ? -22.484 25.781 24.188 1 83.88 175 TRP B O 1
ATOM 5142 N N . LYS B 1 176 ? -20.719 24.406 24 1 87 176 LYS B N 1
ATOM 5143 C CA . LYS B 1 176 ? -19.844 25.5 24.391 1 87 176 LYS B CA 1
ATOM 5144 C C . LYS B 1 176 ? -19.656 26.5 23.25 1 87 176 LYS B C 1
ATOM 5146 O O . LYS B 1 176 ? -19.828 26.141 22.078 1 87 176 LYS B O 1
ATOM 5151 N N . THR B 1 177 ? -19.484 27.75 23.656 1 89.44 177 THR B N 1
ATOM 5152 C CA . THR B 1 177 ? -19.172 28.781 22.672 1 89.44 177 THR B CA 1
ATOM 5153 C C . THR B 1 177 ? -17.703 29.172 22.734 1 89.44 177 THR B C 1
ATOM 5155 O O . THR B 1 177 ? -16.984 28.75 23.641 1 89.44 177 THR B O 1
ATOM 5158 N N . LEU B 1 178 ? -17.266 29.922 21.719 1 90.81 178 LEU B N 1
ATOM 5159 C CA . LEU B 1 178 ? -15.875 30.359 21.703 1 90.81 178 LEU B CA 1
ATOM 5160 C C . LEU B 1 178 ? -15.555 31.219 22.906 1 90.81 178 LEU B C 1
ATOM 5162 O O . LEU B 1 178 ? -14.406 31.25 23.359 1 90.81 178 LEU B O 1
ATOM 5166 N N . ARG B 1 179 ? -16.594 31.922 23.422 1 92.25 179 ARG B N 1
ATOM 5167 C CA . ARG B 1 179 ? -16.391 32.812 24.562 1 92.25 179 ARG B CA 1
ATOM 5168 C C . ARG B 1 179 ? -16.062 32 25.812 1 92.25 179 ARG B C 1
ATOM 5170 O O . ARG B 1 179 ? -15.352 32.5 26.703 1 92.25 179 ARG B O 1
ATOM 5177 N N . ASP B 1 180 ? -16.516 30.719 25.859 1 90 180 ASP B N 1
ATOM 5178 C CA . ASP B 1 180 ? -16.281 29.844 27.016 1 90 180 ASP B CA 1
ATOM 5179 C C . ASP B 1 180 ? -14.797 29.5 27.141 1 90 180 ASP B C 1
ATOM 5181 O O . ASP B 1 180 ? -14.344 29.062 28.203 1 90 180 ASP B O 1
ATOM 5185 N N . PHE B 1 181 ? -14.102 29.766 26.062 1 88.56 181 PHE B N 1
ATOM 5186 C CA . PHE B 1 181 ? -12.68 29.438 26.078 1 88.56 181 PHE B CA 1
ATOM 5187 C C . PHE B 1 181 ? -11.836 30.672 26.375 1 88.56 181 PHE B C 1
ATOM 5189 O O . PHE B 1 181 ? -10.609 30.594 26.422 1 88.56 181 PHE B O 1
ATOM 5196 N N . VAL B 1 182 ? -12.492 31.75 26.531 1 90.44 182 VAL B N 1
ATOM 5197 C CA . VAL B 1 182 ? -11.812 33 26.812 1 90.44 182 VAL B CA 1
ATOM 5198 C C . VAL B 1 182 ? -11.688 33.188 28.328 1 90.44 182 VAL B C 1
ATOM 5200 O O . VAL B 1 182 ? -12.602 32.844 29.078 1 90.44 182 VAL B O 1
ATOM 5203 N N . ASP B 1 183 ? -10.531 33.719 28.781 1 87.94 183 ASP B N 1
ATOM 5204 C CA . ASP B 1 183 ? -10.336 34.062 30.188 1 87.94 183 ASP B CA 1
ATOM 5205 C C . ASP B 1 183 ? -11.039 35.375 30.516 1 87.94 183 ASP B C 1
ATOM 5207 O O . ASP B 1 183 ? -10.406 36.438 30.547 1 87.94 183 ASP B O 1
ATOM 5211 N N . GLU B 1 184 ? -12.227 35.281 30.891 1 89.56 184 GLU B N 1
ATOM 5212 C CA . GLU B 1 184 ? -13.039 36.469 31.156 1 89.56 184 GLU B CA 1
ATOM 5213 C C . GLU B 1 184 ? -12.641 37.125 32.469 1 89.56 184 GLU B C 1
ATOM 5215 O O . GLU B 1 184 ? -12.773 38.344 32.625 1 89.56 184 GLU B O 1
ATOM 5220 N N . ARG B 1 185 ? -12.148 36.375 33.375 1 92.19 185 ARG B N 1
ATOM 5221 C CA . ARG B 1 185 ? -11.742 36.906 34.656 1 92.19 185 ARG B CA 1
ATOM 5222 C C . ARG B 1 185 ? -10.594 37.906 34.5 1 92.19 185 ARG B C 1
ATOM 5224 O O . ARG B 1 185 ? -10.586 38.969 35.125 1 92.19 185 ARG B O 1
ATOM 5231 N N . SER B 1 186 ? -9.688 37.5 33.656 1 91.88 186 SER B N 1
ATOM 5232 C CA . SER B 1 186 ? -8.555 38.406 33.406 1 91.88 186 SER B CA 1
ATOM 5233 C C . SER B 1 186 ? -8.992 39.719 32.781 1 91.88 186 SER B C 1
ATOM 5235 O O . SER B 1 186 ? -8.445 40.781 33.094 1 91.88 186 SER B O 1
ATOM 5237 N N . ILE B 1 187 ? -9.992 39.688 31.938 1 93.19 187 ILE B N 1
ATOM 5238 C CA . ILE B 1 187 ? -10.523 40.875 31.297 1 93.19 187 ILE B CA 1
ATOM 5239 C C . ILE B 1 187 ? -11.234 41.75 32.312 1 93.19 187 ILE B C 1
ATOM 5241 O O . ILE B 1 187 ? -11.031 42.969 32.344 1 93.19 187 ILE B O 1
ATOM 5245 N N . GLU B 1 188 ? -11.945 41.125 33.219 1 92.88 188 GLU B N 1
ATOM 5246 C CA . GLU B 1 188 ? -12.641 41.875 34.25 1 92.88 188 GLU B CA 1
ATOM 5247 C C . GLU B 1 188 ? -11.656 42.562 35.219 1 92.88 188 GLU B C 1
ATOM 5249 O O . GLU B 1 188 ? -11.852 43.719 35.594 1 92.88 188 GLU B O 1
ATOM 5254 N N . ASP B 1 189 ? -10.656 41.812 35.562 1 93.88 189 ASP B N 1
ATOM 5255 C CA . ASP B 1 189 ? -9.633 42.375 36.438 1 93.88 189 ASP B CA 1
ATOM 5256 C C . ASP B 1 189 ? -8.969 43.594 35.812 1 93.88 189 ASP B C 1
ATOM 5258 O O . ASP B 1 189 ? -8.719 44.594 36.469 1 93.88 189 ASP B O 1
ATOM 5262 N N . LEU B 1 190 ? -8.703 43.469 34.531 1 93.31 190 LEU B N 1
ATOM 5263 C CA . LEU B 1 190 ? -8.078 44.562 33.812 1 93.31 190 LEU B CA 1
ATOM 5264 C C . LEU B 1 190 ? -8.992 45.781 33.781 1 93.31 190 LEU B C 1
ATOM 5266 O O . LEU B 1 190 ? -8.539 46.906 34.062 1 93.31 190 LEU B O 1
ATOM 5270 N N . LEU B 1 191 ? -10.266 45.656 33.625 1 93.44 191 LEU B N 1
ATOM 5271 C CA . LEU B 1 191 ? -11.211 46.75 33.562 1 93.44 191 LEU B CA 1
ATOM 5272 C C . LEU B 1 191 ? -11.414 47.375 34.938 1 93.44 191 LEU B C 1
ATOM 5274 O O . LEU B 1 191 ? -11.539 48.594 35.062 1 93.44 191 LEU B O 1
ATOM 5278 N N . GLU B 1 192 ? -11.383 46.5 35.938 1 94.19 192 GLU B N 1
ATOM 5279 C CA . GLU B 1 192 ? -11.5 47.031 37.281 1 94.19 192 GLU B CA 1
ATOM 5280 C C . GLU B 1 192 ? -10.289 47.875 37.656 1 94.19 192 GLU B C 1
ATOM 5282 O O . GLU B 1 192 ? -10.438 48.938 38.312 1 94.19 192 GLU B O 1
ATOM 5287 N N . ASN B 1 193 ? -9.164 47.406 37.281 1 94.12 193 ASN B N 1
ATOM 5288 C CA . ASN B 1 193 ? -7.938 48.156 37.562 1 94.12 193 ASN B CA 1
ATOM 5289 C C . ASN B 1 193 ? -7.945 49.5 36.844 1 94.12 193 ASN B C 1
ATOM 5291 O O . ASN B 1 193 ? -7.523 50.531 37.406 1 94.12 193 ASN B O 1
ATOM 5295 N N . ILE B 1 194 ? -8.422 49.531 35.625 1 94.62 194 ILE B N 1
ATOM 5296 C CA . ILE B 1 194 ? -8.484 50.781 34.875 1 94.62 194 ILE B CA 1
ATOM 5297 C C . ILE B 1 194 ? -9.461 51.75 35.531 1 94.62 194 ILE B C 1
ATOM 5299 O O . ILE B 1 194 ? -9.172 52.938 35.625 1 94.62 194 ILE B O 1
ATOM 5303 N N . GLU B 1 195 ? -10.586 51.25 36.094 1 93.62 195 GLU B N 1
ATOM 5304 C CA . GLU B 1 195 ? -11.562 52.094 36.75 1 93.62 195 GLU B CA 1
ATOM 5305 C C . GLU B 1 195 ? -10.992 52.656 38.062 1 93.62 195 GLU B C 1
ATOM 5307 O O . GLU B 1 195 ? -11.203 53.844 38.375 1 93.62 195 GLU B O 1
ATOM 5312 N N . SER B 1 196 ? -10.273 51.844 38.719 1 94.81 196 SER B N 1
ATOM 5313 C CA . SER B 1 196 ? -9.648 52.281 39.969 1 94.81 196 SER B CA 1
ATOM 5314 C C . SER B 1 196 ? -8.633 53.406 39.719 1 94.81 196 SER B C 1
ATOM 5316 O O . SER B 1 196 ? -8.602 54.406 40.438 1 94.81 196 SER B O 1
ATOM 5318 N N . GLU B 1 197 ? -7.852 53.188 38.656 1 94.5 197 GLU B N 1
ATOM 5319 C CA . GLU B 1 197 ? -6.848 54.188 38.312 1 94.5 197 GLU B CA 1
ATOM 5320 C C . GLU B 1 197 ? -7.504 55.5 37.844 1 94.5 197 GLU B C 1
ATOM 5322 O O . GLU B 1 197 ? -7 56.562 38.125 1 94.5 197 GLU B O 1
ATOM 5327 N N . ARG B 1 198 ? -8.594 55.375 37.125 1 94.94 198 ARG B N 1
ATOM 5328 C CA . ARG B 1 198 ? -9.32 56.562 36.688 1 94.94 198 ARG B CA 1
ATOM 5329 C C . ARG B 1 198 ? -9.867 57.344 37.875 1 94.94 198 ARG B C 1
ATOM 5331 O O . ARG B 1 198 ? -9.836 58.562 37.875 1 94.94 198 ARG B O 1
ATOM 5338 N N . SER B 1 199 ? -10.344 56.656 38.938 1 94.94 199 SER B N 1
ATOM 5339 C CA . SER B 1 199 ? -10.867 57.312 40.125 1 94.94 199 SER B CA 1
ATOM 5340 C C . SER B 1 199 ? -9.781 58.094 40.875 1 94.94 199 SER B C 1
ATOM 5342 O O . SER B 1 199 ? -10.055 59.094 41.5 1 94.94 199 SER B O 1
ATOM 5344 N N . VAL B 1 200 ? -8.547 57.562 40.75 1 95.19 200 VAL B N 1
ATOM 5345 C CA . VAL B 1 200 ? -7.414 58.25 41.375 1 95.19 200 VAL B CA 1
ATOM 5346 C C . VAL B 1 200 ? -7.234 59.625 40.75 1 95.19 200 VAL B C 1
ATOM 5348 O O . VAL B 1 200 ? -6.871 60.594 41.469 1 95.19 200 VAL B O 1
ATOM 5351 N N . LEU B 1 201 ? -7.559 59.812 39.438 1 94.38 201 LEU B N 1
ATOM 5352 C CA . LEU B 1 201 ? -7.465 61.125 38.781 1 94.38 201 LEU B CA 1
ATOM 5353 C C . LEU B 1 201 ? -8.43 62.125 39.438 1 94.38 201 LEU B C 1
ATOM 5355 O O . LEU B 1 201 ? -8.062 63.25 39.656 1 94.38 201 LEU B O 1
ATOM 5359 N N . ASP B 1 202 ? -9.602 61.625 39.75 1 92.81 202 ASP B N 1
ATOM 5360 C CA . ASP B 1 202 ? -10.586 62.5 40.406 1 92.81 202 ASP B CA 1
ATOM 5361 C C . ASP B 1 202 ? -10.125 62.906 41.781 1 92.81 202 ASP B C 1
ATOM 5363 O O . ASP B 1 202 ? -10.328 64.062 42.219 1 92.81 202 ASP B O 1
ATOM 5367 N N . ASP B 1 203 ? -9.484 61.938 42.438 1 94.62 203 ASP B N 1
ATOM 5368 C CA . ASP B 1 203 ? -8.961 62.25 43.781 1 94.62 203 ASP B CA 1
ATOM 5369 C C . ASP B 1 203 ? -7.863 63.312 43.719 1 94.62 203 ASP B C 1
ATOM 5371 O O . ASP B 1 203 ? -7.789 64.188 44.562 1 94.62 203 ASP B O 1
ATOM 5375 N N . ILE B 1 204 ? -7.07 63.25 42.656 1 95 204 ILE B N 1
ATOM 5376 C CA . ILE B 1 204 ? -5.98 64.188 42.5 1 95 204 ILE B CA 1
ATOM 5377 C C . ILE B 1 204 ? -6.547 65.562 42.219 1 95 204 ILE B C 1
ATOM 5379 O O . ILE B 1 204 ? -6.094 66.562 42.812 1 95 204 ILE B O 1
ATOM 5383 N N . LEU B 1 205 ? -7.582 65.688 41.406 1 92.81 205 LEU B N 1
ATOM 5384 C CA . LEU B 1 205 ? -8.188 67 41.094 1 92.81 205 LEU B CA 1
ATOM 5385 C C . LEU B 1 205 ? -8.938 67.562 42.281 1 92.81 205 LEU B C 1
ATOM 5387 O O . LEU B 1 205 ? -9.008 68.812 42.438 1 92.81 205 LEU B O 1
ATOM 5391 N N . ALA B 1 206 ? -9.391 66.688 43.156 1 91.88 206 ALA B N 1
ATOM 5392 C CA . ALA B 1 206 ? -10.18 67.125 44.312 1 91.88 206 ALA B CA 1
ATOM 5393 C C . ALA B 1 206 ? -9.289 67.75 45.375 1 91.88 206 ALA B C 1
ATOM 5395 O O . ALA B 1 206 ? -9.758 68.562 46.156 1 91.88 206 ALA B O 1
ATOM 5396 N N . LYS B 1 207 ? -7.961 67.562 45.312 1 90.88 207 LYS B N 1
ATOM 5397 C CA . LYS B 1 207 ? -7.023 68.125 46.312 1 90.88 207 LYS B CA 1
ATOM 5398 C C . LYS B 1 207 ? -6.977 69.625 46.219 1 90.88 207 LYS B C 1
ATOM 5400 O O . LYS B 1 207 ? -6.801 70.312 47.25 1 90.88 207 LYS B O 1
ATOM 5405 N N . THR B 1 208 ? -7.148 70.188 45 1 90 208 THR B N 1
ATOM 5406 C CA . THR B 1 208 ? -6.98 71.625 44.812 1 90 208 THR B CA 1
ATOM 5407 C C . THR B 1 208 ? -8.289 72.25 44.344 1 90 208 THR B C 1
ATOM 5409 O O . THR B 1 208 ? -8.281 73.375 43.844 1 90 208 THR B O 1
ATOM 5412 N N . SER B 1 209 ? -9.391 71.688 44.594 1 88.19 209 SER B N 1
ATOM 5413 C CA . SER B 1 209 ? -10.664 72.125 44.062 1 88.19 209 SER B CA 1
ATOM 5414 C C . SER B 1 209 ? -11.164 73.375 44.812 1 88.19 209 SER B C 1
ATOM 5416 O O . SER B 1 209 ? -11.789 74.25 44.219 1 88.19 209 SER B O 1
ATOM 5418 N N . ASP B 1 210 ? -10.734 73.562 45.969 1 90.62 210 ASP B N 1
ATOM 5419 C CA . ASP B 1 210 ? -11.281 74.625 46.812 1 90.62 210 ASP B CA 1
ATOM 5420 C C . ASP B 1 210 ? -10.398 75.875 46.781 1 90.62 210 ASP B C 1
ATOM 5422 O O . ASP B 1 210 ? -10.758 76.938 47.312 1 90.62 210 ASP B O 1
ATOM 5426 N N . TYR B 1 211 ? -9.312 75.812 46 1 91.69 211 TYR B N 1
ATOM 5427 C CA . TYR B 1 211 ? -8.32 76.875 46.062 1 91.69 211 TYR B CA 1
ATOM 5428 C C . TYR B 1 211 ? -8.891 78.125 45.469 1 91.69 211 TYR B C 1
ATOM 5430 O O . TYR B 1 211 ? -8.812 79.188 46.094 1 91.69 211 TYR B O 1
ATOM 5438 N N . PRO B 1 212 ? -9.531 78 44.25 1 90.25 212 PRO B N 1
ATOM 5439 C CA . PRO B 1 212 ? -10.047 79.25 43.688 1 90.25 212 PRO B CA 1
ATOM 5440 C C . PRO B 1 212 ? -11.133 79.938 44.562 1 90.25 212 PRO B C 1
ATOM 5442 O O . PRO B 1 212 ? -11.148 81.125 44.75 1 90.25 212 PRO B O 1
ATOM 5445 N N . GLU B 1 213 ? -11.93 79.125 45.188 1 91.12 213 GLU B N 1
ATOM 5446 C CA . GLU B 1 213 ? -12.992 79.688 46.062 1 91.12 213 GLU B CA 1
ATOM 5447 C C . GLU B 1 213 ? -12.414 80.25 47.344 1 91.12 213 GLU B C 1
ATOM 5449 O O . GLU B 1 213 ? -12.852 81.312 47.812 1 91.12 213 GLU B O 1
ATOM 5454 N N . SER B 1 214 ? -11.43 79.625 47.875 1 91.94 214 SER B N 1
ATOM 5455 C CA . SER B 1 214 ? -10.773 80.125 49.094 1 91.94 214 SER B CA 1
ATOM 5456 C C . SER B 1 214 ? -10.047 81.438 48.844 1 91.94 214 SER B C 1
ATOM 5458 O O . SER B 1 214 ? -10.148 82.375 49.656 1 91.94 214 SER B O 1
ATOM 5460 N N . LEU B 1 215 ? -9.359 81.5 47.688 1 91.31 215 LEU B N 1
ATOM 5461 C CA . LEU B 1 215 ? -8.641 82.688 47.312 1 91.31 215 LEU B CA 1
ATOM 5462 C C . LEU B 1 215 ? -9.609 83.875 47.062 1 91.31 215 LEU B C 1
ATOM 5464 O O . LEU B 1 215 ? -9.398 85 47.562 1 91.31 215 LEU B O 1
ATOM 5468 N N . ASN B 1 216 ? -10.672 83.562 46.375 1 89.81 216 ASN B N 1
ATOM 5469 C CA . ASN B 1 216 ? -11.664 84.625 46.094 1 89.81 216 ASN B CA 1
ATOM 5470 C C . ASN B 1 216 ? -12.344 85.125 47.375 1 89.81 216 ASN B C 1
ATOM 5472 O O . ASN B 1 216 ? -12.633 86.312 47.531 1 89.81 216 ASN B O 1
ATOM 5476 N N . GLY B 1 217 ? -12.547 84.188 48.312 1 89.88 217 GLY B N 1
ATOM 5477 C CA . GLY B 1 217 ? -13.086 84.562 49.594 1 89.88 217 GLY B CA 1
ATOM 5478 C C . GLY B 1 217 ? -12.172 85.5 50.375 1 89.88 217 GLY B C 1
ATOM 5479 O O . GLY B 1 217 ? -12.625 86.438 50.938 1 89.88 217 GLY B O 1
ATOM 5480 N N . THR B 1 218 ? -10.914 85.125 50.312 1 90.25 218 THR B N 1
ATOM 5481 C CA . THR B 1 218 ? -9.922 85.938 51.031 1 90.25 218 THR B CA 1
ATOM 5482 C C . THR B 1 218 ? -9.789 87.312 50.375 1 90.25 218 THR B C 1
ATOM 5484 O O . THR B 1 218 ? -9.68 88.312 51.062 1 90.25 218 THR B O 1
ATOM 5487 N N . ILE B 1 219 ? -9.773 87.312 49 1 88.94 219 ILE B N 1
ATOM 5488 C CA . ILE B 1 219 ? -9.68 88.562 48.25 1 88.94 219 ILE B CA 1
ATOM 5489 C C . ILE B 1 219 ? -10.852 89.5 48.594 1 88.94 219 ILE B C 1
ATOM 5491 O O . ILE B 1 219 ? -10.656 90.688 48.875 1 88.94 219 ILE B O 1
ATOM 5495 N N . THR B 1 220 ? -12.016 89 48.75 1 90.12 220 THR B N 1
ATOM 5496 C CA . THR B 1 220 ? -13.211 89.75 49.094 1 90.12 220 THR B CA 1
ATOM 5497 C C . THR B 1 220 ? -13.133 90.25 50.531 1 90.12 220 THR B C 1
ATOM 5499 O O . THR B 1 220 ? -13.508 91.375 50.812 1 90.12 220 THR B O 1
ATOM 5502 N N . ALA B 1 221 ? -12.539 89.5 51.375 1 88.5 221 ALA B N 1
ATOM 5503 C CA . ALA B 1 221 ? -12.398 89.875 52.781 1 88.5 221 ALA B CA 1
ATOM 5504 C C . ALA B 1 221 ? -11.438 91.062 52.938 1 88.5 221 ALA B C 1
ATOM 5506 O O . ALA B 1 221 ? -11.727 92 53.688 1 88.5 221 ALA B O 1
ATOM 5507 N N . VAL B 1 222 ? -10.312 91 52.219 1 87.88 222 VAL B N 1
ATOM 5508 C CA . VAL B 1 222 ? -9.312 92.062 52.281 1 87.88 222 VAL B CA 1
ATOM 5509 C C . VAL B 1 222 ? -9.867 93.375 51.656 1 87.88 222 VAL B C 1
ATOM 5511 O O . VAL B 1 222 ? -9.688 94.438 52.188 1 87.88 222 VAL B O 1
ATOM 5514 N N . ARG B 1 223 ? -10.594 93.188 50.562 1 84.75 223 ARG B N 1
ATOM 5515 C CA . ARG B 1 223 ? -11.18 94.375 49.875 1 84.75 223 ARG B CA 1
ATOM 5516 C C . ARG B 1 223 ? -12.211 95.062 50.75 1 84.75 223 ARG B C 1
ATOM 5518 O O . ARG B 1 223 ? -12.258 96.312 50.781 1 84.75 223 ARG B O 1
ATOM 5525 N N . SER B 1 224 ? -12.875 94.312 51.531 1 85.12 224 SER B N 1
ATOM 5526 C CA . SER B 1 224 ? -13.922 94.875 52.375 1 85.12 224 SER B CA 1
ATOM 5527 C C . SER B 1 224 ? -13.336 95.562 53.625 1 85.12 224 SER B C 1
ATOM 5529 O O . SER B 1 224 ? -13.977 96.438 54.25 1 85.12 224 SER B O 1
ATOM 5531 N N . SER B 1 225 ? -12.156 95.188 54 1 82.25 225 SER B N 1
ATOM 5532 C CA . SER B 1 225 ? -11.531 95.75 55.188 1 82.25 225 SER B CA 1
ATOM 5533 C C . SER B 1 225 ? -10.852 97.062 54.906 1 82.25 225 SER B C 1
ATOM 5535 O O . SER B 1 225 ? -10.414 97.75 55.844 1 82.25 225 SER B O 1
ATOM 5537 N N . LEU B 1 226 ? -10.695 97.5 53.625 1 83.38 226 LEU B N 1
ATOM 5538 C CA . LEU B 1 226 ? -10.055 98.812 53.25 1 83.38 226 LEU B CA 1
ATOM 5539 C C . LEU B 1 226 ? -10.938 100 53.594 1 83.38 226 LEU B C 1
ATOM 5541 O O . LEU B 1 226 ? -12.148 99.938 53.344 1 83.38 226 LEU B O 1
ATOM 5545 N N . PRO B 1 227 ? -10.305 100.875 54.344 1 78.19 227 PRO B N 1
ATOM 5546 C CA . PRO B 1 227 ? -11.07 102.062 54.812 1 78.19 227 PRO B CA 1
ATOM 5547 C C . PRO B 1 227 ? -11.523 102.938 53.656 1 78.19 227 PRO B C 1
ATOM 5549 O O . PRO B 1 227 ? -10.977 102.875 52.562 1 78.19 227 PRO B O 1
ATOM 5552 N N . SER B 1 228 ? -12.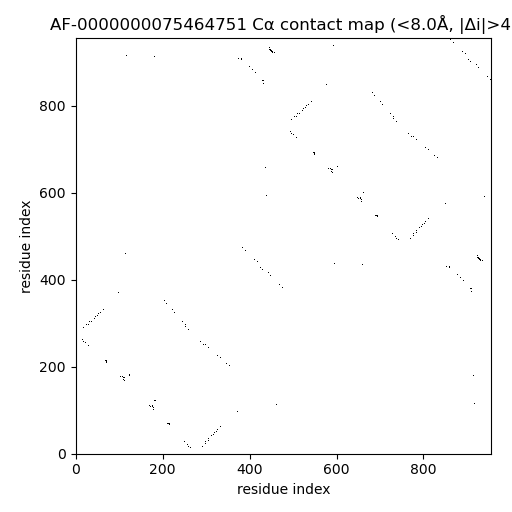547 103.812 53.938 1 75.5 228 SER B N 1
ATOM 5553 C CA . SER B 1 228 ? -13.133 104.688 52.969 1 75.5 228 SER B CA 1
ATOM 5554 C C . SER B 1 228 ? -12.258 105.938 52.812 1 75.5 228 SER B C 1
ATOM 5556 O O . SER B 1 228 ? -11.344 106.188 53.594 1 75.5 228 SER B O 1
ATOM 5558 N N . GLU B 1 229 ? -12.406 106.75 51.812 1 73.19 229 GLU B N 1
ATOM 5559 C CA . GLU B 1 229 ? -11.672 107.938 51.438 1 73.19 229 GLU B CA 1
ATOM 5560 C C . GLU B 1 229 ? -11.742 109 52.562 1 73.19 229 GLU B C 1
ATOM 5562 O O . GLU B 1 229 ? -12.758 109.125 53.219 1 73.19 229 GLU B O 1
ATOM 5567 N N . ILE B 1 230 ? -10.539 109.5 52.906 1 71.88 230 ILE B N 1
ATOM 5568 C CA . ILE B 1 230 ? -10.422 110.5 53.906 1 71.88 230 ILE B CA 1
ATOM 5569 C C . ILE B 1 230 ? -11.023 111.812 53.406 1 71.88 230 ILE B C 1
ATOM 5571 O O . ILE B 1 230 ? -10.766 112.188 52.25 1 71.88 230 ILE B O 1
ATOM 5575 N N . ILE B 1 231 ? -11.828 112.375 54.219 1 75.88 231 ILE B N 1
ATOM 5576 C CA . ILE B 1 231 ? -12.367 113.688 53.906 1 75.88 231 ILE B CA 1
ATOM 5577 C C . ILE B 1 231 ? -11.438 114.75 54.438 1 75.88 231 ILE B C 1
ATOM 5579 O O . ILE B 1 231 ? -11.227 114.875 55.656 1 75.88 231 ILE B O 1
ATOM 5583 N N . ILE B 1 232 ? -10.672 115.375 53.5 1 77.31 232 ILE B N 1
ATOM 5584 C CA . ILE B 1 232 ? -9.734 116.438 53.844 1 77.31 232 ILE B CA 1
ATOM 5585 C C . ILE B 1 232 ? -10.477 117.75 54 1 77.31 232 ILE B C 1
ATOM 5587 O O . ILE B 1 232 ? -11.227 118.125 53.094 1 77.31 232 ILE B O 1
ATOM 5591 N N . PRO B 1 233 ? -10.32 118.312 55.125 1 79.31 233 PRO B N 1
ATOM 5592 C CA . PRO B 1 233 ? -10.945 119.625 55.312 1 79.31 233 PRO B CA 1
ATOM 5593 C C . PRO B 1 233 ? -10.43 120.688 54.344 1 79.31 233 PRO B C 1
ATOM 5595 O O . PRO B 1 233 ? -9.297 120.562 53.844 1 79.31 233 PRO B O 1
ATOM 5598 N N . PRO B 1 234 ? -11.188 121.562 53.969 1 82.12 234 PRO B N 1
ATOM 5599 C CA . PRO B 1 234 ? -10.781 122.625 53.031 1 82.12 234 PRO B CA 1
ATOM 5600 C C . PRO B 1 234 ? -9.727 123.562 53.625 1 82.12 234 PRO B C 1
ATOM 5602 O O . PRO B 1 234 ? -10.07 124.562 54.281 1 82.12 234 PRO B O 1
ATOM 5605 N N . MET B 1 235 ? -8.516 123.188 53.375 1 81.69 235 MET B N 1
ATOM 5606 C CA . MET B 1 235 ? -7.383 123.875 53.969 1 81.69 235 MET B CA 1
ATOM 5607 C C . MET B 1 235 ? -7.312 125.312 53.5 1 81.69 235 MET B C 1
ATOM 5609 O O . MET B 1 235 ? -7.012 126.188 54.281 1 81.69 235 MET B O 1
ATOM 5613 N N . ASP B 1 236 ? -7.656 125.562 52.344 1 80.5 236 ASP B N 1
ATOM 5614 C CA . ASP B 1 236 ? -7.617 126.938 51.781 1 80.5 236 ASP B CA 1
ATOM 5615 C C . ASP B 1 236 ? -8.602 127.875 52.5 1 80.5 236 ASP B C 1
ATOM 5617 O O . ASP B 1 236 ? -8.266 129 52.844 1 80.5 236 ASP B O 1
ATOM 5621 N N . ASP B 1 237 ? -9.641 127.25 52.812 1 83.81 237 ASP B N 1
ATOM 5622 C CA . ASP B 1 237 ? -10.68 128 53.5 1 83.81 237 ASP B CA 1
ATOM 5623 C C . ASP B 1 237 ? -10.281 128.25 54.938 1 83.81 237 ASP B C 1
ATOM 5625 O O . ASP B 1 237 ? -10.508 129.375 55.469 1 83.81 237 ASP B O 1
ATOM 5629 N N . ILE B 1 238 ? -9.641 127.312 55.469 1 84.69 238 ILE B N 1
ATOM 5630 C CA . ILE B 1 238 ? -9.195 127.438 56.875 1 84.69 238 ILE B CA 1
ATOM 5631 C C . ILE B 1 238 ? -8.102 128.5 56.969 1 84.69 238 ILE B C 1
ATOM 5633 O O . ILE B 1 238 ? -8.156 129.375 57.844 1 84.69 238 ILE B O 1
ATOM 5637 N N . PHE B 1 239 ? -7.27 128.625 56.031 1 84.19 239 PHE B N 1
ATOM 5638 C CA . PHE B 1 239 ? -6.16 129.5 56.062 1 84.19 239 PHE B CA 1
ATOM 5639 C C . PHE B 1 239 ? -6.641 131 55.75 1 84.19 239 PHE B C 1
ATOM 5641 O O . PHE B 1 239 ? -6.203 131.875 56.375 1 84.19 239 PHE B O 1
ATOM 5648 N N . SER B 1 240 ? -7.52 131 54.938 1 86.25 240 SER B N 1
ATOM 5649 C CA . SER B 1 240 ? -8.086 132.375 54.594 1 86.25 240 SER B CA 1
ATOM 5650 C C . SER B 1 240 ? -8.844 133 55.781 1 86.25 240 SER B C 1
ATOM 5652 O O . SER B 1 240 ? -8.703 134.125 56.094 1 86.25 240 SER B O 1
ATOM 5654 N N . SER B 1 241 ? -9.508 132.125 56.312 1 87.31 241 SER B N 1
ATOM 5655 C CA . SER B 1 241 ? -10.258 132.5 57.5 1 87.31 241 SER B CA 1
ATOM 5656 C C . SER B 1 241 ? -9.32 132.875 58.625 1 87.31 241 SER B C 1
ATOM 5658 O O . SER B 1 241 ? -9.539 134 59.281 1 87.31 241 SER B O 1
ATOM 5660 N N . GLN B 1 242 ? -8.266 132.125 58.812 1 85 242 GLN B N 1
ATOM 5661 C CA . GLN B 1 242 ? -7.293 132.375 59.844 1 85 242 GLN B CA 1
ATOM 5662 C C . GLN B 1 242 ? -6.566 133.75 59.562 1 85 242 GLN B C 1
ATOM 5664 O O . GLN B 1 242 ? -6.277 134.5 60.469 1 85 242 GLN B O 1
ATOM 5669 N N . GLU B 1 243 ? -6.363 134 58.344 1 83.44 243 GLU B N 1
ATOM 5670 C CA . GLU B 1 243 ? -5.703 135.25 57.938 1 83.44 243 GLU B CA 1
ATOM 5671 C C . GLU B 1 243 ? -6.594 136.5 58.219 1 83.44 243 GLU B C 1
ATOM 5673 O O . GLU B 1 243 ? -6.137 137.5 58.75 1 83.44 243 GLU B O 1
ATOM 5678 N N . THR B 1 244 ? -7.781 136.375 57.875 1 88.31 244 THR B N 1
ATOM 5679 C CA . THR B 1 244 ? -8.742 137.5 58.125 1 88.31 244 THR B CA 1
ATOM 5680 C C . THR B 1 244 ? -8.898 137.75 59.594 1 88.31 244 THR B C 1
ATOM 5682 O O . THR B 1 244 ? -8.883 138.875 60.031 1 88.31 244 THR B O 1
ATOM 5685 N N . ILE B 1 245 ? -8.969 136.625 60.25 1 88 245 ILE B N 1
ATOM 5686 C CA . ILE B 1 245 ? -9.133 136.625 61.688 1 88 245 ILE B CA 1
ATOM 5687 C C . ILE B 1 245 ? -7.879 137.25 62.312 1 88 245 ILE B C 1
ATOM 5689 O O . ILE B 1 245 ? -7.965 138.125 63.188 1 88 245 ILE B O 1
ATOM 5693 N N . SER B 1 246 ? -6.777 137 61.906 1 87.31 246 SER B N 1
ATOM 5694 C CA . SER B 1 246 ? -5.512 137.625 62.406 1 87.31 246 SER B CA 1
ATOM 5695 C C . SER B 1 246 ? -5.367 139 62.094 1 87.31 246 SER B C 1
ATOM 5697 O O . SER B 1 246 ? -4.875 139.875 62.906 1 87.31 246 SER B O 1
ATOM 5699 N N . MET B 1 247 ? -5.836 139.5 61.031 1 87 247 MET B N 1
ATOM 5700 C CA . MET B 1 247 ? -5.793 140.875 60.656 1 87 247 MET B CA 1
ATOM 5701 C C . MET B 1 247 ? -6.727 141.625 61.531 1 87 247 MET B C 1
ATOM 5703 O O . MET B 1 247 ? -6.359 142.75 61.969 1 87 247 MET B O 1
ATOM 5707 N N . ASP B 1 248 ? -7.715 141.125 61.688 1 88.56 248 ASP B N 1
ATOM 5708 C CA . ASP B 1 248 ? -8.68 141.75 62.594 1 88.56 248 ASP B CA 1
ATOM 5709 C C . ASP B 1 248 ? -8.125 141.875 64 1 88.56 248 ASP B C 1
ATOM 5711 O O . ASP B 1 248 ? -8.305 142.875 64.625 1 88.56 248 ASP B O 1
ATOM 5715 N N . MET B 1 249 ? -7.461 140.875 64.375 1 88.94 249 MET B N 1
ATOM 5716 C CA . MET B 1 249 ? -6.848 140.875 65.688 1 88.94 249 MET B CA 1
ATOM 5717 C C . MET B 1 249 ? -5.75 141.875 65.812 1 88.94 249 MET B C 1
ATOM 5719 O O . MET B 1 249 ? -5.637 142.625 66.812 1 88.94 249 MET B O 1
ATOM 5723 N N . ALA B 1 250 ? -5.066 142 64.75 1 86.12 250 ALA B N 1
ATOM 5724 C CA . ALA B 1 250 ? -4.012 143.125 64.688 1 86.12 250 ALA B CA 1
ATOM 5725 C C . ALA B 1 250 ? -4.598 144.5 64.75 1 86.12 250 ALA B C 1
ATOM 5727 O O . ALA B 1 250 ? -4.055 145.375 65.438 1 86.12 250 ALA B O 1
ATOM 5728 N N . ASN B 1 251 ? -5.633 144.625 64.188 1 87.94 251 ASN B N 1
ATOM 5729 C CA . ASN B 1 251 ? -6.324 146 64.188 1 87.94 251 ASN B CA 1
ATOM 5730 C C . ASN B 1 251 ? -6.84 146.25 65.562 1 87.94 251 ASN B C 1
ATOM 5732 O O . ASN B 1 251 ? -6.707 147.5 66 1 87.94 251 ASN B O 1
ATOM 5736 N N . HIS B 1 252 ? -7.285 145.25 66.125 1 88.75 252 HIS B N 1
ATOM 5737 C CA . HIS B 1 252 ? -7.75 145.5 67.5 1 88.75 252 HIS B CA 1
ATOM 5738 C C . HIS B 1 252 ? -6.594 145.75 68.438 1 88.75 252 HIS B C 1
ATOM 5740 O O . HIS B 1 252 ? -6.703 146.625 69.312 1 88.75 252 HIS B O 1
ATOM 5746 N N . LEU B 1 253 ? -5.617 145.125 68.25 1 87.88 253 LEU B N 1
ATOM 5747 C CA . LEU B 1 253 ? -4.434 145.375 69.062 1 87.88 253 LEU B CA 1
ATOM 5748 C C . LEU B 1 253 ? -3.887 146.75 68.812 1 87.88 253 LEU B C 1
ATOM 5750 O O . LEU B 1 253 ? -3.484 147.5 69.75 1 87.88 253 LEU B O 1
ATOM 5754 N N . SER B 1 254 ? -3.877 147.25 67.688 1 87.69 254 SER B N 1
ATOM 5755 C CA . SER B 1 254 ? -3.455 148.625 67.375 1 87.69 254 SER B CA 1
ATOM 5756 C C . SER B 1 254 ? -4.352 149.625 68 1 87.69 254 SER B C 1
ATOM 5758 O O . SER B 1 254 ? -3.865 150.625 68.5 1 87.69 254 SER B O 1
ATOM 5760 N N . SER B 1 255 ? -5.523 149.25 68 1 87.12 255 SER B N 1
ATOM 5761 C CA . SER B 1 255 ? -6.5 150.125 68.625 1 87.12 255 SER B CA 1
ATOM 5762 C C . SER B 1 255 ? -6.262 150.25 70.125 1 87.12 255 SER B C 1
ATOM 5764 O O . SER B 1 255 ? -6.336 151.375 70.75 1 87.12 255 SER B O 1
ATOM 5766 N N . LEU B 1 256 ? -5.949 149.125 70.688 1 87.44 256 LEU B N 1
ATOM 5767 C CA . LEU B 1 256 ? -5.629 149.125 72.062 1 87.44 256 LEU B CA 1
ATOM 5768 C C . LEU B 1 256 ? -4.352 149.875 72.375 1 87.44 256 LEU B C 1
ATOM 5770 O O . LEU B 1 256 ? -4.281 150.625 73.375 1 87.44 256 LEU B O 1
ATOM 5774 N N . THR B 1 257 ? -3.432 149.75 71.562 1 85.69 257 THR B N 1
ATOM 5775 C CA . THR B 1 257 ? -2.164 150.5 71.75 1 85.69 257 THR B CA 1
ATOM 5776 C C . THR B 1 257 ? -2.361 152 71.625 1 85.69 257 THR B C 1
ATOM 5778 O O . THR B 1 257 ? -1.835 152.75 72.438 1 85.69 257 THR B O 1
ATOM 5781 N N . ARG B 1 258 ? -3.143 152.375 70.75 1 86.62 258 ARG B N 1
ATOM 5782 C CA . ARG B 1 258 ? -3.451 153.75 70.562 1 86.62 258 ARG B CA 1
ATOM 5783 C C . ARG B 1 258 ? -4.188 154.375 71.75 1 86.62 258 ARG B C 1
ATOM 5785 O O . ARG B 1 258 ? -3.869 155.5 72.188 1 86.62 258 ARG B O 1
ATOM 5792 N N . HIS B 1 259 ? -5.062 153.625 72.125 1 86.69 259 HIS B N 1
ATOM 5793 C CA . HIS B 1 259 ? -5.828 154 73.312 1 86.69 259 HIS B CA 1
ATOM 5794 C C . HIS B 1 259 ? -4.934 154.125 74.5 1 86.69 259 HIS B C 1
ATOM 5796 O O . HIS B 1 259 ? -5.043 155.125 75.25 1 86.69 259 HIS B O 1
ATOM 5802 N N . TYR B 1 260 ? -4.133 153.25 74.688 1 85.56 260 TYR B N 1
ATOM 5803 C CA . TYR B 1 260 ? -3.197 153.25 75.812 1 85.56 260 TYR B CA 1
ATOM 5804 C C . TYR B 1 260 ? -2.281 154.5 75.75 1 85.56 260 TYR B C 1
ATOM 5806 O O . TYR B 1 260 ? -2.074 155.125 76.688 1 85.56 260 TYR B O 1
ATOM 5814 N N . ASP B 1 261 ? -1.727 154.75 74.625 1 84.56 261 ASP B N 1
ATOM 5815 C CA . ASP B 1 261 ? -0.854 155.875 74.375 1 84.56 261 ASP B CA 1
ATOM 5816 C C . ASP B 1 261 ? -1.586 157.25 74.688 1 84.56 261 ASP B C 1
ATOM 5818 O O . ASP B 1 261 ? -1.021 158.125 75.25 1 84.56 261 ASP B O 1
ATOM 5822 N N . GLN B 1 262 ? -2.779 157.25 74.25 1 85 262 GLN B N 1
ATOM 5823 C CA . GLN B 1 262 ? -3.611 158.375 74.438 1 85 262 GLN B CA 1
ATOM 5824 C C . GLN B 1 262 ? -3.889 158.625 75.938 1 85 262 GLN B C 1
ATOM 5826 O O . GLN B 1 262 ? -3.852 159.75 76.438 1 85 262 GLN B O 1
ATOM 5831 N N . MET B 1 263 ? -4.051 157.5 76.625 1 86.44 263 MET B N 1
ATOM 5832 C CA . MET B 1 263 ? -4.309 157.625 78.062 1 86.44 263 MET B CA 1
ATOM 5833 C C . MET B 1 263 ? -3.057 158 78.812 1 86.44 263 MET B C 1
ATOM 5835 O O . MET B 1 263 ? -3.135 158.75 79.75 1 86.44 263 MET B O 1
ATOM 5839 N N . VAL B 1 264 ? -1.971 157.625 78.438 1 84.06 264 VAL B N 1
ATOM 5840 C CA . VAL B 1 264 ? -0.692 157.875 79.062 1 84.06 264 VAL B CA 1
ATOM 5841 C C . VAL B 1 264 ? -0.396 159.375 78.812 1 84.06 264 VAL B C 1
ATOM 5843 O O . VAL B 1 264 ? 0.057 160.125 79.688 1 84.06 264 VAL B O 1
ATOM 5846 N N . GLN B 1 265 ? -0.671 159.875 77.688 1 84.75 265 GLN B N 1
ATOM 5847 C CA . GLN B 1 265 ? -0.482 161.25 77.312 1 84.75 265 GLN B CA 1
ATOM 5848 C C . GLN B 1 265 ? -1.413 162.125 78.125 1 84.75 265 GLN B C 1
ATOM 5850 O O . GLN B 1 265 ? -0.997 163.25 78.625 1 84.75 265 GLN B O 1
ATOM 5855 N N . ALA B 1 266 ? -2.621 161.75 78.25 1 83.31 266 ALA B N 1
ATOM 5856 C CA . ALA B 1 266 ? -3.596 162.5 79.062 1 83.31 266 ALA B CA 1
ATOM 5857 C C . ALA B 1 266 ? -3.172 162.625 80.5 1 83.31 266 ALA B C 1
ATOM 5859 O O . ALA B 1 266 ? -3.326 163.625 81.188 1 83.31 266 ALA B O 1
ATOM 5860 N N . LEU B 1 267 ? -2.645 161.5 81 1 82.5 267 LEU B N 1
ATOM 5861 C CA . LEU B 1 267 ? -2.148 161.5 82.375 1 82.5 267 LEU B CA 1
ATOM 5862 C C . LEU B 1 267 ? -0.946 162.375 82.562 1 82.5 267 LEU B C 1
ATOM 5864 O O . LEU B 1 267 ? -0.852 163.125 83.562 1 82.5 267 LEU B O 1
ATOM 5868 N N . HIS B 1 268 ? -0.034 162.5 81.688 1 82.19 268 HIS B N 1
ATOM 5869 C CA . HIS B 1 268 ? 1.132 163.375 81.688 1 82.19 268 HIS B CA 1
ATOM 5870 C C . HIS B 1 268 ? 0.72 164.75 81.625 1 82.19 268 HIS B C 1
ATOM 5872 O O . HIS B 1 268 ? 1.289 165.625 82.312 1 82.19 268 HIS B O 1
ATOM 5878 N N . GLU B 1 269 ? -0.218 165.125 80.875 1 82.12 269 GLU B N 1
ATOM 5879 C CA . GLU B 1 269 ? -0.726 166.5 80.75 1 82.12 269 GLU B CA 1
ATOM 5880 C C . GLU B 1 269 ? -1.43 166.875 82.062 1 82.12 269 GLU B C 1
ATOM 5882 O O . GLU B 1 269 ? -1.315 168 82.438 1 82.12 269 GLU B O 1
ATOM 5887 N N . SER B 1 270 ? -2.135 166 82.562 1 81.69 270 SER B N 1
ATOM 5888 C CA . SER B 1 270 ? -2.795 166.25 83.875 1 81.69 270 SER B CA 1
ATOM 5889 C C . SER B 1 270 ? -1.777 166.5 84.938 1 81.69 270 SER B C 1
ATOM 5891 O O . SER B 1 270 ? -1.95 167.375 85.812 1 81.69 270 SER B O 1
ATOM 5893 N N . GLU B 1 271 ? -0.734 165.875 84.938 1 79.94 271 GLU B N 1
ATOM 5894 C CA . GLU B 1 271 ? 0.337 166 85.938 1 79.94 271 GLU B CA 1
ATOM 5895 C C . GLU B 1 271 ? 1.131 167.25 85.688 1 79.94 271 GLU B C 1
ATOM 5897 O O . GLU B 1 271 ? 1.699 167.875 86.625 1 79.94 271 GLU B O 1
ATOM 5902 N N . ALA B 1 272 ? 1.21 167.75 84.562 1 78.31 272 ALA B N 1
ATOM 5903 C CA . ALA B 1 272 ? 1.901 169 84.188 1 78.31 272 ALA B CA 1
ATOM 5904 C C . ALA B 1 272 ? 1.025 170.25 84.438 1 78.31 272 ALA B C 1
ATOM 5906 O O . ALA B 1 272 ? 1.453 171.375 84.188 1 78.31 272 ALA B O 1
ATOM 5907 N N . GLY B 1 273 ? -0.15 170.125 84.812 1 79.06 273 GLY B N 1
ATOM 5908 C CA . GLY B 1 273 ? -0.982 171.25 85.25 1 79.06 273 GLY B CA 1
ATOM 5909 C C . GLY B 1 273 ? -2.16 171.5 84.375 1 79.06 273 GLY B C 1
ATOM 5910 O O . GLY B 1 273 ? -2.873 172.5 84.562 1 79.06 273 GLY B O 1
ATOM 5911 N N . GLU B 1 274 ? -2.494 170.875 83.438 1 77.06 274 GLU B N 1
ATOM 5912 C CA . GLU B 1 274 ? -3.605 171.125 82.562 1 77.06 274 GLU B CA 1
ATOM 5913 C C . GLU B 1 274 ? -4.918 170.625 83.125 1 77.06 274 GLU B C 1
ATOM 5915 O O . GLU B 1 274 ? -4.965 169.5 83.625 1 77.06 274 GLU B O 1
ATOM 5920 N N . VAL B 1 275 ? -5.992 171.5 83.25 1 76.31 275 VAL B N 1
ATOM 5921 C CA . VAL B 1 275 ? -7.309 171.25 83.812 1 76.31 275 VAL B CA 1
ATOM 5922 C C . VAL B 1 275 ? -8.195 170.625 82.688 1 76.31 275 VAL B C 1
ATOM 5924 O O . VAL B 1 275 ? -8.367 171.375 81.625 1 76.31 275 VAL B O 1
ATOM 5927 N N . PHE B 1 276 ? -8.781 169.5 82.812 1 74.75 276 PHE B N 1
ATOM 5928 C CA . PHE B 1 276 ? -9.625 168.875 81.812 1 74.75 276 PHE B CA 1
ATOM 5929 C C . PHE B 1 276 ? -11.094 169.125 82 1 74.75 276 PHE B C 1
ATOM 5931 O O . PHE B 1 276 ? -11.555 169.125 83.188 1 74.75 276 PHE B O 1
ATOM 5938 N N . SER B 1 277 ? -11.68 169.625 80.875 1 77.94 277 SER B N 1
ATOM 5939 C CA . SER B 1 277 ? -13.102 169.875 80.938 1 77.94 277 SER B CA 1
ATOM 5940 C C . SER B 1 277 ? -13.906 168.625 81.25 1 77.94 277 SER B C 1
ATOM 5942 O O . SER B 1 277 ? -13.422 167.5 81.062 1 77.94 277 SER B O 1
ATOM 5944 N N . GLU B 1 278 ? -14.977 168.75 81.812 1 76.12 278 GLU B N 1
ATOM 5945 C CA . GLU B 1 278 ? -15.883 167.75 82.125 1 76.12 278 GLU B CA 1
ATOM 5946 C C . GLU B 1 278 ? -16.219 166.875 80.875 1 76.12 278 GLU B C 1
ATOM 5948 O O . GLU B 1 278 ? -16.391 165.625 80.938 1 76.12 278 GLU B O 1
ATOM 5953 N N . ALA B 1 279 ? -16.125 167.5 79.625 1 77.25 279 ALA B N 1
ATOM 5954 C CA . ALA B 1 279 ? -16.438 166.75 78.375 1 77.25 279 ALA B CA 1
ATOM 5955 C C . ALA B 1 279 ? -15.297 165.875 78 1 77.25 279 ALA B C 1
ATOM 5957 O O . ALA B 1 279 ? -15.539 164.75 77.5 1 77.25 279 ALA B O 1
ATOM 5958 N N . ASP B 1 280 ? -14.18 166.25 78.375 1 77.62 280 ASP B N 1
ATOM 5959 C CA . ASP B 1 280 ? -13 165.375 78 1 77.62 280 ASP B CA 1
ATOM 5960 C C . ASP B 1 280 ? -12.883 164.125 78.812 1 77.62 280 ASP B C 1
ATOM 5962 O O . ASP B 1 280 ? -12.562 163.125 78.312 1 77.62 280 ASP B O 1
ATOM 5966 N N . ILE B 1 281 ? -13.297 164.375 80 1 76.88 281 ILE B N 1
ATOM 5967 C CA . ILE B 1 281 ? -13.219 163.25 80.938 1 76.88 281 ILE B CA 1
ATOM 5968 C C . ILE B 1 281 ? -14.281 162.125 80.625 1 76.88 281 ILE B C 1
ATOM 5970 O O . ILE B 1 281 ? -14.039 161 80.75 1 76.88 281 ILE B O 1
ATOM 5974 N N . GLN B 1 282 ? -15.406 162.625 80 1 79.25 282 GLN B N 1
ATOM 5975 C CA . GLN B 1 282 ? -16.469 161.75 79.625 1 79.25 282 GLN B CA 1
ATOM 5976 C C . GLN B 1 282 ? -16.109 161 78.375 1 79.25 282 GLN B C 1
ATOM 5978 O O . GLN B 1 282 ? -16.422 159.75 78.312 1 79.25 282 GLN B O 1
ATOM 5983 N N . GLU B 1 283 ? -15.305 161.5 77.5 1 80.75 283 GLU B N 1
ATOM 5984 C CA . GLU B 1 283 ? -14.875 160.875 76.312 1 80.75 283 GLU B CA 1
ATOM 5985 C C . GLU B 1 283 ? -13.82 159.75 76.625 1 80.75 283 GLU B C 1
ATOM 5987 O O . GLU B 1 283 ? -13.859 158.75 76.062 1 80.75 283 GLU B O 1
ATOM 5992 N N . ILE B 1 284 ? -13.023 160 77.5 1 80.38 284 ILE B N 1
ATOM 5993 C CA . ILE B 1 284 ? -11.977 159.125 77.938 1 80.38 284 ILE B CA 1
ATOM 5994 C C . ILE B 1 284 ? -12.594 157.875 78.625 1 80.38 284 ILE B C 1
ATOM 5996 O O . ILE B 1 284 ? -12.188 156.75 78.375 1 80.38 284 ILE B O 1
ATOM 6000 N N . LYS B 1 285 ? -13.641 158.25 79.438 1 80.94 285 LYS B N 1
ATOM 6001 C CA . LYS B 1 285 ? -14.344 157.25 80.125 1 80.94 285 LYS B CA 1
ATOM 6002 C C . LYS B 1 285 ? -15.109 156.375 79.188 1 80.94 285 LYS B C 1
ATOM 6004 O O . LYS B 1 285 ? -15.117 155.125 79.312 1 80.94 285 LYS B O 1
ATOM 6009 N N . ARG B 1 286 ? -15.648 157 78.125 1 81.94 286 ARG B N 1
ATOM 6010 C CA . ARG B 1 286 ? -16.406 156.25 77.125 1 81.94 286 ARG B CA 1
ATOM 6011 C C . ARG B 1 286 ? -15.492 155.25 76.312 1 81.94 286 ARG B C 1
ATOM 6013 O O . ARG B 1 286 ? -15.828 154.125 76.062 1 81.94 286 ARG B O 1
ATOM 6020 N N . ASP B 1 287 ? -14.352 155.625 76 1 80.06 287 ASP B N 1
ATOM 6021 C CA . ASP B 1 287 ? -13.398 154.875 75.25 1 80.06 287 ASP B CA 1
ATOM 6022 C C . ASP B 1 287 ? -12.836 153.75 76.062 1 80.06 287 ASP B C 1
ATOM 6024 O O . ASP B 1 287 ? -12.609 152.625 75.562 1 80.06 287 ASP B O 1
ATOM 6028 N N . THR B 1 288 ? -12.711 154 77.25 1 85.12 288 THR B N 1
ATOM 6029 C CA . THR B 1 288 ? -12.172 153 78.125 1 85.12 288 THR B CA 1
ATOM 6030 C C . THR B 1 288 ? -13.219 151.875 78.375 1 85.12 288 THR B C 1
ATOM 6032 O O . THR B 1 288 ? -12.875 150.75 78.562 1 85.12 288 THR B O 1
ATOM 6035 N N . GLU B 1 289 ? -14.5 152.375 78.375 1 83.88 289 GLU B N 1
ATOM 6036 C CA . GLU B 1 289 ? -15.578 151.375 78.562 1 83.88 289 GLU B CA 1
ATOM 6037 C C . GLU B 1 289 ? -15.727 150.5 77.375 1 83.88 289 GLU B C 1
ATOM 6039 O O . GLU B 1 289 ? -16.312 149.375 77.5 1 83.88 289 GLU B O 1
ATOM 6044 N N . GLU B 1 290 ? -15.086 150.75 76.25 1 87.94 290 GLU B N 1
ATOM 6045 C CA . GLU B 1 290 ? -15.148 149.875 75.062 1 87.94 290 GLU B CA 1
ATOM 6046 C C . GLU B 1 290 ? -14.055 148.875 75.062 1 87.94 290 GLU B C 1
ATOM 6048 O O . GLU B 1 290 ? -14.109 147.875 74.312 1 87.94 290 GLU B O 1
ATOM 6053 N N . LEU B 1 291 ? -13.102 149 75.938 1 86.44 291 LEU B N 1
ATOM 6054 C CA . LEU B 1 291 ? -11.945 148.125 76 1 86.44 291 LEU B CA 1
ATOM 6055 C C . LEU B 1 291 ? -12.367 146.625 76.25 1 86.44 291 LEU B C 1
ATOM 6057 O O . LEU B 1 291 ? -11.898 145.75 75.562 1 86.44 291 LEU B O 1
ATOM 6061 N N . PRO B 1 292 ? -13.328 146.375 77.125 1 86.56 292 PRO B N 1
ATOM 6062 C CA . PRO B 1 292 ? -13.742 145 77.312 1 86.56 292 PRO B CA 1
ATOM 6063 C C . PRO B 1 292 ? -14.375 144.375 76.062 1 86.56 292 PRO B C 1
ATOM 6065 O O . PRO B 1 292 ? -14.211 143.25 75.875 1 86.56 292 PRO B O 1
ATOM 6068 N N . ASN B 1 293 ? -14.93 145.25 75.25 1 86.75 293 ASN B N 1
ATOM 6069 C CA . ASN B 1 293 ? -15.516 144.625 74 1 86.75 293 ASN B CA 1
ATOM 6070 C C . ASN B 1 293 ? -14.445 144.25 73 1 86.75 293 ASN B C 1
ATOM 6072 O O . ASN B 1 293 ? -14.578 143.25 72.312 1 86.75 293 ASN B O 1
ATOM 6076 N N . ILE B 1 294 ? -13.43 145 72.938 1 87.5 294 ILE B N 1
ATOM 6077 C CA . ILE B 1 294 ? -12.32 144.625 72.062 1 87.5 294 ILE B CA 1
ATOM 6078 C C . ILE B 1 294 ? -11.648 143.375 72.5 1 87.5 294 ILE B C 1
ATOM 6080 O O . ILE B 1 294 ? -11.32 142.5 71.688 1 87.5 294 ILE B O 1
ATOM 6084 N N . ILE B 1 295 ? -11.531 143.25 73.812 1 88.25 295 ILE B N 1
ATOM 6085 C CA . ILE B 1 295 ? -10.914 142 74.375 1 88.25 295 ILE B CA 1
ATOM 6086 C C . ILE B 1 295 ? -11.805 140.875 74.062 1 88.25 295 ILE B C 1
ATOM 6088 O O . ILE B 1 295 ? -11.312 139.75 73.688 1 88.25 295 ILE B O 1
ATOM 6092 N N . LYS B 1 296 ? -13.078 141.125 74.125 1 90.06 296 LYS B N 1
ATOM 6093 C CA . LYS B 1 296 ? -14.016 140 73.875 1 90.06 296 LYS B CA 1
ATOM 6094 C C . LYS B 1 296 ? -13.922 139.625 72.375 1 90.06 296 LYS B C 1
ATOM 6096 O O . LYS B 1 296 ? -13.977 138.375 72.062 1 90.06 296 LYS B O 1
ATOM 6101 N N . ASP B 1 297 ? -13.672 140.625 71.562 1 88.5 297 ASP B N 1
ATOM 6102 C CA . ASP B 1 297 ? -13.523 140.25 70.125 1 88.5 297 ASP B CA 1
ATOM 6103 C C . ASP B 1 297 ? -12.227 139.5 69.875 1 88.5 297 ASP B C 1
ATOM 6105 O O . ASP B 1 297 ? -12.203 138.625 69.062 1 88.5 297 ASP B O 1
ATOM 6109 N N . LEU B 1 298 ? -11.211 139.875 70.562 1 89.69 298 LEU B N 1
ATOM 6110 C CA . LEU B 1 298 ? -9.93 139.125 70.438 1 89.69 298 LEU B CA 1
ATOM 6111 C C . LEU B 1 298 ? -10.031 137.75 70.938 1 89.69 298 LEU B C 1
ATOM 6113 O O . LEU B 1 298 ? -9.469 136.875 70.312 1 89.69 298 LEU B O 1
ATOM 6117 N N . GLU B 1 299 ? -10.812 137.5 71.938 1 89.62 299 GLU B N 1
ATOM 6118 C CA . GLU B 1 299 ? -11.008 136.25 72.5 1 89.62 299 GLU B CA 1
ATOM 6119 C C . GLU B 1 299 ? -11.805 135.375 71.5 1 89.62 299 GLU B C 1
ATOM 6121 O O . GLU B 1 299 ? -11.484 134.125 71.312 1 89.62 299 GLU B O 1
ATOM 6126 N N . LYS B 1 300 ? -12.719 136 70.938 1 90.25 300 LYS B N 1
ATOM 6127 C CA . LYS B 1 300 ? -13.523 135.25 69.938 1 90.25 300 LYS B CA 1
ATOM 6128 C C . LYS B 1 300 ? -12.68 134.875 68.75 1 90.25 300 LYS B C 1
ATOM 6130 O O . LYS B 1 300 ? -12.797 133.75 68.25 1 90.25 300 LYS B O 1
ATOM 6135 N N . SER B 1 301 ? -11.906 135.75 68.375 1 87.81 301 SER B N 1
ATOM 6136 C CA . SER B 1 301 ? -11.016 135.5 67.25 1 87.81 301 SER B CA 1
ATOM 6137 C C . SER B 1 301 ? -10.039 134.375 67.562 1 87.81 301 SER B C 1
ATOM 6139 O O . SER B 1 301 ? -9.789 133.5 66.75 1 87.81 301 SER B O 1
ATOM 6141 N N . GLY B 1 302 ? -9.477 134.375 68.75 1 86.44 302 GLY B N 1
ATOM 6142 C CA . GLY B 1 302 ? -8.594 133.25 69.25 1 86.44 302 GLY B CA 1
ATOM 6143 C C . GLY B 1 302 ? -9.273 131.875 69.25 1 86.44 302 GLY B C 1
ATOM 6144 O O . GLY B 1 302 ? -8.68 130.875 68.875 1 86.44 302 GLY B O 1
ATOM 6145 N N . ALA B 1 303 ? -10.523 131.875 69.625 1 89.06 303 ALA B N 1
ATOM 6146 C CA . ALA B 1 303 ? -11.289 130.625 69.688 1 89.06 303 ALA B CA 1
ATOM 6147 C C . ALA B 1 303 ? -11.547 130.125 68.312 1 89.06 303 ALA B C 1
ATOM 6149 O O . ALA B 1 303 ? -11.516 128.875 68.125 1 89.06 303 ALA B O 1
ATOM 6150 N N . ALA B 1 304 ? -11.703 131 67.438 1 87.62 304 ALA B N 1
ATOM 6151 C CA . ALA B 1 304 ? -11.945 130.5 66.062 1 87.62 304 ALA B CA 1
ATOM 6152 C C . ALA B 1 304 ? -10.703 129.875 65.438 1 87.62 304 ALA B C 1
ATOM 6154 O O . ALA B 1 304 ? -10.812 128.875 64.812 1 87.62 304 ALA B O 1
ATOM 6155 N N . ILE B 1 305 ? -9.539 130.375 65.625 1 86.88 305 ILE B N 1
ATOM 6156 C CA . ILE B 1 305 ? -8.281 129.75 65.188 1 86.88 305 ILE B CA 1
ATOM 6157 C C . ILE B 1 305 ? -8.047 128.5 65.812 1 86.88 305 ILE B C 1
ATOM 6159 O O . ILE B 1 305 ? -7.637 127.5 65.188 1 86.88 305 ILE B O 1
ATOM 6163 N N . SER B 1 306 ? -8.43 128.375 67.125 1 89 306 SER B N 1
ATOM 6164 C CA . SER B 1 306 ? -8.258 127.188 67.812 1 89 306 SER B CA 1
ATOM 6165 C C . SER B 1 306 ? -9.203 126.125 67.312 1 89 306 SER B C 1
ATOM 6167 O O . SER B 1 306 ? -8.828 124.938 67.25 1 89 306 SER B O 1
ATOM 6169 N N . ALA B 1 307 ? -10.336 126.5 66.875 1 87.69 307 ALA B N 1
ATOM 6170 C CA . ALA B 1 307 ? -11.312 125.562 66.375 1 87.69 307 ALA B CA 1
ATOM 6171 C C . ALA B 1 307 ? -10.836 124.938 65.062 1 87.69 307 ALA B C 1
ATOM 6173 O O . ALA B 1 307 ? -10.977 123.75 64.812 1 87.69 307 ALA B O 1
ATOM 6174 N N . SER B 1 308 ? -10.297 125.812 64.25 1 87.12 308 SER B N 1
ATOM 6175 C CA . SER B 1 308 ? -9.75 125.312 63 1 87.12 308 SER B CA 1
ATOM 6176 C C . SER B 1 308 ? -8.578 124.375 63.219 1 87.12 308 SER B C 1
ATOM 6178 O O . SER B 1 308 ? -8.414 123.375 62.5 1 87.12 308 SER B O 1
ATOM 6180 N N . HIS B 1 309 ? -7.832 124.688 64.188 1 87.44 309 HIS B N 1
ATOM 6181 C CA . HIS B 1 309 ? -6.707 123.875 64.562 1 87.44 309 HIS B CA 1
ATOM 6182 C C . HIS B 1 309 ? -7.18 122.438 65 1 87.44 309 HIS B C 1
ATOM 6184 O O . HIS B 1 309 ? -6.613 121.438 64.625 1 87.44 309 HIS B O 1
ATOM 6190 N N . GLU B 1 310 ? -8.219 122.438 65.688 1 88.75 310 GLU B N 1
ATOM 6191 C CA . GLU B 1 310 ? -8.742 121.188 66.188 1 88.75 310 GLU B CA 1
ATOM 6192 C C . GLU B 1 310 ? -9.305 120.312 65.062 1 88.75 310 GLU B C 1
ATOM 6194 O O . GLU B 1 310 ? -9.188 119.062 65.062 1 88.75 310 GLU B O 1
ATOM 6199 N N . GLN B 1 311 ? -9.797 121 64.125 1 87.62 311 GLN B N 1
ATOM 6200 C CA . GLN B 1 311 ? -10.312 120.312 62.969 1 87.62 311 GLN B CA 1
ATOM 6201 C C . GLN B 1 311 ? -9.188 119.625 62.188 1 87.62 311 GLN B C 1
ATOM 6203 O O . GLN B 1 311 ? -9.336 118.5 61.75 1 87.62 311 GLN B O 1
ATOM 6208 N N . LEU B 1 312 ? -8.141 120.25 62 1 86.06 312 LEU B N 1
ATOM 6209 C CA . LEU B 1 312 ? -6.98 119.688 61.312 1 86.06 312 LEU B CA 1
ATOM 6210 C C . LEU B 1 312 ? -6.348 118.562 62.094 1 86.06 312 LEU B C 1
ATOM 6212 O O . LEU B 1 312 ? -5.902 117.562 61.531 1 86.06 312 LEU B O 1
ATOM 6216 N N . LEU B 1 313 ? -6.402 118.688 63.438 1 88.62 313 LEU B N 1
ATOM 6217 C CA . LEU B 1 313 ? -5.855 117.625 64.312 1 88.62 313 LEU B CA 1
ATOM 6218 C C . LEU B 1 313 ? -6.68 116.375 64.188 1 88.62 313 LEU B C 1
ATOM 6220 O O . LEU B 1 313 ? -6.129 115.25 64.188 1 88.62 313 LEU B O 1
ATOM 6224 N N . SER B 1 314 ? -7.926 116.688 64.062 1 88.5 314 SER B N 1
ATOM 62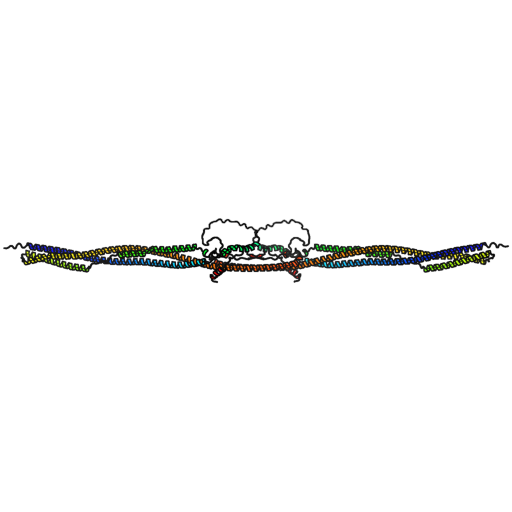25 C CA . SER B 1 314 ? -8.812 115.5 63.969 1 88.5 314 SER B CA 1
ATOM 6226 C C . SER B 1 314 ? -8.602 114.812 62.625 1 88.5 314 SER B C 1
ATOM 6228 O O . SER B 1 314 ? -8.57 113.562 62.562 1 88.5 314 SER B O 1
ATOM 6230 N N . ALA B 1 315 ? -8.391 115.5 61.594 1 84.19 315 ALA B N 1
ATOM 6231 C CA . ALA B 1 315 ? -8.125 114.938 60.25 1 84.19 315 ALA B CA 1
ATOM 6232 C C . ALA B 1 315 ? -6.816 114.188 60.25 1 84.19 315 ALA B C 1
ATOM 6234 O O . ALA B 1 315 ? -6.719 113.125 59.625 1 84.19 315 ALA B O 1
ATOM 6235 N N . LYS B 1 316 ? -5.855 114.625 60.875 1 86.56 316 LYS B N 1
ATOM 6236 C CA . LYS B 1 316 ? -4.566 113.938 60.969 1 86.56 316 LYS B CA 1
ATOM 6237 C C . LYS B 1 316 ? -4.699 112.625 61.688 1 86.56 316 LYS B C 1
ATOM 6239 O O . LYS B 1 316 ? -4.133 111.625 61.25 1 86.56 316 LYS B O 1
ATOM 6244 N N . ARG B 1 317 ? -5.578 112.625 62.719 1 88.06 317 ARG B N 1
ATOM 6245 C CA . ARG B 1 317 ? -5.773 111.438 63.5 1 88.06 317 ARG B CA 1
ATOM 6246 C C . ARG B 1 317 ? -6.453 110.375 62.656 1 88.06 317 ARG B C 1
ATOM 6248 O O . ARG B 1 317 ? -6.035 109.188 62.656 1 88.06 317 ARG B O 1
ATOM 6255 N N . ILE B 1 318 ? -7.328 110.812 61.906 1 85.94 318 ILE B N 1
ATOM 6256 C CA . ILE B 1 318 ? -8.062 109.875 61.062 1 85.94 318 ILE B CA 1
ATOM 6257 C C . ILE B 1 318 ? -7.141 109.312 59.969 1 85.94 318 ILE B C 1
ATOM 6259 O O . ILE B 1 318 ? -7.16 108.125 59.688 1 85.94 318 ILE B O 1
ATOM 6263 N N . ALA B 1 319 ? -6.375 110.125 59.406 1 83.31 319 ALA B N 1
ATOM 6264 C CA . ALA B 1 319 ? -5.434 109.75 58.375 1 83.31 319 ALA B CA 1
ATOM 6265 C C . ALA B 1 319 ? -4.418 108.75 58.906 1 83.31 319 ALA B C 1
ATOM 6267 O O . ALA B 1 319 ? -4.055 107.812 58.219 1 83.31 319 ALA B O 1
ATOM 6268 N N . GLU B 1 320 ? -4.062 108.938 60.188 1 86.88 320 GLU B N 1
ATOM 6269 C CA . GLU B 1 320 ? -3.107 108.062 60.812 1 86.88 320 GLU B CA 1
ATOM 6270 C C . GLU B 1 320 ? -3.732 106.688 61.062 1 86.88 320 GLU B C 1
ATOM 6272 O O . GLU B 1 320 ? -3.084 105.625 60.875 1 86.88 320 GLU B O 1
ATOM 6277 N N . GLU B 1 321 ? -4.988 106.75 61.469 1 86.31 321 GLU B N 1
ATOM 6278 C CA . GLU B 1 321 ? -5.699 105.5 61.719 1 86.31 321 GLU B CA 1
ATOM 6279 C C . GLU B 1 321 ? -5.875 104.75 60.406 1 86.31 321 GLU B C 1
ATOM 6281 O O . GLU B 1 321 ? -5.699 103.5 60.375 1 86.31 321 GLU B O 1
ATOM 6286 N N . GLN B 1 322 ? -6.105 105.438 59.375 1 85.75 322 GLN B N 1
ATOM 6287 C CA . GLN B 1 322 ? -6.273 104.75 58.062 1 85.75 322 GLN B CA 1
ATOM 6288 C C . GLN B 1 322 ? -4.957 104.188 57.594 1 85.75 322 GLN B C 1
ATOM 6290 O O . GLN B 1 322 ? -4.941 103.125 56.969 1 85.75 322 GLN B O 1
ATOM 6295 N N . LEU B 1 323 ? -3.914 104.875 57.812 1 82.5 323 LEU B N 1
ATOM 6296 C CA . LEU B 1 323 ? -2.596 104.375 57.438 1 82.5 323 LEU B CA 1
ATOM 6297 C C . LEU B 1 323 ? -2.301 103.062 58.188 1 82.5 323 LEU B C 1
ATOM 6299 O O . LEU B 1 323 ? -1.733 102.125 57.594 1 82.5 323 LEU B O 1
ATOM 6303 N N . GLY B 1 324 ? -2.771 103.062 59.469 1 84.75 324 GLY B N 1
ATOM 6304 C CA . GLY B 1 324 ? -2.609 101.812 60.25 1 84.75 324 GLY B CA 1
ATOM 6305 C C . GLY B 1 324 ? -3.393 100.625 59.656 1 84.75 324 GLY B C 1
ATOM 6306 O O . GLY B 1 324 ? -2.875 99.562 59.562 1 84.75 324 GLY B O 1
ATOM 6307 N N . SER B 1 325 ? -4.578 100.938 59.219 1 85.69 325 SER B N 1
ATOM 6308 C CA . SER B 1 325 ? -5.426 99.875 58.625 1 85.69 325 SER B CA 1
ATOM 6309 C C . SER B 1 325 ? -4.836 99.375 57.312 1 85.69 325 SER B C 1
ATOM 6311 O O . SER B 1 325 ? -4.898 98.188 57.031 1 85.69 325 SER B O 1
ATOM 6313 N N . HIS B 1 326 ? -4.277 100.125 56.5 1 84.81 326 HIS B N 1
ATOM 6314 C CA . HIS B 1 326 ? -3.658 99.75 55.25 1 84.81 326 HIS B CA 1
ATOM 6315 C C . HIS B 1 326 ? -2.408 98.938 55.469 1 84.81 326 HIS B C 1
ATOM 6317 O O . HIS B 1 326 ? -2.139 98 54.719 1 84.81 326 HIS B O 1
ATOM 6323 N N . ARG B 1 327 ? -1.755 99.312 56.594 1 84.19 327 ARG B N 1
ATOM 6324 C CA . ARG B 1 327 ? -0.573 98.5 56.906 1 84.19 327 ARG B CA 1
ATOM 6325 C C . ARG B 1 327 ? -0.958 97.125 57.281 1 84.19 327 ARG B C 1
ATOM 6327 O O . ARG B 1 327 ? -0.289 96.125 56.906 1 84.19 327 ARG B O 1
ATOM 6334 N N . ALA B 1 328 ? -2.086 97.062 57.969 1 85.5 328 ALA B N 1
ATOM 6335 C CA . ALA B 1 328 ? -2.592 95.75 58.344 1 85.5 328 ALA B CA 1
ATOM 6336 C C . ALA B 1 328 ? -3.02 94.938 57.094 1 85.5 328 ALA B C 1
ATOM 6338 O O . ALA B 1 328 ? -2.756 93.75 57 1 85.5 328 ALA B O 1
ATOM 6339 N N . ALA B 1 329 ? -3.604 95.562 56.125 1 85.5 329 ALA B N 1
ATOM 6340 C CA . ALA B 1 329 ? -4.039 94.938 54.875 1 85.5 329 ALA B CA 1
ATOM 6341 C C . ALA B 1 329 ? -2.842 94.438 54.062 1 85.5 329 ALA B C 1
ATOM 6343 O O . ALA B 1 329 ? -2.893 93.375 53.469 1 85.5 329 ALA B O 1
ATOM 6344 N N . LEU B 1 330 ? -1.795 95.125 54.156 1 84.75 330 LEU B N 1
ATOM 6345 C CA . LEU B 1 330 ? -0.594 94.75 53.406 1 84.75 330 LEU B CA 1
ATOM 6346 C C . LEU B 1 330 ? 0.057 93.562 54.031 1 84.75 330 LEU B C 1
ATOM 6348 O O . LEU B 1 330 ? 0.596 92.688 53.312 1 84.75 330 LEU B O 1
ATOM 6352 N N . ASP B 1 331 ? -0.082 93.5 55.406 1 85.75 331 ASP B N 1
ATOM 6353 C CA . ASP B 1 331 ? 0.416 92.312 56.094 1 85.75 331 ASP B CA 1
ATOM 6354 C C . ASP B 1 331 ? -0.394 91.125 55.688 1 85.75 331 ASP B C 1
ATOM 6356 O O . ASP B 1 331 ? 0.172 90.062 55.406 1 85.75 331 ASP B O 1
ATOM 6360 N N . ASP B 1 332 ? -1.627 91.312 55.625 1 86.5 332 ASP B N 1
ATOM 6361 C CA . ASP B 1 332 ? -2.506 90.188 55.188 1 86.5 332 ASP B CA 1
ATOM 6362 C C . ASP B 1 332 ? -2.191 89.75 53.75 1 86.5 332 ASP B C 1
ATOM 6364 O O . ASP B 1 332 ? -2.227 88.562 53.438 1 86.5 332 ASP B O 1
ATOM 6368 N N . LEU B 1 333 ? -1.883 90.688 52.969 1 87.75 333 LEU B N 1
ATOM 6369 C CA . LEU B 1 333 ? -1.583 90.375 51.562 1 87.75 333 LEU B CA 1
ATOM 6370 C C . LEU B 1 333 ? -0.257 89.625 51.438 1 87.75 333 LEU B C 1
ATOM 6372 O O . LEU B 1 333 ? -0.102 88.812 50.562 1 87.75 333 LEU B O 1
ATOM 6376 N N . ASP B 1 334 ? 0.608 90 52.344 1 86.19 334 ASP B N 1
ATOM 6377 C CA . ASP B 1 334 ? 1.869 89.25 52.344 1 86.19 334 ASP B CA 1
ATOM 6378 C C . ASP B 1 334 ? 1.646 87.812 52.719 1 86.19 334 ASP B C 1
ATOM 6380 O O . ASP B 1 334 ? 2.207 86.938 52.094 1 86.19 334 ASP B O 1
ATOM 6384 N N . ASP B 1 335 ? 0.805 87.625 53.719 1 88.06 335 ASP B N 1
ATOM 6385 C CA . ASP B 1 335 ? 0.45 86.25 54.094 1 88.06 335 ASP B CA 1
ATOM 6386 C C . ASP B 1 335 ? -0.239 85.562 52.938 1 88.06 335 ASP B C 1
ATOM 6388 O O . ASP B 1 335 ? 0.032 84.375 52.688 1 88.06 335 ASP B O 1
ATOM 6392 N N . LEU B 1 336 ? -1.09 86.25 52.25 1 89.38 336 LEU B N 1
ATOM 6393 C CA . LEU B 1 336 ? -1.794 85.688 51.125 1 89.38 336 LEU B CA 1
ATOM 6394 C C . LEU B 1 336 ? -0.817 85.312 50 1 89.38 336 LEU B C 1
ATOM 6396 O O . LEU B 1 336 ? -1.001 84.312 49.312 1 89.38 336 LEU B O 1
ATOM 6400 N N . GLY B 1 337 ? 0.202 86.125 49.875 1 88.38 337 GLY B N 1
ATOM 6401 C CA . GLY B 1 337 ? 1.233 85.812 48.906 1 88.38 337 GLY B CA 1
ATOM 6402 C C . GLY B 1 337 ? 1.917 84.5 49.156 1 88.38 337 GLY B C 1
ATOM 6403 O O . GLY B 1 337 ? 2.115 83.688 48.219 1 88.38 337 GLY B O 1
ATOM 6404 N N . ASP B 1 338 ? 2.166 84.25 50.438 1 89.19 338 ASP B N 1
ATOM 6405 C CA . ASP B 1 338 ? 2.795 82.938 50.812 1 89.19 338 ASP B CA 1
ATOM 6406 C C . ASP B 1 338 ? 1.851 81.812 50.594 1 89.19 338 ASP B C 1
ATOM 6408 O O . ASP B 1 338 ? 2.264 80.75 50.062 1 89.19 338 ASP B O 1
ATOM 6412 N N . ILE B 1 339 ? 0.657 82 50.938 1 88.69 339 ILE B N 1
ATOM 6413 C CA . ILE B 1 339 ? -0.348 80.938 50.781 1 88.69 339 ILE B CA 1
ATOM 6414 C C . ILE B 1 339 ? -0.536 80.625 49.281 1 88.69 339 ILE B C 1
ATOM 6416 O O . ILE B 1 339 ? -0.619 79.5 48.875 1 88.69 339 ILE B O 1
ATOM 6420 N N . MET B 1 340 ? -0.566 81.688 48.438 1 91.12 340 MET B N 1
ATOM 6421 C CA . MET B 1 340 ? -0.734 81.5 47 1 91.12 340 MET B CA 1
ATOM 6422 C C . MET B 1 340 ? 0.444 80.75 46.406 1 91.12 340 MET B C 1
ATOM 6424 O O . MET B 1 340 ? 0.262 79.938 45.5 1 91.12 340 MET B O 1
ATOM 6428 N N . ALA B 1 341 ? 1.622 81.125 46.969 1 89.5 341 ALA B N 1
ATOM 6429 C CA . ALA B 1 341 ? 2.809 80.375 46.5 1 89.5 341 ALA B CA 1
ATOM 6430 C C . ALA B 1 341 ? 2.723 78.875 46.781 1 89.5 341 ALA B C 1
ATOM 6432 O O . ALA B 1 341 ? 3.025 78.062 45.938 1 89.5 341 ALA B O 1
ATOM 6433 N N . GLU B 1 342 ? 2.26 78.562 48 1 90.94 342 GLU B N 1
ATOM 6434 C CA . GLU B 1 342 ? 2.09 77.188 48.375 1 90.94 342 GLU B CA 1
ATOM 6435 C C . GLU B 1 342 ? 1.007 76.5 47.562 1 90.94 342 GLU B C 1
ATOM 6437 O O . GLU B 1 342 ? 1.176 75.375 47.125 1 90.94 342 GLU B O 1
ATOM 6442 N N . MET B 1 343 ? -0.087 77.188 47.344 1 90.94 343 MET B N 1
ATOM 6443 C CA . MET B 1 343 ? -1.192 76.688 46.531 1 90.94 343 MET B CA 1
ATOM 6444 C C . MET B 1 343 ? -0.745 76.375 45.125 1 90.94 343 MET B C 1
ATOM 6446 O O . MET B 1 343 ? -1.099 75.312 44.562 1 90.94 343 MET B O 1
ATOM 6450 N N . LEU B 1 344 ? 0.071 77.25 44.594 1 91.94 344 LEU B N 1
ATOM 6451 C CA . LEU B 1 344 ? 0.555 77.062 43.219 1 91.94 344 LEU B CA 1
ATOM 6452 C C . LEU B 1 344 ? 1.506 75.875 43.156 1 91.94 344 LEU B C 1
ATOM 6454 O O . LEU B 1 344 ? 1.492 75.125 42.156 1 91.94 344 LEU B O 1
ATOM 6458 N N . GLU B 1 345 ? 2.281 75.75 44.219 1 92.62 345 GLU B N 1
ATOM 6459 C CA . GLU B 1 345 ? 3.184 74.625 44.281 1 92.62 345 GLU B CA 1
ATOM 6460 C C . GLU B 1 345 ? 2.406 73.312 44.344 1 92.62 345 GLU B C 1
ATOM 6462 O O . GLU B 1 345 ? 2.721 72.312 43.625 1 92.62 345 GLU B O 1
ATOM 6467 N N . ARG B 1 346 ? 1.404 73.25 45.156 1 93.5 346 ARG B N 1
ATOM 6468 C CA . ARG B 1 346 ? 0.573 72 45.281 1 93.5 346 ARG B CA 1
ATOM 6469 C C . ARG B 1 346 ? -0.205 71.75 44 1 93.5 346 ARG B C 1
ATOM 6471 O O . ARG B 1 346 ? -0.384 70.625 43.625 1 93.5 346 ARG B O 1
ATOM 6478 N N . GLN B 1 347 ? -0.66 72.875 43.375 1 93 347 GLN B N 1
ATOM 6479 C CA . GLN B 1 347 ? -1.361 72.688 42.125 1 93 347 GLN B CA 1
ATOM 6480 C C . GLN B 1 347 ? -0.446 72.125 41.062 1 93 347 GLN B C 1
ATOM 6482 O O . GLN B 1 347 ? -0.855 71.25 40.281 1 93 347 GLN B O 1
ATOM 6487 N N . GLN B 1 348 ? 0.744 72.625 41.031 1 93 348 GLN B N 1
ATOM 6488 C CA . GLN B 1 348 ? 1.7 72.062 40.062 1 93 348 GLN B CA 1
ATOM 6489 C C . GLN B 1 348 ? 1.996 70.562 40.344 1 93 348 GLN B C 1
ATOM 6491 O O . GLN B 1 348 ? 2.092 69.812 39.406 1 93 348 GLN B O 1
ATOM 6496 N N . ALA B 1 349 ? 2.104 70.25 41.594 1 93.94 349 ALA B N 1
ATOM 6497 C CA . ALA B 1 349 ? 2.334 68.812 41.969 1 93.94 349 ALA B CA 1
ATOM 6498 C C . ALA B 1 349 ? 1.16 67.938 41.531 1 93.94 349 ALA B C 1
ATOM 6500 O O . ALA B 1 349 ? 1.356 66.875 41.031 1 93.94 349 ALA B O 1
ATOM 6501 N N . ALA B 1 350 ? -0.051 68.375 41.75 1 94.5 350 ALA B N 1
ATOM 6502 C CA . ALA B 1 350 ? -1.257 67.688 41.344 1 94.5 350 ALA B CA 1
ATOM 6503 C C . ALA B 1 350 ? -1.331 67.5 39.844 1 94.5 350 ALA B C 1
ATOM 6505 O O . ALA B 1 350 ? -1.728 66.438 39.344 1 94.5 350 ALA B O 1
ATOM 6506 N N . GLU B 1 351 ? -0.892 68.562 39.156 1 94.88 351 GLU B N 1
ATOM 6507 C CA . GLU B 1 351 ? -0.889 68.5 37.688 1 94.88 351 GLU B CA 1
ATOM 6508 C C . GLU B 1 351 ? 0.102 67.438 37.188 1 94.88 351 GLU B C 1
ATOM 6510 O O . GLU B 1 351 ? -0.217 66.625 36.281 1 94.88 351 GLU B O 1
ATOM 6515 N N . ASN B 1 352 ? 1.256 67.438 37.812 1 95.06 352 ASN B N 1
ATOM 6516 C CA . ASN B 1 352 ? 2.256 66.438 37.438 1 95.06 352 ASN B CA 1
ATOM 6517 C C . ASN B 1 352 ? 1.779 65.062 37.719 1 95.06 352 ASN B C 1
ATOM 6519 O O . ASN B 1 352 ? 1.932 64.125 36.906 1 95.06 352 ASN B O 1
ATOM 6523 N N . GLU B 1 353 ? 1.2 64.875 38.875 1 95.69 353 GLU B N 1
ATOM 6524 C CA . GLU B 1 353 ? 0.665 63.562 39.25 1 95.69 353 GLU B CA 1
ATOM 6525 C C . GLU B 1 353 ? -0.456 63.125 38.312 1 95.69 353 GLU B C 1
ATOM 6527 O O . GLU B 1 353 ? -0.545 61.969 37.938 1 95.69 353 GLU B O 1
ATOM 6532 N N . PHE B 1 354 ? -1.279 64.062 37.938 1 96.44 354 PHE B N 1
ATOM 6533 C CA . PHE B 1 354 ? -2.387 63.844 37.031 1 96.44 354 PHE B CA 1
ATOM 6534 C C . PHE B 1 354 ? -1.874 63.344 35.688 1 96.44 354 PHE B C 1
ATOM 6536 O O . PHE B 1 354 ? -2.363 62.344 35.156 1 96.44 354 PHE B O 1
ATOM 6543 N N . VAL B 1 355 ? -0.841 64.062 35.156 1 94.69 355 VAL B N 1
ATOM 6544 C CA . VAL B 1 355 ? -0.299 63.719 33.844 1 94.69 355 VAL B CA 1
ATOM 6545 C C . VAL B 1 355 ? 0.315 62.312 33.875 1 94.69 355 VAL B C 1
ATOM 6547 O O . VAL B 1 355 ? 0.151 61.531 32.938 1 94.69 355 VAL B O 1
ATOM 6550 N N . ASP B 1 356 ? 0.952 61.938 35 1 95.38 356 ASP B N 1
ATOM 6551 C CA . ASP B 1 356 ? 1.56 60.625 35.125 1 95.38 356 ASP B CA 1
ATOM 6552 C C . ASP B 1 356 ? 0.496 59.531 35.125 1 95.38 356 ASP B C 1
ATOM 6554 O O . ASP B 1 356 ? 0.632 58.531 34.438 1 95.38 356 ASP B O 1
ATOM 6558 N N . HIS B 1 357 ? -0.554 59.75 35.875 1 95.56 357 HIS B N 1
ATOM 6559 C CA . HIS B 1 357 ? -1.622 58.75 35.938 1 95.56 357 HIS B CA 1
ATOM 6560 C C . HIS B 1 357 ? -2.398 58.656 34.625 1 95.56 357 HIS B C 1
ATOM 6562 O O . HIS B 1 357 ? -2.828 57.594 34.219 1 95.56 357 HIS B O 1
ATOM 6568 N N . LEU B 1 358 ? -2.521 59.812 33.969 1 95.5 358 LEU B N 1
ATOM 6569 C CA . LEU B 1 358 ? -3.199 59.812 32.688 1 95.5 358 LEU B CA 1
ATOM 6570 C C . LEU B 1 358 ? -2.402 59 31.656 1 95.5 358 LEU B C 1
ATOM 6572 O O . LEU B 1 358 ? -2.979 58.312 30.828 1 95.5 358 LEU B O 1
ATOM 6576 N N . ALA B 1 359 ? -1.092 59.156 31.766 1 94.38 359 ALA B N 1
ATOM 6577 C CA . ALA B 1 359 ? -0.217 58.406 30.859 1 94.38 359 ALA B CA 1
ATOM 6578 C C . ALA B 1 359 ? -0.363 56.906 31.078 1 94.38 359 ALA B C 1
ATOM 6580 O O . ALA B 1 359 ? -0.387 56.125 30.125 1 94.38 359 ALA B O 1
ATOM 6581 N N . LEU B 1 360 ? -0.478 56.5 32.312 1 93.75 360 LEU B N 1
ATOM 6582 C CA . LEU B 1 360 ? -0.679 55.094 32.656 1 93.75 360 LEU B CA 1
ATOM 6583 C C . LEU B 1 360 ? -2.016 54.594 32.125 1 93.75 360 LEU B C 1
ATOM 6585 O O . LEU B 1 360 ? -2.104 53.469 31.609 1 93.75 360 LEU B O 1
ATOM 6589 N N . LEU B 1 361 ? -2.969 55.375 32.156 1 95.69 361 LEU B N 1
ATOM 6590 C CA . LEU B 1 361 ? -4.293 55.031 31.656 1 95.69 361 LEU B CA 1
ATOM 6591 C C . LEU B 1 361 ? -4.27 54.844 30.141 1 95.69 361 LEU B C 1
ATOM 6593 O O . LEU B 1 361 ? -4.934 53.969 29.609 1 95.69 361 LEU B O 1
ATOM 6597 N N . HIS B 1 362 ? -3.441 55.625 29.484 1 94.88 362 HIS B N 1
ATOM 6598 C CA . HIS B 1 362 ? -3.309 55.469 28.031 1 94.88 362 HIS B CA 1
ATOM 6599 C C . HIS B 1 362 ? -2.623 54.156 27.672 1 94.88 362 HIS B C 1
ATOM 6601 O O . HIS B 1 362 ? -2.99 53.5 26.688 1 94.88 362 HIS B O 1
ATOM 6607 N N . THR B 1 363 ? -1.662 53.781 28.484 1 94.31 363 THR B N 1
ATOM 6608 C CA . THR B 1 363 ? -0.998 52.5 28.281 1 94.31 363 THR B CA 1
ATOM 6609 C C . THR B 1 363 ? -1.987 51.344 28.438 1 94.31 363 THR B C 1
ATOM 6611 O O . THR B 1 363 ? -1.951 50.375 27.656 1 94.31 363 THR B O 1
ATOM 6614 N N . ASN B 1 364 ? -2.871 51.438 29.391 1 94.31 364 ASN B N 1
ATOM 6615 C CA . ASN B 1 364 ? -3.881 50.406 29.609 1 94.31 364 ASN B CA 1
ATOM 6616 C C . ASN B 1 364 ? -4.859 50.312 28.438 1 94.31 364 ASN B C 1
ATOM 6618 O O . ASN B 1 364 ? -5.371 49.25 28.141 1 94.31 364 ASN B O 1
ATOM 6622 N N . LEU B 1 365 ? -5.105 51.438 27.766 1 94.31 365 LEU B N 1
ATOM 6623 C CA . LEU B 1 365 ? -5.945 51.438 26.578 1 94.31 365 LEU B CA 1
ATOM 6624 C C . LEU B 1 365 ? -5.309 50.594 25.469 1 94.31 365 LEU B C 1
ATOM 6626 O O . LEU B 1 365 ? -6.008 49.906 24.719 1 94.31 365 LEU B O 1
ATOM 6630 N N . GLY B 1 366 ? -3.955 50.625 25.469 1 93.62 366 GLY B N 1
ATOM 6631 C CA . GLY B 1 366 ? -3.229 49.781 24.531 1 93.62 366 GLY B CA 1
ATOM 6632 C C . GLY B 1 366 ? -3.422 48.312 24.781 1 93.62 366 GLY B C 1
ATOM 6633 O O . GLY B 1 366 ? -3.545 47.531 23.828 1 93.62 366 GLY B O 1
ATOM 6634 N N . VAL B 1 367 ? -3.494 47.938 25.984 1 94.56 367 VAL B N 1
ATOM 6635 C CA . VAL B 1 367 ? -3.697 46.531 26.359 1 94.56 367 VAL B CA 1
ATOM 6636 C C . VAL B 1 367 ? -5.082 46.094 25.906 1 94.56 367 VAL B C 1
ATOM 6638 O O . VAL B 1 367 ? -5.234 44.969 25.406 1 94.56 367 VAL B O 1
ATOM 6641 N N . ILE B 1 368 ? -6.09 46.906 26.031 1 94.19 368 ILE B N 1
ATOM 6642 C CA . ILE B 1 368 ? -7.449 46.594 25.594 1 94.19 368 ILE B CA 1
ATOM 6643 C C . ILE B 1 368 ? -7.484 46.406 24.078 1 94.19 368 ILE B C 1
ATOM 6645 O O . ILE B 1 368 ? -8.125 45.469 23.578 1 94.19 368 ILE B O 1
ATOM 6649 N N . ASP B 1 369 ? -6.781 47.25 23.406 1 94.75 369 ASP B N 1
ATOM 6650 C CA . ASP B 1 369 ? -6.703 47.156 21.953 1 94.75 369 ASP B CA 1
ATOM 6651 C C . ASP B 1 369 ? -6.039 45.844 21.516 1 94.75 369 ASP B C 1
ATOM 6653 O O . ASP B 1 369 ? -6.477 45.219 20.562 1 94.75 369 ASP B O 1
ATOM 6657 N N . ASP B 1 370 ? -5.008 45.5 22.25 1 95.06 370 ASP B N 1
ATOM 6658 C CA . ASP B 1 370 ? -4.312 44.25 21.953 1 95.06 370 ASP B CA 1
ATOM 6659 C C . ASP B 1 370 ? -5.227 43.062 22.188 1 95.06 370 ASP B C 1
ATOM 6661 O O . ASP B 1 370 ? -5.223 42.094 21.406 1 95.06 370 ASP B O 1
ATOM 6665 N N . LEU B 1 371 ? -5.977 43.062 23.25 1 93.88 371 LEU B N 1
ATOM 6666 C CA . LEU B 1 371 ? -6.93 42 23.531 1 93.88 371 LEU B CA 1
ATOM 6667 C C . LEU B 1 371 ? -7.992 41.938 22.438 1 93.88 371 LEU B C 1
ATOM 6669 O O . LEU B 1 371 ? -8.352 40.844 22.016 1 93.88 371 LEU B O 1
ATOM 6673 N N . HIS B 1 372 ? -8.461 43.062 21.984 1 95.25 372 HIS B N 1
ATOM 6674 C CA . HIS B 1 372 ? -9.422 43.094 20.891 1 95.25 372 HIS B CA 1
ATOM 6675 C C . HIS B 1 372 ? -8.852 42.469 19.641 1 95.25 372 HIS B C 1
ATOM 6677 O O . HIS B 1 372 ? -9.516 41.625 19 1 95.25 372 HIS B O 1
ATOM 6683 N N . ALA B 1 373 ? -7.633 42.844 19.312 1 94.75 373 ALA B N 1
ATOM 6684 C CA . ALA B 1 373 ? -6.969 42.281 18.141 1 94.75 373 ALA B CA 1
ATOM 6685 C C . ALA B 1 373 ? -6.781 40.781 18.281 1 94.75 373 ALA B C 1
ATOM 6687 O O . ALA B 1 373 ? -7.004 40.031 17.312 1 94.75 373 ALA B O 1
ATOM 6688 N N . ARG B 1 374 ? -6.418 40.281 19.406 1 94.62 374 ARG B N 1
ATOM 6689 C CA . ARG B 1 374 ? -6.18 38.875 19.672 1 94.62 374 ARG B CA 1
ATOM 6690 C C . ARG B 1 374 ? -7.465 38.062 19.531 1 94.62 374 ARG B C 1
ATOM 6692 O O . ARG B 1 374 ? -7.477 37 18.891 1 94.62 374 ARG B O 1
ATOM 6699 N N . TYR B 1 375 ? -8.547 38.594 20.062 1 94.38 375 TYR B N 1
ATOM 6700 C CA . TYR B 1 375 ? -9.805 37.844 20.031 1 94.38 375 TYR B CA 1
ATOM 6701 C C . TYR B 1 375 ? -10.43 37.906 18.641 1 94.38 375 TYR B C 1
ATOM 6703 O O . TYR B 1 375 ? -11.125 36.969 18.234 1 94.38 375 TYR B O 1
ATOM 6711 N N . THR B 1 376 ? -10.195 39.031 17.906 1 94.06 376 THR B N 1
ATOM 6712 C CA . THR B 1 376 ? -10.617 39.094 16.516 1 94.06 376 THR B CA 1
ATOM 6713 C C . THR B 1 376 ? -9.898 38.031 15.688 1 94.06 376 THR B C 1
ATOM 6715 O O . THR B 1 376 ? -10.523 37.312 14.891 1 94.06 376 THR B O 1
ATOM 6718 N N . MET B 1 377 ? -8.609 37.906 15.984 1 94.12 377 MET B N 1
ATOM 6719 C CA . MET B 1 377 ? -7.812 36.906 15.281 1 94.12 377 MET B CA 1
ATOM 6720 C C . MET B 1 377 ? -8.219 35.5 15.703 1 94.12 377 MET B C 1
ATOM 6722 O O . MET B 1 377 ? -8.227 34.594 14.883 1 94.12 377 MET B O 1
ATOM 6726 N N . TYR B 1 378 ? -8.555 35.344 16.922 1 93.75 378 TYR B N 1
ATOM 6727 C CA . TYR B 1 378 ? -9.055 34.094 17.438 1 93.75 378 TYR B CA 1
ATOM 6728 C C . TYR B 1 378 ? -10.305 33.656 16.688 1 93.75 378 TYR B C 1
ATOM 6730 O O . TYR B 1 378 ? -10.383 32.531 16.188 1 93.75 378 TYR B O 1
ATOM 6738 N N . GLN B 1 379 ? -11.195 34.531 16.562 1 92.62 379 GLN B N 1
ATOM 6739 C CA . GLN B 1 379 ? -12.43 34.219 15.852 1 92.62 379 GLN B CA 1
ATOM 6740 C C . GLN B 1 379 ? -12.148 33.875 14.391 1 92.62 379 GLN B C 1
ATOM 6742 O O . GLN B 1 379 ? -12.672 32.906 13.867 1 92.62 379 GLN B O 1
ATOM 6747 N N . TYR B 1 380 ? -11.352 34.688 13.766 1 92.31 380 TYR B N 1
ATOM 6748 C CA . TYR B 1 380 ? -10.984 34.469 12.367 1 92.31 380 TYR B CA 1
ATOM 6749 C C . TYR B 1 380 ? -10.305 33.125 12.195 1 92.31 380 TYR B C 1
ATOM 6751 O O . TYR B 1 380 ? -10.648 32.344 11.289 1 92.31 380 TYR B O 1
ATOM 6759 N N . SER B 1 381 ? -9.367 32.781 13.062 1 92.75 381 SER B N 1
ATOM 6760 C CA . SER B 1 381 ? -8.617 31.531 12.992 1 92.75 381 SER B CA 1
ATOM 6761 C C . SER B 1 381 ? -9.523 30.344 13.25 1 92.75 381 SER B C 1
ATOM 6763 O O . SER B 1 381 ? -9.32 29.266 12.672 1 92.75 381 SER B O 1
ATOM 6765 N N . TYR B 1 382 ? -10.469 30.516 14.109 1 92.31 382 TYR B N 1
ATOM 6766 C CA . TYR B 1 382 ? -11.414 29.422 14.352 1 92.31 382 TYR B CA 1
ATOM 6767 C C . TYR B 1 382 ? -12.234 29.125 13.102 1 92.31 382 TYR B C 1
ATOM 6769 O O . TYR B 1 382 ? -12.445 27.969 12.75 1 92.31 382 TYR B O 1
ATOM 6777 N N . CYS B 1 383 ? -12.734 30.219 12.461 1 90.44 383 CYS B N 1
ATOM 6778 C CA . CYS B 1 383 ? -13.477 30.031 11.219 1 90.44 383 CYS B CA 1
ATOM 6779 C C . CYS B 1 383 ? -12.625 29.297 10.188 1 90.44 383 CYS B C 1
ATOM 6781 O O . CYS B 1 383 ? -13.109 28.375 9.508 1 90.44 383 CYS B O 1
ATOM 6783 N N . LYS B 1 384 ? -11.367 29.688 10.078 1 92 384 LYS B N 1
ATOM 6784 C CA . LYS B 1 384 ? -10.461 29.047 9.133 1 92 384 LYS B CA 1
ATOM 6785 C C . LYS B 1 384 ? -10.203 27.594 9.539 1 92 384 LYS B C 1
ATOM 6787 O O . LYS B 1 384 ? -10.023 26.719 8.68 1 92 384 LYS B O 1
ATOM 6792 N N . LEU B 1 385 ? -10.227 27.328 10.836 1 91.5 385 LEU B N 1
ATOM 6793 C CA . LEU B 1 385 ? -10.023 25.969 11.336 1 91.5 385 LEU B CA 1
ATOM 6794 C C . LEU B 1 385 ? -11.164 25.062 10.914 1 91.5 385 LEU B C 1
ATOM 6796 O O . LEU B 1 385 ? -10.938 23.922 10.484 1 91.5 385 LEU B O 1
ATOM 6800 N N . VAL B 1 386 ? -12.352 25.547 11.047 1 90.81 386 VAL B N 1
ATOM 6801 C CA . VAL B 1 386 ? -13.516 24.766 10.672 1 90.81 386 VAL B CA 1
ATOM 6802 C C . VAL B 1 386 ? -13.445 24.406 9.188 1 90.81 386 VAL B C 1
ATOM 6804 O O . VAL B 1 386 ? -13.711 23.266 8.805 1 90.81 386 VAL B O 1
ATOM 6807 N N . VAL B 1 387 ? -13.062 25.375 8.352 1 91.25 387 VAL B N 1
ATOM 6808 C CA . VAL B 1 387 ? -12.922 25.141 6.918 1 91.25 387 VAL B CA 1
ATOM 6809 C C . VAL B 1 387 ? -11.805 24.125 6.672 1 91.25 387 VAL B C 1
ATOM 6811 O O . VAL B 1 387 ? -11.938 23.234 5.832 1 91.25 387 VAL B O 1
ATOM 6814 N N . GLU B 1 388 ? -10.742 24.328 7.418 1 92.19 388 GLU B N 1
ATOM 6815 C CA . GLU B 1 388 ? -9.602 23.422 7.285 1 92.19 388 GLU B CA 1
ATOM 6816 C C . GLU B 1 388 ? -9.977 22 7.676 1 92.19 388 GLU B C 1
ATOM 6818 O O . GLU B 1 388 ? -9.586 21.047 7.004 1 92.19 388 GLU B O 1
ATOM 6823 N N . LEU B 1 389 ? -10.719 21.781 8.68 1 90.94 389 LEU B N 1
ATOM 6824 C CA . LEU B 1 389 ? -11.133 20.453 9.117 1 90.94 389 LEU B CA 1
ATOM 6825 C C . LEU B 1 389 ? -12.031 19.797 8.086 1 90.94 389 LEU B C 1
ATOM 6827 O O . LEU B 1 389 ? -11.953 18.594 7.859 1 90.94 389 LEU B O 1
ATOM 6831 N N . ALA B 1 390 ? -12.859 20.625 7.504 1 90.25 390 ALA B N 1
ATOM 6832 C CA . ALA B 1 390 ? -13.688 20.094 6.422 1 90.25 390 ALA B CA 1
ATOM 6833 C C . ALA B 1 390 ? -12.828 19.656 5.238 1 90.25 390 ALA B C 1
ATOM 6835 O O . ALA B 1 390 ? -13.078 18.609 4.633 1 90.25 390 ALA B O 1
ATOM 6836 N N . ARG B 1 391 ? -11.844 20.453 4.8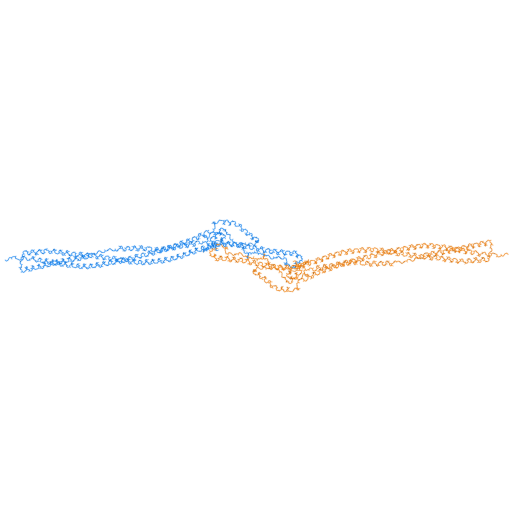79 1 92.81 391 ARG B N 1
ATOM 6837 C CA . ARG B 1 391 ? -10.922 20.109 3.799 1 92.81 391 ARG B CA 1
ATOM 6838 C C . ARG B 1 391 ? -10.148 18.844 4.125 1 92.81 391 ARG B C 1
ATOM 6840 O O . ARG B 1 391 ? -9.953 17.984 3.26 1 92.81 391 ARG B O 1
ATOM 6847 N N . ARG B 1 392 ? -9.664 18.719 5.395 1 93.12 392 ARG B N 1
ATOM 6848 C CA . ARG B 1 392 ? -8.93 17.547 5.836 1 93.12 392 ARG B CA 1
ATOM 6849 C C . ARG B 1 392 ? -9.797 16.297 5.727 1 93.12 392 ARG B C 1
ATOM 6851 O O . ARG B 1 392 ? -9.297 15.211 5.391 1 93.12 392 ARG B O 1
ATOM 6858 N N . ARG B 1 393 ? -11.039 16.422 5.996 1 91.06 393 ARG B N 1
ATOM 6859 C CA . ARG B 1 393 ? -11.953 15.289 5.855 1 91.06 393 ARG B CA 1
ATOM 6860 C C . ARG B 1 393 ? -12.086 14.867 4.398 1 91.06 393 ARG B C 1
ATOM 6862 O O . ARG B 1 393 ? -12.109 13.672 4.09 1 91.06 393 ARG B O 1
ATOM 6869 N N . GLU B 1 394 ? -12.203 15.828 3.572 1 92.06 394 GLU B N 1
ATOM 6870 C CA . GLU B 1 394 ? -12.258 15.531 2.145 1 92.06 394 GLU B CA 1
ATOM 6871 C C . GLU B 1 394 ? -10.984 14.836 1.676 1 92.06 394 GLU B C 1
ATOM 6873 O O . GLU B 1 394 ? -11.039 13.898 0.875 1 92.06 394 GLU B O 1
ATOM 6878 N N . TYR B 1 395 ? -9.891 15.305 2.111 1 94.88 395 TYR B N 1
ATOM 6879 C CA . TYR B 1 395 ? -8.617 14.672 1.799 1 94.88 395 TYR B CA 1
ATOM 6880 C C . TYR B 1 395 ? -8.602 13.219 2.271 1 94.88 395 TYR B C 1
ATOM 6882 O O . TYR B 1 395 ? -8.18 12.328 1.534 1 94.88 395 TYR B O 1
ATOM 6890 N N . ALA B 1 396 ? -8.977 13.031 3.516 1 91.12 396 ALA B N 1
ATOM 6891 C CA . ALA B 1 396 ? -8.953 11.688 4.09 1 91.12 396 ALA B CA 1
ATOM 6892 C C . ALA B 1 396 ? -9.812 10.727 3.275 1 91.12 396 ALA B C 1
ATOM 6894 O O . ALA B 1 396 ? -9.422 9.578 3.037 1 91.12 396 ALA B O 1
ATOM 6895 N N . GLU B 1 397 ? -10.961 11.219 2.889 1 91.5 397 GLU B N 1
ATOM 6896 C CA . GLU B 1 397 ? -11.836 10.398 2.059 1 91.5 397 GLU B CA 1
ATOM 6897 C C . GLU B 1 397 ? -11.203 10.109 0.703 1 91.5 397 GLU B C 1
ATOM 6899 O O . GLU B 1 397 ? -11.273 8.984 0.204 1 91.5 397 GLU B O 1
ATOM 6904 N N . ALA B 1 398 ? -10.641 11.102 0.111 1 92.88 398 ALA B N 1
ATOM 6905 C CA . ALA B 1 398 ? -9.977 10.938 -1.179 1 92.88 398 ALA B CA 1
ATOM 6906 C C . ALA B 1 398 ? -8.797 9.977 -1.064 1 92.88 398 ALA B C 1
ATOM 6908 O O . ALA B 1 398 ? -8.594 9.125 -1.933 1 92.88 398 ALA B O 1
ATOM 6909 N N . ALA B 1 399 ? -8.016 10.141 -0.01 1 92.44 399 ALA B N 1
ATOM 6910 C CA . ALA B 1 399 ? -6.867 9.266 0.223 1 92.44 399 ALA B CA 1
ATOM 6911 C C . ALA B 1 399 ? -7.312 7.82 0.415 1 92.44 399 ALA B C 1
ATOM 6913 O O . ALA B 1 399 ? -6.684 6.895 -0.104 1 92.44 399 ALA B O 1
ATOM 6914 N N . ALA B 1 400 ? -8.398 7.645 1.128 1 90.62 400 ALA B N 1
ATOM 6915 C CA . ALA B 1 400 ? -8.938 6.309 1.343 1 90.62 400 ALA B CA 1
ATOM 6916 C C . ALA B 1 400 ? -9.367 5.672 0.024 1 90.62 400 ALA B C 1
ATOM 6918 O O . ALA B 1 400 ? -9.172 4.473 -0.19 1 90.62 400 ALA B O 1
ATOM 6919 N N . LYS B 1 401 ? -9.961 6.461 -0.813 1 94.44 401 LYS B N 1
ATOM 6920 C CA . LYS B 1 401 ? -10.367 5.961 -2.121 1 94.44 401 LYS B CA 1
ATOM 6921 C C . LYS B 1 401 ? -9.164 5.559 -2.963 1 94.44 401 LYS B C 1
ATOM 6923 O O . LYS B 1 401 ? -9.195 4.551 -3.668 1 94.44 401 LYS B O 1
ATOM 6928 N N . ILE B 1 402 ? -8.109 6.305 -2.953 1 95.06 402 ILE B N 1
ATOM 6929 C CA . ILE B 1 402 ? -6.883 6.004 -3.684 1 95.06 402 ILE B CA 1
ATOM 6930 C C . ILE B 1 402 ? -6.277 4.703 -3.162 1 95.06 402 ILE B C 1
ATOM 6932 O O . ILE B 1 402 ? -5.883 3.836 -3.945 1 95.06 402 ILE B O 1
ATOM 6936 N N . VAL B 1 403 ? -6.238 4.582 -1.857 1 94.12 403 VAL B N 1
ATOM 6937 C CA . VAL B 1 403 ? -5.691 3.381 -1.235 1 94.12 403 VAL B CA 1
ATOM 6938 C C . VAL B 1 403 ? -6.531 2.168 -1.63 1 94.12 403 VAL B C 1
ATOM 6940 O O . VAL B 1 403 ? -5.988 1.107 -1.952 1 94.12 403 VAL B O 1
ATOM 6943 N N . GLN B 1 404 ? -7.828 2.348 -1.632 1 94.56 404 GLN B N 1
ATOM 6944 C CA . GLN B 1 404 ? -8.719 1.264 -2.045 1 94.56 404 GLN B CA 1
ATOM 6945 C C . GLN B 1 404 ? -8.469 0.872 -3.498 1 94.56 404 GLN B C 1
ATOM 6947 O O . GLN B 1 404 ? -8.422 -0.315 -3.828 1 94.56 404 GLN B O 1
ATOM 6952 N N . SER B 1 405 ? -8.367 1.835 -4.289 1 95.88 405 SER B N 1
ATOM 6953 C CA . SER B 1 405 ? -8.102 1.575 -5.699 1 95.88 405 SER B CA 1
ATOM 6954 C C . SER B 1 405 ? -6.77 0.851 -5.883 1 95.88 405 SER B C 1
ATOM 6956 O O . SER B 1 405 ? -6.672 -0.092 -6.672 1 95.88 405 SER B O 1
ATOM 6958 N N . MET B 1 406 ? -5.746 1.265 -5.191 1 95.69 406 MET B N 1
ATOM 6959 C CA . MET B 1 406 ? -4.434 0.631 -5.266 1 95.69 406 MET B CA 1
ATOM 6960 C C . MET B 1 406 ? -4.492 -0.805 -4.758 1 95.69 406 MET B C 1
ATOM 6962 O O . MET B 1 406 ? -3.861 -1.696 -5.328 1 95.69 406 MET B O 1
ATOM 6966 N N . THR B 1 407 ? -5.281 -1.014 -3.697 1 94.31 407 THR B N 1
ATOM 6967 C CA . THR B 1 407 ? -5.441 -2.354 -3.143 1 94.31 407 THR B CA 1
ATOM 6968 C C . THR B 1 407 ? -6.098 -3.283 -4.16 1 94.31 407 THR B C 1
ATOM 6970 O O . THR B 1 407 ? -5.656 -4.422 -4.344 1 94.31 407 THR B O 1
ATOM 6973 N N . LEU B 1 408 ? -7.109 -2.756 -4.824 1 95.44 408 LEU B N 1
ATOM 6974 C CA . LEU B 1 408 ? -7.797 -3.547 -5.84 1 95.44 408 LEU B CA 1
ATOM 6975 C C . LEU B 1 408 ? -6.863 -3.865 -7.004 1 95.44 408 LEU B C 1
ATOM 6977 O O . LEU B 1 408 ? -6.895 -4.973 -7.547 1 95.44 408 LEU B O 1
ATOM 6981 N N . GLN B 1 409 ? -6.031 -2.967 -7.316 1 95.81 409 GLN B N 1
ATOM 6982 C CA . GLN B 1 409 ? -5.07 -3.172 -8.398 1 95.81 409 GLN B CA 1
ATOM 6983 C C . GLN B 1 409 ? -4.043 -4.238 -8.023 1 95.81 409 GLN B C 1
ATOM 6985 O O . GLN B 1 409 ? -3.717 -5.102 -8.844 1 95.81 409 GLN B O 1
ATOM 6990 N N . LEU B 1 410 ? -3.531 -4.141 -6.848 1 95.06 410 LEU B N 1
ATOM 6991 C CA . LEU B 1 410 ? -2.551 -5.117 -6.383 1 95.06 410 LEU B CA 1
ATOM 6992 C C . LEU B 1 410 ? -3.168 -6.508 -6.289 1 95.06 410 LEU B C 1
ATOM 6994 O O . LEU B 1 410 ? -2.529 -7.5 -6.648 1 95.06 410 LEU B O 1
ATOM 6998 N N . GLU B 1 411 ? -4.422 -6.598 -5.836 1 94.25 411 GLU B N 1
ATOM 6999 C CA . GLU B 1 411 ? -5.129 -7.871 -5.762 1 94.25 411 GLU B CA 1
ATOM 7000 C C . GLU B 1 411 ? -5.352 -8.461 -7.152 1 94.25 411 GLU B C 1
ATOM 7002 O O . GLU B 1 411 ? -5.195 -9.664 -7.352 1 94.25 411 GLU B O 1
ATOM 7007 N N . ALA B 1 412 ? -5.727 -7.598 -8.047 1 95.56 412 ALA B N 1
ATOM 7008 C CA . ALA B 1 412 ? -5.945 -8.047 -9.414 1 95.56 412 ALA B CA 1
ATOM 7009 C C . ALA B 1 412 ? -4.656 -8.578 -10.031 1 95.56 412 ALA B C 1
ATOM 7011 O O . ALA B 1 412 ? -4.664 -9.602 -10.719 1 95.56 412 ALA B O 1
ATOM 7012 N N . LEU B 1 413 ? -3.537 -7.867 -9.789 1 94.44 413 LEU B N 1
ATOM 7013 C CA . LEU B 1 413 ? -2.234 -8.281 -10.289 1 94.44 413 LEU B CA 1
ATOM 7014 C C . LEU B 1 413 ? -1.837 -9.641 -9.719 1 94.44 413 LEU B C 1
ATOM 7016 O O . LEU B 1 413 ? -1.409 -10.531 -10.461 1 94.44 413 LEU B O 1
ATOM 7020 N N . THR B 1 414 ? -1.996 -9.859 -8.445 1 94.25 414 THR B N 1
ATOM 7021 C CA . THR B 1 414 ? -1.631 -11.102 -7.781 1 94.25 414 THR B CA 1
ATOM 7022 C C . THR B 1 414 ? -2.549 -12.242 -8.227 1 94.25 414 THR B C 1
ATOM 7024 O O . THR B 1 414 ? -2.096 -13.375 -8.414 1 94.25 414 THR B O 1
ATOM 7027 N N . ASP B 1 415 ? -3.85 -11.914 -8.391 1 95.88 415 ASP B N 1
ATOM 7028 C CA . ASP B 1 415 ? -4.809 -12.93 -8.812 1 95.88 415 ASP B CA 1
ATOM 7029 C C . ASP B 1 415 ? -4.5 -13.43 -10.219 1 95.88 415 ASP B C 1
ATOM 7031 O O . ASP B 1 415 ? -4.586 -14.625 -10.492 1 95.88 415 ASP B O 1
ATOM 7035 N N . GLU B 1 416 ? -4.168 -12.539 -11.094 1 96 416 GLU B N 1
ATOM 7036 C CA . GLU B 1 416 ? -3.801 -12.922 -12.461 1 96 416 GLU B CA 1
ATOM 7037 C C . GLU B 1 416 ? -2.576 -13.828 -12.461 1 96 416 GLU B C 1
ATOM 7039 O O . GLU B 1 416 ? -2.541 -14.828 -13.188 1 96 416 GLU B O 1
ATOM 7044 N N . GLU B 1 417 ? -1.607 -13.453 -11.688 1 96 417 GLU B N 1
ATOM 7045 C CA . GLU B 1 417 ? -0.4 -14.266 -11.586 1 96 417 GLU B CA 1
ATOM 7046 C C . GLU B 1 417 ? -0.702 -15.633 -10.969 1 96 417 GLU B C 1
ATOM 7048 O O . GLU B 1 417 ? -0.188 -16.656 -11.43 1 96 417 GLU B O 1
ATOM 7053 N N . ARG B 1 418 ? -1.5 -15.695 -9.938 1 94.44 418 ARG B N 1
ATOM 7054 C CA . ARG B 1 418 ? -1.893 -16.953 -9.297 1 94.44 418 ARG B CA 1
ATOM 7055 C C . ARG B 1 418 ? -2.58 -17.875 -10.289 1 94.44 418 ARG B C 1
ATOM 7057 O O . ARG B 1 418 ? -2.293 -19.078 -10.32 1 94.44 418 ARG B O 1
ATOM 7064 N N . GLN B 1 419 ? -3.453 -17.312 -11.086 1 95.81 419 GLN B N 1
ATOM 7065 C CA . GLN B 1 419 ? -4.164 -18.109 -12.086 1 95.81 419 GLN B CA 1
ATOM 7066 C C . GLN B 1 419 ? -3.201 -18.672 -13.125 1 95.81 419 GLN B C 1
ATOM 7068 O O . GLN B 1 419 ? -3.328 -19.844 -13.523 1 95.81 419 GLN B O 1
ATOM 7073 N N . ARG B 1 420 ? -2.223 -17.906 -13.516 1 95.38 420 ARG B N 1
ATOM 7074 C CA . ARG B 1 420 ? -1.232 -18.359 -14.484 1 95.38 420 ARG B CA 1
ATOM 7075 C C . ARG B 1 420 ? -0.391 -19.5 -13.922 1 95.38 420 ARG B C 1
ATOM 7077 O O . ARG B 1 420 ? -0.127 -20.484 -14.617 1 95.38 420 ARG B O 1
ATOM 7084 N N . ARG B 1 421 ? 0.024 -19.406 -12.664 1 94.06 421 ARG B N 1
ATOM 7085 C CA . ARG B 1 421 ? 0.823 -20.438 -12.023 1 94.06 421 ARG B CA 1
ATOM 7086 C C . ARG B 1 421 ? 0.015 -21.719 -11.852 1 94.06 421 ARG B C 1
ATOM 7088 O O . ARG B 1 421 ? 0.543 -22.828 -12.016 1 94.06 421 ARG B O 1
ATOM 7095 N N . GLU B 1 422 ? -1.306 -21.5 -11.531 1 94.19 422 GLU B N 1
ATOM 7096 C CA . GLU B 1 422 ? -2.178 -22.656 -11.383 1 94.19 422 GLU B CA 1
ATOM 7097 C C . GLU B 1 422 ? -2.355 -23.391 -12.719 1 94.19 422 GLU B C 1
ATOM 7099 O O . GLU B 1 422 ? -2.348 -24.625 -12.766 1 94.19 422 GLU B O 1
ATOM 7104 N N . GLN B 1 423 ? -2.516 -22.625 -13.766 1 94.81 423 GLN B N 1
ATOM 7105 C CA . GLN B 1 423 ? -2.645 -23.219 -15.094 1 94.81 423 GLN B CA 1
ATOM 7106 C C . GLN B 1 423 ? -1.383 -23.984 -15.484 1 94.81 423 GLN B C 1
ATOM 7108 O O . GLN B 1 423 ? -1.462 -25.078 -16.031 1 94.81 423 GLN B O 1
ATOM 7113 N N . PHE B 1 424 ? -0.235 -23.453 -15.156 1 95.25 424 PHE B N 1
ATOM 7114 C CA . PHE B 1 424 ? 1.033 -24.125 -15.438 1 95.25 424 PHE B CA 1
ATOM 7115 C C . PHE B 1 424 ? 1.147 -25.422 -14.648 1 95.25 424 PHE B C 1
ATOM 7117 O O . PHE B 1 424 ? 1.533 -26.453 -15.203 1 95.25 424 PHE B O 1
ATOM 7124 N N . ASN B 1 425 ? 0.835 -25.328 -13.391 1 91.81 425 ASN B N 1
ATOM 7125 C CA . ASN B 1 425 ? 0.917 -26.5 -12.531 1 91.81 425 ASN B CA 1
ATOM 7126 C C . ASN B 1 425 ? -0.023 -27.609 -13.008 1 91.81 425 ASN B C 1
ATOM 7128 O O . ASN B 1 425 ? 0.315 -28.797 -12.938 1 91.81 425 ASN B O 1
ATOM 7132 N N . GLU B 1 426 ? -1.199 -27.188 -13.469 1 92.69 426 GLU B N 1
ATOM 7133 C CA . GLU B 1 426 ? -2.166 -28.156 -13.977 1 92.69 426 GLU B CA 1
ATOM 7134 C C . GLU B 1 426 ? -1.647 -28.844 -15.242 1 92.69 426 GLU B C 1
ATOM 7136 O O . GLU B 1 426 ? -1.852 -30.047 -15.422 1 92.69 426 GLU B O 1
ATOM 7141 N N . MET B 1 427 ? -0.883 -28.172 -16.047 1 92.75 427 MET B N 1
ATOM 7142 C CA . MET B 1 427 ? -0.437 -28.672 -17.328 1 92.75 427 MET B CA 1
ATOM 7143 C C . MET B 1 427 ? 0.843 -29.484 -17.188 1 92.75 427 MET B C 1
ATOM 7145 O O . MET B 1 427 ? 1.011 -30.516 -17.844 1 92.75 427 MET B O 1
ATOM 7149 N N . HIS B 1 428 ? 1.75 -29.031 -16.297 1 92.06 428 HIS B N 1
ATOM 7150 C CA . HIS B 1 428 ? 3.088 -29.609 -16.297 1 92.06 428 HIS B CA 1
ATOM 7151 C C . HIS B 1 428 ? 3.453 -30.156 -14.93 1 92.06 428 HIS B C 1
ATOM 7153 O O . HIS B 1 428 ? 4.414 -30.922 -14.797 1 92.06 428 HIS B O 1
ATOM 7159 N N . GLY B 1 429 ? 2.723 -29.797 -13.875 1 88.12 429 GLY B N 1
ATOM 7160 C CA . GLY B 1 429 ? 3.068 -30.141 -12.5 1 88.12 429 GLY B CA 1
ATOM 7161 C C . GLY B 1 429 ? 3.139 -31.641 -12.273 1 88.12 429 GLY B C 1
ATOM 7162 O O . GLY B 1 429 ? 4.043 -32.125 -11.586 1 88.12 429 GLY B O 1
ATOM 7163 N N . ASP B 1 430 ? 2.35 -32.438 -12.945 1 88.62 430 ASP B N 1
ATOM 7164 C CA . ASP B 1 430 ? 2.252 -33.906 -12.734 1 88.62 430 ASP B CA 1
ATOM 7165 C C . ASP B 1 430 ? 3.418 -34.625 -13.391 1 88.62 430 ASP B C 1
ATOM 7167 O O . ASP B 1 430 ? 3.703 -35.781 -13.062 1 88.62 430 ASP B O 1
ATOM 7171 N N . HIS B 1 431 ? 4.125 -33.969 -14.281 1 91.31 431 HIS B N 1
ATOM 7172 C CA . HIS B 1 431 ? 5.176 -34.625 -15.055 1 91.31 431 HIS B CA 1
ATOM 7173 C C . HIS B 1 431 ? 6.555 -34.312 -14.469 1 91.31 431 HIS B C 1
ATOM 7175 O O . HIS B 1 431 ? 7.566 -34.781 -14.992 1 91.31 431 HIS B O 1
ATOM 7181 N N . LEU B 1 432 ? 6.547 -33.438 -13.453 1 89.38 432 LEU B N 1
ATOM 7182 C CA . LEU B 1 432 ? 7.805 -33.094 -12.812 1 89.38 432 LEU B CA 1
ATOM 7183 C C . LEU B 1 432 ? 7.934 -33.75 -11.445 1 89.38 432 LEU B C 1
ATOM 7185 O O . LEU B 1 432 ? 6.961 -33.812 -10.695 1 89.38 432 LEU B O 1
ATOM 7189 N N . PRO B 1 433 ? 9.148 -34.344 -11.234 1 85.75 433 PRO B N 1
ATOM 7190 C CA . PRO B 1 433 ? 9.359 -34.844 -9.883 1 85.75 433 PRO B CA 1
ATOM 7191 C C . PRO B 1 433 ? 9.25 -33.781 -8.812 1 85.75 433 PRO B C 1
ATOM 7193 O O . PRO B 1 433 ? 9.578 -32.594 -9.062 1 85.75 433 PRO B O 1
ATOM 7196 N N . SER B 1 434 ? 8.773 -34.094 -7.613 1 77.81 434 SER B N 1
ATOM 7197 C CA . SER B 1 434 ? 8.531 -33.156 -6.527 1 77.81 434 SER B CA 1
ATOM 7198 C C . SER B 1 434 ? 9.836 -32.562 -6.008 1 77.81 434 SER B C 1
ATOM 7200 O O . SER B 1 434 ? 9.852 -31.453 -5.449 1 77.81 434 SER B O 1
ATOM 7202 N N . ASP B 1 435 ? 10.867 -33.219 -6.297 1 79.25 435 ASP B N 1
ATOM 7203 C CA . ASP B 1 435 ? 12.156 -32.781 -5.75 1 79.25 435 ASP B CA 1
ATOM 7204 C C . ASP B 1 435 ? 12.836 -31.781 -6.676 1 79.25 435 ASP B C 1
ATOM 7206 O O . ASP B 1 435 ? 13.82 -31.156 -6.289 1 79.25 435 ASP B O 1
ATOM 7210 N N . VAL B 1 436 ? 12.164 -31.812 -7.895 1 79.81 436 VAL B N 1
ATOM 7211 C CA . VAL B 1 436 ? 12.742 -30.859 -8.828 1 79.81 436 VAL B CA 1
ATOM 7212 C C . VAL B 1 436 ? 12.086 -29.5 -8.641 1 79.81 436 VAL B C 1
ATOM 7214 O O . VAL B 1 436 ? 10.875 -29.344 -8.828 1 79.81 436 VAL B O 1
ATOM 7217 N N . CYS B 1 437 ? 12.609 -28.484 -8.133 1 77.69 437 CYS B N 1
ATOM 7218 C CA . CYS B 1 437 ? 12.289 -27.078 -7.953 1 77.69 437 CYS B CA 1
ATOM 7219 C C . CYS B 1 437 ? 11.055 -26.906 -7.07 1 77.69 437 CYS B C 1
ATOM 7221 O O . CYS B 1 437 ? 9.984 -26.531 -7.555 1 77.69 437 CYS B O 1
ATOM 7223 N N . PRO B 1 438 ? 11.102 -27.094 -5.789 1 76.56 438 PRO B N 1
ATOM 7224 C CA . PRO B 1 438 ? 9.984 -26.922 -4.859 1 76.56 438 PRO B CA 1
ATOM 7225 C C . PRO B 1 438 ? 9.391 -25.516 -4.898 1 76.56 438 PRO B C 1
ATOM 7227 O O . PRO B 1 438 ? 8.227 -25.328 -4.551 1 76.56 438 PRO B O 1
ATOM 7230 N N . ALA B 1 439 ? 10.102 -24.578 -5.379 1 76.06 439 ALA B N 1
ATOM 7231 C CA . ALA B 1 439 ? 9.656 -23.188 -5.434 1 76.06 439 ALA B CA 1
ATOM 7232 C C . ALA B 1 439 ? 8.516 -23.016 -6.434 1 76.06 439 ALA B C 1
ATOM 7234 O O . ALA B 1 439 ? 7.789 -22.031 -6.391 1 76.06 439 ALA B O 1
ATOM 7235 N N . MET B 1 440 ? 8.305 -24.047 -7.293 1 80.81 440 MET B N 1
ATOM 7236 C CA . MET B 1 440 ? 7.285 -23.953 -8.336 1 80.81 440 MET B CA 1
ATOM 7237 C C . MET B 1 440 ? 5.891 -23.875 -7.715 1 80.81 440 MET B C 1
ATOM 7239 O O . MET B 1 440 ? 4.996 -23.25 -8.281 1 80.81 440 MET B O 1
ATOM 7243 N N . GLN B 1 441 ? 5.797 -24.406 -6.52 1 81.88 441 GLN B N 1
ATOM 7244 C CA . GLN B 1 441 ? 4.477 -24.484 -5.898 1 81.88 441 GLN B CA 1
ATOM 7245 C C . GLN B 1 441 ? 4.215 -23.25 -5.031 1 81.88 441 GLN B C 1
ATOM 7247 O O . GLN B 1 441 ? 3.107 -23.078 -4.516 1 81.88 441 GLN B O 1
ATOM 7252 N N . ASN B 1 442 ? 5.164 -22.391 -4.969 1 83.88 442 ASN B N 1
ATOM 7253 C CA . ASN B 1 442 ? 5.008 -21.219 -4.121 1 83.88 442 ASN B CA 1
ATOM 7254 C C . ASN B 1 442 ? 4.086 -20.188 -4.758 1 83.88 442 ASN B C 1
ATOM 7256 O O . ASN B 1 442 ? 4.168 -19.938 -5.961 1 83.88 442 ASN B O 1
ATOM 7260 N N . PRO B 1 443 ? 3.191 -19.641 -3.906 1 87.56 443 PRO B N 1
ATOM 7261 C CA . PRO B 1 443 ? 2.346 -18.562 -4.422 1 87.56 443 PRO B CA 1
ATOM 7262 C C . PRO B 1 443 ? 3.1 -17.234 -4.566 1 87.56 443 PRO B C 1
ATOM 7264 O O . PRO B 1 443 ? 4.16 -17.062 -3.961 1 87.56 443 PRO B O 1
ATOM 7267 N N . PRO B 1 444 ? 2.518 -16.391 -5.504 1 91.69 444 PRO B N 1
ATOM 7268 C CA . PRO B 1 444 ? 3.158 -15.086 -5.629 1 91.69 444 PRO B CA 1
ATOM 7269 C C . PRO B 1 444 ? 3.014 -14.234 -4.367 1 91.69 444 PRO B C 1
ATOM 7271 O O . PRO B 1 444 ? 2.133 -14.492 -3.543 1 91.69 444 PRO B O 1
ATOM 7274 N N . THR B 1 445 ? 3.953 -13.32 -4.211 1 90.88 445 THR B N 1
ATOM 7275 C CA . THR B 1 445 ? 3.887 -12.414 -3.07 1 90.88 445 THR B CA 1
ATOM 7276 C C . THR B 1 445 ? 2.635 -11.547 -3.143 1 90.88 445 THR B C 1
ATOM 7278 O O . THR B 1 445 ? 2.34 -10.961 -4.184 1 90.88 445 THR B O 1
ATOM 7281 N N . ARG B 1 446 ? 1.884 -11.547 -1.98 1 92.69 446 ARG B N 1
ATOM 7282 C CA . ARG B 1 446 ? 0.718 -10.68 -1.859 1 92.69 446 ARG B CA 1
ATOM 7283 C C . ARG B 1 446 ? 1.047 -9.43 -1.045 1 92.69 446 ARG B C 1
ATOM 7285 O O . ARG B 1 446 ? 1.76 -9.508 -0.042 1 92.69 446 ARG B O 1
ATOM 7292 N N . TYR B 1 447 ? 0.532 -8.383 -1.628 1 92.81 447 TYR B N 1
ATOM 7293 C CA . TYR B 1 447 ? 0.811 -7.125 -0.943 1 92.81 447 TYR B CA 1
ATOM 7294 C C . TYR B 1 447 ? -0.453 -6.559 -0.31 1 92.81 447 TYR B C 1
ATOM 7296 O O . TYR B 1 447 ? -1.562 -6.82 -0.779 1 92.81 447 TYR B O 1
ATOM 7304 N N . GLU B 1 448 ? -0.225 -5.898 0.832 1 91.62 448 GLU B N 1
ATOM 7305 C CA . GLU B 1 448 ? -1.3 -5.18 1.512 1 91.62 448 GLU B CA 1
ATOM 7306 C C . GLU B 1 448 ? -0.871 -3.762 1.877 1 91.62 448 GLU B C 1
ATOM 7308 O O . GLU B 1 448 ? 0.316 -3.5 2.09 1 91.62 448 GLU B O 1
ATOM 7313 N N . ILE B 1 449 ? -1.876 -2.924 1.759 1 93.19 449 ILE B N 1
ATOM 7314 C CA . ILE B 1 449 ? -1.62 -1.541 2.141 1 93.19 449 ILE B CA 1
ATOM 7315 C C . ILE B 1 449 ? -2.166 -1.283 3.545 1 93.19 449 ILE B C 1
ATOM 7317 O O . ILE B 1 449 ? -3.357 -1.477 3.797 1 93.19 449 ILE B O 1
ATOM 7321 N N . LEU B 1 450 ? -1.242 -0.84 4.465 1 89.81 450 LEU B N 1
ATOM 7322 C CA . LEU B 1 450 ? -1.616 -0.585 5.852 1 89.81 450 LEU B CA 1
ATOM 7323 C C . LEU B 1 450 ? -1.095 0.771 6.316 1 89.81 450 LEU B C 1
ATOM 7325 O O . LEU B 1 450 ? -0.167 1.321 5.719 1 89.81 450 LEU B O 1
ATOM 7329 N N . PRO B 1 451 ? -1.841 1.343 7.363 1 89.69 451 PRO B N 1
ATOM 7330 C CA . PRO B 1 451 ? -1.271 2.562 7.941 1 89.69 451 PRO B CA 1
ATOM 7331 C C . PRO B 1 451 ? 0.143 2.355 8.477 1 89.69 451 PRO B C 1
ATOM 7333 O O . PRO B 1 451 ? 0.47 1.269 8.969 1 89.69 451 PRO B O 1
ATOM 7336 N N . TRP B 1 452 ? 0.866 3.365 8.336 1 84.81 452 TRP B N 1
ATOM 7337 C CA . TRP B 1 452 ? 2.26 3.293 8.758 1 84.81 452 TRP B CA 1
ATOM 7338 C C . TRP B 1 452 ? 2.365 2.873 10.219 1 84.81 452 TRP B C 1
ATOM 7340 O O . TRP B 1 452 ? 1.654 3.404 11.078 1 84.81 452 TRP B O 1
ATOM 7350 N N . ASN B 1 453 ? 3.254 1.823 10.617 1 79 453 ASN B N 1
ATOM 7351 C CA . ASN B 1 453 ? 3.553 1.328 11.953 1 79 453 ASN B CA 1
ATOM 7352 C C . ASN B 1 453 ? 2.287 0.879 12.68 1 79 453 ASN B C 1
ATOM 7354 O O . ASN B 1 453 ? 2.188 1.01 13.898 1 79 453 ASN B O 1
ATOM 7358 N N . ASN B 1 454 ? 1.252 0.602 12.008 1 79.06 454 ASN B N 1
ATOM 7359 C CA . ASN B 1 454 ? -0.025 0.124 12.523 1 79.06 454 ASN B CA 1
ATOM 7360 C C . ASN B 1 454 ? -0.697 1.169 13.406 1 79.06 454 ASN B C 1
ATOM 7362 O O . ASN B 1 454 ? -1.349 0.826 14.398 1 79.06 454 ASN B O 1
ATOM 7366 N N . GLU B 1 455 ? -0.382 2.406 13.148 1 78.88 455 GLU B N 1
ATOM 7367 C CA . GLU B 1 455 ? -1.061 3.484 13.859 1 78.88 455 GLU B CA 1
ATOM 7368 C C . GLU B 1 455 ? -2.512 3.617 13.406 1 78.88 455 GLU B C 1
ATOM 7370 O O . GLU B 1 455 ? -2.846 3.285 12.266 1 78.88 455 GLU B O 1
ATOM 7375 N N . PRO B 1 456 ? -3.314 3.92 14.359 1 78.62 456 PRO B N 1
ATOM 7376 C CA . PRO B 1 456 ? -4.715 4.074 13.961 1 78.62 456 PRO B CA 1
ATOM 7377 C C . PRO B 1 456 ? -4.914 5.172 12.922 1 78.62 456 PRO B C 1
ATOM 7379 O O . PRO B 1 456 ? -4.129 6.125 12.867 1 78.62 456 PRO B O 1
ATOM 7382 N N . GLU B 1 457 ? -5.887 4.973 12.109 1 82.31 457 GLU B N 1
ATOM 7383 C CA . GLU B 1 457 ? -6.234 5.969 11.102 1 82.31 457 GLU B CA 1
ATOM 7384 C C . GLU B 1 457 ? -6.758 7.246 11.742 1 82.31 457 GLU B C 1
ATOM 7386 O O . GLU B 1 457 ? -7.359 7.203 12.82 1 82.31 457 GLU B O 1
ATOM 7391 N N . GLU B 1 458 ? -6.449 8.305 11.117 1 82.12 458 GLU B N 1
ATOM 7392 C CA . GLU B 1 458 ? -6.895 9.602 11.633 1 82.12 458 GLU B CA 1
ATOM 7393 C C . GLU B 1 458 ? -8.414 9.688 11.672 1 82.12 458 GLU B C 1
ATOM 7395 O O . GLU B 1 458 ? -9.094 9.258 10.734 1 82.12 458 GLU B O 1
ATOM 7400 N N . THR B 1 459 ? -8.898 10.062 12.953 1 78.81 459 THR B N 1
ATOM 7401 C CA . THR B 1 459 ? -10.328 10.32 13.086 1 78.81 459 THR B CA 1
ATOM 7402 C C . THR B 1 459 ? -10.602 11.82 13.141 1 78.81 459 THR B C 1
ATOM 7404 O O . THR B 1 459 ? -10.008 12.539 13.953 1 78.81 459 THR B O 1
ATOM 7407 N N . LEU B 1 460 ? -11.344 12.32 12.141 1 84.06 460 LEU B N 1
ATOM 7408 C CA . LEU B 1 460 ? -11.672 13.734 12.094 1 84.06 460 LEU B CA 1
ATOM 7409 C C . LEU B 1 460 ? -13.102 13.977 12.547 1 84.06 460 LEU B C 1
ATOM 7411 O O . LEU B 1 460 ? -13.992 13.164 12.289 1 84.06 460 LEU B O 1
ATOM 7415 N N . PRO B 1 461 ? -13.281 15.078 13.398 1 81.12 461 PRO B N 1
ATOM 7416 C CA . PRO B 1 461 ? -14.633 15.391 13.875 1 81.12 461 PRO B CA 1
ATOM 7417 C C . PRO B 1 461 ? -15.602 15.703 12.734 1 81.12 461 PRO B C 1
ATOM 7419 O O . PRO B 1 461 ? -15.18 16.188 11.68 1 81.12 461 PRO B O 1
ATOM 7422 N N . SER B 1 462 ? -16.828 15.375 13.008 1 80.25 462 SER B N 1
ATOM 7423 C CA . SER B 1 462 ? -17.875 15.68 12.031 1 80.25 462 SER B CA 1
ATOM 7424 C C . SER B 1 462 ? -18.328 17.125 12.141 1 80.25 462 SER B C 1
ATOM 7426 O O . SER B 1 462 ? -18.531 17.641 13.25 1 80.25 462 SER B O 1
ATOM 7428 N N . ILE B 1 463 ? -18.359 17.859 11.047 1 84.44 463 ILE B N 1
ATOM 7429 C CA . ILE B 1 463 ? -18.781 19.25 11.016 1 84.44 463 ILE B CA 1
ATOM 7430 C C . ILE B 1 463 ? -20.141 19.375 10.344 1 84.44 463 ILE B C 1
ATOM 7432 O O . ILE B 1 463 ? -20.297 19.062 9.164 1 84.44 463 ILE B O 1
ATOM 7436 N N . PRO B 1 464 ? -21.109 19.797 11.227 1 84.44 464 PRO B N 1
ATOM 7437 C CA . PRO B 1 464 ? -22.406 20.016 10.594 1 84.44 464 PRO B CA 1
ATOM 7438 C C . PRO B 1 464 ? -22.344 21 9.43 1 84.44 464 PRO B C 1
ATOM 7440 O O . PRO B 1 464 ? -21.578 21.984 9.484 1 84.44 464 PRO B O 1
ATOM 7443 N N . ALA B 1 465 ? -23.125 20.812 8.422 1 84.69 465 ALA B N 1
ATOM 7444 C CA . ALA B 1 465 ? -23.094 21.594 7.184 1 84.69 465 ALA B CA 1
ATOM 7445 C C . ALA B 1 465 ? -23.469 23.047 7.438 1 84.69 465 ALA B C 1
ATOM 7447 O O . ALA B 1 465 ? -22.938 23.953 6.797 1 84.69 465 ALA B O 1
ATOM 7448 N N . ASP B 1 466 ? -24.297 23.234 8.414 1 84.5 466 ASP B N 1
ATOM 7449 C CA . ASP B 1 466 ? -24.766 24.578 8.711 1 84.5 466 ASP B CA 1
ATOM 7450 C C . ASP B 1 466 ? -23.656 25.422 9.312 1 84.5 466 ASP B C 1
ATOM 7452 O O . ASP B 1 466 ? -23.516 26.609 9 1 84.5 466 ASP B O 1
ATOM 7456 N N . LEU B 1 467 ? -22.844 24.797 10.156 1 86 467 LEU B N 1
ATOM 7457 C CA . LEU B 1 467 ? -21.734 25.516 10.773 1 86 467 LEU B CA 1
ATOM 7458 C C . LEU B 1 467 ? -20.672 25.875 9.734 1 86 467 LEU B C 1
ATOM 7460 O O . LEU B 1 467 ? -20.078 26.953 9.789 1 86 467 LEU B O 1
ATOM 7464 N N . LEU B 1 468 ? -20.547 25.031 8.797 1 88.12 468 LEU B N 1
ATOM 7465 C CA . LEU B 1 468 ? -19.578 25.281 7.734 1 88.12 468 LEU B CA 1
ATOM 7466 C C . LEU B 1 468 ? -20.031 26.453 6.859 1 88.12 468 LEU B C 1
ATOM 7468 O O . LEU B 1 468 ? -19.203 27.281 6.457 1 88.12 468 LEU B O 1
ATOM 7472 N N . GLN B 1 469 ? -21.281 26.469 6.594 1 85.56 469 GLN B N 1
ATOM 7473 C CA . GLN B 1 469 ? -21.812 27.562 5.785 1 85.56 469 GLN B CA 1
ATOM 7474 C C . GLN B 1 469 ? -21.703 28.891 6.508 1 85.56 469 GLN B C 1
ATOM 7476 O O . GLN B 1 469 ? -21.391 29.922 5.891 1 85.56 469 GLN B O 1
ATOM 7481 N N . GLN B 1 470 ? -21.875 28.844 7.836 1 84.19 470 GLN B N 1
ATOM 7482 C CA . GLN B 1 470 ? -21.812 30.062 8.648 1 84.19 470 GLN B CA 1
ATOM 7483 C C . GLN B 1 470 ? -20.391 30.625 8.664 1 84.19 470 GLN B C 1
ATOM 7485 O O . GLN B 1 470 ? -20.203 31.844 8.578 1 84.19 470 GLN B O 1
ATOM 7490 N N . VAL B 1 471 ? -19.438 29.75 8.773 1 86 471 VAL B N 1
ATOM 7491 C CA . VAL B 1 471 ? -18.062 30.203 8.898 1 86 471 VAL B CA 1
ATOM 7492 C C . VAL B 1 471 ? -17.531 30.641 7.535 1 86 471 VAL B C 1
ATOM 7494 O O . VAL B 1 471 ? -16.703 31.562 7.449 1 86 471 VAL B O 1
ATOM 7497 N N . THR B 1 472 ? -18 30.031 6.441 1 81.94 472 THR B N 1
ATOM 7498 C CA . THR B 1 472 ? -17.547 30.391 5.105 1 81.94 472 THR B CA 1
ATOM 7499 C C . THR B 1 472 ? -18.031 31.797 4.742 1 81.94 472 THR B C 1
ATOM 7501 O O . THR B 1 472 ? -17.359 32.5 3.988 1 81.94 472 THR B O 1
ATOM 7504 N N . LEU B 1 473 ? -19.125 32.125 5.336 1 74.75 473 LEU B N 1
ATOM 7505 C CA . LEU B 1 473 ? -19.656 33.469 5.082 1 74.75 473 LEU B CA 1
ATOM 7506 C C . LEU B 1 473 ? -18.797 34.531 5.766 1 74.75 473 LEU B C 1
ATOM 7508 O O . LEU B 1 473 ? -18.688 35.656 5.277 1 74.75 473 LEU B O 1
ATOM 7512 N N . HIS B 1 474 ? -18.219 34.188 6.898 1 73.69 474 HIS B N 1
ATOM 7513 C CA . HIS B 1 474 ? -17.438 35.125 7.68 1 73.69 474 HIS B CA 1
ATOM 7514 C C . HIS B 1 474 ? -16 35.219 7.184 1 73.69 474 HIS B C 1
ATOM 7516 O O . HIS B 1 474 ? -15.273 36.156 7.531 1 73.69 474 HIS B O 1
ATOM 7522 N N . VAL B 1 475 ? -15.484 34.156 6.445 1 70.44 475 VAL B N 1
ATOM 7523 C CA . VAL B 1 475 ? -14.102 34.156 5.973 1 70.44 475 VAL B CA 1
ATOM 7524 C C . VAL B 1 475 ? -14.039 34.688 4.543 1 70.44 475 VAL B C 1
ATOM 7526 O O . VAL B 1 475 ? -14.742 34.188 3.66 1 70.44 475 VAL B O 1
ATOM 7529 N N . PRO B 1 476 ? -13.625 35.906 4.293 1 55.56 476 PRO B N 1
ATOM 7530 C CA . PRO B 1 476 ? -13.492 36.312 2.898 1 55.56 476 PRO B CA 1
ATOM 7531 C C . PRO B 1 476 ? -12.727 35.312 2.041 1 55.56 476 PRO B C 1
ATOM 7533 O O . PRO B 1 476 ? -11.836 34.625 2.541 1 55.56 476 PRO B O 1
ATOM 7536 N N . GLN B 1 477 ? -13.406 34.688 1.064 1 50.5 477 GLN B N 1
ATOM 7537 C CA . GLN B 1 477 ? -12.789 33.75 0.112 1 50.5 477 GLN B CA 1
ATOM 7538 C C . GLN B 1 477 ? -11.461 34.312 -0.401 1 50.5 477 GLN B C 1
ATOM 7540 O O . GLN B 1 477 ? -11.383 35.438 -0.863 1 50.5 477 GLN B O 1
ATOM 7545 N N . SER B 1 478 ? -10.336 34.062 0.303 1 40.66 478 SER B N 1
ATOM 7546 C CA . SER B 1 478 ? -9.133 34.406 -0.447 1 40.66 478 SER B CA 1
ATOM 7547 C C . SER B 1 478 ? -9.016 33.562 -1.713 1 40.66 478 SER B C 1
ATOM 7549 O O . SER B 1 478 ? -9.406 32.406 -1.725 1 40.66 478 SER B O 1
#

pLDDT: mean 80.72, std 19.74, range [19.67, 96.44]

Foldseek 3Di:
DDDPPPPQPPLVVLLVLLVVLLVLLVVLLVLLVVLLVVLVVLLVLLVVLQVLLVVLVVVLVVLLVVLLVLLVVLVVVLVVLVVLLVVLVVLLCVLVVLLVVLLVVQQVAFDQPVVDDPDDDPQVPDDPDPDDDDPDPPPPDPDPDDDPVVVVVVVVVVVVVVPVVVVVRPPSVPTDTSSVNDPVVVVVVLVVVLVVLSVVLVVLSVVQVCVSVVSVVLSVVLVVLQDDRQDRPDVVVLSVLSVVLSVLSVVLSVLSVVLSVVSVVVSVCVVVPDDDDPVVVVVNVVSSVCSVVSSVSSVVSSVSSVVSSVVSVVSSVVSVVNSVSSVVSVVSSVVSVVVSVVSVVSSVVSSVVSVVSSVVSVVSSVVSNVSSVVSVVVLLVVLVVLVVLVVVVVVLVVVVVVLVVVLVVLVVVQVVQQVVLVVVCVVCVVVDDCPPPVCSPDGDDGDHDAPDPNDDDDDGDDDDPVSNVVSCVVHPPD/DDDPPPPQPPLVVLLVLLVVLLVLLVVLLVLLVVLLVVLVVLLVLLVVLQVLLVVLVVVLVVLLVVLLVLLVVLVVVLVVLVVLLVVLVVLLCVLVVLLVVLLVVQQVAFDQPVVDDPDDDPLVPDDDDPDDDDPDPPPPDPPPDDDPVCVVVVVVVVVVVVPVVVVVRPPSVPTDTSSNNDPVVVVVVLVVVLVVLSVVLVVLSVVQVCVSVVSVVLSVVLVVLQDDRQDRPDPVVLSVLSVVLSVLSVVLSVVSVVLSVVSVVVSVVVVVPDDDDPVVVVVNVVSSVCSVVSSVSSVVSSVSSVVSSVVSVVSSVVSVVNSVSSVVSVVSSVVVVVVSVVSVVSSVVSSVVSVVSSVVSVVSSVVSNVSSVVSVVVLLVVLVVLVVLVVVVVVLVVVVVVLVVVLVVLVVVQVVVQVVLVVVCVVCVVVDDCPPPVCSPDGDDGDHDAPDPNDDDDDGDDDDPVSNVVSCVVHPPD